Protein 7D6V (pdb70)

Foldseek 3Di:
DAEDEWAEEEAAQALLSLLLLVLLVVLPIAYEYHHQADQLPFQLQVFFWFAFAQPCPVHNPGALLQQLVLLCVQQLNLFQSLLSSLLSHCLVVLVVVLVVLPFDWDADPVGHFDFADFDSHPDGGGRHHGRRHSSSSSVSSSSSLQVVLVVVCVPVVGSSPRYHYHYSKDWQEFFDFPLATQWTWTAHLQALHIYIYGHRAYEYAQFACQLLALFAPHDPRRLLPSQLRCQVSWFWKWQLQFFDKQFWAFCPQPLGHHDHDDLVLVVWQFFQFAPPGNPVPAVVDDPRCDPVLVVNVSFLCCLVPHGHDPRSGTWTQCQVTDALVVCCVSPVPVQVCCCVRRVDHNNHGTGGIGMYTYAGQMATEADSQAAGDDRYNYGYFARNHHRRRNRRGTPNHRSSSSNSHSSRHSVNSSVDSVPDPDRRHGDVVVVVVSVCVLCQQADQQPVEDQLVVLSVVSNVLCPNASGQEHELVSLVVSLVVLVVSVVNLNRYHADDDSRSRVSSVSNSSVLSSSLSSLVNSVQLNPQQADEHSRHYPVHRHHADQSSQWTFMKHFDDDDDRTHIDTDTHGHDDSDDQSLPCVVPPVNVVRHHDVPCVPRDD/DKAKAWEFFWWDALVDIGTDIDIFIDDQFAFQVVRVVRCCVPPNVPADAQDDDLPPPAQRRWWCWANATARRSPHRVVVDDRHDYIYIAAQQLAHGGTRRRGPPCLLVVLVVVDDDFDFDVPADPVRDDDDPVLQVLLVLLVSDRPNCSQVRVDCLRSVDVVCSQQANTLNVLQVVQSNCSRPGGDDHCLVCCCVRRNLVSDDLPPVSCVHDPSNRSSRPSGSVVSVVVNCVVPVDVPD/DADQCDPVHDDDPDQDPDDDPQLPLLVVLVVLVVVLVVLLVCLQLVQDLAADPFLLGGALSLQCQADPVDDPPRHPPYHDDYDDDSPCGRPNVQVVLVVLLLCLAPLNCVSCCCRPVPVPVGDRGDGPDRDDDDQPDDPNVVSVCNVVSLVSLVVSLVSLVVSLVSSQGGNVGGWDFCLSVLSVVLSVLSVLLSLLGPSNLCVQPVVDDDCPVVVVSVVSNVVSPVSVVCNNVSVSVSSVSSSVSSVLSSCVSVNDDRRIPGHD

Nearest PDB structures (foldseek):
  7d6x-assembly1_B  TM=1.003E+00  e=1.043E-48  Mycolicibacterium smegmatis
  1kf6-assembly1_B  TM=9.142E-01  e=6.268E-16  Escherichia coli
  2bs2-assembly1_B  TM=8.909E-01  e=1.499E-16  Wolinella succinogenes
  5xmj-assembly2_F  TM=9.024E-01  e=2.846E-14  Megalodesulfovibrio gigas DSM 1382 = ATCC 19364
  2b76-assembly2_N  TM=8.578E-01  e=1.990E-14  Escherichia coli

InterPro domains:
  IPR003953 FAD-dependent oxidoreductase 2, FAD-binding domain [PF00890] (10-429)
  IPR015939 Fumarate reductase/succinate dehydrogenase flavoprotein-like, C-terminal [PF02910] (485-586)
  IPR027477 Succinate dehydrogenase/fumarate reductase flavoprotein, catalytic domain superfamily [G3DSA:3.90.700.10] (253-398)
  IPR027477 Succinate dehydrogenase/fumarate reductase flavoprotein, catalytic domain superfamily [SSF56425] (243-389)
  IPR030664 FAD-dependent oxidoreductase SdhA/FrdA/AprA [PTHR11632] (5-584)
  IPR036188 FAD/NAD(P)-binding domain superfamily [G3DSA:3.50.50.60] (10-440)
  IPR036188 FAD/NAD(P)-binding domain superfamily [SSF51905] (3-464)
  IPR037099 Fumarate reductase/succinate dehydrogenase flavoprotein-like, C-terminal domain superfamily [SSF46977] (478-631)

B-factor: mean 21.44, std 12.31, range [10.84, 73.85]

Organism: Mycolicibacterium smegmatis (strain ATCC 700084 / mc(2)155) (NCBI:txid246196)

Secondary structure (DSSP, 8-state):
-EEE--SEEEE--SHHHHHHHHHHHHH---EEEE-SSSTT-SGGGG--S-EE----SS-TT--HHHHHHHHHHTTTT-S-HHHHHHHHHHHHHHHHHHHTTT----B-TTSSB-EE--TT-SS--EE-STT-HHHHHHHHHHHHHHHHHHHHHHHHS-TTTTEEEE-SEEEEEEEESSSSEEEEEEEETTT--EEEE--SEEE------GGGSSSB---TT-SSTTHHHHHHHT--EE-TT-EEEEEEEE-SSTTSSS-B--TTSTTSS----SSS---S------SSS-SHHHHHHHHHHHHHSS---TTSS-----TTSS-HHHHHHHSHHHHHHHHHHH---TTTS---EEEEEEEE--EEEB-SSS-B-SSSSEE--GGGEESSSSS-PPTTHHHHHHHHHHHHHHHHHHHHHHT-SS-----HHHHHHHHHHHHGGGS--SS-B-HHHHHHHHHHHHHHHSSSEE-HHHHHHHHHHHHHHHHHGGGB---S-SSS-HHHHHHHHHHHHHHHHHHHHHHHHH--SBBTTBEESS---B--S--S---EEEE---SSS--EEEE-PPPP-S-SS---SSS-HHHHTTTS-TT--SS--/--EEEEEEEEEEETTEEEEEEEEEEE-TT--HHHHHHHHHHHT-TT-----S-SSSSS-TTEEESSSSEEEGGG--S-SS-TT-EE--B--SSS-EEETTEE-TTHHHHHHTTS------TT--GGG----HHHHHHHHHHTT-----HHHHH-HHHHS-GGGTTT---HHHHHHHHHHHT-TT-----HHHHHHTS-GGG-----TTTTT-TT---IIIIIIHHHHHHHHHHHS-S--/--SSSSTTS----SS----S-TTHHHHHHHHHHHHHHHHHHHHHHH-SS-EETTTTEE-GGG-S--STTSPTT--SS---S----SSS-TTTTTHHHHHHHHHS-HHHHHHHHHHTS-TTSSTTS--S-S---TT-SHHHHGGGGHHHHHHHHHHHHHHHHHHHHHT--BTTB----SHHHHHHHHHHHHHHHHHT-HHHHIIIIIT-S-GGG-HHHHHHHHHHHHHHTTHHHHHHHHHHHHHHHHHHHHHHHHH-----SS--

Solvent-accessible surface area: 42050 Å² total; per-residue (Å²): 167,69,114,30,65,10,23,0,0,1,13,14,3,13,1,6,0,0,10,0,0,2,8,1,44,85,121,26,1,79,0,0,0,2,4,31,5,5,10,0,0,12,32,17,6,34,33,79,28,1,0,0,0,10,10,119,20,76,42,96,144,4,37,76,74,40,0,0,3,3,2,2,80,15,0,50,1,1,4,38,42,60,5,1,9,6,0,1,65,28,0,17,69,24,0,68,27,1,4,30,32,5,1,0,0,26,16,26,182,96,0,67,2,22,10,84,98,103,72,48,11,76,40,26,0,3,0,18,1,29,80,61,0,0,9,3,0,0,7,0,0,6,22,39,0,14,19,2,7,12,56,4,90,166,147,110,52,67,44,53,20,77,0,76,31,10,53,12,1,5,10,7,37,12,3,53,68,119,28,63,0,1,0,0,2,0,4,45,9,72,57,0,68,16,0,1,0,47,0,2,0,0,1,0,11,28,12,1,3,0,41,1,2,85,10,20,22,12,0,37,19,18,5,0,13,0,0,0,3,0,1,48,11,44,3,9,0,4,0,0,0,0,0,29,16,30,2,1,0,1,11,104,9,55,7,0,60,9,45,60,4,84,88,42,2,12,49,65,11,21,4,48,1,29,82,161,28,84,33,32,105,71,146,111,176,85,28,26,34,69,101,100,30,87,1,0,65,24,0,50,54,32,62,91,78,45,38,35,14,132,37,40,0,0,67,0,22,2,28,79,126,35,96,50,95,49,4,86,124,159,31,76,85,30,30,111,48,2,60,57,1,3,61,25,25,0,22,143,82,39,2,24,0,0,29,0,3,55,22,3,3,0,0,0,62,15,72,30,52,65,5,7,28,87,100,13,0,0,14,4,1,5,18,0,14,3,3,4,7,0,0,22,37,10,13,9,0,13,16,1,7,23,1,0,11,0,54,42,0,0,56,4,0,3,80,58,14,149,84,39,130,100,100,16,153,19,56,89,61,30,18,92,81,4,34,153,54,2,51,37,10,49,99,112,52,90,140,91,29,60,4,34,65,0,25,58,66,0,29,67,13,1,45,77,15,0,11,13,6,0,74,102,78,50,0,80,72,1,18,82,90,5,94,98,10,35,139,55,24,60,40,2,14,9,100,50,43,76,74,6,1,21,2,0,5,24,0,10,6,1,11,7,0,3,2,0,1,4,0,0,0,61,0,0,48,68,0,47,2,0,0,10,11,0,2,4,60,65,101,75,140,70,39,38,100,49,13,46,13,26,0,1,0,110,51,72,43,49,124,71,13,10,45,2,77,17,68,66,49,117,32,129,112,25,6,132,93,4,23,68,40,90,1,82,58,80,24,1,125,133,39,19,52,125,60,28,157,82,29,111,180,86,83,40,91,2,86,1,78,0,1,36,21,54,92,124,22,22,112,42,72,120,33,82,5,77,4,21,88,12,1,4,0,1,18,0,0,47,56,0,10,49,94,91,10,31,29,0,0,4,21,42,4,14,37,12,6,58,4,7,11,7,12,0,4,2,14,3,106,3,92,5,0,4,47,1,92,4,76,86,22,34,93,124,64,57,0,1,0,0,0,5,4,0,1,25,7,29,40,2,5,2,4,39,8,31,27,0,32,96,14,24,56,88,6,36,14,22,40,24,50,160,120,57,121,57,31,44,4,110,6,57,50,49,15,0,66,33,0,10,37,5,17,47,12,10,9,9,7,0,13,0,0,1,15,10,2,0,5,5,0,76,76,5,23,138,52,4,1,0,5,13,6,3,4,26,0,0,5,3,6,4,2,23,34,14,90,51,61,2,27,73,56,0,24,86,110,12,5,0,3,40,11,10,4,3,49,8,12,28,99,22,16,42,48,146,4,97,6,1,30,35,0,7,4,16,2,10,3,10,2,1,25,120,77,57,24,94,139,170,100,62,4,4,73,12,126,156,12,1,104,4,111,66,126,25,18,34,102,66,150,66,111,75,65,15,86,114,22,51,116,25,34,49,62,37,83,104,48,16,67,96,9,7,96,162,34,53,28,13,25,16,68,72,31,54,1,5,0,14,15,1,4,11,2,13,1,76,53,11,29,121,47,0,27,44,83,35,87,190,62,40,109,41,69,219,110,60,20,28,2,56,87,2,34,72,97,57,117,22,7,35,98,14,2,5,26,10,1,30,7,38,7,34,3,99,136,54,1,1,27,5,13,4,11,10,17,85,46,60,156,21,42,8,4,48,156,156,82,55,38,90,16,16,55,6,9,67,41,13,88,18,3,39,114,17,9,98,35,12,36,100,9,7,117,42,0,66,60,0,75,91,40,129,0,60,0,54,1,1,66,48,7,45,29,2,12,98,52,20,57,36,4,5,74,0,2,14,0,7,24,4,54,30,0,5,118,25,87,15,4,40,148,64,98,106,89,69,165,60,29,45,49,13,17,120,61,5,76,136,10,105,87,29,0,76,61,0,8,30,34,18,38,119,1,0,98,39,2,45,70,16,34,89,54,81,141,8,76,35,106,108,142,52

Radius of gyration: 33.6 Å; Cα contacts (8 Å, |Δi|>4): 2291; chains: 3; bounding box: 72×72×107 Å

Structure (mmCIF, N/CA/C/O backbone):
data_7D6V
#
_entry.id   7D6V
#
_cell.length_a   1.00
_cell.length_b   1.00
_cell.length_c   1.00
_cell.angle_alpha   90.00
_cell.angle_beta   90.00
_cell.angle_gamma   90.00
#
_symmetry.space_group_name_H-M   'P 1'
#
loop_
_entity.id
_entity.type
_entity.pdbx_description
1 polymer 'Succinate dehydrogenase subunit A'
2 polymer 'Fumarate reductase iron-sulfur subunit'
3 polymer 'Succinate dehydrogenase (Membrane anchor subunit)'
4 non-polymer 'FLAVIN-ADENINE DINUCLEOTIDE'
5 non-polymer 'FE2/S2 (INORGANIC) CLUSTER'
6 non-polymer 'IRON/SULFUR CLUSTER'
7 non-polymer 'FE3-S4 CLUSTER'
8 non-polymer UBIQUINONE-1
9 non-polymer '(1S)-2-{[(2-AMINOETHOXY)(HYDROXY)PHOSPHORYL]OXY}-1-[(PALMITOYLOXY)METHYL]ETHYL STEARATE'
#
loop_
_atom_site.group_PDB
_atom_site.id
_atom_site.type_symbol
_atom_site.label_atom_id
_atom_site.label_alt_id
_atom_site.label_comp_id
_atom_site.label_asym_id
_atom_site.label_entity_id
_atom_site.label_seq_id
_atom_site.pdbx_PDB_ins_code
_atom_site.Cartn_x
_atom_site.Cartn_y
_atom_site.Cartn_z
_atom_site.occupancy
_atom_site.B_iso_or_equiv
_atom_site.auth_seq_id
_atom_site.auth_comp_id
_atom_site.auth_asym_id
_atom_site.auth_atom_id
_atom_site.pdbx_PDB_model_num
ATOM 1 N N . LEU A 1 4 ? 180.094 177.254 115.953 1.00 18.65 4 LEU A N 1
ATOM 2 C CA . LEU A 1 4 ? 181.058 178.077 116.673 1.00 18.65 4 LEU A CA 1
ATOM 3 C C . LEU A 1 4 ? 181.881 177.226 117.629 1.00 18.65 4 LEU A C 1
ATOM 4 O O . LEU A 1 4 ? 183.103 177.358 117.682 1.00 18.65 4 LEU A O 1
ATOM 9 N N . GLU A 1 5 ? 181.221 176.348 118.379 1.00 17.90 5 GLU A N 1
ATOM 10 C CA . GLU A 1 5 ? 181.912 175.427 119.274 1.00 17.90 5 GLU A CA 1
ATOM 11 C C . GLU A 1 5 ? 182.029 174.074 118.586 1.00 17.90 5 GLU A C 1
ATOM 12 O O . GLU A 1 5 ? 181.015 173.451 118.272 1.00 17.90 5 GLU A O 1
ATOM 18 N N . ARG A 1 6 ? 183.258 173.611 118.372 1.00 18.91 6 ARG A N 1
ATOM 19 C CA . ARG A 1 6 ? 183.518 172.426 117.565 1.00 18.91 6 ARG A CA 1
ATOM 20 C C . ARG A 1 6 ? 184.066 171.289 118.414 1.00 18.91 6 ARG A C 1
ATOM 21 O O . ARG A 1 6 ? 184.950 171.492 119.251 1.00 18.91 6 ARG A O 1
ATOM 29 N N . HIS A 1 7 ? 183.543 170.090 118.178 1.00 17.92 7 HIS A N 1
ATOM 30 C CA . HIS A 1 7 ? 184.001 168.880 118.842 1.00 17.92 7 HIS A CA 1
ATOM 31 C C . HIS A 1 7 ? 184.304 167.816 117.799 1.00 17.92 7 HIS A C 1
ATOM 32 O O . HIS A 1 7 ? 183.683 167.774 116.735 1.00 17.92 7 HIS A O 1
ATOM 39 N N . SER A 1 8 ? 185.269 166.956 118.111 1.00 18.32 8 SER A N 1
ATOM 40 C CA . SER A 1 8 ? 185.709 165.900 117.209 1.00 18.32 8 SER A CA 1
ATOM 41 C C . SER A 1 8 ? 185.526 164.556 117.897 1.00 18.32 8 SER A C 1
ATOM 42 O O . SER A 1 8 ? 186.051 164.342 118.994 1.00 18.32 8 SER A O 1
ATOM 45 N N . TYR A 1 9 ? 184.784 163.657 117.254 1.00 17.74 9 TYR A N 1
ATOM 46 C CA . TYR A 1 9 ? 184.499 162.340 117.803 1.00 17.74 9 TYR A CA 1
ATOM 47 C C . TYR A 1 9 ? 184.509 161.315 116.679 1.00 17.74 9 TYR A C 1
ATOM 48 O O . TYR A 1 9 ? 184.626 161.654 115.501 1.00 17.74 9 TYR A O 1
ATOM 57 N N . ASP A 1 10 ? 184.401 160.044 117.060 1.00 18.33 10 ASP A N 1
ATOM 58 C CA . ASP A 1 10 ? 184.310 158.961 116.088 1.00 18.33 10 ASP A CA 1
ATOM 59 C C . ASP A 1 10 ? 182.874 158.701 115.655 1.00 18.33 10 ASP A C 1
ATOM 60 O O . ASP A 1 10 ? 182.621 158.430 114.478 1.00 18.33 10 ASP A O 1
ATOM 65 N N . VAL A 1 11 ? 181.930 158.768 116.588 1.00 16.07 11 VAL A N 1
ATOM 66 C CA . VAL A 1 11 ? 180.522 158.549 116.300 1.00 16.07 11 VAL A CA 1
ATOM 67 C C . VAL A 1 11 ? 179.706 159.479 117.184 1.00 16.07 11 VAL A C 1
ATOM 68 O O . VAL A 1 11 ? 180.076 159.767 118.325 1.00 16.07 11 VAL A O 1
ATOM 72 N N . VAL A 1 12 ? 178.602 159.979 116.636 1.00 15.41 12 VAL A N 1
ATOM 73 C CA . VAL A 1 12 ? 177.650 160.794 117.377 1.00 15.41 12 VAL A CA 1
ATOM 74 C C . VAL A 1 12 ? 176.316 160.066 117.392 1.00 15.41 12 VAL A C 1
ATOM 75 O O . VAL A 1 12 ? 175.780 159.721 116.334 1.00 15.41 12 VAL A O 1
ATOM 79 N N . VAL A 1 13 ? 175.787 159.827 118.586 1.00 14.13 13 VAL A N 1
ATOM 80 C CA . VAL A 1 13 ? 174.474 159.221 118.762 1.00 14.13 13 VAL A CA 1
ATOM 81 C C . VAL A 1 13 ? 173.509 160.325 119.163 1.00 14.13 13 VAL A C 1
ATOM 82 O O . VAL A 1 13 ? 173.675 160.952 120.215 1.00 14.13 13 VAL A O 1
ATOM 86 N N . ILE A 1 14 ? 172.503 160.566 118.331 1.00 14.85 14 ILE A N 1
ATOM 87 C CA . ILE A 1 14 ? 171.616 161.715 118.489 1.00 14.85 14 ILE A CA 1
ATOM 88 C C . ILE A 1 14 ? 170.381 161.227 119.239 1.00 14.85 14 ILE A C 1
ATOM 89 O O . ILE A 1 14 ? 169.342 160.942 118.656 1.00 14.85 14 ILE A O 1
ATOM 94 N N . GLY A 1 15 ? 170.472 161.189 120.561 1.00 15.14 15 GLY A N 1
ATOM 95 C CA . GLY A 1 15 ? 169.345 160.729 121.344 1.00 15.14 15 GLY A CA 1
ATOM 96 C C . GLY A 1 15 ? 169.726 159.704 122.384 1.00 15.14 15 GLY A C 1
ATOM 97 O O . GLY A 1 15 ? 170.471 158.766 122.093 1.00 15.14 15 GLY A O 1
ATOM 98 N N . ALA A 1 16 ? 169.220 159.865 123.603 1.00 15.04 16 ALA A N 1
ATOM 99 C CA . ALA A 1 16 ? 169.537 158.954 124.696 1.00 15.04 16 ALA A CA 1
ATOM 100 C C . ALA A 1 16 ? 168.241 158.320 125.179 1.00 15.04 16 ALA A C 1
ATOM 101 O O . ALA A 1 16 ? 167.658 158.734 126.180 1.00 15.04 16 ALA A O 1
ATOM 103 N N . GLY A 1 17 ? 167.819 157.280 124.474 1.00 14.48 17 GLY A N 1
ATOM 104 C CA . GLY A 1 17 ? 166.753 156.413 124.918 1.00 14.48 17 GLY A CA 1
ATOM 105 C C . GLY A 1 17 ? 167.332 155.024 125.032 1.00 14.48 17 GLY A C 1
ATOM 106 O O . GLY A 1 17 ? 168.552 154.883 125.148 1.00 14.48 17 GLY A O 1
ATOM 107 N N . GLY A 1 18 ? 166.495 153.991 124.976 1.00 14.53 18 GLY A N 1
ATOM 108 C CA . GLY A 1 18 ? 167.031 152.642 125.008 1.00 14.53 18 GLY A CA 1
ATOM 109 C C . GLY A 1 18 ? 167.976 152.377 123.851 1.00 14.53 18 GLY A C 1
ATOM 110 O O . GLY A 1 18 ? 169.110 151.927 124.048 1.00 14.53 18 GLY A O 1
ATOM 111 N N . ALA A 1 19 ? 167.536 152.701 122.634 1.00 13.89 19 ALA A N 1
ATOM 112 C CA . ALA A 1 19 ? 168.343 152.429 121.450 1.00 13.89 19 ALA A CA 1
ATOM 113 C C . ALA A 1 19 ? 169.636 153.231 121.470 1.00 13.89 19 ALA A C 1
ATOM 114 O O . ALA A 1 19 ? 170.724 152.685 121.250 1.00 13.89 19 ALA A O 1
ATOM 116 N N . GLY A 1 20 ? 169.536 154.528 121.760 1.00 13.95 20 GLY A N 1
ATOM 117 C CA . GLY A 1 20 ? 170.717 155.371 121.746 1.00 13.95 20 GLY A CA 1
ATOM 118 C C . GLY A 1 20 ? 171.725 154.988 122.810 1.00 13.95 20 GLY A C 1
ATOM 119 O O . GLY A 1 20 ? 172.925 154.915 122.540 1.00 13.95 20 GLY A O 1
ATOM 120 N N . LEU A 1 21 ? 171.256 154.730 124.031 1.00 13.53 21 LEU A N 1
ATOM 121 C CA . LEU A 1 21 ? 172.181 154.373 125.100 1.00 13.53 21 LEU A CA 1
ATOM 122 C C . LEU A 1 21 ? 172.820 153.012 124.856 1.00 13.53 21 LEU A C 1
ATOM 123 O O . LEU A 1 21 ? 174.016 152.829 125.121 1.00 13.53 21 LEU A O 1
ATOM 128 N N . ARG A 1 22 ? 172.054 152.045 124.341 1.00 13.81 22 ARG A N 1
ATOM 129 C CA . ARG A 1 22 ? 172.642 150.750 124.021 1.00 13.81 22 ARG A CA 1
ATOM 130 C C . ARG A 1 22 ? 173.693 150.883 122.925 1.00 13.81 22 ARG A C 1
ATOM 131 O O . ARG A 1 22 ? 174.755 150.247 122.988 1.00 13.81 22 ARG A O 1
ATOM 139 N N . ALA A 1 23 ? 173.422 151.722 121.920 1.00 13.97 23 ALA A N 1
ATOM 140 C CA . ALA A 1 23 ? 174.404 151.966 120.869 1.00 13.97 23 ALA A CA 1
ATOM 141 C C . ALA A 1 23 ? 175.665 152.610 121.425 1.00 13.97 23 ALA A C 1
ATOM 142 O O . ALA A 1 23 ? 176.778 152.275 121.008 1.00 13.97 23 ALA A O 1
ATOM 144 N N . VAL A 1 24 ? 175.509 153.553 122.355 1.00 14.50 24 VAL A N 1
ATOM 145 C CA . VAL A 1 24 ? 176.668 154.206 122.960 1.00 14.50 24 VAL A CA 1
ATOM 146 C C . VAL A 1 24 ? 177.516 153.192 123.714 1.00 14.50 24 VAL A C 1
ATOM 147 O O . VAL A 1 24 ? 178.750 153.180 123.604 1.00 14.50 24 VAL A O 1
ATOM 151 N N . ILE A 1 25 ? 176.866 152.328 124.495 1.00 14.65 25 ILE A N 1
ATOM 152 C CA . ILE A 1 25 ? 177.597 151.309 125.245 1.00 14.65 25 ILE A CA 1
ATOM 153 C C . ILE A 1 25 ? 178.356 150.391 124.295 1.00 14.65 25 ILE A C 1
ATOM 154 O O . ILE A 1 25 ? 179.537 150.089 124.506 1.00 14.65 25 ILE A O 1
ATOM 159 N N . GLU A 1 26 ? 177.699 149.956 123.218 1.00 16.45 26 GLU A N 1
ATOM 160 C CA . GLU A 1 26 ? 178.353 149.054 122.274 1.00 16.45 26 GLU A CA 1
ATOM 161 C C . GLU A 1 26 ? 179.535 149.724 121.581 1.00 16.45 26 GLU A C 1
ATOM 162 O O . GLU A 1 26 ? 180.608 149.119 121.436 1.00 16.45 26 GLU A O 1
ATOM 168 N N . ALA A 1 27 ? 179.360 150.975 121.149 1.00 16.70 27 ALA A N 1
ATOM 169 C CA . ALA A 1 27 ? 180.434 151.681 120.461 1.00 16.70 27 ALA A CA 1
ATOM 170 C C . ALA A 1 27 ? 181.623 151.910 121.383 1.00 16.70 27 ALA A C 1
ATOM 171 O O . ALA A 1 27 ? 182.777 151.822 120.949 1.00 16.70 27 ALA A O 1
ATOM 173 N N . ARG A 1 28 ? 181.366 152.215 122.657 1.00 17.54 28 ARG A N 1
ATOM 174 C CA . ARG A 1 28 ? 182.466 152.342 123.606 1.00 17.54 28 ARG A CA 1
ATOM 175 C C . ARG A 1 28 ? 183.164 151.006 123.820 1.00 17.54 28 ARG A C 1
ATOM 176 O O . ARG A 1 28 ? 184.391 150.957 123.957 1.00 17.54 28 ARG A O 1
ATOM 184 N N . GLU A 1 29 ? 182.400 149.911 123.862 1.00 19.20 29 GLU A N 1
ATOM 185 C CA . GLU A 1 29 ? 183.016 148.599 124.035 1.00 19.20 29 GLU A CA 1
ATOM 186 C C . GLU A 1 29 ? 183.942 148.271 122.872 1.00 19.20 29 GLU A C 1
ATOM 187 O O . GLU A 1 29 ? 185.030 147.720 123.072 1.00 19.20 29 GLU A O 1
ATOM 193 N N . ARG A 1 30 ? 183.530 148.597 121.646 1.00 19.23 30 ARG A N 1
ATOM 194 C CA . ARG A 1 30 ? 184.411 148.358 120.508 1.00 19.23 30 ARG A CA 1
ATOM 195 C C . ARG A 1 30 ? 185.597 149.312 120.479 1.00 19.23 30 ARG A C 1
ATOM 196 O O . ARG A 1 30 ? 186.552 149.073 119.735 1.00 19.23 30 ARG A O 1
ATOM 204 N N . GLY A 1 31 ? 185.543 150.397 121.239 1.00 18.92 31 GLY A N 1
ATOM 205 C CA . GLY A 1 31 ? 186.671 151.291 121.395 1.00 18.92 31 GLY A CA 1
ATOM 206 C C . GLY A 1 31 ? 186.537 152.473 120.465 1.00 18.92 31 GLY A C 1
ATOM 207 O O . GLY A 1 31 ? 186.976 152.419 119.315 1.00 18.92 31 GLY A O 1
ATOM 208 N N . LEU A 1 32 ? 185.988 153.567 120.978 1.00 18.55 32 LEU A N 1
ATOM 209 C CA . LEU A 1 32 ? 185.572 154.701 120.168 1.00 18.55 32 LEU A CA 1
ATOM 210 C C . LEU A 1 32 ? 185.320 155.874 121.094 1.00 18.55 32 LEU A C 1
ATOM 211 O O . LEU A 1 32 ? 184.967 155.690 122.261 1.00 18.55 32 LEU A O 1
ATOM 216 N N . ARG A 1 33 ? 185.502 157.075 120.562 1.00 18.19 33 ARG A N 1
ATOM 217 C CA . ARG A 1 33 ? 185.066 158.286 121.239 1.00 18.19 33 ARG A CA 1
ATOM 218 C C . ARG A 1 33 ? 183.646 158.597 120.790 1.00 18.19 33 ARG A C 1
ATOM 219 O O . ARG A 1 33 ? 183.410 158.862 119.608 1.00 18.19 33 ARG A O 1
ATOM 227 N N . VAL A 1 34 ? 182.708 158.566 121.730 1.00 16.08 34 VAL A N 1
ATOM 228 C CA . VAL A 1 34 ? 181.284 158.671 121.438 1.00 16.08 34 VAL A CA 1
ATOM 229 C C . VAL A 1 34 ? 180.744 159.939 122.079 1.00 16.08 34 VAL A C 1
ATOM 230 O O . VAL A 1 34 ? 181.012 160.210 123.254 1.00 16.08 34 VAL A O 1
ATOM 234 N N . ALA A 1 35 ? 179.987 160.710 121.307 1.00 15.31 35 ALA A N 1
ATOM 235 C CA . ALA A 1 35 ? 179.261 161.868 121.804 1.00 15.31 35 ALA A CA 1
ATOM 236 C C . ALA A 1 35 ? 177.780 161.528 121.858 1.00 15.31 35 ALA A C 1
ATOM 237 O O . ALA A 1 35 ? 177.230 160.987 120.895 1.00 15.31 35 ALA A O 1
ATOM 239 N N . VAL A 1 36 ? 177.142 161.832 122.981 1.00 14.62 36 VAL A N 1
ATOM 240 C CA . VAL A 1 36 ? 175.728 161.545 123.189 1.00 14.62 36 VAL A CA 1
ATOM 241 C C . VAL A 1 36 ? 175.005 162.881 123.219 1.00 14.62 36 VAL A C 1
ATOM 242 O O . VAL A 1 36 ? 175.240 163.701 124.114 1.00 14.62 36 VAL A O 1
ATOM 246 N N . VAL A 1 37 ? 174.117 163.104 122.257 1.00 14.52 37 VAL A N 1
ATOM 247 C CA . VAL A 1 37 ? 173.371 164.350 122.143 1.00 14.52 37 VAL A CA 1
ATOM 248 C C . VAL A 1 37 ? 171.911 164.059 122.450 1.00 14.52 37 VAL A C 1
ATOM 249 O O . VAL A 1 37 ? 171.313 163.159 121.852 1.00 14.52 37 VAL A O 1
ATOM 253 N N . THR A 1 38 ? 171.344 164.813 123.386 1.00 15.47 38 THR A N 1
ATOM 254 C CA . THR A 1 38 ? 169.981 164.598 123.844 1.00 15.47 38 THR A CA 1
ATOM 255 C C . THR A 1 38 ? 169.251 165.930 123.859 1.00 15.47 38 THR A C 1
ATOM 256 O O . THR A 1 38 ? 169.802 166.941 124.298 1.00 15.47 38 THR A O 1
ATOM 260 N N . LYS A 1 39 ? 168.007 165.928 123.386 1.00 15.80 39 LYS A N 1
ATOM 261 C CA . LYS A 1 39 ? 167.223 167.154 123.377 1.00 15.80 39 LYS A CA 1
ATOM 262 C C . LYS A 1 39 ? 166.690 167.495 124.763 1.00 15.80 39 LYS A C 1
ATOM 263 O O . LYS A 1 39 ? 166.460 168.670 125.064 1.00 15.80 39 LYS A O 1
ATOM 269 N N . SER A 1 40 ? 166.503 166.493 125.614 1.00 14.86 40 SER A N 1
ATOM 270 C CA . SER A 1 40 ? 166.028 166.648 126.978 1.00 14.86 40 SER A CA 1
ATOM 271 C C . SER A 1 40 ? 167.181 166.414 127.952 1.00 14.86 40 SER A C 1
ATOM 272 O O . SER A 1 40 ? 168.344 166.301 127.557 1.00 14.86 40 SER A O 1
ATOM 275 N N . LEU A 1 41 ? 166.859 166.370 129.241 1.00 14.17 41 LEU A N 1
ATOM 276 C CA . LEU A 1 41 ? 167.860 166.038 130.241 1.00 14.17 41 LEU A CA 1
ATOM 277 C C . LEU A 1 41 ? 168.234 164.560 130.146 1.00 14.17 41 LEU A C 1
ATOM 278 O O . LEU A 1 41 ? 167.506 163.739 129.583 1.00 14.17 41 LEU A O 1
ATOM 283 N N . PHE A 1 42 ? 169.395 164.229 130.703 1.00 13.43 42 PHE A N 1
ATOM 284 C CA . PHE A 1 42 ? 169.901 162.864 130.648 1.00 13.43 42 PHE A CA 1
ATOM 285 C C . PHE A 1 42 ? 168.992 161.924 131.432 1.00 13.43 42 PHE A C 1
ATOM 286 O O . PHE A 1 42 ? 168.732 162.139 132.619 1.00 13.43 42 PHE A O 1
ATOM 294 N N . GLY A 1 43 ? 168.515 160.874 130.765 1.00 13.80 43 GLY A N 1
ATOM 295 C CA . GLY A 1 43 ? 167.650 159.907 131.408 1.00 13.80 43 GLY A CA 1
ATOM 296 C C . GLY A 1 43 ? 166.182 160.258 131.425 1.00 13.80 43 GLY A C 1
ATOM 297 O O . GLY A 1 43 ? 165.426 159.656 132.191 1.00 13.80 43 GLY A O 1
ATOM 298 N N . LYS A 1 44 ? 165.747 161.212 130.604 1.00 14.25 44 LYS A N 1
ATOM 299 C CA . LYS A 1 44 ? 164.363 161.672 130.598 1.00 14.25 44 LYS A CA 1
ATOM 300 C C . LYS A 1 44 ? 163.718 161.523 129.224 1.00 14.25 44 LYS A C 1
ATOM 301 O O . LYS A 1 44 ? 162.820 162.286 128.869 1.00 14.25 44 LYS A O 1
ATOM 307 N N . ALA A 1 45 ? 164.160 160.543 128.444 1.00 15.53 45 ALA A N 1
ATOM 308 C CA . ALA A 1 45 ? 163.588 160.302 127.131 1.00 15.53 45 ALA A CA 1
ATOM 309 C C . ALA A 1 45 ? 162.227 159.620 127.255 1.00 15.53 45 ALA A C 1
ATOM 310 O O . ALA A 1 45 ? 161.808 159.200 128.334 1.00 15.53 45 ALA A O 1
ATOM 312 N N . HIS A 1 46 ? 161.538 159.501 126.118 1.00 17.33 46 HIS A N 1
ATOM 313 C CA . HIS A 1 46 ? 160.187 158.950 126.101 1.00 17.33 46 HIS A CA 1
ATOM 314 C C . HIS A 1 46 ? 160.141 157.498 126.559 1.00 17.33 46 HIS A C 1
ATOM 315 O O . HIS A 1 46 ? 159.061 156.996 126.883 1.00 17.33 46 HIS A O 1
ATOM 322 N N . THR A 1 47 ? 161.288 156.816 126.601 1.00 15.72 47 THR A N 1
ATOM 323 C CA . THR A 1 47 ? 161.325 155.433 127.061 1.00 15.72 47 THR A CA 1
ATOM 324 C C . THR A 1 47 ? 160.819 155.294 128.494 1.00 15.72 47 THR A C 1
ATOM 325 O O . THR A 1 47 ? 160.284 154.242 128.860 1.00 15.72 47 THR A O 1
ATOM 329 N N . VAL A 1 48 ? 160.951 156.344 129.310 1.00 15.82 48 VAL A N 1
ATOM 330 C CA . VAL A 1 48 ? 160.523 156.278 130.705 1.00 15.82 48 VAL A CA 1
ATOM 331 C C . VAL A 1 48 ? 159.029 156.023 130.832 1.00 15.82 48 VAL A C 1
ATOM 332 O O . VAL A 1 48 ? 158.572 155.542 131.873 1.00 15.82 48 VAL A O 1
ATOM 336 N N . MET A 1 49 ? 158.248 156.343 129.798 1.00 18.15 49 MET A N 1
ATOM 337 C CA . MET A 1 49 ? 156.797 156.267 129.893 1.00 18.15 49 MET A CA 1
ATOM 338 C C . MET A 1 49 ? 156.251 154.862 129.681 1.00 18.15 49 MET A C 1
ATOM 339 O O . MET A 1 49 ? 155.086 154.617 130.006 1.00 18.15 49 MET A O 1
ATOM 344 N N . ALA A 1 50 ? 157.051 153.942 129.151 1.00 17.60 50 ALA A N 1
ATOM 345 C CA . ALA A 1 50 ? 156.573 152.587 128.912 1.00 17.60 50 ALA A CA 1
ATOM 346 C C . ALA A 1 50 ? 156.327 151.861 130.230 1.00 17.60 50 ALA A C 1
ATOM 347 O O . ALA A 1 50 ? 157.122 151.954 131.169 1.00 17.60 50 ALA A O 1
ATOM 349 N N . GLU A 1 51 ? 155.213 151.131 130.296 1.00 19.97 51 GLU A N 1
ATOM 350 C CA . GLU A 1 51 ? 154.793 150.456 131.519 1.00 19.97 51 GLU A CA 1
ATOM 351 C C . GLU A 1 51 ? 154.581 148.958 131.342 1.00 19.97 51 GLU A C 1
ATOM 352 O O . GLU A 1 51 ? 154.056 148.311 132.254 1.00 19.97 51 GLU A O 1
ATOM 358 N N . GLY A 1 52 ? 154.969 148.386 130.209 1.00 17.95 52 GLY A N 1
ATOM 359 C CA . GLY A 1 52 ? 154.716 146.977 129.985 1.00 17.95 52 GLY A CA 1
ATOM 360 C C . GLY A 1 52 ? 155.901 146.086 130.284 1.00 17.95 52 GLY A C 1
ATOM 361 O O . GLY A 1 52 ? 156.243 145.869 131.449 1.00 17.95 52 GLY A O 1
ATOM 362 N N . GLY A 1 53 ? 156.536 145.561 129.242 1.00 15.82 53 GLY A N 1
ATOM 363 C CA . GLY A 1 53 ? 157.655 144.663 129.439 1.00 15.82 53 GLY A CA 1
ATOM 364 C C . GLY A 1 53 ? 158.440 144.495 128.159 1.00 15.82 53 GLY A C 1
ATOM 365 O O . GLY A 1 53 ? 158.126 145.091 127.127 1.00 15.82 53 GLY A O 1
ATOM 366 N N . CYS A 1 54 ? 159.486 143.680 128.244 1.00 15.29 54 CYS A N 1
ATOM 367 C CA . CYS A 1 54 ? 160.320 143.331 127.102 1.00 15.29 54 CYS A CA 1
ATOM 368 C C . CYS A 1 54 ? 159.984 141.916 126.668 1.00 15.29 54 CYS A C 1
ATOM 369 O O . CYS A 1 54 ? 160.084 140.981 127.467 1.00 15.29 54 CYS A O 1
ATOM 372 N N . ALA A 1 55 ? 159.618 141.754 125.402 1.00 14.40 55 ALA A N 1
ATOM 373 C CA . ALA A 1 55 ? 159.344 140.431 124.857 1.00 14.40 55 ALA A CA 1
ATOM 374 C C . ALA A 1 55 ? 160.672 139.745 124.562 1.00 14.40 55 ALA A C 1
ATOM 375 O O . ALA A 1 55 ? 161.426 140.185 123.690 1.00 14.40 55 ALA A O 1
ATOM 377 N N . ALA A 1 56 ? 160.964 138.673 125.292 1.00 13.90 56 ALA A N 1
ATOM 378 C CA . ALA A 1 56 ? 162.197 137.924 125.102 1.00 13.90 56 ALA A CA 1
ATOM 379 C C . ALA A 1 56 ? 161.942 136.466 125.441 1.00 13.90 56 ALA A C 1
ATOM 380 O O . ALA A 1 56 ? 161.450 136.159 126.529 1.00 13.90 56 ALA A O 1
ATOM 382 N N . ALA A 1 57 ? 162.288 135.572 124.515 1.00 13.56 57 ALA A N 1
ATOM 383 C CA . ALA A 1 57 ? 162.054 134.139 124.689 1.00 13.56 57 ALA A CA 1
ATOM 384 C C . ALA A 1 57 ? 163.109 133.552 125.628 1.00 13.56 57 ALA A C 1
ATOM 385 O O . ALA A 1 57 ? 163.946 132.729 125.254 1.00 13.56 57 ALA A O 1
ATOM 387 N N . MET A 1 58 ? 163.049 133.996 126.883 1.00 14.54 58 MET A N 1
ATOM 388 C CA . MET A 1 58 ? 163.938 133.485 127.918 1.00 14.54 58 MET A CA 1
ATOM 389 C C . MET A 1 58 ? 163.486 132.141 128.472 1.00 14.54 58 MET A C 1
ATOM 390 O O . MET A 1 58 ? 164.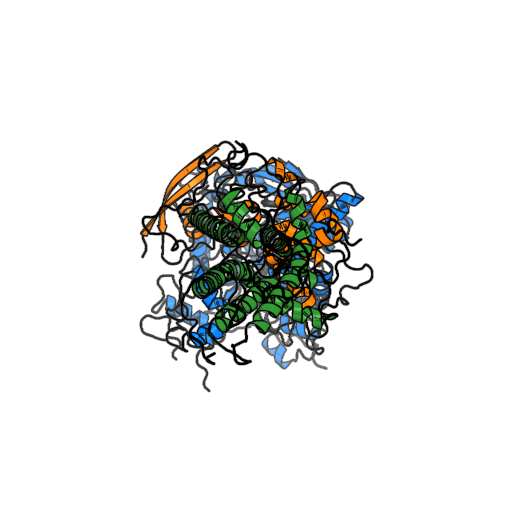304 131.430 129.064 1.00 14.54 58 MET A O 1
ATOM 395 N N . ARG A 1 59 ? 162.210 131.788 128.299 1.00 14.53 59 ARG A N 1
ATOM 396 C CA . ARG A 1 59 ? 161.647 130.501 128.711 1.00 14.53 59 ARG A CA 1
ATOM 397 C C . ARG A 1 59 ? 161.634 130.327 130.226 1.00 14.53 59 ARG A C 1
ATOM 398 O O . ARG A 1 59 ? 161.658 129.202 130.725 1.00 14.53 59 ARG A O 1
ATOM 406 N N . ASN A 1 60 ? 161.586 131.432 130.970 1.00 14.69 60 ASN A N 1
ATOM 407 C CA . ASN A 1 60 ? 161.620 131.345 132.426 1.00 14.69 60 ASN A CA 1
ATOM 408 C C . ASN A 1 60 ? 160.310 130.806 132.984 1.00 14.69 60 ASN A C 1
ATOM 409 O O . ASN A 1 60 ? 160.314 130.025 133.942 1.00 14.69 60 ASN A O 1
ATOM 414 N N . VAL A 1 61 ? 159.182 131.215 132.408 1.00 15.01 61 VAL A N 1
ATOM 415 C CA . VAL A 1 61 ? 157.885 130.789 132.924 1.00 15.01 61 VAL A CA 1
ATOM 416 C C . VAL A 1 61 ? 157.544 129.391 132.427 1.00 15.01 61 VAL A C 1
ATOM 417 O O . VAL A 1 61 ? 157.327 128.470 133.222 1.00 15.01 61 VAL A O 1
ATOM 421 N N . ASN A 1 62 ? 157.493 129.207 131.111 1.00 15.25 62 ASN A N 1
ATOM 422 C CA . ASN A 1 62 ? 157.374 127.876 130.539 1.00 15.25 62 ASN A CA 1
ATOM 423 C C . ASN A 1 62 ? 158.413 127.693 129.443 1.00 15.25 62 ASN A C 1
ATOM 424 O O . ASN A 1 62 ? 158.776 128.637 128.737 1.00 15.25 62 ASN A O 1
ATOM 429 N N . THR A 1 63 ? 158.882 126.457 129.310 1.00 15.65 63 THR A N 1
ATOM 430 C CA . THR A 1 63 ? 160.037 126.132 128.487 1.00 15.65 63 THR A CA 1
ATOM 431 C C . THR A 1 63 ? 159.678 125.744 127.061 1.00 15.65 63 THR A C 1
ATOM 432 O O . THR A 1 63 ? 160.580 125.418 126.283 1.00 15.65 63 THR A O 1
ATOM 436 N N . LYS A 1 64 ? 158.397 125.765 126.697 1.00 14.95 64 LYS A N 1
ATOM 437 C CA . LYS A 1 64 ? 158.001 125.470 125.327 1.00 14.95 64 LYS A CA 1
ATOM 438 C C . LYS A 1 64 ? 158.245 126.635 124.381 1.00 14.95 64 LYS A C 1
ATOM 439 O O . LYS A 1 64 ? 158.103 126.466 123.166 1.00 14.95 64 LYS A O 1
ATOM 445 N N . ASP A 1 65 ? 158.600 127.802 124.905 1.00 13.94 65 ASP A N 1
ATOM 446 C CA . ASP A 1 65 ? 158.896 128.949 124.066 1.00 13.94 65 ASP A CA 1
ATOM 447 C C . ASP A 1 65 ? 160.219 128.758 123.333 1.00 13.94 65 ASP A C 1
ATOM 448 O O . ASP A 1 65 ? 161.106 128.018 123.766 1.00 13.94 65 ASP A O 1
ATOM 453 N N . SER A 1 66 ? 160.340 129.442 122.201 1.00 13.39 66 SER A N 1
ATOM 454 C CA . SER A 1 66 ? 161.560 129.432 121.409 1.00 13.39 66 SER A CA 1
ATOM 455 C C . SER A 1 66 ? 161.582 130.704 120.578 1.00 13.39 66 SER A C 1
ATOM 456 O O . SER A 1 66 ? 160.606 131.454 120.538 1.00 13.39 66 SER A O 1
ATOM 459 N N . TRP A 1 67 ? 162.718 130.951 119.924 1.00 13.42 67 TRP A N 1
ATOM 460 C CA . TRP A 1 67 ? 162.793 132.105 119.039 1.00 13.42 67 TRP A CA 1
ATOM 461 C C . TRP A 1 67 ? 161.959 131.906 117.783 1.00 13.42 67 TRP A C 1
ATOM 462 O O . TRP A 1 67 ? 161.539 132.892 117.175 1.00 13.42 67 TRP A O 1
ATOM 473 N N . GLN A 1 68 ? 161.703 130.659 117.386 1.00 13.42 68 GLN A N 1
ATOM 474 C CA . GLN A 1 68 ? 160.812 130.403 116.259 1.00 13.42 68 GLN A CA 1
ATOM 475 C C . GLN A 1 68 ? 159.385 130.842 116.568 1.00 13.42 68 GLN A C 1
ATOM 476 O O . GLN A 1 68 ? 158.714 131.440 115.719 1.00 13.42 68 GLN A O 1
ATOM 482 N N . VAL A 1 69 ? 158.905 130.549 117.778 1.00 13.52 69 VAL A N 1
ATOM 483 C CA . VAL A 1 69 ? 157.554 130.946 118.165 1.00 13.52 69 VAL A CA 1
ATOM 484 C C . VAL A 1 69 ? 157.437 132.464 118.216 1.00 13.52 69 VAL A C 1
ATOM 485 O O . VAL A 1 69 ? 156.461 133.043 117.726 1.00 13.52 69 VAL A O 1
ATOM 489 N N . HIS A 1 70 ? 158.430 133.129 118.808 1.00 13.45 70 HIS A N 1
ATOM 490 C CA . HIS A 1 70 ? 158.429 134.587 118.863 1.00 13.45 70 HIS A CA 1
ATOM 491 C C . HIS A 1 70 ? 158.499 135.190 117.465 1.00 13.45 70 HIS A C 1
ATOM 492 O O . HIS A 1 70 ? 157.837 136.192 117.177 1.00 13.45 70 HIS A O 1
ATOM 499 N N . PHE A 1 71 ? 159.300 134.590 116.582 1.00 15.02 71 PHE A N 1
ATOM 500 C CA . PHE A 1 71 ? 159.394 135.067 115.207 1.00 15.02 71 PHE A CA 1
ATOM 501 C C . PHE A 1 71 ? 158.055 134.950 114.490 1.00 15.02 71 PHE A C 1
ATOM 502 O O . PHE A 1 71 ? 157.630 135.881 113.797 1.00 15.02 71 PHE A O 1
ATOM 510 N N . GLY A 1 72 ? 157.376 133.813 114.646 1.00 15.45 72 GLY A N 1
ATOM 511 C CA . GLY A 1 72 ? 156.065 133.660 114.039 1.00 15.45 72 GLY A CA 1
ATOM 512 C C . GLY A 1 72 ? 155.046 134.631 114.602 1.00 15.45 72 GLY A C 1
ATOM 513 O O . GLY A 1 72 ? 154.210 135.164 113.869 1.00 15.45 72 GLY A O 1
ATOM 514 N N . ASP A 1 73 ? 155.104 134.876 115.912 1.00 14.89 73 ASP A N 1
ATOM 515 C CA . ASP A 1 73 ? 154.200 135.840 116.527 1.00 14.89 73 ASP A CA 1
ATOM 516 C C . ASP A 1 73 ? 154.434 137.241 115.983 1.00 14.89 73 ASP A C 1
ATOM 517 O O . ASP A 1 73 ? 153.480 137.980 115.717 1.00 14.89 73 ASP A O 1
ATOM 522 N N . THR A 1 74 ? 155.699 137.629 115.822 1.00 15.51 74 THR A N 1
ATOM 523 C CA . THR A 1 74 ? 156.011 138.944 115.274 1.00 15.51 74 THR A CA 1
ATOM 524 C C . THR A 1 74 ? 155.567 139.055 113.821 1.00 15.51 74 THR A C 1
ATOM 525 O O . THR A 1 74 ? 155.026 140.087 113.409 1.00 15.51 74 THR A O 1
ATOM 529 N N . MET A 1 75 ? 155.770 137.999 113.033 1.00 16.97 75 MET A N 1
ATOM 530 C CA . MET A 1 75 ? 155.378 138.045 111.628 1.00 16.97 75 MET A CA 1
ATOM 531 C C . MET A 1 75 ? 153.862 138.100 111.476 1.00 16.97 75 MET A C 1
ATOM 532 O O . MET A 1 75 ? 153.350 138.748 110.559 1.00 16.97 75 MET A O 1
ATOM 537 N N . ARG A 1 76 ? 153.130 137.415 112.358 1.00 17.38 76 ARG A N 1
ATOM 538 C CA . ARG A 1 76 ? 151.671 137.486 112.344 1.00 17.38 76 ARG A CA 1
ATOM 539 C C . ARG A 1 76 ? 151.183 138.883 112.701 1.00 17.38 76 ARG A C 1
ATOM 540 O O . ARG A 1 76 ? 150.329 139.451 112.013 1.00 17.38 76 ARG A O 1
ATOM 548 N N . GLY A 1 77 ? 151.704 139.439 113.787 1.00 18.02 77 GLY A N 1
ATOM 549 C CA . GLY A 1 77 ? 151.372 140.776 114.227 1.00 18.02 77 GLY A CA 1
ATOM 550 C C . GLY A 1 77 ? 152.156 141.804 113.446 1.00 18.02 77 GLY A C 1
ATOM 551 O O . GLY A 1 77 ? 153.191 142.292 113.905 1.00 18.02 77 GLY A O 1
ATOM 552 N N . GLY A 1 78 ? 151.679 142.121 112.250 1.00 18.83 78 GLY A N 1
ATOM 553 C CA . GLY A 1 78 ? 152.452 142.855 111.274 1.00 18.83 78 GLY A CA 1
ATOM 554 C C . GLY A 1 78 ? 152.068 142.385 109.891 1.00 18.83 78 GLY A C 1
ATOM 555 O O . GLY A 1 78 ? 152.465 142.977 108.884 1.00 18.83 78 GLY A O 1
ATOM 556 N N . LYS A 1 79 ? 151.289 141.304 109.850 1.00 19.79 79 LYS A N 1
ATOM 557 C CA . LYS A 1 79 ? 150.627 140.829 108.636 1.00 19.79 79 LYS A CA 1
ATOM 558 C C . LYS A 1 79 ? 151.625 140.462 107.546 1.00 19.79 79 LYS A C 1
ATOM 559 O O . LYS A 1 79 ? 151.345 140.621 106.357 1.00 19.79 79 LYS A O 1
ATOM 565 N N . PHE A 1 80 ? 152.793 139.972 107.956 1.00 20.53 80 PHE A N 1
ATOM 566 C CA . PHE A 1 80 ? 153.839 139.485 107.062 1.00 20.53 80 PHE A CA 1
ATOM 567 C C . PHE A 1 80 ? 154.376 140.577 106.146 1.00 20.53 80 PHE A C 1
ATOM 568 O O . PHE A 1 80 ? 154.956 140.287 105.096 1.00 20.53 80 PHE A O 1
ATOM 576 N N . LEU A 1 81 ? 154.203 141.834 106.539 1.00 19.95 81 LEU A N 1
ATOM 577 C CA . LEU A 1 81 ? 154.867 142.952 105.891 1.00 19.95 81 LEU A CA 1
ATOM 578 C C . LEU A 1 81 ? 156.219 143.247 106.526 1.00 19.95 81 LEU A C 1
ATOM 579 O O . LEU A 1 81 ? 156.967 144.083 106.012 1.00 19.95 81 LEU A O 1
ATOM 584 N N . ASN A 1 82 ? 156.548 142.550 107.611 1.00 18.44 82 ASN A N 1
ATOM 585 C CA . ASN A 1 82 ? 157.766 142.795 108.370 1.00 18.44 82 ASN A CA 1
ATOM 586 C C . ASN A 1 82 ? 159.004 142.550 107.520 1.00 18.44 82 ASN A C 1
ATOM 587 O O . ASN A 1 82 ? 158.984 141.785 106.554 1.00 18.44 82 ASN A O 1
ATOM 592 N N . ASN A 1 83 ? 160.097 143.208 107.896 1.00 17.59 83 ASN A N 1
ATOM 593 C CA . ASN A 1 83 ? 161.418 142.770 107.465 1.00 17.59 83 ASN A CA 1
ATOM 594 C C . ASN A 1 83 ? 161.739 141.476 108.198 1.00 17.59 83 ASN A C 1
ATOM 595 O O . ASN A 1 83 ? 161.973 141.482 109.409 1.00 17.59 83 ASN A O 1
ATOM 600 N N . TRP A 1 84 ? 161.729 140.361 107.468 1.00 18.74 84 TRP A N 1
ATOM 601 C CA . TRP A 1 84 ? 161.851 139.056 108.104 1.00 18.74 84 TRP A CA 1
ATOM 602 C C . TRP A 1 84 ? 163.218 138.862 108.744 1.00 18.74 84 TRP A C 1
ATOM 603 O O . TRP A 1 84 ? 163.324 138.201 109.782 1.00 18.74 84 TRP A O 1
ATOM 614 N N . ARG A 1 85 ? 164.270 139.417 108.141 1.00 17.72 85 ARG A N 1
ATOM 615 C CA . ARG A 1 85 ? 165.594 139.325 108.741 1.00 17.72 85 ARG A CA 1
ATOM 616 C C . ARG A 1 85 ? 165.640 140.049 110.078 1.00 17.72 85 ARG A C 1
ATOM 617 O O . ARG A 1 85 ? 166.182 139.524 111.058 1.00 17.72 85 ARG A O 1
ATOM 625 N N . MET A 1 86 ? 165.051 141.243 110.147 1.00 16.74 86 MET A N 1
ATOM 626 C CA . MET A 1 86 ? 165.031 141.986 111.401 1.00 16.74 86 MET A CA 1
ATOM 627 C C . MET A 1 86 ? 164.208 141.264 112.457 1.00 16.74 86 MET A C 1
ATOM 628 O O . MET A 1 86 ? 164.603 141.207 113.625 1.00 16.74 86 MET A O 1
ATOM 633 N N . ALA A 1 87 ? 163.065 140.701 112.063 1.00 15.96 87 ALA A N 1
ATOM 634 C CA . ALA A 1 87 ? 162.224 139.981 113.012 1.00 15.96 87 ALA A CA 1
ATOM 635 C C . ALA A 1 87 ? 162.933 138.746 113.550 1.00 15.96 87 ALA A C 1
ATOM 636 O O . ALA A 1 87 ? 162.934 138.496 114.760 1.00 15.96 87 ALA A O 1
ATOM 638 N N . GLU A 1 88 ? 163.558 137.969 112.664 1.00 16.51 88 GLU A N 1
ATOM 639 C CA . GLU A 1 88 ? 164.287 136.781 113.098 1.00 16.51 88 GLU A CA 1
ATOM 640 C C . GLU A 1 88 ? 165.443 137.149 114.013 1.00 16.51 88 GLU A C 1
ATOM 641 O O . GLU A 1 88 ? 165.674 136.494 115.040 1.00 16.51 88 GLU A O 1
ATOM 647 N N . LEU A 1 89 ? 166.172 138.205 113.663 1.00 15.28 89 LEU A N 1
ATOM 648 C CA . LEU A 1 89 ? 167.346 138.590 114.427 1.00 15.28 89 LEU A CA 1
ATOM 649 C C . LEU A 1 89 ? 166.949 139.105 115.805 1.00 15.28 89 LEU A C 1
ATOM 650 O O . LEU A 1 89 ? 167.586 138.770 116.811 1.00 15.28 89 LEU A O 1
ATOM 655 N N . HIS A 1 90 ? 165.865 139.883 115.871 1.00 14.84 90 HIS A N 1
ATOM 656 C CA . HIS A 1 90 ? 165.329 140.324 117.153 1.00 14.84 90 HIS A CA 1
ATOM 657 C C . HIS A 1 90 ? 164.847 139.148 117.988 1.00 14.84 90 HIS A C 1
ATOM 658 O O . HIS A 1 90 ? 165.046 139.122 119.206 1.00 14.84 9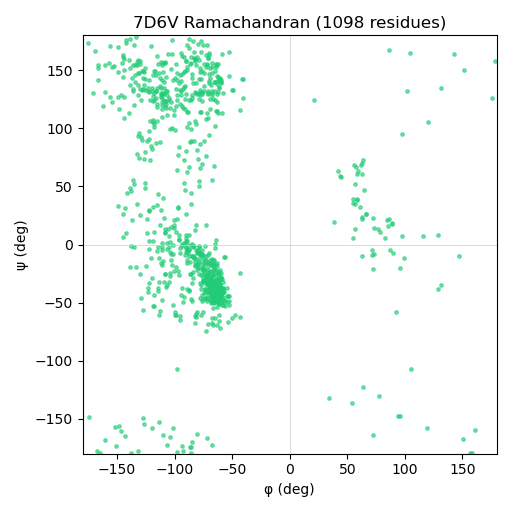0 HIS A O 1
ATOM 665 N N . ALA A 1 91 ? 164.197 138.171 117.353 1.00 14.64 91 ALA A N 1
ATOM 666 C CA . ALA A 1 91 ? 163.706 137.016 118.093 1.00 14.64 91 ALA A CA 1
ATOM 667 C C . ALA A 1 91 ? 164.849 136.228 118.712 1.00 14.64 91 ALA A C 1
ATOM 668 O O . ALA A 1 91 ? 164.771 135.820 119.876 1.00 14.64 91 ALA A O 1
ATOM 670 N N . GLN A 1 92 ? 165.925 136.009 117.961 1.00 14.84 92 GLN A N 1
ATOM 671 C CA . GLN A 1 92 ? 166.994 135.170 118.482 1.00 14.84 92 GLN A CA 1
ATOM 672 C C . GLN A 1 92 ? 168.054 135.936 119.264 1.00 14.84 92 GLN A C 1
ATOM 673 O O . GLN A 1 92 ? 168.941 135.303 119.842 1.00 14.84 92 GLN A O 1
ATOM 679 N N . GLU A 1 93 ? 167.987 137.266 119.322 1.00 14.78 93 GLU A N 1
ATOM 680 C CA . GLU A 1 93 ? 168.940 138.032 120.115 1.00 14.78 93 GLU A CA 1
ATOM 681 C C . GLU A 1 93 ? 168.313 138.762 121.295 1.00 14.78 93 GLU A C 1
ATOM 682 O O . GLU A 1 93 ? 169.039 139.408 122.055 1.00 14.78 93 GLU A O 1
ATOM 688 N N . ALA A 1 94 ? 166.999 138.685 121.472 1.00 14.35 94 ALA A N 1
ATOM 689 C CA . ALA A 1 94 ? 166.325 139.413 122.542 1.00 14.35 94 ALA A CA 1
ATOM 690 C C . ALA A 1 94 ? 166.675 138.914 123.945 1.00 14.35 94 ALA A C 1
ATOM 691 O O . ALA A 1 94 ? 166.908 139.744 124.831 1.00 14.35 94 ALA A O 1
ATOM 693 N N . PRO A 1 95 ? 166.698 137.600 124.214 1.00 14.58 95 PRO A N 1
ATOM 694 C CA . PRO A 1 95 ? 167.023 137.159 125.583 1.00 14.58 95 PRO A CA 1
ATOM 695 C C . PRO A 1 95 ? 168.399 137.589 126.061 1.00 14.58 95 PRO A C 1
ATOM 696 O O . PRO A 1 95 ? 168.565 137.880 127.252 1.00 14.58 95 PRO A O 1
ATOM 700 N N . ASP A 1 96 ? 169.390 137.637 125.168 1.00 15.30 96 ASP A N 1
ATOM 701 C CA . ASP A 1 96 ? 170.737 138.032 125.568 1.00 15.30 96 ASP A CA 1
ATOM 702 C C . ASP A 1 96 ? 170.771 139.469 126.070 1.00 15.30 96 ASP A C 1
ATOM 703 O O . ASP A 1 96 ? 171.435 139.769 127.069 1.00 15.30 96 ASP A O 1
ATOM 708 N N . ARG A 1 97 ? 170.073 140.373 125.383 1.00 14.08 97 ARG A N 1
ATOM 709 C CA . ARG A 1 97 ? 170.082 141.775 125.784 1.00 14.08 97 ARG A CA 1
ATOM 710 C C . ARG A 1 97 ? 169.398 141.967 127.130 1.00 14.08 97 ARG A C 1
ATOM 711 O O . ARG A 1 97 ? 169.880 142.728 127.977 1.00 14.08 97 ARG A O 1
ATOM 719 N N . VAL A 1 98 ? 168.289 141.264 127.357 1.00 14.59 98 VAL A N 1
ATOM 720 C CA . VAL A 1 98 ? 167.609 141.350 128.644 1.00 14.59 98 VAL A CA 1
ATOM 721 C C . VAL A 1 98 ? 168.488 140.782 129.750 1.00 14.59 98 VAL A C 1
ATOM 722 O O . VAL A 1 98 ? 168.556 141.334 130.853 1.00 14.59 98 VAL A O 1
ATOM 726 N N . TRP A 1 99 ? 169.175 139.671 129.476 1.00 15.46 99 TRP A N 1
ATOM 727 C CA . TRP A 1 99 ? 170.054 139.088 130.485 1.00 15.46 99 TRP A CA 1
ATOM 728 C C . TRP A 1 99 ? 171.211 140.016 130.823 1.00 15.46 99 TRP A C 1
ATOM 729 O O . TRP A 1 99 ? 171.586 140.146 131.992 1.00 15.46 99 TRP A O 1
ATOM 740 N N . GLU A 1 100 ? 171.800 140.662 129.818 1.00 14.66 100 GLU A N 1
ATOM 741 C CA . GLU A 1 100 ? 172.899 141.574 130.102 1.00 14.66 100 GLU A CA 1
ATOM 742 C C . GLU A 1 100 ? 172.421 142.889 130.698 1.00 14.66 100 GLU A C 1
ATOM 743 O O . GLU A 1 100 ? 173.238 143.631 131.248 1.00 14.66 100 GLU A O 1
ATOM 749 N N . LEU A 1 101 ? 171.124 143.194 130.603 1.00 14.73 101 LEU A N 1
ATOM 750 C CA . LEU A 1 101 ? 170.595 144.360 131.305 1.00 14.73 101 LEU A CA 1
ATOM 751 C C . LEU A 1 101 ? 170.787 144.244 132.811 1.00 14.73 101 LEU A C 1
ATOM 752 O O . LEU A 1 101 ? 171.096 145.235 133.480 1.00 14.73 101 LEU A O 1
ATOM 757 N N . GLU A 1 102 ? 170.597 143.049 133.370 1.00 16.43 102 GLU A N 1
ATOM 758 C CA . GLU A 1 102 ? 170.706 142.900 134.815 1.00 16.43 102 GLU A CA 1
ATOM 759 C C . GLU A 1 102 ? 172.137 142.687 135.287 1.00 16.43 102 GLU A C 1
ATOM 760 O O . GLU A 1 102 ? 172.382 142.731 136.496 1.00 16.43 102 GLU A O 1
ATOM 766 N N . THR A 1 103 ? 173.085 142.462 134.375 1.00 15.49 103 THR A N 1
ATOM 767 C CA . THR A 1 103 ? 174.489 142.603 134.736 1.00 15.49 103 THR A CA 1
ATOM 768 C C . THR A 1 103 ? 174.878 144.062 134.904 1.00 15.49 103 THR A C 1
ATOM 769 O O . THR A 1 103 ? 175.932 144.349 135.479 1.00 15.49 103 THR A O 1
ATOM 773 N N . TYR A 1 104 ? 174.055 144.983 134.411 1.00 14.22 104 TYR A N 1
ATOM 774 C CA . TYR A 1 104 ? 174.267 146.407 134.607 1.00 14.22 104 TYR A CA 1
ATOM 775 C C . TYR A 1 104 ? 173.623 146.925 135.884 1.00 14.22 104 TYR A C 1
ATOM 776 O O . TYR A 1 104 ? 173.838 148.088 136.236 1.00 14.22 104 TYR A O 1
ATOM 785 N N . GLY A 1 105 ? 172.837 146.103 136.574 1.00 14.57 105 GLY A N 1
ATOM 786 C CA . GLY A 1 105 ? 172.210 146.512 137.814 1.00 14.57 105 GLY A CA 1
ATOM 787 C C . GLY A 1 105 ? 170.697 146.561 137.780 1.00 14.57 105 GLY A C 1
ATOM 788 O O . GLY A 1 105 ? 170.070 147.023 138.737 1.00 14.57 105 GLY A O 1
ATOM 789 N N . ALA A 1 106 ? 170.094 146.092 136.691 1.00 14.61 106 ALA A N 1
ATOM 790 C CA . ALA A 1 106 ? 168.642 146.085 136.589 1.00 14.61 106 ALA A CA 1
ATOM 791 C C . ALA A 1 106 ? 168.039 145.050 137.529 1.00 14.61 106 ALA A C 1
ATOM 792 O O . ALA A 1 106 ? 168.574 143.951 137.697 1.00 14.61 106 ALA A O 1
ATOM 794 N N . LEU A 1 107 ? 166.914 145.407 138.143 1.00 14.47 107 LEU A N 1
ATOM 795 C CA . LEU A 1 107 ? 166.197 144.530 139.066 1.00 14.47 107 LEU A CA 1
ATOM 796 C C . LEU A 1 107 ? 164.772 144.344 138.557 1.00 14.47 107 LEU A C 1
ATOM 797 O O . LEU A 1 107 ? 163.906 145.189 138.801 1.00 14.47 107 LEU A O 1
ATOM 802 N N . PHE A 1 108 ? 164.530 143.244 137.852 1.00 15.04 108 PHE A N 1
ATOM 803 C CA . PHE A 1 108 ? 163.186 142.889 137.432 1.00 15.04 108 PHE A CA 1
ATOM 804 C C . PHE A 1 108 ? 162.457 142.157 138.555 1.00 15.04 108 PHE A C 1
ATOM 805 O O . PHE A 1 108 ? 163.021 141.859 139.610 1.00 15.04 108 PHE A O 1
ATOM 813 N N . ASP A 1 109 ? 161.181 141.872 138.321 1.00 15.35 109 ASP A N 1
ATOM 814 C CA . ASP A 1 109 ? 160.456 140.970 139.200 1.00 15.35 109 ASP A CA 1
ATOM 815 C C . ASP A 1 109 ? 160.982 139.552 139.025 1.00 15.35 109 ASP A C 1
ATOM 816 O O . ASP A 1 109 ? 161.486 139.181 137.963 1.00 15.35 109 ASP A O 1
ATOM 821 N N . ARG A 1 110 ? 160.870 138.756 140.081 1.00 14.88 110 ARG A N 1
ATOM 822 C CA . ARG A 1 110 ? 161.489 137.441 140.118 1.00 14.88 110 ARG A CA 1
ATOM 823 C C . ARG A 1 110 ? 160.438 136.343 140.171 1.00 14.88 110 ARG A C 1
ATOM 824 O O . ARG A 1 110 ? 159.307 136.559 140.612 1.00 14.88 110 ARG A O 1
ATOM 832 N N . THR A 1 111 ? 160.826 135.160 139.702 1.00 16.21 111 THR A N 1
ATOM 833 C CA . THR A 1 111 ? 160.020 133.961 139.841 1.00 16.21 111 THR A CA 1
ATOM 834 C C . THR A 1 111 ? 160.419 133.215 141.114 1.00 16.21 111 THR A C 1
ATOM 835 O O . THR A 1 111 ? 161.270 133.660 141.887 1.00 16.21 111 THR A O 1
ATOM 839 N N . LYS A 1 112 ? 159.787 132.061 141.339 1.00 18.61 112 LYS A N 1
ATOM 840 C CA . LYS A 1 112 ? 160.120 131.250 142.505 1.00 18.61 112 LYS A CA 1
ATOM 841 C C . LYS A 1 112 ? 161.521 130.661 142.404 1.00 18.61 112 LYS A C 1
ATOM 842 O O . LYS A 1 112 ? 162.175 130.449 143.430 1.00 18.61 112 LYS A O 1
ATOM 848 N N . ASP A 1 113 ? 161.996 130.386 141.190 1.00 18.47 113 ASP A N 1
ATOM 849 C CA . ASP A 1 113 ? 163.344 129.870 140.996 1.00 18.47 113 ASP A CA 1
ATOM 850 C C . ASP A 1 113 ? 164.410 130.951 141.072 1.00 18.47 113 ASP A C 1
ATOM 851 O O . ASP A 1 113 ? 165.600 130.625 141.043 1.00 18.47 113 ASP A O 1
ATOM 856 N N . GLY A 1 114 ? 164.019 132.217 141.157 1.00 16.19 114 GLY A N 1
ATOM 857 C CA . GLY A 1 114 ? 164.975 133.301 141.157 1.00 16.19 114 GLY A CA 1
ATOM 858 C C . GLY A 1 114 ? 165.335 133.833 139.793 1.00 16.19 114 GLY A C 1
ATOM 859 O O . GLY A 1 114 ? 166.372 134.490 139.657 1.00 16.19 114 GLY A O 1
ATOM 860 N N . LYS A 1 115 ? 164.522 133.567 138.778 1.00 15.04 115 LYS A N 1
ATOM 861 C CA . LYS A 1 115 ? 164.748 134.067 137.434 1.00 15.04 115 LYS A CA 1
ATOM 862 C C . LYS A 1 115 ? 163.904 135.315 137.200 1.00 15.04 115 LYS A C 1
ATOM 863 O O . LYS A 1 115 ? 163.182 135.785 138.078 1.00 15.04 115 LYS A O 1
ATOM 869 N N . ILE A 1 116 ? 163.999 135.858 135.994 1.00 14.93 116 ILE A N 1
ATOM 870 C CA . ILE A 1 116 ? 163.233 137.043 135.629 1.00 14.93 116 ILE A CA 1
ATOM 871 C C . ILE A 1 116 ? 161.794 136.636 135.340 1.00 14.93 116 ILE A C 1
ATOM 872 O O . ILE A 1 116 ? 161.542 135.677 134.602 1.00 14.93 116 ILE A O 1
ATOM 877 N N . SER A 1 117 ? 160.847 137.360 135.929 1.00 15.15 117 SER A N 1
ATOM 878 C CA . SER A 1 117 ? 159.433 137.070 135.745 1.00 15.15 117 SER A CA 1
ATOM 879 C C . SER A 1 117 ? 158.951 137.575 134.391 1.00 15.15 117 SER A C 1
ATOM 880 O O . SER A 1 117 ? 159.365 138.639 133.924 1.00 15.15 117 SER A O 1
ATOM 883 N N . GLN A 1 118 ? 158.066 136.803 133.762 1.00 14.69 118 GLN A N 1
ATOM 884 C CA . GLN A 1 118 ? 157.531 137.119 132.444 1.00 14.69 118 GLN A CA 1
ATOM 885 C C . GLN A 1 118 ? 156.011 137.072 132.488 1.00 14.69 118 GLN A C 1
ATOM 886 O O . GLN A 1 118 ? 155.434 136.125 133.028 1.00 14.69 118 GLN A O 1
ATOM 892 N N . ARG A 1 119 ? 155.369 138.089 131.922 1.00 16.46 119 ARG A N 1
ATOM 893 C CA . ARG A 1 119 ? 153.917 138.163 131.856 1.00 16.46 119 ARG A CA 1
ATOM 894 C C . ARG A 1 119 ? 153.411 137.786 130.471 1.00 16.46 119 ARG A C 1
ATOM 895 O O . ARG A 1 119 ? 154.157 137.758 129.491 1.00 16.46 119 ARG A O 1
ATOM 903 N N . ASN A 1 120 ? 152.115 137.508 130.404 1.00 17.40 120 ASN A N 1
ATOM 904 C CA . ASN A 1 120 ? 151.437 137.252 129.146 1.00 17.40 120 ASN A CA 1
ATOM 905 C C . ASN A 1 120 ? 150.880 138.548 128.576 1.00 17.40 120 ASN A C 1
ATOM 906 O O . ASN A 1 120 ? 150.518 139.469 129.312 1.00 17.40 120 ASN A O 1
ATOM 911 N N . PHE A 1 121 ? 150.821 138.616 127.248 1.00 17.03 121 PHE A N 1
ATOM 912 C CA . PHE A 1 121 ? 150.326 139.794 126.556 1.00 17.03 121 PHE A CA 1
ATOM 913 C C . PHE A 1 121 ? 149.525 139.338 125.343 1.00 17.03 121 PHE A C 1
ATOM 914 O O . PHE A 1 121 ? 149.446 138.144 125.039 1.00 17.03 121 PHE A O 1
ATOM 922 N N . GLY A 1 122 ? 148.931 140.303 124.646 1.00 16.66 122 GLY A N 1
ATOM 923 C CA . GLY A 1 122 ? 147.975 140.041 123.589 1.00 16.66 122 GLY A CA 1
ATOM 924 C C . GLY A 1 122 ? 148.408 139.105 122.481 1.00 16.66 122 GLY A C 1
ATOM 925 O O . GLY A 1 122 ? 147.854 138.010 122.344 1.00 16.66 122 GLY A O 1
ATOM 926 N N . GLY A 1 123 ? 149.387 139.512 121.682 1.00 14.96 123 GLY A N 1
ATOM 927 C CA . GLY A 1 123 ? 149.751 138.756 120.504 1.00 14.96 123 GLY A CA 1
ATOM 928 C C . GLY A 1 123 ? 150.813 137.698 120.675 1.00 14.96 123 GLY A C 1
ATOM 929 O O . GLY A 1 123 ? 151.226 137.092 119.683 1.00 14.96 123 GLY A O 1
ATOM 930 N N . HIS A 1 124 ? 151.269 137.446 121.897 1.00 14.47 124 HIS A N 1
ATOM 931 C CA . HIS A 1 124 ? 152.314 136.466 122.155 1.00 14.47 124 HIS A CA 1
ATOM 932 C C . HIS A 1 124 ? 151.700 135.130 122.550 1.00 14.47 124 HIS A C 1
ATOM 933 O O . HIS A 1 124 ? 150.730 135.080 123.311 1.00 14.47 124 HIS A O 1
ATOM 940 N N . THR A 1 125 ? 152.274 134.046 122.024 1.00 13.88 125 THR A N 1
ATOM 941 C CA . THR A 1 125 ? 151.765 132.711 122.323 1.00 13.88 125 THR A CA 1
ATOM 942 C C . THR A 1 125 ? 152.081 132.291 123.754 1.00 13.88 125 THR A C 1
ATOM 943 O O . THR A 1 125 ? 151.283 131.587 124.383 1.00 13.88 125 THR A O 1
ATOM 947 N N . TYR A 1 126 ? 153.213 132.720 124.287 1.00 14.17 126 TYR A N 1
ATOM 948 C CA . TYR A 1 126 ? 153.696 132.310 125.594 1.00 14.17 126 TYR A CA 1
ATOM 949 C C . TYR A 1 126 ? 154.068 133.541 126.402 1.00 14.17 126 TYR A C 1
ATOM 950 O O . TYR A 1 126 ? 154.311 134.611 125.836 1.00 14.17 126 TYR A O 1
ATOM 959 N N . PRO A 1 127 ? 154.102 133.431 127.732 1.00 14.84 127 PRO A N 1
ATOM 960 C CA . PRO A 1 127 ? 154.526 134.575 128.554 1.00 14.84 127 PRO A CA 1
ATOM 961 C C . PRO A 1 127 ? 155.973 134.940 128.267 1.00 14.84 127 PRO A C 1
ATOM 962 O O . PRO A 1 127 ? 156.879 134.114 128.397 1.00 14.84 127 PRO A O 1
ATOM 966 N N . ARG A 1 128 ? 156.187 136.192 127.874 1.00 13.60 128 ARG A N 1
ATOM 967 C CA . ARG A 1 128 ? 157.484 136.636 127.383 1.00 13.60 128 ARG A CA 1
ATOM 968 C C . ARG A 1 128 ? 157.967 137.947 127.971 1.00 13.60 128 ARG A C 1
ATOM 969 O O . ARG A 1 128 ? 159.169 138.220 127.895 1.00 13.60 128 ARG A O 1
ATOM 977 N N . LEU A 1 129 ? 157.092 138.765 128.543 1.00 14.31 129 LEU A N 1
ATOM 978 C CA . LEU A 1 129 ? 157.409 140.160 128.831 1.00 14.31 129 LEU A CA 1
ATOM 979 C C . LEU A 1 129 ? 158.073 140.259 130.197 1.00 14.31 129 LEU A C 1
ATOM 980 O O . LEU A 1 129 ? 157.413 140.152 131.232 1.00 14.31 129 LEU A O 1
ATOM 985 N N . ALA A 1 130 ? 159.388 140.465 130.199 1.00 14.51 130 ALA A N 1
ATOM 986 C CA . ALA A 1 130 ? 160.100 140.761 131.433 1.00 14.51 130 ALA A CA 1
ATOM 987 C C . ALA A 1 130 ? 159.681 142.131 131.946 1.00 14.51 130 ALA A C 1
ATOM 988 O O . ALA A 1 130 ? 159.695 143.112 131.201 1.00 14.51 130 ALA A O 1
ATOM 990 N N . HIS A 1 131 ? 159.323 142.202 133.224 1.00 15.41 131 HIS A N 1
ATOM 991 C CA . HIS A 1 131 ? 158.682 143.390 133.763 1.00 15.41 131 HIS A CA 1
ATOM 992 C C . HIS A 1 131 ? 159.135 143.631 135.194 1.00 15.41 131 HIS A C 1
ATOM 993 O O . HIS A 1 131 ? 159.661 142.741 135.864 1.00 15.41 131 HIS A O 1
ATOM 1000 N N . VAL A 1 132 ? 158.932 144.866 135.644 1.00 16.10 132 VAL A N 1
ATOM 1001 C CA . VAL A 1 132 ? 158.999 145.232 137.055 1.00 16.10 132 VAL A CA 1
ATOM 1002 C C . VAL A 1 132 ? 157.862 146.216 137.324 1.00 16.10 132 VAL A C 1
ATOM 1003 O O . VAL A 1 132 ? 157.852 147.325 136.778 1.00 16.10 132 VAL A O 1
ATOM 1007 N N . GLY A 1 133 ? 156.884 145.795 138.123 1.00 17.06 133 GLY A N 1
ATOM 1008 C CA . GLY A 1 133 ? 155.694 146.605 138.326 1.00 17.06 133 GLY A CA 1
ATOM 1009 C C . GLY A 1 133 ? 155.065 146.962 137.000 1.00 17.06 133 GLY A C 1
ATOM 1010 O O . GLY A 1 133 ? 154.946 146.125 136.100 1.00 17.06 133 GLY A O 1
ATOM 1011 N N . ASP A 1 134 ? 154.665 148.220 136.862 1.00 18.81 134 ASP A N 1
ATOM 1012 C CA . ASP A 1 134 ? 154.500 148.833 135.550 1.00 18.81 134 ASP A CA 1
ATOM 1013 C C . ASP A 1 134 ? 155.414 150.052 135.496 1.00 18.81 134 ASP A C 1
ATOM 1014 O O . ASP A 1 134 ? 154.959 151.197 135.528 1.00 18.81 134 ASP A O 1
ATOM 1019 N N . ARG A 1 135 ? 156.721 149.790 135.397 1.00 16.32 135 ARG A N 1
ATOM 1020 C CA . ARG A 1 135 ? 157.719 150.832 135.199 1.00 16.32 135 ARG A CA 1
ATOM 1021 C C . ARG A 1 135 ? 158.907 150.312 134.400 1.00 16.32 135 ARG A C 1
ATOM 1022 O O . ARG A 1 135 ? 160.044 150.728 134.644 1.00 16.32 135 ARG A O 1
ATOM 1030 N N . THR A 1 136 ? 158.669 149.383 133.472 1.00 15.40 136 THR A N 1
ATOM 1031 C CA . THR A 1 136 ? 159.769 148.682 132.818 1.00 15.40 136 THR A CA 1
ATOM 1032 C C . THR A 1 136 ? 160.641 149.631 132.004 1.00 15.40 136 THR A C 1
ATOM 1033 O O . THR A 1 136 ? 161.869 149.494 131.989 1.00 15.40 136 THR A O 1
ATOM 1037 N N . GLY A 1 137 ? 160.027 150.595 131.315 1.00 14.35 137 GLY A N 1
ATOM 1038 C CA . GLY A 1 137 ? 160.812 151.559 130.560 1.00 14.35 137 GLY A CA 1
ATOM 1039 C C . GLY A 1 137 ? 161.717 152.394 131.444 1.00 14.35 137 GLY A C 1
ATOM 1040 O O . GLY A 1 137 ? 162.870 152.667 131.093 1.00 14.35 137 GLY A O 1
ATOM 1041 N N . LEU A 1 138 ? 161.208 152.807 132.606 1.00 14.11 138 LEU A N 1
ATOM 1042 C CA . LEU A 1 138 ? 162.031 153.537 133.562 1.00 14.11 138 LEU A CA 1
ATOM 1043 C C . LEU A 1 138 ? 163.210 152.695 134.026 1.00 14.11 138 LEU A C 1
ATOM 1044 O O . LEU A 1 138 ? 164.338 153.193 134.116 1.00 14.11 138 LEU A O 1
ATOM 1049 N N . GLU A 1 139 ? 162.971 151.416 134.317 1.00 14.56 139 GLU A N 1
ATOM 1050 C CA . GLU A 1 139 ? 164.055 150.533 134.734 1.00 14.56 139 GLU A CA 1
ATOM 1051 C C . GLU A 1 139 ? 165.105 150.400 133.640 1.00 14.56 139 GLU A C 1
ATOM 1052 O O . GLU A 1 139 ? 166.309 150.474 133.912 1.00 14.56 139 GLU A O 1
ATOM 1058 N N . ILE A 1 140 ? 164.665 150.230 132.393 1.00 14.06 140 ILE A N 1
ATOM 1059 C CA . ILE A 1 140 ? 165.597 150.069 131.280 1.00 14.06 140 ILE A CA 1
ATOM 1060 C C . ILE A 1 140 ? 166.462 151.313 131.123 1.00 14.06 140 ILE A C 1
ATOM 1061 O O . ILE A 1 140 ? 167.694 151.230 131.020 1.00 14.06 140 ILE A O 1
ATOM 1066 N N . ILE A 1 141 ? 165.830 152.488 131.106 1.00 13.67 141 ILE A N 1
ATOM 1067 C CA . ILE A 1 141 ? 166.581 153.712 130.846 1.00 13.67 141 ILE A CA 1
ATOM 1068 C C . ILE A 1 141 ? 167.493 154.052 132.023 1.00 13.67 141 ILE A C 1
ATOM 1069 O O . ILE A 1 141 ? 168.624 154.513 131.828 1.00 13.67 141 ILE A O 1
ATOM 1074 N N . ARG A 1 142 ? 167.035 153.809 133.258 1.00 13.07 142 ARG A N 1
ATOM 1075 C CA . ARG A 1 142 ? 167.894 154.015 134.419 1.00 13.07 142 ARG A CA 1
ATOM 1076 C C . ARG A 1 142 ? 169.110 153.108 134.359 1.00 13.07 142 ARG A C 1
ATOM 1077 O O . ARG A 1 142 ? 170.235 153.546 134.623 1.00 13.07 142 ARG A O 1
ATOM 1085 N N . THR A 1 143 ? 168.899 151.835 134.020 1.00 12.98 143 THR A N 1
ATOM 1086 C CA . THR A 1 143 ? 170.004 150.891 133.956 1.00 12.98 143 THR A CA 1
ATOM 1087 C C . THR A 1 143 ? 171.018 151.308 132.902 1.00 12.98 143 THR A C 1
ATOM 1088 O O . THR A 1 143 ? 172.228 151.275 133.148 1.00 12.98 143 THR A O 1
ATOM 1092 N N . LEU A 1 144 ? 170.542 151.722 131.727 1.00 12.86 144 LEU A N 1
ATOM 1093 C CA . LEU A 1 144 ? 171.464 152.136 130.673 1.00 12.86 144 LEU A CA 1
ATOM 1094 C C . LEU A 1 144 ? 172.238 153.392 131.063 1.00 12.86 144 LEU A C 1
ATOM 1095 O O . LEU A 1 144 ? 173.454 153.472 130.842 1.00 12.86 144 LEU A O 1
ATOM 1100 N N . GLN A 1 145 ? 171.557 154.378 131.651 1.00 12.90 145 GLN A N 1
ATOM 1101 C CA . GLN A 1 145 ? 172.232 155.607 132.061 1.00 12.90 145 GLN A CA 1
ATOM 1102 C C . GLN A 1 145 ? 173.279 155.337 133.139 1.00 12.90 145 GLN A C 1
ATOM 1103 O O . GLN A 1 145 ? 174.394 155.877 133.090 1.00 12.90 145 GLN A O 1
ATOM 1109 N N . GLN A 1 146 ? 172.948 154.487 134.111 1.00 12.71 146 GLN A N 1
ATOM 1110 C CA . GLN A 1 146 ? 173.908 154.161 135.156 1.00 12.71 146 GLN A CA 1
ATOM 1111 C C . GLN A 1 146 ? 175.062 153.326 134.619 1.00 12.71 146 GLN A C 1
ATOM 1112 O O . GLN A 1 146 ? 176.185 153.431 135.121 1.00 12.71 146 GLN A O 1
ATOM 1118 N N . LYS A 1 147 ? 174.818 152.509 133.593 1.00 12.92 147 LYS A N 1
ATOM 1119 C CA . LYS A 1 147 ? 175.912 151.797 132.942 1.00 12.92 147 LYS A CA 1
ATOM 1120 C C . LYS A 1 147 ? 176.851 152.766 132.233 1.00 12.92 147 LYS A C 1
ATOM 1121 O O . LYS A 1 147 ? 178.074 152.586 132.257 1.00 12.92 147 LYS A O 1
ATOM 1127 N N . ILE A 1 148 ? 176.296 153.803 131.601 1.00 13.16 148 ILE A N 1
ATOM 1128 C CA . ILE A 1 148 ? 177.132 154.846 131.006 1.00 13.16 148 ILE A CA 1
ATOM 1129 C C . ILE A 1 148 ? 177.986 155.518 132.074 1.00 13.16 148 ILE A C 1
ATOM 1130 O O . ILE A 1 148 ? 179.187 155.760 131.879 1.00 13.16 148 ILE A O 1
ATOM 1135 N N . VAL A 1 149 ? 177.376 155.841 133.215 1.00 13.83 149 VAL A N 1
ATOM 1136 C CA . VAL A 1 149 ? 178.116 156.503 134.288 1.00 13.83 149 VAL A CA 1
ATOM 1137 C C . VAL A 1 149 ? 179.220 155.594 134.819 1.00 13.83 149 VAL A C 1
ATOM 1138 O O . VAL A 1 149 ? 180.330 156.049 135.119 1.00 13.83 149 VAL A O 1
ATOM 1142 N N . SER A 1 150 ? 178.937 154.296 134.933 1.00 14.23 150 SER A N 1
ATOM 1143 C CA . SER A 1 150 ? 179.957 153.338 135.346 1.00 14.23 150 SER A CA 1
ATOM 1144 C C . SER A 1 150 ? 181.114 153.295 134.354 1.00 14.23 150 SER A C 1
ATOM 1145 O O . SER A 1 150 ? 182.288 153.246 134.750 1.00 14.23 150 SER A O 1
ATOM 1148 N N . LEU A 1 151 ? 180.800 153.301 133.059 1.00 14.64 151 LEU A N 1
ATOM 1149 C CA . LEU A 1 151 ? 181.849 153.256 132.048 1.00 14.64 151 LEU A CA 1
ATOM 1150 C C . LEU A 1 151 ? 182.731 154.494 132.116 1.00 14.64 151 LEU A C 1
ATOM 1151 O O . LEU A 1 151 ? 183.957 154.401 131.987 1.00 14.64 151 LEU A O 1
ATOM 1156 N N . GLN A 1 152 ? 182.135 155.665 132.341 1.00 15.07 152 GLN A N 1
ATOM 1157 C CA . GLN A 1 152 ? 182.990 156.840 132.457 1.00 15.07 152 GLN A CA 1
ATOM 1158 C C . GLN A 1 152 ? 183.716 156.913 133.796 1.00 15.07 152 GLN A C 1
ATOM 1159 O O . GLN A 1 152 ? 184.766 157.551 133.873 1.00 15.07 152 GLN A O 1
ATOM 1165 N N . GLN A 1 153 ? 183.216 156.249 134.840 1.00 15.11 153 GLN A N 1
ATOM 1166 C CA . GLN A 1 153 ? 184.022 156.083 136.049 1.00 15.11 153 GLN A CA 1
ATOM 1167 C C . GLN A 1 153 ? 185.263 155.240 135.772 1.00 15.11 153 GLN A C 1
ATOM 1168 O O . GLN A 1 153 ? 186.360 155.546 136.260 1.00 15.11 153 GLN A O 1
ATOM 1174 N N . GLU A 1 154 ? 185.106 154.170 134.989 1.00 16.52 154 GLU A N 1
ATOM 1175 C CA . GLU A 1 154 ? 186.268 153.385 134.575 1.00 16.52 154 GLU A CA 1
ATOM 1176 C C . GLU A 1 154 ? 187.229 154.226 133.742 1.00 16.52 154 GLU A C 1
ATOM 1177 O O . GLU A 1 154 ? 188.453 154.117 133.886 1.00 16.52 154 GLU A O 1
ATOM 1183 N N . ASP A 1 155 ? 186.687 155.060 132.853 1.00 17.33 155 ASP A N 1
ATOM 1184 C CA . ASP A 1 155 ? 187.530 155.958 132.067 1.00 17.33 155 ASP A CA 1
ATOM 1185 C C . ASP A 1 155 ? 188.278 156.936 132.962 1.00 17.33 155 ASP A C 1
ATOM 1186 O O . ASP A 1 155 ? 189.441 157.256 132.706 1.00 17.33 155 ASP A O 1
ATOM 1191 N N . LYS A 1 156 ? 187.620 157.436 134.005 1.00 16.92 156 LYS A N 1
ATOM 1192 C CA . LYS A 1 156 ? 188.288 158.314 134.958 1.00 16.92 156 LYS A CA 1
ATOM 1193 C C . LYS A 1 156 ? 189.442 157.601 135.646 1.00 16.92 156 LYS A C 1
ATOM 1194 O O . LYS A 1 156 ? 190.537 158.156 135.782 1.00 16.92 156 LYS A O 1
ATOM 1200 N N . ARG A 1 157 ? 189.211 156.367 136.097 1.00 18.33 157 ARG A N 1
ATOM 1201 C CA . ARG A 1 157 ? 190.274 155.642 136.787 1.00 18.33 157 ARG A CA 1
ATOM 1202 C C . ARG A 1 157 ? 191.442 155.323 135.862 1.00 18.33 157 ARG A C 1
ATOM 1203 O O . ARG A 1 157 ? 192.601 155.378 136.286 1.00 18.33 157 ARG A O 1
ATOM 1211 N N . GLU A 1 158 ? 191.173 154.987 134.601 1.00 19.86 158 GLU A N 1
ATOM 1212 C CA . GLU A 1 158 ? 192.266 154.492 133.769 1.00 19.86 158 GLU A CA 1
ATOM 1213 C C . GLU A 1 158 ? 192.936 155.582 132.936 1.00 19.86 158 GLU A C 1
ATOM 1214 O O . GLU A 1 158 ? 194.166 155.620 132.843 1.00 19.86 158 GLU A O 1
ATOM 1220 N N . LEU A 1 159 ? 192.157 156.469 132.321 1.00 18.91 159 LEU A N 1
ATOM 1221 C CA . LEU A 1 159 ? 192.700 157.521 131.474 1.00 18.91 159 LEU A CA 1
ATOM 1222 C C . LEU A 1 159 ? 192.755 158.883 132.154 1.00 18.91 159 LEU A C 1
ATOM 1223 O O . LEU A 1 159 ? 193.342 159.812 131.592 1.00 18.91 159 LEU A O 1
ATOM 1228 N N . GLY A 1 160 ? 192.171 159.027 133.338 1.00 18.37 160 GLY A N 1
ATOM 1229 C CA . GLY A 1 160 ? 192.217 160.287 134.050 1.00 18.37 160 GLY A CA 1
ATOM 1230 C C . GLY A 1 160 ? 191.160 161.294 133.666 1.00 18.37 160 GLY A C 1
ATOM 1231 O O . GLY A 1 160 ? 191.351 162.490 133.910 1.00 18.37 160 GLY A O 1
ATOM 1232 N N . ASP A 1 161 ? 190.049 160.857 133.078 1.00 17.69 161 ASP A N 1
ATOM 1233 C CA . ASP A 1 161 ? 189.013 161.776 132.628 1.00 17.69 161 ASP A CA 1
ATOM 1234 C C . ASP A 1 161 ? 187.713 161.004 132.470 1.00 17.69 161 ASP A C 1
ATOM 1235 O O . ASP A 1 161 ? 187.700 159.940 131.847 1.00 17.69 161 ASP A O 1
ATOM 1240 N N . TYR A 1 162 ? 186.629 161.541 133.035 1.00 16.27 162 TYR A N 1
ATOM 1241 C CA . TYR A 1 162 ? 185.320 160.916 132.868 1.00 16.27 162 TYR A CA 1
ATOM 1242 C C . TYR A 1 162 ? 184.911 160.866 131.403 1.00 16.27 162 TYR A C 1
ATOM 1243 O O . TYR A 1 162 ? 184.431 159.837 130.919 1.00 16.27 162 TYR A O 1
ATOM 1252 N N . GLU A 1 163 ? 185.105 161.965 130.675 1.00 16.75 163 GLU A N 1
ATOM 1253 C CA . GLU A 1 163 ? 184.669 162.073 129.289 1.00 16.75 163 GLU A CA 1
ATOM 1254 C C . GLU A 1 163 ? 185.792 161.778 128.304 1.00 16.75 163 GLU A C 1
ATOM 1255 O O . GLU A 1 163 ? 185.832 162.359 127.216 1.00 16.75 163 GLU A O 1
ATOM 1261 N N . ALA A 1 164 ? 186.708 160.882 128.669 1.00 16.82 164 ALA A N 1
ATOM 1262 C CA . ALA A 1 164 ? 187.788 160.521 127.759 1.00 16.82 164 ALA A CA 1
ATOM 1263 C C . ALA A 1 164 ? 187.262 159.762 126.548 1.00 16.82 164 ALA A C 1
ATOM 1264 O O . ALA A 1 164 ? 187.761 159.943 125.432 1.00 16.82 164 ALA A O 1
ATOM 1266 N N . ARG A 1 165 ? 186.262 158.905 126.745 1.00 17.42 165 ARG A N 1
ATOM 1267 C CA . ARG A 1 165 ? 185.677 158.135 125.657 1.00 17.42 165 ARG A CA 1
ATOM 1268 C C . ARG A 1 165 ? 184.198 158.405 125.432 1.00 17.42 165 ARG A C 1
ATOM 1269 O O . ARG A 1 165 ? 183.732 158.259 124.304 1.00 17.42 165 ARG A O 1
ATOM 1277 N N . ILE A 1 166 ? 183.448 158.781 126.464 1.00 15.40 166 ILE A N 1
ATOM 1278 C CA . ILE A 1 166 ? 182.018 159.039 126.346 1.00 15.40 166 ILE A CA 1
ATOM 1279 C C . ILE A 1 166 ? 181.724 160.398 126.960 1.00 15.40 166 ILE A C 1
ATOM 1280 O O . ILE A 1 166 ? 182.043 160.634 128.131 1.00 15.40 166 ILE A O 1
ATOM 1285 N N . ARG A 1 167 ? 181.105 161.280 126.183 1.00 14.58 167 ARG A N 1
ATOM 1286 C CA . ARG A 1 167 ? 180.611 162.551 126.686 1.00 14.58 167 ARG A CA 1
ATOM 1287 C C . ARG A 1 167 ? 179.138 162.691 126.335 1.00 14.58 167 ARG A C 1
ATOM 1288 O O . ARG A 1 167 ? 178.723 162.360 125.222 1.00 14.58 167 ARG A O 1
ATOM 1296 N N . VAL A 1 168 ? 178.352 163.180 127.289 1.00 13.73 168 VAL A N 1
ATOM 1297 C CA . VAL A 1 168 ? 176.915 163.360 127.124 1.00 13.73 168 VAL A CA 1
ATOM 1298 C C . VAL A 1 168 ? 176.630 164.845 126.972 1.00 13.73 168 VAL A C 1
ATOM 1299 O O . VAL A 1 168 ? 177.085 165.658 127.785 1.00 13.73 168 VAL A O 1
ATOM 1303 N N . PHE A 1 169 ? 175.883 165.199 125.930 1.00 14.29 169 PHE A N 1
ATOM 1304 C CA . PHE A 1 169 ? 175.460 166.572 125.670 1.00 14.29 169 PHE A CA 1
ATOM 1305 C C . PHE A 1 169 ? 173.939 166.604 125.778 1.00 14.29 169 PHE A C 1
ATOM 1306 O O . PHE A 1 169 ? 173.236 166.460 124.777 1.00 14.29 169 PHE A O 1
ATOM 1314 N N . HIS A 1 170 ? 173.429 166.800 126.988 1.00 15.29 170 HIS A N 1
ATOM 1315 C CA . HIS A 1 170 ? 171.993 166.904 127.182 1.00 15.29 170 HIS A CA 1
ATOM 1316 C C . HIS A 1 170 ? 171.536 168.341 126.952 1.00 15.29 170 HIS A C 1
ATOM 1317 O O . HIS A 1 170 ? 172.333 169.281 126.980 1.00 15.29 170 HIS A O 1
ATOM 1324 N N . GLU A 1 171 ? 170.230 168.495 126.720 1.00 15.90 171 GLU A N 1
ATOM 1325 C CA . GLU A 1 171 ? 169.631 169.788 126.385 1.00 15.90 171 GLU A CA 1
ATOM 1326 C C . GLU A 1 171 ? 170.260 170.373 125.122 1.00 15.90 171 GLU A C 1
ATOM 1327 O O . GLU A 1 171 ? 170.480 171.579 125.016 1.00 15.90 171 GLU A O 1
ATOM 1333 N N . THR A 1 172 ? 170.558 169.507 124.157 1.00 15.28 172 THR A N 1
ATOM 1334 C CA . THR A 1 172 ? 171.158 169.905 122.891 1.00 15.28 172 THR A CA 1
ATOM 1335 C C . THR A 1 172 ? 170.314 169.351 121.755 1.00 15.28 172 THR A C 1
ATOM 1336 O O . THR A 1 172 ? 169.933 168.178 121.777 1.00 15.28 172 THR A O 1
ATOM 1340 N N . SER A 1 173 ? 170.027 170.189 120.765 1.00 14.91 173 SER A N 1
ATOM 1341 C CA . SER A 1 173 ? 169.149 169.835 119.660 1.00 14.91 173 SER A CA 1
ATOM 1342 C C . SER A 1 173 ? 169.921 169.920 118.353 1.00 14.91 173 SER A C 1
ATOM 1343 O O . SER A 1 173 ? 170.548 170.943 118.067 1.00 14.91 173 SER A O 1
ATOM 1346 N N . ILE A 1 174 ? 169.872 168.850 117.567 1.00 14.79 174 ILE A N 1
ATOM 1347 C CA . ILE A 1 174 ? 170.564 168.774 116.285 1.00 14.79 174 ILE A CA 1
ATOM 1348 C C . ILE A 1 174 ? 169.591 169.175 115.188 1.00 14.79 174 ILE A C 1
ATOM 1349 O O . ILE A 1 174 ? 168.476 168.647 115.112 1.00 14.79 174 ILE A O 1
ATOM 1354 N N . THR A 1 175 ? 170.010 170.112 114.337 1.00 15.55 175 THR A N 1
ATOM 1355 C CA . THR A 1 175 ? 169.148 170.640 113.291 1.00 15.55 175 THR A CA 1
ATOM 1356 C C . THR A 1 175 ? 169.581 170.266 111.882 1.00 15.55 175 THR A C 1
ATOM 1357 O O . THR A 1 175 ? 168.776 170.400 110.957 1.00 15.55 175 THR A O 1
ATOM 1361 N N . GLU A 1 176 ? 170.815 169.810 111.690 1.00 17.09 176 GLU A N 1
ATOM 1362 C CA . GLU A 1 176 ? 171.296 169.470 110.361 1.00 17.09 176 GLU A CA 1
ATOM 1363 C C . GLU A 1 176 ? 172.377 168.406 110.469 1.00 17.09 176 GLU A C 1
ATOM 1364 O O . GLU A 1 176 ? 173.069 168.294 111.482 1.00 17.09 176 GLU A O 1
ATOM 1370 N N . LEU A 1 177 ? 172.511 167.621 109.406 1.00 17.46 177 LEU A N 1
ATOM 1371 C CA . LEU A 1 177 ? 173.615 166.687 109.241 1.00 17.46 177 LEU A CA 1
ATOM 1372 C C . LEU A 1 177 ? 174.499 167.181 108.108 1.00 17.46 177 LEU A C 1
ATOM 1373 O O . LEU A 1 177 ? 174.004 167.477 107.016 1.00 17.46 177 LEU A O 1
ATOM 1378 N N . ILE A 1 178 ? 175.791 167.272 108.366 1.00 19.50 178 ILE A N 1
ATOM 1379 C CA . ILE A 1 178 ? 176.743 167.810 107.404 1.00 19.50 178 ILE A CA 1
ATOM 1380 C C . ILE A 1 178 ? 177.311 166.672 106.572 1.00 19.50 178 ILE A C 1
ATOM 1381 O O . ILE A 1 178 ? 177.665 165.611 107.097 1.00 19.50 178 ILE A O 1
ATOM 1386 N N . LEU A 1 179 ? 177.395 166.894 105.265 1.00 22.52 179 LEU A N 1
ATOM 1387 C CA . LEU A 1 179 ? 177.884 165.903 104.322 1.00 22.52 179 LEU A CA 1
ATOM 1388 C C . LEU A 1 179 ? 179.146 166.413 103.642 1.00 22.52 179 LEU A C 1
ATOM 1389 O O . LEU A 1 179 ? 179.326 167.620 103.458 1.00 22.52 179 LEU A O 1
ATOM 1394 N N . ASP A 1 180 ? 180.027 165.483 103.275 1.00 26.26 180 ASP A N 1
ATOM 1395 C CA . ASP A 1 180 ? 181.246 165.822 102.549 1.00 26.26 180 ASP A CA 1
ATOM 1396 C C . ASP A 1 180 ? 181.104 165.556 101.054 1.00 26.26 180 ASP A C 1
ATOM 1397 O O . ASP A 1 180 ? 181.213 166.478 100.241 1.00 26.26 180 ASP A O 1
ATOM 1402 N N . ASP A 1 181 ? 180.845 164.309 100.677 1.00 27.98 181 ASP A N 1
ATOM 1403 C CA . ASP A 1 181 ? 180.597 163.946 99.286 1.00 27.98 181 ASP A CA 1
ATOM 1404 C C . ASP A 1 181 ? 179.444 162.948 99.257 1.00 27.98 181 ASP A C 1
ATOM 1405 O O . ASP A 1 181 ? 179.512 161.881 98.646 1.00 27.98 181 ASP A O 1
ATOM 1410 N N . GLY A 1 182 ? 178.368 163.283 99.963 1.00 25.64 182 GLY A N 1
ATOM 1411 C CA . GLY A 1 182 ? 177.287 162.358 100.194 1.00 25.64 182 GLY A CA 1
ATOM 1412 C C . GLY A 1 182 ? 177.471 161.475 101.406 1.00 25.64 182 GLY A C 1
ATOM 1413 O O . GLY A 1 182 ? 176.561 160.704 101.734 1.00 25.64 182 GLY A O 1
ATOM 1414 N N . LYS A 1 183 ? 178.614 161.562 102.076 1.00 24.04 183 LYS A N 1
ATOM 1415 C CA . LYS A 1 183 ? 178.887 160.801 103.283 1.00 24.04 183 LYS A CA 1
ATOM 1416 C C . LYS A 1 183 ? 178.754 161.699 104.505 1.00 24.04 183 LYS A C 1
ATOM 1417 O O . LYS A 1 183 ? 178.974 162.908 104.433 1.00 24.04 183 LYS A O 1
ATOM 1423 N N . ILE A 1 184 ? 178.387 161.091 105.633 1.00 20.40 184 ILE A N 1
ATOM 1424 C CA . ILE A 1 184 ? 178.252 161.841 106.873 1.00 20.40 184 ILE A CA 1
ATOM 1425 C C . ILE A 1 184 ? 179.595 162.438 107.256 1.00 20.40 184 ILE A C 1
ATOM 1426 O O . ILE A 1 184 ? 180.620 161.749 107.266 1.00 20.40 184 ILE A O 1
ATOM 1431 N N . ALA A 1 185 ? 179.596 163.732 107.571 1.00 20.06 185 ALA A N 1
ATOM 1432 C CA . ALA A 1 185 ? 180.786 164.414 108.049 1.00 20.06 185 ALA A CA 1
ATOM 1433 C C . ALA A 1 185 ? 180.615 165.035 109.425 1.00 20.06 185 ALA A C 1
ATOM 1434 O O . ALA A 1 185 ? 181.613 165.451 110.020 1.00 20.06 185 ALA A O 1
ATOM 1436 N N . GLY A 1 186 ? 179.401 165.107 109.943 1.00 17.90 186 GLY A N 1
ATOM 1437 C CA . GLY A 1 186 ? 179.181 165.653 111.264 1.00 17.90 186 GLY A CA 1
ATOM 1438 C C . GLY A 1 186 ? 177.752 166.121 111.431 1.00 17.90 186 GLY A C 1
ATOM 1439 O O . GLY A 1 186 ? 176.925 166.012 110.528 1.00 17.90 186 GLY A O 1
ATOM 1440 N N . ALA A 1 187 ? 177.482 166.650 112.621 1.00 16.26 187 ALA A N 1
ATOM 1441 C CA . ALA A 1 187 ? 176.163 167.144 112.984 1.00 16.26 187 ALA A CA 1
ATOM 1442 C C . ALA A 1 187 ? 176.271 168.571 113.496 1.00 16.26 187 ALA A C 1
ATOM 1443 O O . ALA A 1 187 ? 177.233 168.924 114.181 1.00 16.26 187 ALA A O 1
ATOM 1445 N N . PHE A 1 188 ? 175.277 169.385 113.160 1.00 16.36 188 PHE A N 1
ATOM 1446 C CA . PHE A 1 188 ? 175.214 170.781 113.563 1.00 16.36 188 PHE A CA 1
ATOM 1447 C C . PHE A 1 188 ? 173.958 171.007 114.392 1.00 16.36 188 PHE A C 1
ATOM 1448 O O . PHE A 1 188 ? 172.878 170.534 114.033 1.00 16.36 188 PHE A O 1
ATOM 1456 N N . GLY A 1 189 ? 174.099 171.724 115.499 1.00 14.96 189 GLY A N 1
ATOM 1457 C CA . GLY A 1 189 ? 172.959 171.981 116.347 1.00 14.96 189 GLY A CA 1
ATOM 1458 C C . GLY A 1 189 ? 173.205 173.161 117.257 1.00 14.96 189 GLY A C 1
ATOM 1459 O O . GLY A 1 189 ? 174.169 173.908 117.090 1.00 14.96 189 GLY A O 1
ATOM 1460 N N . TYR A 1 190 ? 172.321 173.314 118.238 1.00 14.84 190 TYR A N 1
ATOM 1461 C CA . TYR A 1 190 ? 172.409 174.420 119.177 1.00 14.84 190 TYR A CA 1
ATOM 1462 C C . TYR A 1 190 ? 172.171 173.914 120.590 1.00 14.84 190 TYR A C 1
ATOM 1463 O O . TYR A 1 190 ? 171.507 172.897 120.802 1.00 14.84 190 TYR A O 1
ATOM 1472 N N . TYR A 1 191 ? 172.719 174.645 121.553 1.00 15.55 191 TYR A N 1
ATOM 1473 C CA . TYR A 1 191 ? 172.422 174.412 122.958 1.00 15.55 191 TYR A CA 1
ATOM 1474 C C . TYR A 1 191 ? 171.118 175.106 123.316 1.00 15.55 191 TYR A C 1
ATOM 1475 O O . TYR A 1 191 ? 170.929 176.283 123.003 1.00 15.55 191 TYR A O 1
ATOM 1484 N N . ARG A 1 192 ? 170.215 174.377 123.971 1.00 16.16 192 ARG A N 1
ATOM 1485 C CA . ARG A 1 192 ? 168.956 174.987 124.380 1.00 16.16 192 ARG A CA 1
ATOM 1486 C C . ARG A 1 192 ? 169.188 176.108 125.381 1.00 16.16 192 ARG A C 1
ATOM 1487 O O . ARG A 1 192 ? 168.568 177.169 125.284 1.00 16.16 192 ARG A O 1
ATOM 1495 N N . GLU A 1 193 ? 170.101 175.903 126.331 1.00 16.96 193 GLU A N 1
ATOM 1496 C CA . GLU A 1 193 ? 170.274 176.855 127.424 1.00 16.96 193 GLU A CA 1
ATOM 1497 C C . GLU A 1 193 ? 170.735 178.218 126.920 1.00 16.96 193 GLU A C 1
ATOM 1498 O O . GLU A 1 193 ? 170.219 179.256 127.346 1.00 16.96 193 GLU A O 1
ATOM 1504 N N . THR A 1 194 ? 171.707 178.237 126.010 1.00 16.10 194 THR A N 1
ATOM 1505 C CA . THR A 1 194 ? 172.329 179.482 125.587 1.00 16.10 194 THR A CA 1
ATOM 1506 C C . THR A 1 194 ? 172.006 179.885 124.158 1.00 16.10 194 THR A C 1
ATOM 1507 O O . THR A 1 194 ? 172.200 181.053 123.809 1.00 16.10 194 THR A O 1
ATOM 1511 N N . GLY A 1 195 ? 171.523 178.964 123.330 1.00 16.19 195 GLY A N 1
ATOM 1512 C CA . GLY A 1 195 ? 171.294 179.266 121.935 1.00 16.19 195 GLY A CA 1
ATOM 1513 C C . GLY A 1 195 ? 172.539 179.304 121.083 1.00 16.19 195 GLY A C 1
ATOM 1514 O O . GLY A 1 195 ? 172.478 179.785 119.947 1.00 16.19 195 GLY A O 1
ATOM 1515 N N . ASN A 1 196 ? 173.663 178.814 121.593 1.00 16.28 196 ASN A N 1
ATOM 1516 C CA . ASN A 1 196 ? 174.926 178.843 120.874 1.00 16.28 196 ASN A CA 1
ATOM 1517 C C . ASN A 1 196 ? 175.083 177.588 120.029 1.00 16.28 196 ASN A C 1
ATOM 1518 O O . ASN A 1 196 ? 174.554 176.525 120.357 1.00 16.28 196 ASN A O 1
ATOM 1523 N N . PHE A 1 197 ? 175.839 177.714 118.943 1.00 16.45 197 PHE A N 1
ATOM 1524 C CA . PHE A 1 197 ? 175.911 176.682 117.919 1.00 16.45 197 PHE A CA 1
ATOM 1525 C C . PHE A 1 197 ? 177.101 175.758 118.145 1.00 16.45 197 PHE A C 1
ATOM 1526 O O . PHE A 1 197 ? 178.229 176.214 118.380 1.00 16.45 197 PHE A O 1
ATOM 1534 N N . VAL A 1 198 ? 176.837 174.459 118.057 1.00 15.98 198 VAL A N 1
ATOM 1535 C CA . VAL A 1 198 ? 177.829 173.416 118.254 1.00 15.98 198 VAL A CA 1
ATOM 1536 C C . VAL A 1 198 ? 177.873 172.538 117.010 1.00 15.98 198 VAL A C 1
ATOM 1537 O O . VAL A 1 198 ? 176.834 172.160 116.456 1.00 15.98 198 VAL A O 1
ATOM 1541 N N . LEU A 1 199 ? 179.086 172.246 116.556 1.00 16.30 199 LEU A N 1
ATOM 1542 C CA . LEU A 1 199 ? 179.330 171.381 115.413 1.00 16.30 199 LEU A CA 1
ATOM 1543 C C . LEU A 1 199 ? 180.134 170.175 115.871 1.00 16.30 199 LEU A C 1
ATOM 1544 O O . LEU A 1 199 ? 181.221 170.327 116.438 1.00 16.30 199 LEU A O 1
ATOM 1549 N N . PHE A 1 200 ? 179.603 168.988 115.617 1.00 16.13 200 PHE A N 1
ATOM 1550 C CA . PHE A 1 200 ? 180.318 167.741 115.825 1.00 16.13 200 PHE A CA 1
ATOM 1551 C C . PHE A 1 200 ? 180.892 167.276 114.495 1.00 16.13 200 PHE A C 1
ATOM 1552 O O . PHE A 1 200 ? 180.322 167.530 113.434 1.00 16.13 200 PHE A O 1
ATOM 1560 N N . GLU A 1 201 ? 182.038 166.609 114.555 1.00 19.11 201 GLU A N 1
ATOM 1561 C CA . GLU A 1 201 ? 182.804 166.254 113.365 1.00 19.11 201 GLU A CA 1
ATOM 1562 C C . GLU A 1 201 ? 183.086 164.759 113.335 1.00 19.11 201 GLU A C 1
ATOM 1563 O O . GLU A 1 201 ? 184.218 164.316 113.136 1.00 19.11 201 GLU A O 1
ATOM 1569 N N . ALA A 1 202 ? 182.061 163.966 113.547 1.00 17.82 202 ALA A N 1
ATOM 1570 C CA . ALA A 1 202 ? 182.263 162.528 113.512 1.00 17.82 202 ALA A CA 1
ATOM 1571 C C . ALA A 1 202 ? 181.971 161.966 112.125 1.00 17.82 202 ALA A C 1
ATOM 1572 O O . ALA A 1 202 ? 181.092 162.465 111.418 1.00 17.82 202 ALA A O 1
ATOM 1574 N N . PRO A 1 203 ? 182.696 160.923 111.711 1.00 18.47 203 PRO A N 1
ATOM 1575 C CA . PRO A 1 203 ? 182.401 160.281 110.422 1.00 18.47 203 PRO A CA 1
ATOM 1576 C C . PRO A 1 203 ? 181.193 159.357 110.442 1.00 18.47 203 PRO A C 1
ATOM 1577 O O . PRO A 1 203 ? 180.772 158.904 109.370 1.00 18.47 203 PRO A O 1
ATOM 1581 N N . ALA A 1 204 ? 180.624 159.064 111.608 1.00 16.95 204 ALA A N 1
ATOM 1582 C CA . ALA A 1 204 ? 179.455 158.207 111.715 1.00 16.95 204 ALA A CA 1
ATOM 1583 C C . ALA A 1 204 ? 178.435 158.840 112.648 1.00 16.95 204 ALA A C 1
ATOM 1584 O O . ALA A 1 204 ? 178.791 159.510 113.619 1.00 16.95 204 ALA A O 1
ATOM 1586 N N . VAL A 1 205 ? 177.160 158.620 112.342 1.00 16.45 205 VAL A N 1
ATOM 1587 C CA . VAL A 1 205 ? 176.053 159.141 113.136 1.00 16.45 205 VAL A CA 1
ATOM 1588 C C . VAL A 1 205 ? 175.021 158.034 113.310 1.00 16.45 205 VAL A C 1
ATOM 1589 O O . VAL A 1 205 ? 174.654 157.367 112.339 1.00 16.45 205 VAL A O 1
ATOM 1593 N N . VAL A 1 206 ? 174.563 157.833 114.544 1.00 15.04 206 VAL A N 1
ATOM 1594 C CA . VAL A 1 206 ? 173.459 156.930 114.854 1.00 15.04 206 VAL A CA 1
ATOM 1595 C C . VAL A 1 206 ? 172.275 157.781 115.286 1.00 15.04 206 VAL A C 1
ATOM 1596 O O . VAL A 1 206 ? 172.399 158.599 116.204 1.00 15.04 206 VAL A O 1
ATOM 1600 N N . LEU A 1 207 ? 171.128 157.592 114.634 1.00 16.08 207 LEU A N 1
ATOM 1601 C CA . LEU A 1 207 ? 170.047 158.563 114.804 1.00 16.08 207 LEU A CA 1
ATOM 1602 C C . LEU A 1 207 ? 169.236 158.313 116.073 1.00 16.08 207 LEU A C 1
ATOM 1603 O O . LEU A 1 207 ? 169.319 159.091 117.022 1.00 16.08 207 LEU A O 1
ATOM 1608 N N . ALA A 1 208 ? 168.493 157.212 116.133 1.00 15.77 208 ALA A N 1
ATOM 1609 C CA . ALA A 1 208 ? 167.750 156.805 117.333 1.00 15.77 208 ALA A CA 1
ATOM 1610 C C . ALA A 1 208 ? 167.009 157.970 118.004 1.00 15.77 208 ALA A C 1
ATOM 1611 O O . ALA A 1 208 ? 167.215 158.272 119.179 1.00 15.77 208 ALA A O 1
ATOM 1613 N N . THR A 1 209 ? 166.115 158.612 117.250 1.00 16.55 209 THR A N 1
ATOM 1614 C CA . THR A 1 209 ? 165.493 159.859 117.689 1.00 16.55 209 THR A CA 1
ATOM 1615 C C . THR A 1 209 ? 164.032 159.720 118.113 1.00 16.55 209 THR A C 1
ATOM 1616 O O . THR A 1 209 ? 163.446 160.702 118.576 1.00 16.55 209 THR A O 1
ATOM 1620 N N . GLY A 1 210 ? 163.426 158.544 117.976 1.00 16.94 210 GLY A N 1
ATOM 1621 C CA . GLY A 1 210 ? 162.060 158.376 118.440 1.00 16.94 210 GLY A CA 1
ATOM 1622 C C . GLY A 1 210 ? 161.015 158.560 117.349 1.00 16.94 210 GLY A C 1
ATOM 1623 O O . GLY A 1 210 ? 161.241 158.260 116.178 1.00 16.94 210 GLY A O 1
ATOM 1624 N N . GLY A 1 211 ? 159.852 159.078 117.752 1.00 17.33 211 GLY A N 1
ATOM 1625 C CA . GLY A 1 211 ? 158.666 159.075 116.934 1.00 17.33 211 GLY A CA 1
ATOM 1626 C C . GLY A 1 211 ? 158.263 160.445 116.427 1.00 17.33 211 GLY A C 1
ATOM 1627 O O . GLY A 1 211 ? 159.041 161.407 116.448 1.00 17.33 211 GLY A O 1
ATOM 1628 N N . ILE A 1 212 ? 157.017 160.532 115.955 1.00 18.46 212 ILE A N 1
ATOM 1629 C CA . ILE A 1 212 ? 156.515 161.693 115.225 1.00 18.46 212 ILE A CA 1
ATOM 1630 C C . ILE A 1 212 ? 155.182 162.172 115.790 1.00 18.46 212 ILE A C 1
ATOM 1631 O O . ILE A 1 212 ? 154.396 162.814 115.087 1.00 18.46 212 ILE A O 1
ATOM 1636 N N . GLY A 1 213 ? 154.921 161.885 117.065 1.00 19.80 213 GLY A N 1
ATOM 1637 C CA . GLY A 1 213 ? 153.572 162.019 117.588 1.00 19.80 213 GLY A CA 1
ATOM 1638 C C . GLY A 1 213 ? 153.090 163.439 117.808 1.00 19.80 213 GLY A C 1
ATOM 1639 O O . GLY A 1 213 ? 151.888 163.643 117.998 1.00 19.80 213 GLY A O 1
ATOM 1640 N N . LYS A 1 214 ? 153.985 164.425 117.784 1.00 19.80 214 LYS A N 1
ATOM 1641 C CA . LYS A 1 214 ? 153.565 165.805 118.003 1.00 19.80 214 LYS A CA 1
ATOM 1642 C C . LYS A 1 214 ? 152.933 166.440 116.775 1.00 19.80 214 LYS A C 1
ATOM 1643 O O . LYS A 1 214 ? 152.520 167.601 116.844 1.00 19.80 214 LYS A O 1
ATOM 1649 N N . SER A 1 215 ? 152.854 165.723 115.658 1.00 20.70 215 SER A N 1
ATOM 1650 C CA . SER A 1 215 ? 152.143 166.221 114.491 1.00 20.70 215 SER A CA 1
ATOM 1651 C C . SER A 1 215 ? 150.638 166.023 114.593 1.00 20.70 215 SER A C 1
ATOM 1652 O O . SER A 1 215 ? 149.907 166.509 113.726 1.00 20.70 215 SER A O 1
ATOM 1655 N N . PHE A 1 216 ? 150.163 165.328 115.621 1.00 21.74 216 PHE A N 1
ATOM 1656 C CA . PHE A 1 216 ? 148.759 164.984 115.770 1.00 21.74 216 PHE A CA 1
ATOM 1657 C C . PHE A 1 216 ? 148.189 165.660 117.008 1.00 21.74 216 PHE A C 1
ATOM 1658 O O . PHE A 1 216 ? 148.879 165.830 118.016 1.00 21.74 216 PHE A O 1
ATOM 1666 N N . LYS A 1 217 ? 146.915 166.047 116.917 1.00 23.40 217 LYS A N 1
ATOM 1667 C CA . LYS A 1 217 ? 146.283 166.779 118.009 1.00 23.40 217 LYS A CA 1
ATOM 1668 C C . LYS A 1 217 ? 146.173 165.923 119.263 1.00 23.40 217 LYS A C 1
ATOM 1669 O O . LYS A 1 217 ? 146.449 166.397 120.371 1.00 23.40 217 LYS A O 1
ATOM 1675 N N . VAL A 1 218 ? 145.774 164.665 119.114 1.00 25.16 218 VAL A N 1
ATOM 1676 C CA . VAL A 1 218 ? 145.641 163.740 120.233 1.00 25.16 218 VAL A CA 1
ATOM 1677 C C . VAL A 1 218 ? 146.731 162.689 120.098 1.00 25.16 218 VAL A C 1
ATOM 1678 O O . VAL A 1 218 ? 146.780 161.960 119.101 1.00 25.16 218 VAL A O 1
ATOM 1682 N N . SER A 1 219 ? 147.599 162.610 121.100 1.00 24.29 219 SER A N 1
ATOM 1683 C CA . SER A 1 219 ? 148.734 161.703 121.053 1.00 24.29 219 SER A CA 1
ATOM 1684 C C . SER A 1 219 ? 149.240 161.470 122.466 1.00 24.29 219 SER A C 1
ATOM 1685 O O . SER A 1 219 ? 149.063 162.311 123.349 1.00 24.29 219 SER A O 1
ATOM 1688 N N . SER A 1 220 ? 149.877 160.320 122.662 1.00 23.06 220 SER A N 1
ATOM 1689 C CA . SER A 1 220 ? 150.478 159.959 123.937 1.00 23.06 220 SER A CA 1
ATOM 1690 C C . SER A 1 220 ? 151.964 160.281 123.994 1.00 23.06 220 SER A C 1
ATOM 1691 O O . SER A 1 220 ? 152.633 159.899 124.958 1.00 23.06 220 SER A O 1
ATOM 1694 N N . ASN A 1 221 ? 152.489 160.983 122.998 1.00 20.92 221 ASN A N 1
ATOM 1695 C CA . ASN A 1 221 ? 153.925 161.129 122.833 1.00 20.92 221 ASN A CA 1
ATOM 1696 C C . ASN A 1 221 ? 154.440 162.394 123.513 1.00 20.92 221 ASN A C 1
ATOM 1697 O O . ASN A 1 221 ? 153.688 163.320 123.821 1.00 20.92 221 ASN A O 1
ATOM 1702 N N . SER A 1 222 ? 155.752 162.417 123.739 1.00 18.78 222 SER A N 1
ATOM 1703 C CA . SER A 1 222 ? 156.412 163.448 124.522 1.00 18.78 222 SER A CA 1
ATOM 1704 C C . SER A 1 222 ? 156.565 164.742 123.726 1.00 18.78 222 SER A C 1
ATOM 1705 O O . SER A 1 222 ? 156.258 164.818 122.536 1.00 18.78 222 SER A O 1
ATOM 1708 N N . TRP A 1 223 ? 157.065 165.771 124.415 1.00 16.22 223 TRP A N 1
ATOM 1709 C CA . TRP A 1 223 ? 157.376 167.042 123.770 1.00 16.22 223 TRP A CA 1
ATOM 1710 C C . TRP A 1 223 ? 158.406 166.880 122.659 1.00 16.22 223 TRP A C 1
ATOM 1711 O O . TRP A 1 223 ? 158.400 167.647 121.691 1.00 16.22 223 TRP A O 1
ATOM 1722 N N . GLU A 1 224 ? 159.281 165.887 122.770 1.00 17.40 224 GLU A N 1
ATOM 1723 C CA . GLU A 1 224 ? 160.416 165.737 121.872 1.00 17.40 224 GLU A CA 1
ATOM 1724 C C . GLU A 1 224 ? 160.099 164.940 120.612 1.00 17.40 224 GLU A C 1
ATOM 1725 O O . GLU A 1 224 ? 160.967 164.819 119.743 1.00 17.40 224 GLU A O 1
ATOM 1731 N N . TYR A 1 225 ? 158.886 164.406 120.479 1.00 17.45 225 TYR A N 1
ATOM 1732 C CA . TYR A 1 225 ? 158.534 163.568 119.331 1.00 17.45 225 TYR A CA 1
ATOM 1733 C C . TYR A 1 225 ? 158.024 164.440 118.184 1.00 17.45 225 TYR A C 1
ATOM 1734 O O . TYR A 1 225 ? 156.865 164.382 117.775 1.00 17.45 225 TYR A O 1
ATOM 1743 N N . THR A 1 226 ? 158.933 165.250 117.648 1.00 17.70 226 THR A N 1
ATOM 1744 C CA . THR A 1 226 ? 158.609 166.178 116.574 1.00 17.70 226 THR A CA 1
ATOM 1745 C C . THR A 1 226 ? 159.028 165.667 115.204 1.00 17.70 226 THR A C 1
ATOM 1746 O O . THR A 1 226 ? 159.098 166.454 114.256 1.00 17.70 226 THR A O 1
ATOM 1750 N N . GLY A 1 227 ? 159.307 164.376 115.074 1.00 17.66 227 GLY A N 1
ATOM 1751 C CA . GLY A 1 227 ? 159.715 163.831 113.800 1.00 17.66 227 GLY A CA 1
ATOM 1752 C C . GLY A 1 227 ? 161.152 164.093 113.423 1.00 17.66 227 GLY A C 1
ATOM 1753 O O . GLY A 1 227 ? 161.524 163.857 112.269 1.00 17.66 227 GLY A O 1
ATOM 1754 N N . ASP A 1 228 ? 161.965 164.587 114.350 1.00 18.68 228 ASP A N 1
ATOM 1755 C CA . ASP A 1 228 ? 163.388 164.731 114.090 1.00 18.68 228 ASP A CA 1
ATOM 1756 C C . ASP A 1 228 ? 164.009 163.357 113.886 1.00 18.68 228 ASP A C 1
ATOM 1757 O O . ASP A 1 228 ? 163.522 162.346 114.400 1.00 18.68 228 ASP A O 1
ATOM 1762 N N . GLY A 1 229 ? 165.092 163.318 113.126 1.00 17.31 229 GLY A N 1
ATOM 1763 C CA . GLY A 1 229 ? 165.675 162.042 112.780 1.00 17.31 229 GLY A CA 1
ATOM 1764 C C . GLY A 1 229 ? 165.123 161.541 111.467 1.00 17.31 229 GLY A C 1
ATOM 1765 O O . GLY A 1 229 ? 165.884 161.324 110.524 1.00 17.31 229 GLY A O 1
ATOM 1766 N N . HIS A 1 230 ? 163.802 161.373 111.385 1.00 16.60 230 HIS A N 1
ATOM 1767 C CA . HIS A 1 230 ? 163.177 161.091 110.098 1.00 16.60 230 HIS A CA 1
ATOM 1768 C C . HIS A 1 230 ? 163.524 162.175 109.087 1.00 16.60 230 HIS A C 1
ATOM 1769 O O . HIS A 1 230 ? 164.047 161.890 108.004 1.00 16.60 230 HIS A O 1
ATOM 1776 N N . ALA A 1 231 ? 163.287 163.436 109.454 1.00 16.76 231 ALA A N 1
ATOM 1777 C CA . ALA A 1 231 ? 163.602 164.547 108.565 1.00 16.76 231 ALA A CA 1
ATOM 1778 C C . ALA A 1 231 ? 165.102 164.725 108.389 1.00 16.76 231 ALA A C 1
ATOM 1779 O O . ALA A 1 231 ? 165.551 165.097 107.303 1.00 16.76 231 ALA A O 1
ATOM 1781 N N . LEU A 1 232 ? 165.889 164.462 109.434 1.00 16.27 232 LEU A N 1
ATOM 1782 C CA . LEU A 1 232 ? 167.338 164.591 109.324 1.00 16.27 232 LEU A CA 1
ATOM 1783 C C . LEU A 1 232 ? 167.902 163.618 108.298 1.00 16.27 232 LEU A C 1
ATOM 1784 O O . LEU A 1 232 ? 168.658 164.010 107.404 1.00 16.27 232 LEU A O 1
ATOM 1789 N N . ALA A 1 233 ? 167.534 162.339 108.404 1.00 16.64 233 ALA A N 1
ATOM 1790 C CA . ALA A 1 233 ? 167.991 161.349 107.437 1.00 16.64 233 ALA A CA 1
ATOM 1791 C C . ALA A 1 233 ? 167.426 161.630 106.055 1.00 16.64 233 ALA A C 1
ATOM 1792 O O . ALA A 1 233 ? 168.113 161.445 105.042 1.00 16.64 233 ALA A O 1
ATOM 1794 N N . LEU A 1 234 ? 166.180 162.095 105.994 1.00 17.74 234 LEU A N 1
ATOM 1795 C CA . LEU A 1 234 ? 165.548 162.337 104.708 1.00 17.74 234 LEU A CA 1
ATOM 1796 C C . LEU A 1 234 ? 166.224 163.490 103.973 1.00 17.74 234 LEU A C 1
ATOM 1797 O O . LEU A 1 234 ? 166.394 163.441 102.750 1.00 17.74 234 LEU A O 1
ATOM 1802 N N . ARG A 1 235 ? 166.637 164.529 104.704 1.00 17.05 235 ARG A N 1
ATOM 1803 C CA . ARG A 1 235 ? 167.370 165.635 104.096 1.00 17.05 235 ARG A CA 1
ATOM 1804 C C . ARG A 1 235 ? 168.839 165.302 103.865 1.00 17.05 235 ARG A C 1
ATOM 1805 O O . ARG A 1 235 ? 169.468 165.895 102.983 1.00 17.05 235 ARG A O 1
ATOM 1813 N N . ALA A 1 236 ? 169.405 164.374 104.640 1.00 16.63 236 ALA A N 1
ATOM 1814 C CA . ALA A 1 236 ? 170.775 163.945 104.384 1.00 16.63 236 ALA A CA 1
ATOM 1815 C C . ALA A 1 236 ? 170.861 163.071 103.144 1.00 16.63 236 ALA A C 1
ATOM 1816 O O . ALA A 1 236 ? 171.911 163.019 102.496 1.00 16.63 236 ALA A O 1
ATOM 1818 N N . GLY A 1 237 ? 169.781 162.375 102.805 1.00 16.69 237 GLY A N 1
ATOM 1819 C CA . GLY A 1 237 ? 169.744 161.646 101.554 1.00 16.69 237 GLY A CA 1
ATOM 1820 C C . GLY A 1 237 ? 169.337 160.197 101.692 1.00 16.69 237 GLY A C 1
ATOM 1821 O O . GLY A 1 237 ? 169.409 159.432 100.727 1.00 16.69 237 GLY A O 1
ATOM 1822 N N . SER A 1 238 ? 168.908 159.808 102.885 1.00 17.74 238 SER A N 1
ATOM 1823 C CA . SER A 1 238 ? 168.425 158.455 103.113 1.00 17.74 238 SER A CA 1
ATOM 1824 C C . SER A 1 238 ? 166.951 158.381 102.726 1.00 17.74 238 SER A C 1
ATOM 1825 O O . SER A 1 238 ? 166.387 159.304 102.133 1.00 17.74 238 SER A O 1
ATOM 1828 N N . ALA A 1 239 ? 166.307 157.273 103.067 1.00 17.72 239 ALA A N 1
ATOM 1829 C CA . ALA A 1 239 ? 164.946 157.004 102.642 1.00 17.72 239 ALA A CA 1
ATOM 1830 C C . ALA A 1 239 ? 164.112 156.549 103.829 1.00 17.72 239 ALA A C 1
ATOM 1831 O O . ALA A 1 239 ? 164.633 156.058 104.832 1.00 17.72 239 ALA A O 1
ATOM 1833 N N . LEU A 1 240 ? 162.802 156.722 103.697 1.00 18.18 240 LEU A N 1
ATOM 1834 C CA . LEU A 1 240 ? 161.840 156.332 104.714 1.00 18.18 240 LEU A CA 1
ATOM 1835 C C . LEU A 1 240 ? 160.895 155.290 104.133 1.00 18.18 240 LEU A C 1
ATOM 1836 O O . LEU A 1 240 ? 160.566 155.326 102.945 1.00 18.18 240 LEU A O 1
ATOM 1841 N N . ILE A 1 241 ? 160.467 154.351 104.975 1.00 17.97 241 ILE A N 1
ATOM 1842 C CA . ILE A 1 241 ? 159.556 153.295 104.559 1.00 17.97 241 ILE A CA 1
ATOM 1843 C C . ILE A 1 241 ? 158.404 153.215 105.548 1.00 17.97 241 ILE A C 1
ATOM 1844 O O . ILE A 1 241 ? 158.524 153.603 106.710 1.00 17.97 241 ILE A O 1
ATOM 1849 N N . ASN A 1 242 ? 157.276 152.698 105.061 1.00 18.54 242 ASN A N 1
ATOM 1850 C CA . ASN A 1 242 ? 156.118 152.364 105.891 1.00 18.54 242 ASN A CA 1
ATOM 1851 C C . ASN A 1 242 ? 155.615 153.558 106.694 1.00 18.54 242 ASN A C 1
ATOM 1852 O O . ASN A 1 242 ? 155.138 153.401 107.818 1.00 18.54 242 ASN A O 1
ATOM 1857 N N . MET A 1 243 ? 155.698 154.760 106.125 1.00 19.12 243 MET A N 1
ATOM 1858 C CA . MET A 1 243 ? 155.288 155.947 106.863 1.00 19.12 243 MET A CA 1
ATOM 1859 C C . MET A 1 243 ? 153.778 156.058 107.008 1.00 19.12 243 MET A C 1
ATOM 1860 O O . MET A 1 243 ? 153.310 156.864 107.817 1.00 19.12 243 MET A O 1
ATOM 1865 N N . GLU A 1 244 ? 153.011 155.272 106.257 1.00 19.60 244 GLU A N 1
ATOM 1866 C CA . GLU A 1 244 ? 151.561 155.250 106.378 1.00 19.60 244 GLU A CA 1
ATOM 1867 C C . GLU A 1 244 ? 151.075 154.341 107.495 1.00 19.60 244 GLU A C 1
ATOM 1868 O O . GLU A 1 244 ? 149.865 154.260 107.724 1.00 19.60 244 GLU A O 1
ATOM 1874 N N . PHE A 1 245 ? 151.976 153.660 108.190 1.00 19.14 245 PHE A N 1
ATOM 1875 C CA . PHE A 1 245 ? 151.611 152.698 109.223 1.00 19.14 245 PHE A CA 1
ATOM 1876 C C . PHE A 1 245 ? 151.859 153.340 110.580 1.00 19.14 245 PHE A C 1
ATOM 1877 O O . PHE A 1 245 ? 152.989 153.378 111.070 1.00 19.14 245 PHE A O 1
ATOM 1885 N N . ILE A 1 246 ? 150.789 153.842 111.184 1.00 21.38 246 ILE A N 1
ATOM 1886 C CA . ILE A 1 246 ? 150.834 154.505 112.478 1.00 21.38 246 ILE A CA 1
ATOM 1887 C C . ILE A 1 246 ? 149.840 153.808 113.389 1.00 21.38 246 ILE A C 1
ATOM 1888 O O . ILE A 1 246 ? 148.700 153.551 112.989 1.00 21.38 246 ILE A O 1
ATOM 1893 N N . GLN A 1 247 ? 150.273 153.489 114.602 1.00 22.74 247 GLN A N 1
ATOM 1894 C CA . GLN A 1 247 ? 149.383 152.878 115.575 1.00 22.74 247 GLN A CA 1
ATOM 1895 C C . GLN A 1 247 ? 148.499 153.947 116.200 1.00 22.74 247 GLN A C 1
ATOM 1896 O O . GLN A 1 247 ? 148.993 154.955 116.716 1.00 22.74 247 GLN A O 1
ATOM 1902 N N . PHE A 1 248 ? 147.192 153.739 116.122 1.00 26.51 248 PHE A N 1
ATOM 1903 C CA . PHE A 1 248 ? 146.215 154.574 116.798 1.00 26.51 248 PHE A CA 1
ATOM 1904 C C . PHE A 1 248 ? 145.450 153.715 117.788 1.00 26.51 248 PHE A C 1
ATOM 1905 O O . PHE A 1 248 ? 144.964 152.637 117.432 1.00 26.51 248 PHE A O 1
ATOM 1913 N N . HIS A 1 249 ? 145.352 154.176 119.000 1.00 34.71 249 HIS A N 1
ATOM 1914 C CA . HIS A 1 249 ? 144.413 153.534 119.906 1.00 34.71 249 HIS A CA 1
ATOM 1915 C C . HIS A 1 249 ? 143.062 154.232 119.816 1.00 34.71 249 HIS A C 1
ATOM 1916 O O . HIS A 1 249 ? 142.992 155.454 119.987 1.00 34.71 249 HIS A O 1
ATOM 1923 N N . PRO A 1 250 ? 141.981 153.499 119.537 1.00 37.57 250 PRO A N 1
ATOM 1924 C CA . PRO A 1 250 ? 140.686 154.157 119.300 1.00 37.57 250 PRO A CA 1
ATOM 1925 C C . PRO A 1 250 ? 140.122 154.873 120.512 1.00 37.57 250 PRO A C 1
ATOM 1926 O O . PRO A 1 250 ? 139.237 155.721 120.346 1.00 37.57 250 PRO A O 1
ATOM 1930 N N . THR A 1 251 ? 140.594 154.568 121.718 1.00 40.09 251 THR A N 1
ATOM 1931 C CA . THR A 1 251 ? 139.957 155.021 122.954 1.00 40.09 251 THR A CA 1
ATOM 1932 C C . THR A 1 251 ? 141.021 155.662 123.844 1.00 40.09 251 THR A C 1
ATOM 1933 O O . THR A 1 251 ? 141.698 154.982 124.618 1.00 40.09 251 THR A O 1
ATOM 1937 N N . GLY A 1 252 ? 141.177 156.976 123.715 1.00 40.65 252 GLY A N 1
ATOM 1938 C CA . GLY A 1 252 ? 142.052 157.736 124.586 1.00 40.65 252 GLY A CA 1
ATOM 1939 C C . GLY A 1 252 ? 141.411 159.036 125.022 1.00 40.65 252 GLY A C 1
ATOM 1940 O O . GLY A 1 252 ? 140.702 159.668 124.236 1.00 40.65 252 GLY A O 1
ATOM 1941 N N . MET A 1 253 ? 141.655 159.449 126.264 1.00 42.01 253 MET A N 1
ATOM 1942 C CA . MET A 1 253 ? 141.033 160.656 126.794 1.00 42.01 253 MET A CA 1
ATOM 1943 C C . MET A 1 253 ? 141.451 161.874 125.979 1.00 42.01 253 MET A C 1
ATOM 1944 O O . MET A 1 253 ? 142.624 162.035 125.641 1.00 42.01 253 MET A O 1
ATOM 1949 N N . VAL A 1 254 ? 140.484 162.737 125.648 1.00 40.48 254 VAL A N 1
ATOM 1950 C CA . VAL A 1 254 ? 140.733 163.874 124.773 1.00 40.48 254 VAL A CA 1
ATOM 1951 C C . VAL A 1 254 ? 140.489 165.213 125.462 1.00 40.48 254 VAL A C 1
ATOM 1952 O O . VAL A 1 254 ? 141.277 166.148 125.285 1.00 40.48 254 VAL A O 1
ATOM 1956 N N . TRP A 1 255 ? 139.404 165.355 126.235 1.00 40.58 255 TRP A N 1
ATOM 1957 C CA . TRP A 1 255 ? 139.134 166.716 126.700 1.00 40.58 255 TRP A CA 1
ATOM 1958 C C . TRP A 1 255 ? 140.033 167.157 127.851 1.00 40.58 255 TRP A C 1
ATOM 1959 O O . TRP A 1 255 ? 140.768 168.140 127.692 1.00 40.58 255 TRP A O 1
ATOM 1970 N N . PRO A 1 256 ? 140.015 166.487 129.025 1.00 37.48 256 PRO A N 1
ATOM 1971 C CA . PRO A 1 256 ? 140.749 167.051 130.166 1.00 37.48 256 PRO A CA 1
ATOM 1972 C C . PRO A 1 256 ? 142.228 167.128 129.849 1.00 37.48 256 PRO A C 1
ATOM 1973 O O . PRO A 1 256 ? 142.881 166.095 129.694 1.00 37.48 256 PRO A O 1
ATOM 1977 N N . LEU A 1 257 ? 142.761 168.346 129.730 1.00 32.08 257 LEU A N 1
ATOM 1978 C CA . LEU A 1 257 ? 144.129 168.495 129.250 1.00 32.08 257 LEU A CA 1
ATOM 1979 C C . LEU A 1 257 ? 145.121 167.757 130.133 1.00 32.08 257 LEU A C 1
ATOM 1980 O O . LEU A 1 257 ? 146.144 167.281 129.638 1.00 32.08 257 LEU A O 1
ATOM 1985 N N . SER A 1 258 ? 144.828 167.626 131.428 1.00 33.33 258 SER A N 1
ATOM 1986 C CA . SER A 1 258 ? 145.719 166.883 132.312 1.00 33.33 258 SER A CA 1
ATOM 1987 C C . SER A 1 258 ? 145.874 165.433 131.871 1.00 33.33 258 SER A C 1
ATOM 1988 O O . SER A 1 258 ? 146.921 164.821 132.110 1.00 33.33 258 SER A O 1
ATOM 1991 N N . VAL A 1 259 ? 144.851 164.868 131.233 1.00 36.35 259 VAL A N 1
ATOM 1992 C CA . VAL A 1 259 ? 144.907 163.517 130.674 1.00 36.35 259 VAL A CA 1
ATOM 1993 C C . VAL A 1 259 ? 144.364 163.602 129.248 1.00 36.35 259 VAL A C 1
ATOM 1994 O O . VAL A 1 259 ? 143.158 163.486 129.010 1.00 36.35 259 VAL A O 1
ATOM 1998 N N . LYS A 1 260 ? 145.257 163.788 128.278 1.00 35.28 260 LYS A N 1
ATOM 1999 C CA . LYS A 1 260 ? 144.842 164.036 126.905 1.00 35.28 260 LYS A CA 1
ATOM 2000 C C . LYS A 1 260 ? 145.396 163.027 125.910 1.00 35.28 260 LYS A C 1
ATOM 2001 O O . LYS A 1 260 ? 145.051 163.093 124.725 1.00 35.28 260 LYS A O 1
ATOM 2007 N N . GLY A 1 261 ? 146.234 162.098 126.346 1.00 34.83 261 GLY A N 1
ATOM 2008 C CA . GLY A 1 261 ? 146.706 161.063 125.454 1.00 34.83 261 GLY A CA 1
ATOM 2009 C C . GLY A 1 261 ? 146.818 159.733 126.160 1.00 34.83 261 GLY A C 1
ATOM 2010 O O . GLY A 1 261 ? 147.378 158.778 125.617 1.00 34.83 261 GLY A O 1
ATOM 2011 N N . ILE A 1 262 ? 146.292 159.665 127.382 1.00 38.11 262 ILE A N 1
ATOM 2012 C CA . ILE A 1 262 ? 146.325 158.421 128.136 1.00 38.11 262 ILE A CA 1
ATOM 2013 C C . ILE A 1 262 ? 145.421 157.403 127.462 1.00 38.11 262 ILE A C 1
ATOM 2014 O O . ILE A 1 262 ? 144.254 157.682 127.160 1.00 38.11 262 ILE A O 1
ATOM 2019 N N . LEU A 1 263 ? 145.961 156.214 127.216 1.00 38.16 263 LEU A N 1
ATOM 2020 C CA . LEU A 1 263 ? 145.216 155.170 126.531 1.00 38.16 263 LEU A CA 1
ATOM 2021 C C . LEU A 1 263 ? 144.304 154.446 127.509 1.00 38.16 263 LEU A C 1
ATOM 2022 O O . LEU A 1 263 ? 144.690 154.160 128.645 1.00 38.16 263 LEU A O 1
ATOM 2027 N N . VAL A 1 264 ? 143.086 154.156 127.064 1.00 43.60 264 VAL A N 1
ATOM 2028 C CA . VAL A 1 264 ? 142.122 153.385 127.840 1.00 43.60 264 VAL A CA 1
ATOM 2029 C C . VAL A 1 264 ? 142.009 152.010 127.197 1.00 43.60 264 VAL A C 1
ATOM 2030 O O . VAL A 1 264 ? 141.659 151.894 126.016 1.00 43.60 264 VAL A O 1
ATOM 2034 N N . THR A 1 265 ? 142.308 150.971 127.972 1.00 49.84 265 THR A N 1
ATOM 2035 C CA . THR A 1 265 ? 142.309 149.613 127.454 1.00 49.84 265 THR A CA 1
ATOM 2036 C C . THR A 1 265 ? 140.886 149.132 127.180 1.00 49.84 265 THR A C 1
ATOM 2037 O O . THR A 1 265 ? 139.904 149.668 127.699 1.00 49.84 265 THR A O 1
ATOM 2041 N N . GLU A 1 266 ? 140.786 148.098 126.342 1.00 53.95 266 GLU A N 1
ATOM 2042 C CA . GLU A 1 266 ? 139.499 147.475 126.059 1.00 53.95 266 GLU A CA 1
ATOM 2043 C C . GLU A 1 266 ? 138.962 146.679 127.240 1.00 53.95 266 GLU A C 1
ATOM 2044 O O . GLU A 1 266 ? 137.808 146.238 127.196 1.00 53.95 266 GLU A O 1
ATOM 2050 N N . GLY A 1 267 ? 139.766 146.479 128.286 1.00 55.83 267 GLY A N 1
ATOM 2051 C CA . GLY A 1 267 ? 139.250 145.866 129.497 1.00 55.83 267 GLY A CA 1
ATOM 2052 C C . GLY A 1 267 ? 138.144 146.678 130.137 1.00 55.83 267 GLY A C 1
ATOM 2053 O O . GLY A 1 267 ? 137.243 146.119 130.767 1.00 55.83 267 GLY A O 1
ATOM 2054 N N . VAL A 1 268 ? 138.199 148.004 129.992 1.00 55.28 268 VAL A N 1
ATOM 2055 C CA . VAL A 1 268 ? 137.104 148.851 130.455 1.00 55.28 268 VAL A CA 1
ATOM 2056 C C . VAL A 1 268 ? 135.835 148.549 129.670 1.00 55.28 268 VAL A C 1
ATOM 2057 O O . VAL A 1 268 ? 134.726 148.578 130.216 1.00 55.28 268 VAL A O 1
ATOM 2061 N N . ARG A 1 269 ? 135.977 148.251 128.379 1.00 56.10 269 ARG A N 1
ATOM 2062 C CA . ARG A 1 269 ? 134.847 147.803 127.578 1.00 56.10 269 ARG A CA 1
ATOM 2063 C C . ARG A 1 269 ? 134.498 146.344 127.827 1.00 56.10 269 ARG A C 1
ATOM 2064 O O . ARG A 1 269 ? 133.467 145.878 127.332 1.00 56.10 269 ARG A O 1
ATOM 2072 N N . GLY A 1 270 ? 135.317 145.623 128.590 1.00 58.06 270 GLY A N 1
ATOM 2073 C CA . GLY A 1 270 ? 134.934 144.317 129.096 1.00 58.06 270 GLY A CA 1
ATOM 2074 C C . GLY A 1 270 ? 133.897 144.448 130.196 1.00 58.06 270 GLY A C 1
ATOM 2075 O O . GLY A 1 270 ? 133.653 143.522 130.974 1.00 58.06 270 GLY A O 1
ATOM 2076 N N . ASP A 1 271 ? 133.286 145.625 130.246 1.00 59.99 271 ASP A N 1
ATOM 2077 C CA . ASP A 1 271 ? 132.201 146.017 131.132 1.00 59.99 271 ASP A CA 1
ATOM 2078 C C . ASP A 1 271 ? 131.336 146.986 130.332 1.00 59.99 271 ASP A C 1
ATOM 2079 O O . ASP A 1 271 ? 131.385 146.992 129.098 1.00 59.99 271 ASP A O 1
ATOM 2084 N N . GLY A 1 272 ? 130.526 147.788 131.021 1.00 61.34 272 GLY A N 1
ATOM 2085 C CA . GLY A 1 272 ? 129.698 148.775 130.347 1.00 61.34 272 GLY A CA 1
ATOM 2086 C C . GLY A 1 272 ? 130.455 149.644 129.360 1.00 61.34 272 GLY A C 1
ATOM 2087 O O . GLY A 1 272 ? 131.529 150.165 129.673 1.00 61.34 272 GLY A O 1
ATOM 2088 N N . GLY A 1 273 ? 129.895 149.811 128.164 1.00 58.58 273 GLY A N 1
ATOM 2089 C CA . GLY A 1 273 ? 130.608 150.355 127.031 1.00 58.58 273 GLY A CA 1
ATOM 2090 C C . GLY A 1 273 ? 130.294 151.810 126.748 1.00 58.58 273 GLY A C 1
ATOM 2091 O O . GLY A 1 273 ? 129.837 152.562 127.616 1.00 58.58 273 GLY A O 1
ATOM 2092 N N . VAL A 1 274 ? 130.542 152.208 125.503 1.00 57.31 274 VAL A N 1
ATOM 2093 C CA . VAL A 1 274 ? 130.472 153.604 125.086 1.00 57.31 274 VAL A CA 1
ATOM 2094 C C . VAL A 1 274 ? 129.017 153.960 124.801 1.00 57.31 274 VAL A C 1
ATOM 2095 O O . VAL A 1 274 ? 128.445 153.539 123.793 1.00 57.31 274 VAL A O 1
ATOM 2099 N N . LEU A 1 275 ? 128.407 154.735 125.700 1.00 59.70 275 LEU A N 1
ATOM 2100 C CA . LEU A 1 275 ? 127.119 155.336 125.373 1.00 59.70 275 LEU A CA 1
ATOM 2101 C C . LEU A 1 275 ? 127.304 156.413 124.316 1.00 59.70 275 LEU A C 1
ATOM 2102 O O . LEU A 1 275 ? 126.557 156.473 123.335 1.00 59.70 275 LEU A O 1
ATOM 2107 N N . LYS A 1 276 ? 128.305 157.269 124.500 1.00 58.27 276 LYS A N 1
ATOM 2108 C CA . LYS A 1 276 ? 128.945 158.046 123.443 1.00 58.27 276 LYS A CA 1
ATOM 2109 C C . LYS A 1 276 ? 127.987 158.924 122.651 1.00 58.27 276 LYS A C 1
ATOM 2110 O O . LYS A 1 276 ? 128.359 159.431 121.589 1.00 58.27 276 LYS A O 1
ATOM 2112 N N . ASN A 1 277 ? 126.765 159.117 123.126 1.00 60.19 277 ASN A N 1
ATOM 2113 C CA . ASN A 1 277 ? 125.834 160.054 122.523 1.00 60.19 277 ASN A CA 1
ATOM 2114 C C . ASN A 1 277 ? 125.119 160.811 123.633 1.00 60.19 277 ASN A C 1
ATOM 2115 O O . ASN A 1 277 ? 125.381 160.612 124.823 1.00 60.19 277 ASN A O 1
ATOM 2120 N N . SER A 1 278 ? 124.220 161.709 123.236 1.00 65.53 278 SER A N 1
ATOM 2121 C CA . SER A 1 278 ? 123.372 162.363 124.222 1.00 65.53 278 SER A CA 1
ATOM 2122 C C . SER A 1 278 ? 122.284 161.418 124.714 1.00 65.53 278 SER A C 1
ATOM 2123 O O . SER A 1 278 ? 122.049 161.303 125.922 1.00 65.53 278 SER A O 1
ATOM 2126 N N . GLU A 1 279 ? 121.608 160.725 123.796 1.00 66.33 279 GLU A N 1
ATOM 2127 C CA . GLU A 1 279 ? 120.530 159.817 124.180 1.00 66.33 279 GLU A CA 1
ATOM 2128 C C . GLU A 1 279 ? 120.588 158.510 123.395 1.00 66.33 279 GLU A C 1
ATOM 2129 O O . GLU A 1 279 ? 119.565 158.031 122.894 1.00 66.33 279 GLU A O 1
ATOM 2135 N N . GLY A 1 280 ? 121.770 157.906 123.264 1.00 61.69 280 GLY A N 1
ATOM 2136 C CA . GLY A 1 280 ? 121.801 156.607 122.613 1.00 61.69 280 GLY A CA 1
ATOM 2137 C C . GLY A 1 280 ? 123.098 155.823 122.637 1.00 61.69 280 GLY A C 1
ATOM 2138 O O . GLY A 1 280 ? 124.155 156.350 122.286 1.00 61.69 280 GLY A O 1
ATOM 2139 N N . LYS A 1 281 ? 123.019 154.549 123.026 1.00 59.69 281 LYS A N 1
ATOM 2140 C CA . LYS A 1 281 ? 124.120 153.604 122.857 1.00 59.69 281 LYS A CA 1
ATOM 2141 C C . LYS A 1 281 ? 124.152 153.186 121.392 1.00 59.69 281 LYS A C 1
ATOM 2142 O O . LYS A 1 281 ? 123.223 152.531 120.909 1.00 59.69 281 LYS A O 1
ATOM 2148 N N . ARG A 1 282 ? 125.218 153.551 120.679 1.00 56.66 282 ARG A N 1
ATOM 2149 C CA . ARG A 1 282 ? 125.146 153.656 119.227 1.00 56.66 282 ARG A CA 1
ATOM 2150 C C . ARG A 1 282 ? 125.985 152.611 118.496 1.00 56.66 282 ARG A C 1
ATOM 2151 O O . ARG A 1 282 ? 126.243 152.760 117.298 1.00 56.66 282 ARG A O 1
ATOM 2159 N N . PHE A 1 283 ? 126.398 151.545 119.178 1.00 55.46 283 PHE A N 1
ATOM 2160 C CA . PHE A 1 283 ? 126.913 150.370 118.486 1.00 55.46 283 PHE A CA 1
ATOM 2161 C C . PHE A 1 283 ? 125.806 149.461 117.980 1.00 55.46 283 PHE A C 1
ATOM 2162 O O . PHE A 1 283 ? 126.076 148.295 117.667 1.00 55.46 283 PHE A O 1
ATOM 2170 N N . MET A 1 284 ? 124.576 149.973 117.909 1.00 57.55 284 MET A N 1
ATOM 2171 C CA . MET A 1 284 ? 123.398 149.204 117.509 1.00 57.55 284 MET A CA 1
ATOM 2172 C C . MET A 1 284 ? 123.116 148.063 118.479 1.00 57.55 284 MET A C 1
ATOM 2173 O O . MET A 1 284 ? 122.462 147.080 118.121 1.00 57.55 284 MET A O 1
ATOM 2175 N N . PHE A 1 285 ? 123.594 148.196 119.715 1.00 57.26 285 PHE A N 1
ATOM 2176 C CA . PHE A 1 285 ? 123.412 147.176 120.744 1.00 57.26 285 PHE A CA 1
ATOM 2177 C C . PHE A 1 285 ? 123.936 147.664 122.090 1.00 57.26 285 PHE A C 1
ATOM 2178 O O . PHE A 1 285 ? 124.641 146.940 122.792 1.00 57.26 285 PHE A O 1
ATOM 2180 N N . ALA A 1 313 ? 127.053 133.122 124.024 1.00 65.04 313 ALA A N 1
ATOM 2181 C CA . ALA A 1 313 ? 126.365 134.404 124.133 1.00 65.04 313 ALA A CA 1
ATOM 2182 C C . ALA A 1 313 ? 126.743 135.329 122.981 1.00 65.04 313 ALA A C 1
ATOM 2183 O O . ALA A 1 313 ? 127.925 135.594 122.755 1.00 65.04 313 ALA A O 1
ATOM 2185 N N . ARG A 1 314 ? 125.740 135.814 122.249 1.00 62.61 314 ARG A N 1
ATOM 2186 C CA . ARG A 1 314 ? 125.994 136.791 121.198 1.00 62.61 314 ARG A CA 1
ATOM 2187 C C . ARG A 1 314 ? 126.658 138.013 121.816 1.00 62.61 314 ARG A C 1
ATOM 2188 O O . ARG A 1 314 ? 126.032 138.734 122.602 1.00 62.61 314 ARG A O 1
ATOM 2190 N N . ARG A 1 315 ? 127.921 138.248 121.466 1.00 60.19 315 ARG A N 1
ATOM 2191 C CA . ARG A 1 315 ? 128.716 139.251 122.158 1.00 60.19 315 ARG A CA 1
ATOM 2192 C C . ARG A 1 315 ? 128.093 140.632 122.030 1.00 60.19 315 ARG A C 1
ATOM 2193 O O . ARG A 1 315 ? 127.528 140.987 120.993 1.00 60.19 315 ARG A O 1
ATOM 2201 N N . THR A 1 316 ? 128.195 141.409 123.103 1.00 59.11 316 THR A N 1
ATOM 2202 C CA . THR A 1 316 ? 127.991 142.834 122.988 1.00 59.11 316 THR A CA 1
ATOM 2203 C C . THR A 1 316 ? 129.088 143.398 122.094 1.00 59.11 316 THR A C 1
ATOM 2204 O O . THR A 1 316 ? 130.166 142.810 121.978 1.00 59.11 316 THR A O 1
ATOM 2208 N N . PRO A 1 317 ? 128.844 144.528 121.445 1.00 56.94 317 PRO A N 1
ATOM 2209 C CA . PRO A 1 317 ? 129.911 145.128 120.640 1.00 56.94 317 PRO A CA 1
ATOM 2210 C C . PRO A 1 317 ? 131.058 145.589 121.523 1.00 56.94 317 PRO A C 1
ATOM 2211 O O . PRO A 1 317 ? 131.326 146.784 121.682 1.00 56.94 317 PRO A O 1
ATOM 2215 N N . ASP A 1 318 ? 131.732 144.599 122.110 1.00 58.58 318 ASP A N 1
ATOM 2216 C CA . ASP A 1 318 ? 132.894 144.793 122.965 1.00 58.58 318 ASP A CA 1
ATOM 2217 C C . ASP A 1 318 ? 134.124 144.493 122.123 1.00 58.58 318 ASP A C 1
ATOM 2218 O O . ASP A 1 318 ? 134.372 143.336 121.769 1.00 58.58 318 ASP A O 1
ATOM 2223 N N . LEU A 1 319 ? 134.896 145.534 121.828 1.00 58.56 319 LEU A N 1
ATOM 2224 C CA . LEU A 1 319 ? 136.162 145.420 121.111 1.00 58.56 319 LEU A CA 1
ATOM 2225 C C . LEU A 1 319 ? 136.043 144.490 119.906 1.00 58.56 319 LEU A C 1
ATOM 2226 O O . LEU A 1 319 ? 136.745 143.484 119.786 1.00 58.56 319 LEU A O 1
ATOM 2228 N N . LEU A 1 320 ? 135.120 144.840 119.008 1.00 54.53 320 LEU A N 1
ATOM 2229 C CA . LEU A 1 320 ? 135.162 144.287 117.663 1.00 54.53 320 LEU A CA 1
ATOM 2230 C C . LEU A 1 320 ? 136.512 144.690 117.088 1.00 54.53 320 LEU A C 1
ATOM 2231 O O . LEU A 1 320 ? 137.163 145.580 117.651 1.00 54.53 320 LEU A O 1
ATOM 2236 N N . PRO A 1 321 ? 136.988 144.062 115.997 1.00 53.32 321 PRO A N 1
ATOM 2237 C CA . PRO A 1 321 ? 138.262 144.498 115.411 1.00 53.32 321 PRO A CA 1
ATOM 2238 C C . PRO A 1 321 ? 138.336 146.013 115.362 1.00 53.32 321 PRO A C 1
ATOM 2239 O O . PRO A 1 321 ? 137.538 146.657 114.673 1.00 53.32 321 PRO A O 1
ATOM 2243 N N . ARG A 1 322 ? 139.290 146.586 116.103 1.00 48.73 322 ARG A N 1
ATOM 2244 C CA . ARG A 1 322 ? 139.223 147.988 116.502 1.00 48.73 322 ARG A CA 1
ATOM 2245 C C . ARG A 1 322 ? 139.080 148.942 115.326 1.00 48.73 322 ARG A C 1
ATOM 2246 O O . ARG A 1 322 ? 138.784 150.123 115.539 1.00 48.73 322 ARG A O 1
ATOM 2254 N N . ASP A 1 323 ? 139.251 148.455 114.097 1.00 48.32 323 ASP A N 1
ATOM 2255 C CA . ASP A 1 323 ? 138.878 149.243 112.930 1.00 48.32 323 ASP A CA 1
ATOM 2256 C C . ASP A 1 323 ? 137.380 149.526 112.919 1.00 48.32 323 ASP A C 1
ATOM 2257 O O . ASP A 1 323 ? 136.956 150.636 112.585 1.00 48.32 323 ASP A O 1
ATOM 2262 N N . GLU A 1 324 ? 136.560 148.534 113.281 1.00 50.50 324 GLU A N 1
ATOM 2263 C CA . GLU A 1 324 ? 135.112 148.738 113.301 1.00 50.50 324 GLU A CA 1
ATOM 2264 C C . GLU A 1 324 ? 134.701 149.717 114.395 1.00 50.50 324 GLU A C 1
ATOM 2265 O O . GLU A 1 324 ? 133.858 150.597 114.168 1.00 50.50 324 GLU A O 1
ATOM 2271 N N . VAL A 1 325 ? 135.285 149.579 115.586 1.00 49.39 325 VAL A N 1
ATOM 2272 C CA . VAL A 1 325 ? 135.021 150.528 116.662 1.00 49.39 325 VAL A CA 1
ATOM 2273 C C . VAL A 1 325 ? 135.431 151.929 116.235 1.00 49.39 325 VAL A C 1
ATOM 2274 O O . VAL A 1 325 ? 134.703 152.904 116.458 1.00 49.39 325 VAL A O 1
ATOM 2278 N N . ALA A 1 326 ? 136.595 152.046 115.597 1.00 46.73 326 ALA A N 1
ATOM 2279 C CA . ALA A 1 326 ? 137.081 153.345 115.151 1.00 46.73 326 ALA A CA 1
ATOM 2280 C C . ALA A 1 326 ? 136.183 153.948 114.078 1.00 46.73 326 ALA A C 1
ATOM 2281 O O . ALA A 1 326 ? 135.961 155.163 114.065 1.00 46.73 326 ALA A O 1
ATOM 2283 N N . ARG A 1 327 ? 135.673 153.125 113.158 1.00 46.00 327 ARG A N 1
ATOM 2284 C CA . ARG A 1 327 ? 134.770 153.650 112.140 1.00 46.00 327 ARG A CA 1
ATOM 2285 C C . ARG A 1 327 ? 133.465 154.124 112.757 1.00 46.00 327 ARG A C 1
ATOM 2286 O O . ARG A 1 327 ? 132.927 155.164 112.360 1.00 46.00 327 ARG A O 1
ATOM 2294 N N . ALA A 1 328 ? 132.944 153.383 113.735 1.00 49.69 328 ALA A N 1
ATOM 2295 C CA . ALA A 1 328 ? 131.749 153.850 114.428 1.00 49.69 328 ALA A CA 1
ATOM 2296 C C . ALA A 1 328 ? 132.008 155.172 115.138 1.00 49.69 328 ALA A C 1
ATOM 2297 O O . ALA A 1 328 ? 131.177 156.086 115.088 1.00 49.69 328 ALA A O 1
ATOM 2299 N N . ILE A 1 329 ? 133.163 155.296 115.797 1.00 49.60 329 ILE A N 1
ATOM 2300 C CA . ILE A 1 329 ? 133.482 156.525 116.518 1.00 49.60 329 ILE A CA 1
ATOM 2301 C C . ILE A 1 329 ? 133.607 157.697 115.554 1.00 49.60 329 ILE A C 1
ATOM 2302 O O . ILE A 1 329 ? 133.088 158.790 115.813 1.00 49.60 329 ILE A O 1
ATOM 2307 N N . ASN A 1 330 ? 134.293 157.493 114.427 1.00 49.66 330 ASN A N 1
ATOM 2308 C CA . ASN A 1 330 ? 134.429 158.556 113.436 1.00 49.66 330 ASN A CA 1
ATOM 2309 C C . ASN A 1 330 ? 133.074 158.967 112.878 1.00 49.66 330 ASN A C 1
ATOM 2310 O O . ASN A 1 330 ? 132.777 160.164 112.761 1.00 49.66 330 ASN A O 1
ATOM 2315 N N . ALA A 1 331 ? 132.234 157.988 112.533 1.00 52.73 331 ALA A N 1
ATOM 2316 C CA . ALA A 1 331 ? 130.920 158.300 111.986 1.00 52.73 331 ALA A CA 1
ATOM 2317 C C . ALA A 1 331 ? 130.075 159.072 112.988 1.00 52.73 331 ALA A C 1
ATOM 2318 O O . ALA A 1 331 ? 129.399 160.040 112.623 1.00 52.73 331 ALA A O 1
ATOM 2320 N N . GLU A 1 332 ? 130.103 158.667 114.258 1.00 55.80 332 GLU A N 1
ATOM 2321 C CA . GLU A 1 332 ? 129.291 159.344 115.259 1.00 55.80 332 GLU A CA 1
ATOM 2322 C C . GLU A 1 332 ? 129.866 160.692 115.662 1.00 55.80 332 GLU A C 1
ATOM 2323 O O . GLU A 1 332 ? 129.130 161.529 116.194 1.00 55.80 332 GLU A O 1
ATOM 2329 N N . VAL A 1 333 ? 131.160 160.917 115.437 1.00 54.20 333 VAL A N 1
ATOM 2330 C CA . VAL A 1 333 ? 131.694 162.268 115.551 1.00 54.20 333 VAL A CA 1
ATOM 2331 C C . VAL A 1 333 ? 131.185 163.129 114.402 1.00 54.20 333 VAL A C 1
ATOM 2332 O O . VAL A 1 333 ? 130.825 164.296 114.594 1.00 54.20 333 VAL A O 1
ATOM 2336 N N . LYS A 1 334 ? 131.126 162.563 113.196 1.00 55.56 334 LYS A N 1
ATOM 2337 C CA . LYS A 1 334 ? 130.625 163.315 112.049 1.00 55.56 334 LYS A CA 1
ATOM 2338 C C . LYS A 1 334 ? 129.099 163.317 112.007 1.00 55.56 334 LYS A C 1
ATOM 2339 O O . LYS A 1 334 ? 128.467 164.377 112.048 1.00 55.56 334 LYS A O 1
ATOM 2341 N N . ALA A 1 335 ? 128.490 162.137 111.927 1.00 58.30 335 ALA A N 1
ATOM 2342 C CA . ALA A 1 335 ? 127.037 161.993 111.849 1.00 58.30 335 ALA A CA 1
ATOM 2343 C C . ALA A 1 335 ? 126.559 161.326 113.137 1.00 58.30 335 ALA A C 1
ATOM 2344 O O . ALA A 1 335 ? 126.432 160.103 113.213 1.00 58.30 335 ALA A O 1
ATOM 2346 N N . GLY A 1 336 ? 126.284 162.142 114.142 1.00 59.93 336 GLY A N 1
ATOM 2347 C CA . GLY A 1 336 ? 125.874 161.640 115.436 1.00 59.93 336 GLY A CA 1
ATOM 2348 C C . GLY A 1 336 ? 126.178 162.665 116.511 1.00 59.93 336 GLY A C 1
ATOM 2349 O O . GLY A 1 336 ? 126.686 163.751 116.237 1.00 59.93 336 GLY A O 1
ATOM 2350 N N . ARG A 1 337 ? 125.854 162.288 117.745 1.00 60.34 337 ARG A N 1
ATOM 2351 C CA . ARG A 1 337 ? 126.056 163.166 118.896 1.00 60.34 337 ARG A CA 1
ATOM 2352 C C . ARG A 1 337 ? 127.475 162.967 119.411 1.00 60.34 337 ARG A C 1
ATOM 2353 O O . ARG A 1 337 ? 127.732 162.146 120.292 1.00 60.34 337 ARG A O 1
ATOM 2355 N N . GLY A 1 338 ? 128.410 163.735 118.856 1.00 56.85 338 GLY A N 1
ATOM 2356 C CA . GLY A 1 338 ? 129.770 163.716 119.342 1.00 56.85 338 GLY A CA 1
ATOM 2357 C C . GLY A 1 338 ? 129.950 164.555 120.593 1.00 56.85 338 GLY A C 1
ATOM 2358 O O . GLY A 1 338 ? 129.059 165.281 121.032 1.00 56.85 338 GLY A O 1
ATOM 2359 N N . SER A 1 339 ? 131.136 164.445 121.175 1.00 54.29 339 SER A N 1
ATOM 2360 C CA . SER A 1 339 ? 131.484 165.212 122.357 1.00 54.29 339 SER A CA 1
ATOM 2361 C C . SER A 1 339 ? 131.945 166.615 121.972 1.00 54.29 339 SER A C 1
ATOM 2362 O O . SER A 1 339 ? 132.323 166.860 120.823 1.00 54.29 339 SER A O 1
ATOM 2365 N N . PRO A 1 340 ? 131.905 167.564 122.913 1.00 53.15 340 PRO A N 1
ATOM 2366 C CA . PRO A 1 340 ? 132.423 168.909 122.610 1.00 53.15 340 PRO A CA 1
ATOM 2367 C C . PRO A 1 340 ? 133.894 168.919 122.238 1.00 53.15 340 PRO A C 1
ATOM 2368 O O . PRO A 1 340 ? 134.310 169.740 121.411 1.00 53.15 340 PRO A O 1
ATOM 2372 N N . HIS A 1 341 ? 134.695 168.035 122.824 1.00 52.51 341 HIS A N 1
ATOM 2373 C CA . HIS A 1 341 ? 136.100 167.902 122.514 1.00 52.51 341 HIS A CA 1
ATOM 2374 C C . HIS A 1 341 ? 136.417 166.977 121.360 1.00 52.51 341 HIS A C 1
ATOM 2375 O O . HIS A 1 341 ? 137.593 166.681 121.127 1.00 52.51 341 HIS A O 1
ATOM 2376 N N . GLY A 1 342 ? 135.407 166.504 120.635 1.00 52.56 342 GLY A N 1
ATOM 2377 C CA . GLY A 1 342 ? 135.632 165.674 119.470 1.00 52.56 342 GLY A CA 1
ATOM 2378 C C . GLY A 1 342 ? 135.788 164.195 119.734 1.00 52.56 342 GLY A C 1
ATOM 2379 O O . GLY A 1 342 ? 136.370 163.495 118.899 1.00 52.56 342 GLY A O 1
ATOM 2380 N N . GLY A 1 343 ? 135.293 163.693 120.862 1.00 51.17 343 GLY A N 1
ATOM 2381 C CA . GLY A 1 343 ? 135.428 162.301 121.225 1.00 51.17 343 GLY A CA 1
ATOM 2382 C C . GLY A 1 343 ? 134.084 161.673 121.545 1.00 51.17 343 GLY A C 1
ATOM 2383 O O . GLY A 1 343 ? 133.037 162.102 121.061 1.00 51.17 343 GLY A O 1
ATOM 2384 N N . VAL A 1 344 ? 134.136 160.631 122.373 1.00 50.94 344 VAL A N 1
ATOM 2385 C CA . VAL A 1 344 ? 132.966 159.901 122.834 1.00 50.94 344 VAL A CA 1
ATOM 2386 C C . VAL A 1 344 ? 133.071 159.734 124.348 1.00 50.94 344 VAL A C 1
ATOM 2387 O O . VAL A 1 344 ? 134.014 160.213 124.975 1.00 50.94 344 VAL A O 1
ATOM 2391 N N . TYR A 1 345 ? 132.093 159.044 124.938 1.00 53.90 345 TYR A N 1
ATOM 2392 C CA . TYR A 1 345 ? 131.907 159.094 126.386 1.00 53.90 345 TYR A CA 1
ATOM 2393 C C . TYR A 1 345 ? 132.494 157.899 127.132 1.00 53.90 345 TYR A C 1
ATOM 2394 O O . TYR A 1 345 ? 133.345 158.087 128.004 1.00 53.90 345 TYR A O 1
ATOM 2403 N N . LEU A 1 346 ? 132.068 156.676 126.818 1.00 54.46 346 LEU A N 1
ATOM 2404 C CA . LEU A 1 346 ? 132.543 155.485 127.530 1.00 54.46 346 LEU A CA 1
ATOM 2405 C C . LEU A 1 346 ? 132.250 155.593 129.032 1.00 54.46 346 LEU A C 1
ATOM 2406 O O . LEU A 1 346 ? 133.141 155.738 129.870 1.00 54.46 346 LEU A O 1
ATOM 2411 N N . ASP A 1 347 ? 130.960 155.565 129.348 1.00 59.43 347 ASP A N 1
ATOM 2412 C CA . ASP A 1 347 ? 130.516 155.644 130.733 1.00 59.43 347 ASP A CA 1
ATOM 2413 C C . ASP A 1 347 ? 130.503 154.263 131.376 1.00 59.43 347 ASP A C 1
ATOM 2414 O O . ASP A 1 347 ? 129.869 153.334 130.868 1.00 59.43 347 ASP A O 1
ATOM 2419 N N . ILE A 1 348 ? 131.211 154.138 132.496 1.00 63.79 348 ILE A N 1
ATOM 2420 C CA . ILE A 1 348 ? 131.176 152.948 133.336 1.00 63.79 348 ILE A CA 1
ATOM 2421 C C . ILE A 1 348 ? 130.493 153.216 134.667 1.00 63.79 348 ILE A C 1
ATOM 2422 O O . ILE A 1 348 ? 130.294 152.281 135.456 1.00 63.79 348 ILE A O 1
ATOM 2427 N N . ALA A 1 349 ? 130.114 154.467 134.937 1.00 66.67 349 ALA A N 1
ATOM 2428 C CA . ALA A 1 349 ? 129.469 154.802 136.201 1.00 66.67 349 ALA A CA 1
ATOM 2429 C C . ALA A 1 349 ? 128.105 154.135 136.323 1.00 66.67 349 ALA A C 1
ATOM 2430 O O . ALA A 1 349 ? 127.809 153.483 137.331 1.00 66.67 349 ALA A O 1
ATOM 2432 N N . SER A 1 350 ? 127.261 154.277 135.300 1.00 68.76 350 SER A N 1
ATOM 2433 C CA . SER A 1 350 ? 125.934 153.675 135.328 1.00 68.76 350 SER A CA 1
ATOM 2434 C C . SER A 1 350 ? 126.032 152.192 134.997 1.00 68.76 350 SER A C 1
ATOM 2435 O O . SER A 1 350 ? 125.356 151.695 134.091 1.00 68.76 350 SER A O 1
ATOM 2438 N N . ARG A 1 351 ? 126.872 151.488 135.744 1.00 69.63 351 ARG A N 1
ATOM 2439 C CA . ARG A 1 351 ? 127.223 150.095 135.502 1.00 69.63 351 ARG A CA 1
ATOM 2440 C C . ARG A 1 351 ? 127.572 149.479 136.852 1.00 69.63 351 ARG A C 1
ATOM 2441 O O . ARG A 1 351 ? 127.112 149.955 137.895 1.00 69.63 351 ARG A O 1
ATOM 2449 N N . MET A 1 352 ? 128.353 148.395 136.830 1.00 72.65 352 MET A N 1
ATOM 2450 C CA . MET A 1 352 ? 128.781 147.654 138.014 1.00 72.65 352 MET A CA 1
ATOM 2451 C C . MET A 1 352 ? 129.147 148.591 139.161 1.00 72.65 352 MET A C 1
ATOM 2452 O O . MET A 1 352 ? 129.711 149.667 138.929 1.00 72.65 352 MET A O 1
ATOM 2454 N N . PRO A 1 353 ? 128.820 148.216 140.412 1.00 73.52 353 PRO A N 1
ATOM 2455 C CA . PRO A 1 353 ? 128.913 149.157 141.542 1.00 73.52 353 PRO A CA 1
ATOM 2456 C C . PRO A 1 353 ? 130.256 149.854 141.708 1.00 73.52 353 PRO A C 1
ATOM 2457 O O . PRO A 1 353 ? 131.269 149.448 141.130 1.00 73.52 353 PRO A O 1
ATOM 2461 N N . ALA A 1 354 ? 130.259 150.907 142.529 1.00 72.24 354 ALA A N 1
ATOM 2462 C CA . ALA A 1 354 ? 131.444 151.744 142.678 1.00 72.24 354 ALA A CA 1
ATOM 2463 C C . ALA A 1 354 ? 132.620 150.960 143.244 1.00 72.24 354 ALA A C 1
ATOM 2464 O O . ALA A 1 354 ? 133.767 151.164 142.831 1.00 72.24 354 ALA A O 1
ATOM 2466 N N . GLU A 1 355 ? 132.360 150.063 144.197 1.00 73.37 355 GLU A N 1
ATOM 2467 C CA . GLU A 1 355 ? 133.457 149.308 144.792 1.00 73.37 355 GLU A CA 1
ATOM 2468 C C . GLU A 1 355 ? 133.979 148.237 143.845 1.00 73.37 355 GLU A C 1
ATOM 2469 O O . GLU A 1 355 ? 135.171 147.912 143.876 1.00 73.37 355 GLU A O 1
ATOM 2475 N N . GLU A 1 356 ? 133.108 147.677 143.004 1.00 73.85 356 GLU A N 1
ATOM 2476 C CA . GLU A 1 356 ? 133.558 146.701 142.020 1.00 73.85 356 GLU A CA 1
ATOM 2477 C C . GLU A 1 356 ? 134.491 147.347 141.004 1.00 73.85 356 GLU A C 1
ATOM 2478 O O . GLU A 1 356 ? 135.451 146.718 140.541 1.00 73.85 356 GLU A O 1
ATOM 2484 N N . ILE A 1 357 ? 134.221 148.603 140.644 1.00 70.79 357 ILE A N 1
ATOM 2485 C CA . ILE A 1 357 ? 135.097 149.328 139.730 1.00 70.79 357 ILE A CA 1
ATOM 2486 C C . ILE A 1 357 ? 136.461 149.560 140.368 1.00 70.79 357 ILE A C 1
ATOM 2487 O O . ILE A 1 357 ? 137.504 149.303 139.755 1.00 70.79 357 ILE A O 1
ATOM 2492 N N . LYS A 1 358 ? 136.473 150.041 141.613 1.00 70.63 358 LYS A N 1
ATOM 2493 C CA . LYS A 1 358 ? 137.726 150.393 142.272 1.00 70.63 358 LYS A CA 1
ATOM 2494 C C . LYS A 1 358 ? 138.623 149.186 142.514 1.00 70.63 358 LYS A C 1
ATOM 2495 O O . LYS A 1 358 ? 139.819 149.362 142.766 1.00 70.63 358 LYS A O 1
ATOM 2501 N N . ARG A 1 359 ? 138.078 147.972 142.447 1.00 73.12 359 ARG A N 1
ATOM 2502 C CA . ARG A 1 359 ? 138.881 146.760 142.551 1.00 73.12 359 ARG A CA 1
ATOM 2503 C C . ARG A 1 359 ? 139.341 146.267 141.183 1.00 73.12 359 ARG A C 1
ATOM 2504 O O . ARG A 1 359 ? 140.512 145.918 141.007 1.00 73.12 359 ARG A O 1
ATOM 2512 N N . ARG A 1 360 ? 138.430 146.236 140.206 1.00 72.34 360 ARG A N 1
ATOM 2513 C CA . ARG A 1 360 ? 138.788 145.780 138.866 1.00 72.34 360 ARG A CA 1
ATOM 2514 C C . ARG A 1 360 ? 139.732 146.748 138.166 1.00 72.34 360 ARG A C 1
ATOM 2515 O O . ARG A 1 360 ? 140.547 146.324 137.338 1.00 72.34 360 ARG A O 1
ATOM 2523 N N . LEU A 1 361 ? 139.646 148.040 138.478 1.00 68.66 361 LEU A N 1
ATOM 2524 C CA . LEU A 1 361 ? 140.451 149.074 137.828 1.00 68.66 361 LEU A CA 1
ATOM 2525 C C . LEU A 1 361 ? 141.180 149.882 138.894 1.00 68.66 361 LEU A C 1
ATOM 2526 O O . LEU A 1 361 ? 140.823 151.031 139.179 1.00 68.66 361 LEU A O 1
ATOM 2531 N N . PRO A 1 362 ? 142.215 149.303 139.509 1.00 66.82 362 PRO A N 1
ATOM 2532 C CA . PRO A 1 362 ? 142.908 149.996 140.605 1.00 66.82 362 PRO A CA 1
ATOM 2533 C C . PRO A 1 362 ? 143.663 151.242 140.167 1.00 66.82 362 PRO A C 1
ATOM 2534 O O . PRO A 1 362 ? 143.447 152.329 140.712 1.00 66.82 362 PRO A O 1
ATOM 2538 N N . SER A 1 363 ? 144.552 151.095 139.182 1.00 63.21 363 SER A N 1
ATOM 2539 C CA . SER A 1 363 ? 145.452 152.190 138.832 1.00 63.21 363 SER A CA 1
ATOM 2540 C C . SER A 1 363 ? 144.729 153.290 138.069 1.00 63.21 363 SER A C 1
ATOM 2541 O O . SER A 1 363 ? 144.966 154.479 138.309 1.00 63.21 363 SER A O 1
ATOM 2544 N N . MET A 1 364 ? 143.851 152.910 137.140 1.00 60.56 364 MET A N 1
ATOM 2545 C CA . MET A 1 364 ? 143.185 153.894 136.295 1.00 60.56 364 MET A CA 1
ATOM 2546 C C . MET A 1 364 ? 142.292 154.819 137.113 1.00 60.56 364 MET A C 1
ATOM 2547 O O . MET A 1 364 ? 142.317 156.041 136.926 1.00 60.56 364 MET A O 1
ATOM 2552 N N . TYR A 1 365 ? 141.514 154.254 138.040 1.00 60.31 365 TYR A N 1
ATOM 2553 C CA . TYR A 1 365 ? 140.629 155.061 138.874 1.00 60.31 365 TYR A CA 1
ATOM 2554 C C . TYR A 1 365 ? 141.418 156.056 139.716 1.00 60.31 365 TYR A C 1
ATOM 2555 O O . TYR A 1 365 ? 141.092 157.250 139.760 1.00 60.31 365 TYR A O 1
ATOM 2564 N N . HIS A 1 366 ? 142.471 155.579 140.384 1.00 57.58 366 HIS A N 1
ATOM 2565 C CA . HIS A 1 366 ? 143.272 156.452 141.234 1.00 57.58 366 HIS A CA 1
ATOM 2566 C C . HIS A 1 366 ? 143.937 157.550 140.418 1.00 57.58 366 HIS A C 1
ATOM 2567 O O . HIS A 1 366 ? 143.896 158.728 140.791 1.00 57.58 366 HIS A O 1
ATOM 2574 N N . GLN A 1 367 ? 144.550 157.181 139.292 1.00 53.14 367 GLN A N 1
ATOM 2575 C CA . GLN A 1 367 ? 145.235 158.165 138.465 1.00 53.14 367 GLN A CA 1
ATOM 2576 C C . GLN A 1 367 ? 144.267 159.225 137.965 1.00 53.14 367 GLN A C 1
ATOM 2577 O O . GLN A 1 367 ? 144.554 160.426 138.030 1.00 53.14 367 GLN A O 1
ATOM 2583 N N . PHE A 1 368 ? 143.099 158.800 137.479 1.00 52.20 368 PHE A N 1
ATOM 2584 C CA . PHE A 1 368 ? 142.154 159.760 136.925 1.00 52.20 368 PHE A CA 1
ATOM 2585 C C . PHE A 1 368 ? 141.606 160.679 138.006 1.00 52.20 368 PHE A C 1
ATOM 2586 O O . PHE A 1 368 ? 141.475 161.888 137.785 1.00 52.20 368 PHE A O 1
ATOM 2594 N N . ILE A 1 369 ? 141.309 160.138 139.191 1.00 51.70 369 ILE A N 1
ATOM 2595 C CA . ILE A 1 369 ? 140.746 160.978 140.242 1.00 51.70 369 ILE A CA 1
ATOM 2596 C C . ILE A 1 369 ? 141.789 161.965 140.759 1.00 51.70 369 ILE A C 1
ATOM 2597 O O . ILE A 1 369 ? 141.465 163.120 141.061 1.00 51.70 369 ILE A O 1
ATOM 2602 N N . GLU A 1 370 ? 143.057 161.547 140.859 1.00 46.64 370 GLU A N 1
ATOM 2603 C CA . GLU A 1 370 ? 144.062 162.460 141.392 1.00 46.64 370 GLU A CA 1
ATOM 2604 C C . GLU A 1 370 ? 144.595 163.433 140.350 1.00 46.64 370 GLU A C 1
ATOM 2605 O O . GLU A 1 370 ? 145.187 164.449 140.726 1.00 46.64 370 GLU A O 1
ATOM 2611 N N . LEU A 1 371 ? 144.408 163.159 139.062 1.00 42.87 371 LEU A N 1
ATOM 2612 C CA . LEU A 1 371 ? 144.998 163.995 138.027 1.00 42.87 371 LEU A CA 1
ATOM 2613 C C . LEU A 1 371 ? 143.995 164.869 137.293 1.00 42.87 371 LEU A C 1
ATOM 2614 O O . LEU A 1 371 ? 144.320 166.007 136.950 1.00 42.87 371 LEU A O 1
ATOM 2619 N N . ALA A 1 372 ? 142.781 164.383 137.040 1.00 45.18 372 ALA A N 1
ATOM 2620 C CA . ALA A 1 372 ? 141.789 165.149 136.301 1.00 45.18 372 ALA A CA 1
ATOM 2621 C C . ALA A 1 372 ? 140.528 165.432 137.102 1.00 45.18 372 ALA A C 1
ATOM 2622 O O . ALA A 1 372 ? 139.591 166.027 136.560 1.00 45.18 372 ALA A O 1
ATOM 2624 N N . GLU A 1 373 ? 140.480 165.024 138.372 1.00 50.15 373 GLU A N 1
ATOM 2625 C CA . GLU A 1 373 ? 139.285 165.162 139.206 1.00 50.15 373 GLU A CA 1
ATOM 2626 C C . GLU A 1 373 ? 138.074 164.507 138.545 1.00 50.15 373 GLU A C 1
ATOM 2627 O O . GLU A 1 373 ? 136.947 164.993 138.648 1.00 50.15 373 GLU A O 1
ATOM 2629 N N . VAL A 1 374 ? 138.312 163.393 137.859 1.00 53.63 374 VAL A N 1
ATOM 2630 C CA . VAL A 1 374 ? 137.269 162.643 137.172 1.00 53.63 374 VAL A CA 1
ATOM 2631 C C . VAL A 1 374 ? 137.027 161.362 137.953 1.00 53.63 374 VAL A C 1
ATOM 2632 O O . VAL A 1 374 ? 137.939 160.541 138.110 1.00 53.63 374 VAL A O 1
ATOM 2636 N N . ASP A 1 375 ? 135.803 161.188 138.442 1.00 60.45 375 ASP A N 1
ATOM 2637 C CA . ASP A 1 375 ? 135.432 159.994 139.192 1.00 60.45 375 ASP A CA 1
ATOM 2638 C C . ASP A 1 375 ? 134.945 158.937 138.212 1.00 60.45 375 ASP A C 1
ATOM 2639 O O . ASP A 1 375 ? 133.903 159.106 137.570 1.00 60.45 375 ASP A O 1
ATOM 2644 N N . ILE A 1 376 ? 135.702 157.843 138.101 1.00 61.56 376 ILE A N 1
ATOM 2645 C CA . ILE A 1 376 ? 135.333 156.753 137.204 1.00 61.56 376 ILE A CA 1
ATOM 2646 C C . ILE A 1 376 ? 134.012 156.131 137.631 1.00 61.56 376 ILE A C 1
ATOM 2647 O O . ILE A 1 376 ? 133.204 155.724 136.788 1.00 61.56 376 ILE A O 1
ATOM 2652 N N . THR A 1 377 ? 133.762 156.062 138.936 1.00 63.38 377 THR A N 1
ATOM 2653 C CA . THR A 1 377 ? 132.536 155.479 139.462 1.00 63.38 377 THR A CA 1
ATOM 2654 C C . THR A 1 377 ? 131.344 156.426 139.403 1.00 63.38 377 THR A C 1
ATOM 2655 O O . THR A 1 377 ? 130.231 156.006 139.735 1.00 63.38 377 THR A O 1
ATOM 2659 N N . LYS A 1 378 ? 131.535 157.680 138.993 1.00 62.36 378 LYS A N 1
ATOM 2660 C CA . LYS A 1 378 ? 130.448 158.650 138.988 1.00 62.36 378 LYS A CA 1
ATOM 2661 C C . LYS A 1 378 ? 130.164 159.278 137.633 1.00 62.36 378 LYS A C 1
ATOM 2662 O O . LYS A 1 378 ? 129.003 159.573 137.347 1.00 62.36 378 LYS A O 1
ATOM 2668 N N . ASP A 1 379 ? 131.174 159.489 136.791 1.00 61.50 379 ASP A N 1
ATOM 2669 C CA . ASP A 1 379 ? 131.000 160.263 135.570 1.00 61.50 379 ASP A CA 1
ATOM 2670 C C . ASP A 1 379 ? 131.646 159.563 134.384 1.00 61.50 379 ASP A C 1
ATOM 2671 O O . ASP A 1 379 ? 132.589 158.784 134.537 1.00 61.50 379 ASP A O 1
ATOM 2676 N N . ALA A 1 380 ? 131.126 159.862 133.197 1.00 57.07 380 ALA A N 1
ATOM 2677 C CA . ALA A 1 380 ? 131.638 159.284 131.965 1.00 57.07 380 ALA A CA 1
ATOM 2678 C C . ALA A 1 380 ? 132.991 159.888 131.600 1.00 57.07 380 ALA A C 1
ATOM 2679 O O . ALA A 1 380 ? 133.388 160.948 132.092 1.00 57.07 380 ALA A O 1
ATOM 2681 N N . MET A 1 381 ? 133.698 159.195 130.717 1.00 53.28 381 MET A N 1
ATOM 2682 C CA . MET A 1 381 ? 134.996 159.641 130.239 1.00 53.28 381 MET A CA 1
ATOM 2683 C C . MET A 1 381 ? 134.821 160.436 128.947 1.00 53.28 381 MET A C 1
ATOM 2684 O O . MET A 1 381 ? 133.704 160.735 128.518 1.00 53.28 381 MET A O 1
ATOM 2689 N N . GLU A 1 382 ? 135.932 160.799 128.319 1.00 48.84 382 GLU A N 1
ATOM 2690 C CA . GLU A 1 382 ? 135.935 161.658 127.141 1.00 48.84 382 GLU A CA 1
ATOM 2691 C C . GLU A 1 382 ? 136.887 161.088 126.094 1.00 48.84 382 GLU A C 1
ATOM 2692 O O . GLU A 1 382 ? 137.794 161.764 125.613 1.00 48.84 382 GLU A O 1
ATOM 2698 N N . VAL A 1 383 ? 136.723 159.817 125.768 1.00 44.84 383 VAL A N 1
ATOM 2699 C CA . VAL A 1 383 ? 137.734 159.083 125.024 1.00 44.84 383 VAL A CA 1
ATOM 2700 C C . VAL A 1 383 ? 137.595 159.334 123.526 1.00 44.84 383 VAL A C 1
ATOM 2701 O O . VAL A 1 383 ? 136.552 159.762 123.029 1.00 44.84 383 VAL A O 1
ATOM 2705 N N . GLY A 1 384 ? 138.679 159.059 122.798 1.00 38.27 384 GLY A N 1
ATOM 2706 C CA . GLY A 1 384 ? 138.739 159.238 121.365 1.00 38.27 384 GLY A CA 1
ATOM 2707 C C . GLY A 1 384 ? 140.049 158.729 120.791 1.00 38.27 384 GLY A C 1
ATOM 2708 O O . GLY A 1 384 ? 140.959 158.337 121.526 1.00 38.27 384 GLY A O 1
ATOM 2709 N N . PRO A 1 385 ? 140.167 158.718 119.462 1.00 33.60 385 PRO A N 1
ATOM 2710 C CA . PRO A 1 385 ? 141.375 158.168 118.830 1.00 33.60 385 PRO A CA 1
ATOM 2711 C C . PRO A 1 385 ? 142.632 158.949 119.192 1.00 33.60 385 PRO A C 1
ATOM 2712 O O . PRO A 1 385 ? 142.640 160.182 119.205 1.00 33.60 385 PRO A O 1
ATOM 2716 N N . THR A 1 386 ? 143.710 158.214 119.464 1.00 29.52 386 THR A N 1
ATOM 2717 C CA . THR A 1 386 ? 144.974 158.804 119.887 1.00 29.52 386 THR A CA 1
ATOM 2718 C C . THR A 1 386 ? 146.137 158.151 119.152 1.00 29.52 386 THR A C 1
ATOM 2719 O O . THR A 1 386 ? 146.190 156.926 119.025 1.00 29.52 386 THR A O 1
ATOM 2723 N N . CYS A 1 387 ? 147.055 158.975 118.650 1.00 25.87 387 CYS A N 1
ATOM 2724 C CA . CYS A 1 387 ? 148.259 158.484 117.991 1.00 25.87 387 CYS A CA 1
ATOM 2725 C C . CYS A 1 387 ? 149.258 157.988 119.029 1.00 25.87 387 CYS A C 1
ATOM 2726 O O . CYS A 1 387 ? 149.554 158.694 119.997 1.00 25.87 387 CYS A O 1
ATOM 2729 N N . HIS A 1 388 ? 149.775 156.775 118.838 1.00 21.91 388 HIS A N 1
ATOM 2730 C CA . HIS A 1 388 ? 150.659 156.159 119.817 1.00 21.91 388 HIS A CA 1
ATOM 2731 C C . HIS A 1 388 ? 152.050 155.870 119.277 1.00 21.91 388 HIS A C 1
ATOM 2732 O O . HIS A 1 388 ? 153.044 156.285 119.883 1.00 21.91 388 HIS A O 1
ATOM 2739 N N . TYR A 1 389 ? 152.153 155.171 118.150 1.00 19.03 389 TYR A N 1
ATOM 2740 C CA . TYR A 1 389 ? 153.423 154.657 117.666 1.00 19.03 389 TYR A CA 1
ATOM 2741 C C . TYR A 1 389 ? 153.448 154.741 116.149 1.00 19.03 389 TYR A C 1
ATOM 2742 O O . TYR A 1 389 ? 152.409 154.652 115.494 1.00 19.03 389 TYR A O 1
ATOM 2751 N N . VAL A 1 390 ? 154.642 154.915 115.593 1.00 18.51 390 VAL A N 1
ATOM 2752 C CA . VAL A 1 390 ? 154.838 154.911 114.149 1.00 18.51 390 VAL A CA 1
ATOM 2753 C C . VAL A 1 390 ? 155.715 153.716 113.796 1.00 18.51 390 VAL A C 1
ATOM 2754 O O . VAL A 1 390 ? 156.832 153.579 114.307 1.00 18.51 390 VAL A O 1
ATOM 2758 N N . MET A 1 391 ? 155.191 152.833 112.949 1.00 19.30 391 MET A N 1
ATOM 2759 C CA . MET A 1 391 ? 155.921 151.646 112.527 1.00 19.30 391 MET A CA 1
ATOM 2760 C C . MET A 1 391 ? 156.872 151.920 111.374 1.00 19.30 391 MET A C 1
ATOM 2761 O O . MET A 1 391 ? 157.707 151.065 111.065 1.00 19.30 391 MET A O 1
ATOM 2766 N N . GLY A 1 392 ? 156.766 153.081 110.733 1.00 17.65 392 GLY A N 1
ATOM 2767 C CA . GLY A 1 392 ? 157.686 153.458 109.685 1.00 17.65 392 GLY A CA 1
ATOM 2768 C C . GLY A 1 392 ? 158.919 154.152 110.225 1.00 17.65 392 GLY A C 1
ATOM 2769 O O . GLY A 1 392 ? 159.061 154.404 111.420 1.00 17.65 392 GLY A O 1
ATOM 2770 N N . GLY A 1 393 ? 159.829 154.463 109.314 1.00 16.85 393 GLY A N 1
ATOM 2771 C CA . GLY A 1 393 ? 161.051 155.135 109.703 1.00 16.85 393 GLY A CA 1
ATOM 2772 C C . GLY A 1 393 ? 162.115 154.974 108.635 1.00 16.85 393 GLY A C 1
ATOM 2773 O O . GLY A 1 393 ? 161.816 154.675 107.484 1.00 16.85 393 GLY A O 1
ATOM 2774 N N . ILE A 1 394 ? 163.361 155.175 109.058 1.00 16.85 394 ILE A N 1
ATOM 2775 C CA . ILE A 1 394 ? 164.489 155.129 108.138 1.00 16.85 394 ILE A CA 1
ATOM 2776 C C . ILE A 1 394 ? 164.726 153.692 107.696 1.00 16.85 394 ILE A C 1
ATOM 2777 O O . ILE A 1 394 ? 164.818 152.776 108.523 1.00 16.85 394 ILE A O 1
ATOM 2782 N N . GLU A 1 395 ? 164.820 153.489 106.386 1.00 17.35 395 GLU A N 1
ATOM 2783 C CA . GLU A 1 395 ? 165.061 152.164 105.828 1.00 17.35 395 GLU A CA 1
ATOM 2784 C C . GLU A 1 395 ? 166.478 151.721 106.173 1.00 17.35 395 GLU A C 1
ATOM 2785 O O . GLU A 1 395 ? 167.453 152.345 105.745 1.00 17.35 395 GLU A O 1
ATOM 2791 N N . VAL A 1 396 ? 166.594 150.644 106.943 1.00 18.23 396 VAL A N 1
ATOM 2792 C CA . VAL A 1 396 ? 167.873 150.194 107.467 1.00 18.23 396 VAL A CA 1
ATOM 2793 C C . VAL A 1 396 ? 168.295 148.925 106.742 1.00 18.23 396 VAL A C 1
ATOM 2794 O O . VAL A 1 396 ? 167.481 148.198 106.166 1.00 18.23 396 VAL A O 1
ATOM 2798 N N . ASP A 1 397 ? 169.592 148.670 106.766 1.00 18.84 397 ASP A N 1
ATOM 2799 C CA . ASP A 1 397 ? 170.083 147.319 106.556 1.00 18.84 397 ASP A CA 1
ATOM 2800 C C . ASP A 1 397 ? 169.737 146.493 107.788 1.00 18.84 397 ASP A C 1
ATOM 2801 O O . ASP A 1 397 ? 169.928 146.967 108.909 1.00 18.84 397 ASP A O 1
ATOM 2806 N N . PRO A 1 398 ? 169.173 145.294 107.634 1.00 18.59 398 PRO A N 1
ATOM 2807 C CA . PRO A 1 398 ? 168.781 144.533 108.835 1.00 18.59 398 PRO A CA 1
ATOM 2808 C C . PRO A 1 398 ? 169.947 144.182 109.749 1.00 18.59 398 PRO A C 1
ATOM 2809 O O . PRO A 1 398 ? 169.835 144.335 110.972 1.00 18.59 398 PRO A O 1
ATOM 2813 N N . ASP A 1 399 ? 171.073 143.732 109.194 1.00 18.92 399 ASP A N 1
ATOM 2814 C CA . ASP A 1 399 ? 172.185 143.285 110.030 1.00 18.92 399 ASP A CA 1
ATOM 2815 C C . ASP A 1 399 ? 172.918 144.467 110.650 1.00 18.92 399 ASP A C 1
ATOM 2816 O O . ASP A 1 399 ? 173.036 144.568 111.876 1.00 18.92 399 ASP A O 1
ATOM 2821 N N . THR A 1 400 ? 173.428 145.368 109.815 1.00 18.51 400 THR A N 1
ATOM 2822 C CA . THR A 1 400 ? 173.981 146.628 110.291 1.00 18.51 400 THR A CA 1
ATOM 2823 C C . THR A 1 400 ? 172.835 147.599 110.537 1.00 18.51 400 THR A C 1
ATOM 2824 O O . THR A 1 400 ? 171.691 147.174 110.702 1.00 18.51 400 THR A O 1
ATOM 2828 N N . ALA A 1 401 ? 173.122 148.881 110.644 1.00 18.29 401 ALA A N 1
ATOM 2829 C CA . ALA A 1 401 ? 172.083 149.896 110.705 1.00 18.29 401 ALA A CA 1
ATOM 2830 C C . ALA A 1 401 ? 171.981 150.631 109.365 1.00 18.29 401 ALA A C 1
ATOM 2831 O O . ALA A 1 401 ? 172.537 150.202 108.348 1.00 18.29 401 ALA A O 1
ATOM 2833 N N . ALA A 1 402 ? 171.285 151.762 109.382 1.00 20.69 402 ALA A N 1
ATOM 2834 C CA . ALA A 1 402 ? 170.646 152.354 108.210 1.00 20.69 402 ALA A CA 1
ATOM 2835 C C . ALA A 1 402 ? 171.659 152.954 107.241 1.00 20.69 402 ALA A C 1
ATOM 2836 O O . ALA A 1 402 ? 172.855 152.660 107.268 1.00 20.69 402 ALA A O 1
ATOM 2838 N N . GLY A 1 403 ? 171.141 153.745 106.305 1.00 22.44 403 GLY A N 1
ATOM 2839 C CA . GLY A 1 403 ? 171.948 154.576 105.439 1.00 22.44 403 GLY A CA 1
ATOM 2840 C C . GLY A 1 403 ? 172.121 154.007 104.051 1.00 22.44 403 GLY A C 1
ATOM 2841 O O . GLY A 1 403 ? 172.435 152.824 103.900 1.00 22.44 403 GLY A O 1
ATOM 2842 N N . ALA A 1 404 ? 171.918 154.832 103.026 1.00 25.91 404 ALA A N 1
ATOM 2843 C CA . ALA A 1 404 ? 172.164 154.366 101.670 1.00 25.91 404 ALA A CA 1
ATOM 2844 C C . ALA A 1 404 ? 173.561 154.752 101.198 1.00 25.91 404 ALA A C 1
ATOM 2845 O O . ALA A 1 404 ? 174.406 153.883 100.962 1.00 25.91 404 ALA A O 1
ATOM 2847 N N . THR A 1 405 ? 173.812 156.051 101.066 1.00 27.15 405 THR A N 1
ATOM 2848 C CA . THR A 1 405 ? 175.126 156.586 100.721 1.00 27.15 405 THR A CA 1
ATOM 2849 C C . THR A 1 405 ? 176.055 156.806 101.918 1.00 27.15 405 THR A C 1
ATOM 2850 O O . THR A 1 405 ? 177.233 156.432 101.854 1.00 27.15 405 THR A O 1
ATOM 2854 N N . PRO A 1 406 ? 175.589 157.420 103.021 1.00 24.38 406 PRO A N 1
ATOM 2855 C CA . PRO A 1 406 ? 176.542 157.929 104.012 1.00 24.38 406 PRO A CA 1
ATOM 2856 C C . PRO A 1 406 ? 176.971 156.895 105.039 1.00 24.38 406 PRO A C 1
ATOM 2857 O O . PRO A 1 406 ? 176.621 155.717 104.938 1.00 24.38 406 PRO A O 1
ATOM 2861 N N . GLY A 1 407 ? 177.747 157.335 106.024 1.00 18.94 407 GLY A N 1
ATOM 2862 C CA . GLY A 1 407 ? 177.948 156.557 107.227 1.00 18.94 407 GLY A CA 1
ATOM 2863 C C . GLY A 1 407 ? 176.893 156.893 108.260 1.00 18.94 407 GLY A C 1
ATOM 2864 O O . GLY A 1 407 ? 177.203 157.384 109.347 1.00 18.94 407 GLY A O 1
ATOM 2865 N N . LEU A 1 408 ? 175.635 156.633 107.920 1.00 17.98 408 LEU A N 1
ATOM 2866 C CA . LEU A 1 408 ? 174.491 156.956 108.757 1.00 17.98 408 LEU A CA 1
ATOM 2867 C C . LEU A 1 408 ? 173.870 155.671 109.282 1.00 17.98 408 LEU A C 1
ATOM 2868 O O . LEU A 1 408 ? 173.823 154.665 108.574 1.00 17.98 408 LEU A O 1
ATOM 2873 N N . PHE A 1 409 ? 173.421 155.700 110.533 1.00 16.86 409 PHE A N 1
ATOM 2874 C CA . PHE A 1 409 ? 172.876 154.523 111.192 1.00 16.86 409 PHE A CA 1
ATOM 2875 C C . PHE A 1 409 ? 171.654 154.932 112.001 1.00 16.86 409 PHE A C 1
ATOM 2876 O O . PHE A 1 409 ? 171.546 156.075 112.447 1.00 16.86 409 PHE A O 1
ATOM 2884 N N . ALA A 1 410 ? 170.722 153.996 112.174 1.00 16.55 410 ALA A N 1
ATOM 2885 C CA . ALA A 1 410 ? 169.466 154.308 112.843 1.00 16.55 410 ALA A CA 1
ATOM 2886 C C . ALA A 1 410 ? 168.946 153.086 113.583 1.00 16.55 410 ALA A C 1
ATOM 2887 O O . ALA A 1 410 ? 169.158 151.949 113.160 1.00 16.55 410 ALA A O 1
ATOM 2889 N N . ALA A 1 411 ? 168.251 153.339 114.690 1.00 15.80 411 ALA A N 1
ATOM 2890 C CA . ALA A 1 411 ? 167.684 152.281 115.513 1.00 15.80 411 ALA A CA 1
ATOM 2891 C C . ALA A 1 411 ? 166.533 152.852 116.327 1.00 15.80 411 ALA A C 1
ATOM 2892 O O . ALA A 1 411 ? 166.461 154.057 116.570 1.00 15.80 411 ALA A O 1
ATOM 2894 N N . GLY A 1 412 ? 165.628 151.970 116.740 1.00 16.42 412 GLY A N 1
ATOM 2895 C CA . GLY A 1 412 ? 164.524 152.373 117.588 1.00 16.42 412 GLY A CA 1
ATOM 2896 C C . GLY A 1 412 ? 163.253 152.711 116.839 1.00 16.42 412 GLY A C 1
ATOM 2897 O O . GLY A 1 412 ? 162.969 152.125 115.792 1.00 16.42 412 GLY A O 1
ATOM 2898 N N . GLU A 1 413 ? 162.476 153.660 117.368 1.00 17.26 413 GLU A N 1
ATOM 2899 C CA . GLU A 1 413 ? 161.223 154.034 116.722 1.00 17.26 413 GLU A CA 1
ATOM 2900 C C . GLU A 1 413 ? 161.456 154.789 115.421 1.00 17.26 413 GLU A C 1
ATOM 2901 O O . GLU A 1 413 ? 160.650 154.677 114.492 1.00 17.26 413 GLU A O 1
ATOM 2907 N N . CYS A 1 414 ? 162.540 155.560 115.332 1.00 16.57 414 CYS A N 1
ATOM 2908 C CA . CYS A 1 414 ? 162.854 156.253 114.089 1.00 16.57 414 CYS A CA 1
ATOM 2909 C C . CYS A 1 414 ? 163.249 155.296 112.976 1.00 16.57 414 CYS A C 1
ATOM 2910 O O . CYS A 1 414 ? 163.278 155.705 111.812 1.00 16.57 414 CYS A O 1
ATOM 2913 N N . SER A 1 415 ? 163.563 154.048 113.306 1.00 16.62 415 SER A N 1
ATOM 2914 C CA . SER A 1 415 ? 163.863 153.029 112.319 1.00 16.62 415 SER A CA 1
ATOM 2915 C C . SER A 1 415 ? 162.575 152.423 111.767 1.00 16.62 415 SER A C 1
ATOM 2916 O O . SER A 1 415 ? 161.513 152.476 112.390 1.00 16.62 415 SER A O 1
ATOM 2919 N N . GLY A 1 416 ? 162.682 151.841 110.581 1.00 17.07 416 GLY A N 1
ATOM 2920 C CA . GLY A 1 416 ? 161.547 151.209 109.942 1.00 17.07 416 GLY A CA 1
ATOM 2921 C C . GLY A 1 416 ? 161.900 149.830 109.426 1.00 17.07 416 GLY A C 1
ATOM 2922 O O . GLY A 1 416 ? 163.029 149.565 109.016 1.00 17.07 416 GLY A O 1
ATOM 2923 N N . GLY A 1 417 ? 160.908 148.944 109.461 1.00 18.01 417 GLY A N 1
ATOM 2924 C CA . GLY A 1 417 ? 161.069 147.628 108.875 1.00 18.01 417 GLY A CA 1
ATOM 2925 C C . GLY A 1 417 ? 160.718 146.458 109.769 1.00 18.01 417 GLY A C 1
ATOM 2926 O O . GLY A 1 417 ? 160.153 145.470 109.294 1.00 18.01 417 GLY A O 1
ATOM 2927 N N . MET A 1 418 ? 161.039 146.548 111.061 1.00 18.75 418 MET A N 1
ATOM 2928 C CA . MET A 1 418 ? 160.760 145.436 111.964 1.00 18.75 418 MET A CA 1
ATOM 2929 C C . MET A 1 418 ? 159.271 145.135 112.053 1.00 18.75 418 MET A C 1
ATOM 2930 O O . MET A 1 418 ? 158.832 144.024 111.743 1.00 18.75 418 MET A O 1
ATOM 2935 N N . HIS A 1 419 ? 158.482 146.104 112.498 1.00 18.67 419 HIS A N 1
ATOM 2936 C CA . HIS A 1 419 ? 157.038 145.950 112.570 1.00 18.67 419 HIS A CA 1
ATOM 2937 C C . HIS A 1 419 ? 156.450 146.411 111.244 1.00 18.67 419 HIS A C 1
ATOM 2938 O O . HIS A 1 419 ? 156.550 147.592 110.894 1.00 18.67 419 HIS A O 1
ATOM 2945 N N . GLY A 1 420 ? 155.864 145.484 110.497 1.00 19.22 420 GLY A N 1
ATOM 2946 C CA . GLY A 1 420 ? 155.391 145.820 109.171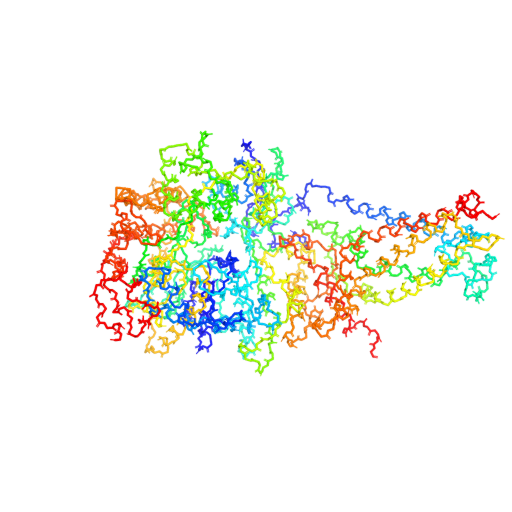 1.00 19.22 420 GLY A CA 1
ATOM 2947 C C . GLY A 1 420 ? 154.176 146.719 109.181 1.00 19.22 420 GLY A C 1
ATOM 2948 O O . GLY A 1 420 ? 154.251 147.890 108.800 1.00 19.22 420 GLY A O 1
ATOM 2949 N N . SER A 1 421 ? 153.050 146.181 109.634 1.00 19.89 421 SER A N 1
ATOM 2950 C CA . SER A 1 421 ? 151.805 146.923 109.700 1.00 19.89 421 SER A CA 1
ATOM 2951 C C . SER A 1 421 ? 151.324 147.163 111.116 1.00 19.89 421 SER A C 1
ATOM 2952 O O . SER A 1 421 ? 150.397 147.955 111.308 1.00 19.89 421 SER A O 1
ATOM 2955 N N . ASN A 1 422 ? 151.916 146.501 112.103 1.00 19.92 422 ASN A N 1
ATOM 2956 C CA . ASN A 1 422 ? 151.434 146.540 113.472 1.00 19.92 422 ASN A CA 1
ATOM 2957 C C . ASN A 1 422 ? 152.508 145.957 114.371 1.00 19.92 422 ASN A C 1
ATOM 2958 O O . ASN A 1 422 ? 153.177 144.993 113.999 1.00 19.92 422 ASN A O 1
ATOM 2963 N N . ARG A 1 423 ? 152.674 146.556 115.539 1.00 18.86 423 ARG A N 1
ATOM 2964 C CA . ARG A 1 423 ? 153.643 146.118 116.527 1.00 18.86 423 ARG A CA 1
ATOM 2965 C C . ARG A 1 423 ? 152.983 145.289 117.622 1.00 18.86 423 ARG A C 1
ATOM 2966 O O . ARG A 1 423 ? 151.845 145.541 118.025 1.00 18.86 423 ARG A O 1
ATOM 2974 N N . LEU A 1 424 ? 153.709 144.275 118.079 1.00 16.56 424 LEU A N 1
ATOM 2975 C CA . LEU A 1 424 ? 153.339 143.558 119.288 1.00 16.56 424 LEU A CA 1
ATOM 2976 C C . LEU A 1 424 ? 153.756 144.369 120.504 1.00 16.56 424 LEU A C 1
ATOM 2977 O O . LEU A 1 424 ? 154.802 145.021 120.500 1.00 16.56 424 LEU A O 1
ATOM 2982 N N . GLY A 1 425 ? 152.929 144.340 121.539 1.00 16.46 425 GLY A N 1
ATOM 2983 C CA . GLY A 1 425 ? 153.320 144.957 122.787 1.00 16.46 425 GLY A CA 1
ATOM 2984 C C . GLY A 1 425 ? 154.508 144.242 123.390 1.00 16.46 425 GLY A C 1
ATOM 2985 O O . GLY A 1 425 ? 154.520 143.012 123.472 1.00 16.46 425 GLY A O 1
ATOM 2986 N N . GLY A 1 426 ? 155.515 144.999 123.814 1.00 15.67 426 GLY A N 1
ATOM 2987 C CA . GLY A 1 426 ? 156.733 144.448 124.354 1.00 15.67 426 GLY A CA 1
ATOM 2988 C C . GLY A 1 426 ? 157.858 144.319 123.352 1.00 15.67 426 GLY A C 1
ATOM 2989 O O . GLY A 1 426 ? 159.023 144.228 123.756 1.00 15.67 426 GLY A O 1
ATOM 2990 N N . ASN A 1 427 ? 157.541 144.319 122.057 1.00 15.17 427 ASN A N 1
ATOM 2991 C CA . ASN A 1 427 ? 158.568 144.140 121.039 1.00 15.17 427 ASN A CA 1
ATOM 2992 C C . ASN A 1 427 ? 159.404 145.394 120.847 1.00 15.17 427 ASN A C 1
ATOM 2993 O O . ASN A 1 427 ? 160.565 145.299 120.442 1.00 15.17 427 ASN A O 1
ATOM 2998 N N . SER A 1 428 ? 158.842 146.571 121.118 1.00 16.48 428 SER A N 1
ATOM 2999 C CA . SER A 1 428 ? 159.600 147.801 120.918 1.00 16.48 428 SER A CA 1
ATOM 3000 C C . SER A 1 428 ? 160.747 147.922 121.910 1.00 16.48 428 SER A C 1
ATOM 3001 O O . SER A 1 428 ? 161.856 148.319 121.536 1.00 16.48 428 SER A O 1
ATOM 3004 N N . LEU A 1 429 ? 160.499 147.594 123.179 1.00 15.73 429 LEU A N 1
ATOM 3005 C CA . LEU A 1 429 ? 161.532 147.746 124.197 1.00 15.73 429 LEU A CA 1
ATOM 3006 C C . LEU A 1 429 ? 162.723 146.834 123.928 1.00 15.73 429 LEU A C 1
ATOM 3007 O O . LEU A 1 429 ? 163.875 147.243 124.104 1.00 15.73 429 LEU A O 1
ATOM 3012 N N . SER A 1 430 ? 162.470 145.595 123.507 1.00 14.91 430 SER A N 1
ATOM 3013 C CA . SER A 1 430 ? 163.566 144.690 123.177 1.00 14.91 430 SER A CA 1
ATOM 3014 C C . SER A 1 430 ? 164.203 145.029 121.833 1.00 14.91 430 SER A C 1
ATOM 3015 O O . SER A 1 430 ? 165.407 144.805 121.646 1.00 14.91 430 SER A O 1
ATOM 3018 N N . ASP A 1 431 ? 163.407 145.544 120.892 1.00 15.77 431 ASP A N 1
ATOM 3019 C CA . ASP A 1 431 ? 163.937 146.098 119.651 1.00 15.77 431 ASP A CA 1
ATOM 3020 C C . ASP A 1 431 ? 164.991 147.151 119.962 1.00 15.77 431 ASP A C 1
ATOM 3021 O O . ASP A 1 431 ? 166.059 147.186 119.340 1.00 15.77 431 ASP A O 1
ATOM 3026 N N . LEU A 1 432 ? 164.701 148.016 120.936 1.00 14.55 432 LEU A N 1
ATOM 3027 C CA . LEU A 1 432 ? 165.646 149.060 121.313 1.00 14.55 432 LEU A CA 1
ATOM 3028 C C . LEU A 1 432 ? 167.016 148.474 121.616 1.00 14.55 432 LEU A C 1
ATOM 3029 O O . LEU A 1 432 ? 168.018 148.884 121.027 1.00 14.55 432 LEU A O 1
ATOM 3034 N N . LEU A 1 433 ? 167.070 147.470 122.490 1.00 14.19 433 LEU A N 1
ATOM 3035 C CA . LEU A 1 433 ? 168.354 146.899 122.878 1.00 14.19 433 LEU A CA 1
ATOM 3036 C C . LEU A 1 433 ? 169.019 146.185 121.708 1.00 14.19 433 LEU A C 1
ATOM 3037 O O . LEU A 1 433 ? 170.191 146.440 121.396 1.00 14.19 433 LEU A O 1
ATOM 3042 N N . VAL A 1 434 ? 168.272 145.309 121.029 1.00 13.58 434 VAL A N 1
ATOM 3043 C CA . VAL A 1 434 ? 168.859 144.492 119.969 1.00 13.58 434 VAL A CA 1
ATOM 3044 C C . VAL A 1 434 ? 169.467 145.378 118.890 1.00 13.58 434 VAL A C 1
ATOM 3045 O O . VAL A 1 434 ? 170.652 145.259 118.547 1.00 13.58 434 VAL A O 1
ATOM 3049 N N . PHE A 1 435 ? 168.691 146.328 118.387 1.00 14.15 435 PHE A N 1
ATOM 3050 C CA . PHE A 1 435 ? 169.154 147.087 117.243 1.00 14.15 435 PHE A CA 1
ATOM 3051 C C . PHE A 1 435 ? 169.945 148.329 117.620 1.00 14.15 435 PHE A C 1
ATOM 3052 O O . PHE A 1 435 ? 170.690 148.828 116.779 1.00 14.15 435 PHE A O 1
ATOM 3060 N N . GLY A 1 436 ? 169.889 148.791 118.871 1.00 14.13 436 GLY A N 1
ATOM 3061 C CA . GLY A 1 436 ? 170.886 149.739 119.327 1.00 14.13 436 GLY A CA 1
ATOM 3062 C C . GLY A 1 436 ? 172.265 149.118 119.383 1.00 14.13 436 GLY A C 1
ATOM 3063 O O . GLY A 1 436 ? 173.248 149.729 118.954 1.00 14.13 436 GLY A O 1
ATOM 3064 N N . ARG A 1 437 ? 172.357 147.884 119.888 1.00 14.44 437 ARG A N 1
ATOM 3065 C CA . ARG A 1 437 ? 173.638 147.190 119.848 1.00 14.44 437 ARG A CA 1
ATOM 3066 C C . ARG A 1 437 ? 174.100 146.968 118.413 1.00 14.44 437 ARG A C 1
ATOM 3067 O O . ARG A 1 437 ? 175.276 147.190 118.089 1.00 14.44 437 ARG A O 1
ATOM 3075 N N . ARG A 1 438 ? 173.187 146.541 117.532 1.00 14.96 438 ARG A N 1
ATOM 3076 C CA . ARG A 1 438 ? 173.571 146.348 116.134 1.00 14.96 438 ARG A CA 1
ATOM 3077 C C . ARG A 1 438 ? 174.043 147.653 115.498 1.00 14.96 438 ARG A C 1
ATOM 3078 O O . ARG A 1 438 ? 175.013 147.659 114.735 1.00 14.96 438 ARG A O 1
ATOM 3086 N N . ALA A 1 439 ? 173.371 148.768 115.799 1.00 15.37 439 ALA A N 1
ATOM 3087 C CA . ALA A 1 439 ? 173.743 150.052 115.215 1.00 15.37 439 ALA A CA 1
ATOM 3088 C C . ALA A 1 439 ? 175.102 150.520 115.712 1.00 15.37 439 ALA A C 1
ATOM 3089 O O . ALA A 1 439 ? 175.920 151.011 114.925 1.00 15.37 439 ALA A O 1
ATOM 3091 N N . GLY A 1 440 ? 175.361 150.385 117.014 1.00 15.92 440 GLY A N 1
ATOM 3092 C CA . GLY A 1 440 ? 176.674 150.735 117.529 1.00 15.92 440 GLY A CA 1
ATOM 3093 C C . GLY A 1 440 ? 177.778 149.905 116.906 1.00 15.92 440 GLY A C 1
ATOM 3094 O O . GLY A 1 440 ? 178.832 150.430 116.533 1.00 15.92 440 GLY A O 1
ATOM 3095 N N . LEU A 1 441 ? 177.542 148.600 116.756 1.00 16.61 441 LEU A N 1
ATOM 3096 C CA . LEU A 1 441 ? 178.564 147.739 116.173 1.00 16.61 441 LEU A CA 1
ATOM 3097 C C . LEU A 1 441 ? 178.781 148.063 114.698 1.00 16.61 441 LEU A C 1
ATOM 3098 O O . LEU A 1 441 ? 179.918 148.035 114.211 1.00 16.61 441 LEU A O 1
ATOM 3103 N N . GLY A 1 442 ? 177.707 148.378 113.972 1.00 17.08 442 GLY A N 1
ATOM 3104 C CA . GLY A 1 442 ? 177.856 148.752 112.576 1.00 17.08 442 GLY A CA 1
ATOM 3105 C C . GLY A 1 442 ? 178.605 150.057 112.402 1.00 17.08 442 GLY A C 1
ATOM 3106 O O . GLY A 1 442 ? 179.431 150.194 111.495 1.00 17.08 442 GLY A O 1
ATOM 3107 N N . ALA A 1 443 ? 178.334 151.031 113.273 1.00 17.11 443 ALA A N 1
ATOM 3108 C CA . ALA A 1 443 ? 179.090 152.277 113.246 1.00 17.11 443 ALA A CA 1
ATOM 3109 C C . ALA A 1 443 ? 180.566 152.034 113.531 1.00 17.11 443 ALA A C 1
ATOM 3110 O O . ALA A 1 443 ? 181.437 152.614 112.871 1.00 17.11 443 ALA A O 1
ATOM 3112 N N . ALA A 1 444 ? 180.868 151.179 114.513 1.00 18.14 444 ALA A N 1
ATOM 3113 C CA . ALA A 1 444 ? 182.264 150.875 114.815 1.00 18.14 444 ALA A CA 1
ATOM 3114 C C . ALA A 1 444 ? 182.958 150.206 113.634 1.00 18.14 444 ALA A C 1
ATOM 3115 O O . ALA A 1 444 ? 184.102 150.544 113.301 1.00 18.14 444 ALA A O 1
ATOM 3117 N N . ASP A 1 445 ? 182.281 149.255 112.985 1.00 19.44 445 ASP A N 1
ATOM 3118 C CA . ASP A 1 445 ? 182.856 148.606 111.811 1.00 19.44 445 ASP A CA 1
ATOM 3119 C C . ASP A 1 445 ? 183.105 149.607 110.691 1.00 19.44 445 ASP A C 1
ATOM 3120 O O . ASP A 1 445 ? 184.157 149.573 110.039 1.00 19.44 445 ASP A O 1
ATOM 3125 N N . TYR A 1 446 ? 182.145 150.502 110.449 1.00 19.46 446 TYR A N 1
ATOM 3126 C CA . TYR A 1 446 ? 182.305 151.493 109.391 1.00 19.46 446 TYR A CA 1
ATOM 3127 C C . TYR A 1 446 ? 183.479 152.419 109.679 1.00 19.46 446 TYR A C 1
ATOM 3128 O O . TYR A 1 446 ? 184.258 152.743 108.776 1.00 19.46 446 TYR A O 1
ATOM 3137 N N . VAL A 1 447 ? 183.625 152.849 110.933 1.00 19.90 447 VAL A N 1
ATOM 3138 C CA . VAL A 1 447 ? 184.703 153.772 111.277 1.00 19.90 447 VAL A CA 1
ATOM 3139 C C . VAL A 1 447 ? 186.060 153.086 111.168 1.00 19.90 447 VAL A C 1
ATOM 3140 O O . VAL A 1 447 ? 187.032 153.683 110.691 1.00 19.90 447 VAL A O 1
ATOM 3144 N N . ARG A 1 448 ? 186.154 151.824 111.595 1.00 22.01 448 ARG A N 1
ATOM 3145 C CA . ARG A 1 448 ? 187.415 151.099 111.447 1.00 22.01 448 ARG A CA 1
ATOM 3146 C C . ARG A 1 448 ? 187.748 150.784 109.994 1.00 22.01 448 ARG A C 1
ATOM 3147 O O . ARG A 1 448 ? 188.930 150.692 109.646 1.00 22.01 448 ARG A O 1
ATOM 3155 N N . ALA A 1 449 ? 186.745 150.622 109.132 1.00 23.77 449 ALA A N 1
ATOM 3156 C CA . ALA A 1 449 ? 186.990 150.303 107.730 1.00 23.77 449 ALA A CA 1
ATOM 3157 C C . ALA A 1 449 ? 187.122 151.544 106.855 1.00 23.77 449 ALA A C 1
ATOM 3158 O O . ALA A 1 449 ? 186.856 151.478 105.648 1.00 23.77 449 ALA A O 1
ATOM 3160 N N . LEU A 1 450 ? 187.538 152.673 107.425 1.00 25.94 450 LEU A N 1
ATOM 3161 C CA . LEU A 1 450 ? 187.505 153.952 106.731 1.00 25.94 450 LEU A CA 1
ATOM 3162 C C . LEU A 1 450 ? 188.913 154.386 106.355 1.00 25.94 450 LEU A C 1
ATOM 3163 O O . LEU A 1 450 ? 189.777 154.490 107.239 1.00 25.94 450 LEU A O 1
ATOM 3168 N N . PRO A 1 451 ? 189.195 154.649 105.073 1.00 29.21 451 PRO A N 1
ATOM 3169 C CA . PRO A 1 451 ? 190.548 155.073 104.683 1.00 29.21 451 PRO A CA 1
ATOM 3170 C C . PRO A 1 451 ? 190.910 156.455 105.207 1.00 29.21 451 PRO A C 1
ATOM 3171 O O . PRO A 1 451 ? 191.971 156.637 105.812 1.00 29.21 451 PRO A O 1
ATOM 3175 N N . ASP A 1 452 ? 190.038 157.436 104.982 1.00 29.53 452 ASP A N 1
ATOM 3176 C CA . ASP A 1 452 ? 190.253 158.790 105.470 1.00 29.53 452 ASP A CA 1
ATOM 3177 C C . ASP A 1 452 ? 188.937 159.356 105.981 1.00 29.53 452 ASP A C 1
ATOM 3178 O O . ASP A 1 452 ? 187.853 158.888 105.623 1.00 29.53 452 ASP A O 1
ATOM 3183 N N . ARG A 1 453 ? 189.042 160.363 106.830 1.00 26.02 453 ARG A N 1
ATOM 3184 C CA . ARG A 1 453 ? 187.838 160.880 107.469 1.00 26.02 453 ARG A CA 1
ATOM 3185 C C . ARG A 1 453 ? 187.263 162.039 106.665 1.00 26.02 453 ARG A C 1
ATOM 3186 O O . ARG A 1 453 ? 188.015 162.926 106.244 1.00 26.02 453 ARG A O 1
ATOM 3194 N N . PRO A 1 454 ? 185.953 162.053 106.427 1.00 25.67 454 PRO A N 1
ATOM 3195 C CA . PRO A 1 454 ? 185.343 163.174 105.706 1.00 25.67 454 PRO A CA 1
ATOM 3196 C C . PRO A 1 454 ? 185.448 164.472 106.490 1.00 25.67 454 PRO A C 1
ATOM 3197 O O . PRO A 1 454 ? 185.451 164.485 107.722 1.00 25.67 454 PRO A O 1
ATOM 3201 N N . LYS A 1 455 ? 185.526 165.575 105.754 1.00 26.62 455 LYS A N 1
ATOM 3202 C CA . LYS A 1 455 ? 185.774 166.894 106.317 1.00 26.62 455 LYS A CA 1
ATOM 3203 C C . LYS A 1 455 ? 184.542 167.777 106.179 1.00 26.62 455 LYS A C 1
ATOM 3204 O O . LYS A 1 455 ? 183.914 167.822 105.117 1.00 26.62 455 LYS A O 1
ATOM 3210 N N . VAL A 1 456 ? 184.201 168.482 107.259 1.00 24.55 456 VAL A N 1
ATOM 3211 C CA . VAL A 1 456 ? 183.099 169.434 107.213 1.00 24.55 456 VAL A CA 1
ATOM 3212 C C . VAL A 1 456 ? 183.526 170.680 106.449 1.00 24.55 456 VAL A C 1
ATOM 3213 O O . VAL A 1 456 ? 184.639 171.194 106.625 1.00 24.55 456 VAL A O 1
ATOM 3217 N N . SER A 1 457 ? 182.647 171.159 105.577 1.00 26.80 457 SER A N 1
ATOM 3218 C CA . SER A 1 457 ? 182.874 172.387 104.833 1.00 26.80 457 SER A CA 1
ATOM 3219 C C . SER A 1 457 ? 182.214 173.557 105.550 1.00 26.80 457 SER A C 1
ATOM 3220 O O . SER A 1 457 ? 181.160 173.412 106.172 1.00 26.80 457 SER A O 1
ATOM 3223 N N . GLU A 1 458 ? 182.851 174.725 105.457 1.00 27.97 458 GLU A N 1
ATOM 3224 C CA . GLU A 1 458 ? 182.343 175.895 106.165 1.00 27.97 458 GLU A CA 1
ATOM 3225 C C . GLU A 1 458 ? 181.075 176.444 105.524 1.00 27.97 458 GLU A C 1
ATOM 3226 O O . GLU A 1 458 ? 180.246 177.047 106.216 1.00 27.97 458 GLU A O 1
ATOM 3232 N N . ALA A 1 459 ? 180.904 176.249 104.214 1.00 26.47 459 ALA A N 1
ATOM 3233 C CA . ALA A 1 459 ? 179.703 176.733 103.541 1.00 26.47 459 ALA A CA 1
ATOM 3234 C C . ALA A 1 459 ? 178.451 176.045 104.074 1.00 26.47 459 ALA A C 1
ATOM 3235 O O . ALA A 1 459 ? 177.410 176.688 104.254 1.00 26.47 459 ALA A O 1
ATOM 3237 N N . ALA A 1 460 ? 178.529 174.737 104.322 1.00 24.49 460 ALA A N 1
ATOM 3238 C CA . ALA A 1 460 ? 177.386 174.020 104.878 1.00 24.49 460 ALA A CA 1
ATOM 3239 C C . ALA A 1 460 ? 177.038 174.529 106.271 1.00 24.49 460 ALA A C 1
ATOM 3240 O O . ALA A 1 460 ? 175.858 174.659 106.619 1.00 24.49 460 ALA A O 1
ATOM 3242 N N . VAL A 1 461 ? 178.054 174.826 107.081 1.00 23.88 461 VAL A N 1
ATOM 3243 C CA . VAL A 1 461 ? 177.808 175.344 108.422 1.00 23.88 461 VAL A CA 1
ATOM 3244 C C . VAL A 1 461 ? 177.176 176.728 108.353 1.00 23.88 461 VAL A C 1
ATOM 3245 O O . VAL A 1 461 ? 176.271 177.050 109.132 1.00 23.88 461 VAL A O 1
ATOM 3249 N N . GLU A 1 462 ? 177.639 177.568 107.424 1.00 25.79 462 GLU A N 1
ATOM 3250 C CA . GLU A 1 462 ? 177.026 178.880 107.250 1.00 25.79 462 GLU A CA 1
ATOM 3251 C C . GLU A 1 462 ? 175.574 178.757 106.806 1.00 25.79 462 GLU A C 1
ATOM 3252 O O . GLU A 1 462 ? 174.707 179.500 107.281 1.00 25.79 462 GLU A O 1
ATOM 3258 N N . ASP A 1 463 ? 175.292 177.824 105.894 1.00 23.92 463 ASP A N 1
ATOM 3259 C CA . ASP A 1 463 ? 173.917 177.606 105.457 1.00 23.92 463 ASP A CA 1
ATOM 3260 C C . ASP A 1 463 ? 173.031 177.167 106.616 1.00 23.92 463 ASP A C 1
ATOM 3261 O O . ASP A 1 463 ? 171.907 177.660 106.770 1.00 23.92 463 ASP A O 1
ATOM 3266 N N . ALA A 1 464 ? 173.521 176.238 107.440 1.00 20.72 464 ALA A N 1
ATOM 3267 C CA . ALA A 1 464 ? 172.734 175.775 108.579 1.00 20.72 464 ALA A CA 1
ATOM 3268 C C . ALA A 1 464 ? 172.499 176.897 109.583 1.00 20.72 464 ALA A C 1
ATOM 3269 O O . ALA A 1 464 ? 171.401 177.024 110.142 1.00 20.72 464 ALA A O 1
ATOM 3271 N N . THR A 1 465 ? 173.522 177.718 109.828 1.00 21.30 465 THR A N 1
ATOM 3272 C CA . THR A 1 465 ? 173.373 178.856 110.728 1.00 21.30 465 THR A CA 1
ATOM 3273 C C . THR A 1 465 ? 172.322 179.830 110.210 1.00 21.30 465 THR A C 1
ATOM 3274 O O . THR A 1 465 ? 171.465 180.303 110.967 1.00 21.30 465 THR A O 1
ATOM 3278 N N . ARG A 1 466 ? 172.375 180.138 108.914 1.00 22.28 466 ARG A N 1
ATOM 3279 C CA . ARG A 1 466 ? 171.391 181.034 108.320 1.00 22.28 466 ARG A CA 1
ATOM 3280 C C . ARG A 1 466 ? 169.988 180.464 108.453 1.00 22.28 466 ARG A C 1
ATOM 3281 O O . ARG A 1 466 ? 169.042 181.184 108.798 1.00 22.28 466 ARG A O 1
ATOM 3289 N N . LEU A 1 467 ? 169.839 179.164 108.195 1.00 20.07 467 LEU A N 1
ATOM 3290 C CA . LEU A 1 467 ? 168.528 178.535 108.272 1.00 20.07 467 LEU A CA 1
ATOM 3291 C C . LEU A 1 467 ? 167.968 178.587 109.687 1.00 20.07 467 LEU A C 1
ATOM 3292 O O . LEU A 1 467 ? 166.785 178.887 109.880 1.00 20.07 467 LEU A O 1
ATOM 3297 N N . VAL A 1 468 ? 168.796 178.300 110.694 1.00 18.89 468 VAL A N 1
ATOM 3298 C CA . VAL A 1 468 ? 168.275 178.306 112.058 1.00 18.89 468 VAL A CA 1
ATOM 3299 C C . VAL A 1 468 ? 168.088 179.716 112.603 1.00 18.89 468 VAL A C 1
ATOM 3300 O O . VAL A 1 468 ? 167.322 179.900 113.556 1.00 18.89 468 VAL A O 1
ATOM 3304 N N . LEU A 1 469 ? 168.758 180.717 112.034 1.00 19.43 469 LEU A N 1
ATOM 3305 C CA . LEU A 1 469 ? 168.561 182.093 112.469 1.00 19.43 469 LEU A CA 1
ATOM 3306 C C . LEU A 1 469 ? 167.478 182.825 111.687 1.00 19.43 469 LEU A C 1
ATOM 3307 O O . LEU A 1 469 ? 167.109 183.939 112.072 1.00 19.43 469 LEU A O 1
ATOM 3312 N N . ALA A 1 470 ? 166.971 182.234 110.606 1.00 20.88 470 ALA A N 1
ATOM 3313 C CA . ALA A 1 470 ? 165.955 182.902 109.795 1.00 20.88 470 ALA A CA 1
ATOM 3314 C C . ALA A 1 470 ? 164.695 183.315 110.556 1.00 20.88 470 ALA A C 1
ATOM 3315 O O . ALA A 1 470 ? 164.183 184.414 110.281 1.00 20.88 470 ALA A O 1
ATOM 3317 N N . PRO A 1 471 ? 164.132 182.520 111.476 1.00 20.45 471 PRO A N 1
ATOM 3318 C CA . PRO A 1 471 ? 162.885 182.941 112.137 1.00 20.45 471 PRO A CA 1
ATOM 3319 C C . PRO A 1 471 ? 162.997 184.183 113.011 1.00 20.45 471 PRO A C 1
ATOM 3320 O O . PRO A 1 471 ? 161.989 184.581 113.601 1.00 20.45 471 PRO A O 1
ATOM 3324 N N . PHE A 1 472 ? 164.163 184.817 113.127 1.00 20.79 472 PHE A N 1
ATOM 3325 C CA . PHE A 1 472 ? 164.296 186.015 113.946 1.00 20.79 472 PHE A CA 1
ATOM 3326 C C . PHE A 1 472 ? 164.160 187.310 113.156 1.00 20.79 472 PHE A C 1
ATOM 3327 O O . PHE A 1 472 ? 164.118 188.382 113.766 1.00 20.79 472 PHE A O 1
ATOM 3335 N N . GLU A 1 473 ? 164.091 187.246 111.834 1.00 25.61 473 GLU A N 1
ATOM 3336 C CA . GLU A 1 473 ? 163.908 188.452 111.044 1.00 25.61 473 GLU A CA 1
ATOM 3337 C C . GLU A 1 473 ? 162.431 188.852 111.010 1.00 25.61 473 GLU A C 1
ATOM 3338 O O . GLU A 1 473 ? 161.550 188.007 111.188 1.00 25.61 473 GLU A O 1
ATOM 3344 N N . PRO A 1 474 ? 162.140 190.143 110.794 1.00 27.00 474 PRO A N 1
ATOM 3345 C CA . PRO A 1 474 ? 160.748 190.616 110.929 1.00 27.00 474 PRO A CA 1
ATOM 3346 C C . PRO A 1 474 ? 159.715 189.836 110.130 1.00 27.00 474 PRO A C 1
ATOM 3347 O O . PRO A 1 474 ? 158.647 189.520 110.670 1.00 27.00 474 PRO A O 1
ATOM 3351 N N . LYS A 1 475 ? 159.993 189.518 108.863 1.00 25.67 475 LYS A N 1
ATOM 3352 C CA . LYS A 1 475 ? 159.132 188.646 108.061 1.00 25.67 475 LYS A CA 1
ATOM 3353 C C . LYS A 1 475 ? 157.699 189.184 108.009 1.00 25.67 475 LYS A C 1
ATOM 3354 O O . LYS A 1 475 ? 156.778 188.630 108.612 1.00 25.67 475 LYS A O 1
ATOM 3360 N N . ALA A 1 476 ? 157.554 190.318 107.317 1.00 27.10 476 ALA A N 1
ATOM 3361 C CA . ALA A 1 476 ? 156.249 190.935 107.096 1.00 27.10 476 ALA A CA 1
ATOM 3362 C C . ALA A 1 476 ? 155.192 189.885 106.775 1.00 27.10 476 ALA A C 1
ATOM 3363 O O . ALA A 1 476 ? 155.461 188.906 106.074 1.00 27.10 476 ALA A O 1
ATOM 3365 N N . GLU A 1 477 ? 153.982 190.109 107.298 1.00 27.88 477 GLU A N 1
ATOM 3366 C CA . GLU A 1 477 ? 152.913 189.121 107.423 1.00 27.88 477 GLU A CA 1
ATOM 3367 C C . GLU A 1 477 ? 153.359 187.994 108.349 1.00 27.88 477 GLU A C 1
ATOM 3368 O O . GLU A 1 477 ? 153.409 186.831 107.930 1.00 27.88 477 GLU A O 1
ATOM 3374 N N . PRO A 1 478 ? 153.674 188.294 109.608 1.00 25.23 478 PRO A N 1
ATOM 3375 C CA . PRO A 1 478 ? 154.274 187.284 110.487 1.00 25.23 478 PRO A CA 1
ATOM 3376 C C . PRO A 1 478 ? 153.314 186.155 110.827 1.00 25.23 478 PRO A C 1
ATOM 3377 O O . PRO A 1 478 ? 152.091 186.297 110.792 1.00 25.23 478 PRO A O 1
ATOM 3381 N N . GLU A 1 479 ? 153.903 185.012 111.168 1.00 22.92 479 GLU A N 1
ATOM 3382 C CA . GLU A 1 479 ? 153.170 183.833 111.600 1.00 22.92 479 GLU A CA 1
ATOM 3383 C C . GLU A 1 479 ? 153.653 183.401 112.976 1.00 22.92 479 GLU A C 1
ATOM 3384 O O . GLU A 1 479 ? 154.858 183.307 113.219 1.00 22.92 479 GLU A O 1
ATOM 3390 N N . ASN A 1 480 ? 152.712 183.143 113.867 1.00 20.91 480 ASN A N 1
ATOM 3391 C CA . ASN A 1 480 ? 153.037 182.612 115.185 1.00 20.91 480 ASN A CA 1
ATOM 3392 C C . ASN A 1 480 ? 153.329 181.118 115.084 1.00 20.91 480 ASN A C 1
ATOM 3393 O O . ASN A 1 480 ? 152.538 180.380 114.489 1.00 20.91 480 ASN A O 1
ATOM 3398 N N . PRO A 1 481 ? 154.456 180.643 115.625 1.00 19.65 481 PRO A N 1
ATOM 3399 C CA . PRO A 1 481 ? 154.743 179.199 115.554 1.00 19.65 481 PRO A CA 1
ATOM 3400 C C . PRO A 1 481 ? 153.683 178.332 116.210 1.00 19.65 481 PRO A C 1
ATOM 3401 O O . PRO A 1 481 ? 153.369 177.250 115.700 1.00 19.65 481 PRO A O 1
ATOM 3405 N N . TYR A 1 482 ? 153.124 178.780 117.336 1.00 18.28 482 TYR A N 1
ATOM 3406 C CA . TYR A 1 482 ? 152.131 177.984 118.047 1.00 18.28 482 TYR A CA 1
ATOM 3407 C C . TYR A 1 482 ? 150.854 177.833 117.232 1.00 18.28 482 TYR A C 1
ATOM 3408 O O . TYR A 1 482 ? 150.257 176.750 117.194 1.00 18.28 482 TYR A O 1
ATOM 3417 N N . THR A 1 483 ? 150.425 178.907 116.567 1.00 19.95 483 THR A N 1
ATOM 3418 C CA . THR A 1 483 ? 149.237 178.844 115.723 1.00 19.95 483 THR A CA 1
ATOM 3419 C C . THR A 1 483 ? 149.435 177.873 114.566 1.00 19.95 483 THR A C 1
ATOM 3420 O O . THR A 1 483 ? 148.557 177.051 114.269 1.00 19.95 483 THR A O 1
ATOM 3424 N N . LEU A 1 484 ? 150.594 177.943 113.908 1.00 20.01 484 LEU A N 1
ATOM 3425 C CA . LEU A 1 484 ? 150.882 177.033 112.805 1.00 20.01 484 LEU A CA 1
ATOM 3426 C C . LEU A 1 484 ? 150.925 175.589 113.285 1.00 20.01 484 LEU A C 1
ATOM 3427 O O . LEU A 1 484 ? 150.412 174.685 112.613 1.00 20.01 484 LEU A O 1
ATOM 3432 N N . HIS A 1 485 ? 151.544 175.354 114.444 1.00 19.40 485 HIS A N 1
ATOM 3433 C CA . HIS A 1 485 ? 151.614 174.004 114.987 1.00 19.40 485 HIS A CA 1
ATOM 3434 C C . HIS A 1 485 ? 150.225 173.458 115.288 1.00 19.40 485 HIS A C 1
ATOM 3435 O O . HIS A 1 485 ? 149.927 172.296 114.987 1.00 19.40 485 HIS A O 1
ATOM 3442 N N . ALA A 1 486 ? 149.362 174.283 115.885 1.00 20.22 486 ALA A N 1
ATOM 3443 C CA . ALA A 1 486 ? 148.003 173.844 116.183 1.00 20.22 486 ALA A CA 1
ATOM 3444 C C . ALA A 1 486 ? 147.227 173.537 114.909 1.00 20.22 486 ALA A C 1
ATOM 3445 O O . ALA A 1 486 ? 146.475 172.556 114.854 1.00 20.22 486 ALA A O 1
ATOM 3447 N N . GLU A 1 487 ? 147.389 174.366 113.875 1.00 21.83 487 GLU A N 1
ATOM 3448 C CA . GLU A 1 487 ? 146.693 174.103 112.618 1.00 21.83 487 GLU A CA 1
ATOM 3449 C C . GLU A 1 487 ? 147.168 172.802 111.985 1.00 21.83 487 GLU A C 1
ATOM 3450 O O . GLU A 1 487 ? 146.356 172.012 111.485 1.00 21.83 487 GLU A O 1
ATOM 3456 N N . LEU A 1 488 ? 148.481 172.554 112.007 1.00 21.22 488 LEU A N 1
ATOM 3457 C CA . LEU A 1 488 ? 148.999 171.290 111.495 1.00 21.22 488 LEU A CA 1
ATOM 3458 C C . LEU A 1 488 ? 148.441 170.110 112.274 1.00 21.22 488 LEU A C 1
ATOM 3459 O O . LEU A 1 488 ? 148.054 169.092 111.686 1.00 21.22 488 LEU A O 1
ATOM 3464 N N . GLN A 1 489 ? 148.403 170.223 113.603 1.00 20.71 489 GLN A N 1
ATOM 3465 C CA . GLN A 1 489 ? 147.906 169.127 114.423 1.00 20.71 489 GLN A CA 1
ATOM 3466 C C . GLN A 1 489 ? 146.446 168.831 114.117 1.00 20.71 489 GLN A C 1
ATOM 3467 O O . GLN A 1 489 ? 146.056 167.666 113.978 1.00 20.71 489 GLN A O 1
ATOM 3473 N N . GLN A 1 490 ? 145.626 169.878 113.993 1.00 22.40 490 GLN A N 1
ATOM 3474 C CA . GLN A 1 490 ? 144.218 169.677 113.674 1.00 22.40 490 GLN A CA 1
ATOM 3475 C C . GLN A 1 490 ? 144.047 169.031 112.306 1.00 22.40 490 GLN A C 1
ATOM 3476 O O . GLN A 1 490 ? 143.247 168.102 112.147 1.00 22.40 490 GLN A O 1
ATOM 3482 N N . SER A 1 491 ? 144.794 169.504 111.305 1.00 23.17 491 SER A N 1
ATOM 3483 C CA . SER A 1 491 ? 144.654 168.948 109.963 1.00 23.17 491 SER A CA 1
ATOM 3484 C C . SER A 1 491 ? 145.063 167.481 109.921 1.00 23.17 491 SER A C 1
ATOM 3485 O O . SER A 1 491 ? 144.374 166.655 109.309 1.00 23.17 491 SER A O 1
ATOM 3488 N N . MET A 1 492 ? 146.174 167.133 110.574 1.00 22.72 492 MET A N 1
ATOM 3489 C CA . MET A 1 492 ? 146.611 165.741 110.572 1.00 22.72 492 MET A CA 1
ATOM 3490 C C . MET A 1 492 ? 145.644 164.852 111.341 1.00 22.72 492 MET A C 1
ATOM 3491 O O . MET A 1 492 ? 145.359 163.730 110.913 1.00 22.72 492 MET A O 1
ATOM 3496 N N . ASN A 1 493 ? 145.126 165.330 112.473 1.00 23.95 493 ASN A N 1
ATOM 3497 C CA . ASN A 1 493 ? 144.167 164.530 113.226 1.00 23.95 493 ASN A CA 1
ATOM 3498 C C . ASN A 1 493 ? 142.889 164.302 112.428 1.00 23.95 493 ASN A C 1
ATOM 3499 O O . ASN A 1 493 ? 142.336 163.197 112.433 1.00 23.95 493 ASN A O 1
ATOM 3504 N N . ASP A 1 494 ? 142.402 165.335 111.740 1.00 24.57 494 ASP A N 1
ATOM 3505 C CA . ASP A 1 494 ? 141.142 165.209 111.015 1.00 24.57 494 ASP A CA 1
ATOM 3506 C C . ASP A 1 494 ? 141.287 164.331 109.778 1.00 24.57 494 ASP A C 1
ATOM 3507 O O . ASP A 1 494 ? 140.478 163.426 109.552 1.00 24.57 494 ASP A O 1
ATOM 3512 N N . LEU A 1 495 ? 142.311 164.580 108.962 1.00 25.07 495 LEU A N 1
ATOM 3513 C CA . LEU A 1 495 ? 142.346 164.008 107.624 1.00 25.07 495 LEU A CA 1
ATOM 3514 C C . LEU A 1 495 ? 143.291 162.823 107.480 1.00 25.07 495 LEU A C 1
ATOM 3515 O O . LEU A 1 495 ? 143.215 162.116 106.472 1.00 25.07 495 LEU A O 1
ATOM 3520 N N . VAL A 1 496 ? 144.175 162.583 108.444 1.00 24.66 496 VAL A N 1
ATOM 3521 C CA . VAL A 1 496 ? 145.020 161.390 108.458 1.00 24.66 496 VAL A CA 1
ATOM 3522 C C . VAL A 1 496 ? 144.837 160.764 109.839 1.00 24.66 496 VAL A C 1
ATOM 3523 O O . VAL A 1 496 ? 145.580 161.059 110.778 1.00 24.66 496 VAL A O 1
ATOM 3527 N N . GLY A 1 497 ? 143.862 159.874 109.965 1.00 26.55 497 GLY A N 1
ATOM 3528 C CA . GLY A 1 497 ? 143.501 159.300 111.240 1.00 26.55 497 GLY A CA 1
ATOM 3529 C C . GLY A 1 497 ? 143.494 157.788 111.167 1.00 26.55 497 GLY A C 1
ATOM 3530 O O . GLY A 1 497 ? 144.249 157.179 110.414 1.00 26.55 497 GLY A O 1
ATOM 3531 N N . ILE A 1 498 ? 142.627 157.182 111.980 1.00 28.69 498 ILE A N 1
ATOM 3532 C CA . ILE A 1 498 ? 142.461 155.735 111.901 1.00 28.69 498 ILE A CA 1
ATOM 3533 C C . ILE A 1 498 ? 141.875 155.351 110.554 1.00 28.69 498 ILE A C 1
ATOM 3534 O O . ILE A 1 498 ? 142.324 154.395 109.912 1.00 28.69 498 ILE A O 1
ATOM 3539 N N . ILE A 1 499 ? 140.872 156.091 110.102 1.00 30.01 499 ILE A N 1
ATOM 3540 C CA . ILE A 1 499 ? 140.178 155.807 108.855 1.00 30.01 499 ILE A CA 1
ATOM 3541 C C . ILE A 1 499 ? 140.587 156.869 107.851 1.00 30.01 499 ILE A C 1
ATOM 3542 O O . ILE A 1 499 ? 140.428 158.068 108.106 1.00 30.01 499 ILE A O 1
ATOM 3547 N N . ARG A 1 500 ? 141.119 156.431 106.717 1.00 24.84 500 ARG A N 1
ATOM 3548 C CA . ARG A 1 500 ? 141.574 157.324 105.666 1.00 24.84 500 ARG A CA 1
ATOM 3549 C C . ARG A 1 500 ? 140.632 157.231 104.476 1.00 24.84 500 ARG A C 1
ATOM 3550 O O . ARG A 1 500 ? 140.162 156.146 104.126 1.00 24.84 500 ARG A O 1
ATOM 3558 N N . LYS A 1 501 ? 140.354 158.376 103.865 1.00 27.11 501 LYS A N 1
ATOM 3559 C CA . LYS A 1 501 ? 139.612 158.441 102.618 1.00 27.11 501 LYS A CA 1
ATOM 3560 C C . LYS A 1 501 ? 140.436 159.223 101.609 1.00 27.11 501 LYS A C 1
ATOM 3561 O O . LYS A 1 501 ? 141.233 160.087 101.978 1.00 27.11 501 LYS A O 1
ATOM 3567 N N . GLU A 1 502 ? 140.242 158.906 100.328 1.00 27.69 502 GLU A N 1
ATOM 3568 C CA . GLU A 1 502 ? 141.063 159.514 99.286 1.00 27.69 502 GLU A CA 1
ATOM 3569 C C . GLU A 1 502 ? 140.895 161.027 99.255 1.00 27.69 502 GLU A C 1
ATOM 3570 O O . GLU A 1 502 ? 141.882 161.770 99.173 1.00 27.69 502 GLU A O 1
ATOM 3576 N N . ALA A 1 503 ? 139.650 161.503 99.338 1.00 28.13 503 ALA A N 1
ATOM 3577 C CA . ALA A 1 503 ? 139.396 162.938 99.278 1.00 28.13 503 ALA A CA 1
ATOM 3578 C C . ALA A 1 503 ? 139.987 163.661 100.482 1.00 28.13 503 ALA A C 1
ATOM 3579 O O . ALA A 1 503 ? 140.545 164.754 100.342 1.00 28.13 503 ALA A O 1
ATOM 3581 N N . GLU A 1 504 ? 139.881 163.067 101.672 1.00 27.41 504 GLU A N 1
ATOM 3582 C CA . GLU A 1 504 ? 140.416 163.719 102.863 1.00 27.41 504 GLU A CA 1
ATOM 3583 C C . GLU A 1 504 ? 141.938 163.763 102.841 1.00 27.41 504 GLU A C 1
ATOM 3584 O O . GLU A 1 504 ? 142.537 164.756 103.263 1.00 27.41 504 GLU A O 1
ATOM 3590 N N . ILE A 1 505 ? 142.586 162.705 102.352 1.00 26.05 505 ILE A N 1
ATOM 3591 C CA . ILE A 1 505 ? 144.041 162.730 102.233 1.00 26.05 505 ILE A CA 1
ATOM 3592 C C . ILE A 1 505 ? 144.473 163.767 101.203 1.00 26.05 505 ILE A C 1
ATOM 3593 O O . ILE A 1 505 ? 145.468 164.479 101.394 1.00 26.05 505 ILE A O 1
ATOM 3598 N N . GLN A 1 506 ? 143.739 163.866 100.092 1.00 27.28 506 GLN A N 1
ATOM 3599 C CA . GLN A 1 506 ? 144.066 164.874 99.090 1.00 27.28 506 GLN A CA 1
ATOM 3600 C C . GLN A 1 506 ? 143.918 166.279 99.657 1.00 27.28 506 GLN A C 1
ATOM 3601 O O . GLN A 1 506 ? 144.759 167.151 99.409 1.00 27.28 506 GLN A O 1
ATOM 3607 N N . GLU A 1 507 ? 142.856 166.515 100.430 1.00 27.90 507 GLU A N 1
ATOM 3608 C CA . GLU A 1 507 ? 142.676 167.813 101.071 1.00 27.90 507 GLU A CA 1
ATOM 3609 C C . GLU A 1 507 ? 143.778 168.083 102.089 1.00 27.90 507 GLU A C 1
ATOM 3610 O O . GLU A 1 507 ? 144.232 169.223 102.236 1.00 27.90 507 GLU A O 1
ATOM 3616 N N . ALA A 1 508 ? 144.220 167.045 102.801 1.00 26.13 508 ALA A N 1
ATOM 3617 C CA . ALA A 1 508 ? 145.320 167.206 103.743 1.00 26.13 508 ALA A CA 1
ATOM 3618 C C . ALA A 1 508 ? 146.594 167.631 103.031 1.00 26.13 508 ALA A C 1
ATOM 3619 O O . ALA A 1 508 ? 147.310 168.515 103.507 1.00 26.13 508 ALA A O 1
ATOM 3621 N N . LEU A 1 509 ? 146.893 167.016 101.887 1.00 25.23 509 LEU A N 1
ATOM 3622 C CA . LEU A 1 509 ? 148.057 167.437 101.111 1.00 25.23 509 LEU A CA 1
ATOM 3623 C C . LEU A 1 509 ? 147.898 168.869 100.610 1.00 25.23 509 LEU A C 1
ATOM 3624 O O . LEU A 1 509 ? 148.847 169.669 100.656 1.00 25.23 509 LEU A O 1
ATOM 3629 N N . ASP A 1 510 ? 146.698 169.212 100.136 1.00 26.83 510 ASP A N 1
ATOM 3630 C CA . ASP A 1 510 ? 146.459 170.549 99.604 1.00 26.83 510 ASP A CA 1
ATOM 3631 C C . ASP A 1 510 ? 146.658 171.615 100.671 1.00 26.83 510 ASP A C 1
ATOM 3632 O O . ASP A 1 510 ? 147.236 172.673 100.397 1.00 26.83 510 ASP A O 1
ATOM 3637 N N . ARG A 1 511 ? 146.186 171.365 101.892 1.00 26.09 511 ARG A N 1
ATOM 3638 C CA . ARG A 1 511 ? 146.379 172.354 102.942 1.00 26.09 511 ARG A CA 1
ATOM 3639 C C . ARG A 1 511 ? 147.752 172.257 103.594 1.00 26.09 511 ARG A C 1
ATOM 3640 O O . ARG A 1 511 ? 148.200 173.234 104.198 1.00 26.09 511 ARG A O 1
ATOM 3648 N N . LEU A 1 512 ? 148.452 171.130 103.449 1.00 24.87 512 LEU A N 1
ATOM 3649 C CA . LEU A 1 512 ? 149.854 171.085 103.846 1.00 24.87 512 LEU A CA 1
ATOM 3650 C C . LEU A 1 512 ? 150.701 171.986 102.964 1.00 24.87 512 LEU A C 1
ATOM 3651 O O . LEU A 1 512 ? 151.654 172.605 103.447 1.00 24.87 512 LEU A O 1
ATOM 3656 N N . GLN A 1 513 ? 150.373 172.067 101.673 1.00 26.24 513 GLN A N 1
ATOM 3657 C CA . GLN A 1 513 ? 151.077 173.009 100.805 1.00 26.24 513 GLN A CA 1
ATOM 3658 C C . GLN A 1 513 ? 150.886 174.450 101.275 1.00 26.24 513 GLN A C 1
ATOM 3659 O O . GLN A 1 513 ? 151.854 175.216 101.368 1.00 26.24 513 GLN A O 1
ATOM 3665 N N . GLU A 1 514 ? 149.647 174.831 101.597 1.00 26.15 514 GLU A N 1
ATOM 3666 C CA . GLU A 1 514 ? 149.390 176.172 102.116 1.00 26.15 514 GLU A CA 1
ATOM 3667 C C . GLU A 1 514 ? 150.106 176.398 103.439 1.00 26.15 514 GLU A C 1
ATOM 3668 O O . GLU A 1 514 ? 150.634 177.486 103.695 1.00 26.15 514 GLU A O 1
ATOM 3674 N N . LEU A 1 515 ? 150.124 175.382 104.297 1.00 23.29 515 LEU A N 1
ATOM 3675 C CA . LEU A 1 515 ? 150.722 175.524 105.615 1.00 23.29 515 LEU A CA 1
ATOM 3676 C C . LEU A 1 515 ? 152.232 175.705 105.515 1.00 23.29 515 LEU A C 1
ATOM 3677 O O . LEU A 1 515 ? 152.817 176.531 106.226 1.00 23.29 515 LEU A O 1
ATOM 3682 N N . LYS A 1 516 ? 152.880 174.972 104.609 1.00 24.40 516 LYS A N 1
ATOM 3683 C CA . LYS A 1 516 ? 154.312 175.151 104.414 1.00 24.40 516 LYS A CA 1
ATOM 3684 C C . LYS A 1 516 ? 154.638 176.433 103.661 1.00 24.40 516 LYS A C 1
ATOM 3685 O O . LYS A 1 516 ? 155.757 176.940 103.790 1.00 24.40 516 LYS A O 1
ATOM 3691 N N . ARG A 1 517 ? 153.697 176.969 102.880 1.00 23.97 517 ARG A N 1
ATOM 3692 C CA . ARG A 1 517 ? 153.895 178.310 102.335 1.00 23.97 517 ARG A CA 1
ATOM 3693 C C . ARG A 1 517 ? 153.817 179.364 103.433 1.00 23.97 517 ARG A C 1
ATOM 3694 O O . ARG A 1 517 ? 154.592 180.327 103.435 1.00 23.97 517 ARG A O 1
ATOM 3702 N N . ARG A 1 518 ? 152.883 179.199 104.372 1.00 22.28 518 ARG A N 1
ATOM 3703 C CA . ARG A 1 518 ? 152.789 180.119 105.502 1.00 22.28 518 ARG A CA 1
ATOM 3704 C C . ARG A 1 518 ? 153.991 180.003 106.429 1.00 22.28 518 ARG A C 1
ATOM 3705 O O . ARG A 1 518 ? 154.332 180.968 107.120 1.00 22.28 518 ARG A O 1
ATOM 3713 N N . TYR A 1 519 ? 154.627 178.831 106.474 1.00 20.72 519 TYR A N 1
ATOM 3714 C CA . TYR A 1 519 ? 155.792 178.642 107.333 1.00 20.72 519 TYR A CA 1
ATOM 3715 C C . TYR A 1 519 ? 156.954 179.554 106.961 1.00 20.72 519 TYR A C 1
ATOM 3716 O O . TYR A 1 519 ? 157.804 179.830 107.813 1.00 20.72 519 TYR A O 1
ATOM 3725 N N . ALA A 1 520 ? 157.017 180.031 105.719 1.00 21.61 520 ALA A N 1
ATOM 3726 C CA . ALA A 1 520 ? 158.097 180.924 105.324 1.00 21.61 520 ALA A CA 1
ATOM 3727 C C . ALA A 1 520 ? 158.027 182.280 106.013 1.00 21.61 520 ALA A C 1
ATOM 3728 O O . ALA A 1 520 ? 158.997 183.040 105.941 1.00 21.61 520 ALA A O 1
ATOM 3730 N N . ASN A 1 521 ? 156.915 182.600 106.672 1.00 22.83 521 ASN A N 1
ATOM 3731 C CA . ASN A 1 521 ? 156.726 183.883 107.333 1.00 22.83 521 ASN A CA 1
ATOM 3732 C C . ASN A 1 521 ? 156.765 183.781 108.851 1.00 22.83 521 ASN A C 1
ATOM 3733 O O . ASN A 1 521 ? 156.377 184.733 109.533 1.00 22.83 521 ASN A O 1
ATOM 3738 N N . VAL A 1 522 ? 157.225 182.659 109.399 1.00 21.98 522 VAL A N 1
ATOM 3739 C CA . VAL A 1 522 ? 157.181 182.463 110.843 1.00 21.98 522 VAL A CA 1
ATOM 3740 C C . VAL A 1 522 ? 158.173 183.405 111.514 1.00 21.98 522 VAL A C 1
ATOM 3741 O O . VAL A 1 522 ? 159.361 183.435 111.176 1.00 21.98 522 VAL A O 1
ATOM 3745 N N . THR A 1 523 ? 157.679 184.202 112.455 1.00 22.58 523 THR A N 1
ATOM 3746 C CA . THR A 1 523 ? 158.489 185.170 113.178 1.00 22.58 523 THR A CA 1
ATOM 3747 C C . THR A 1 523 ? 158.538 184.779 114.647 1.00 22.58 523 THR A C 1
ATOM 3748 O O . THR A 1 523 ? 157.508 184.439 115.237 1.00 22.58 523 THR A O 1
ATOM 3752 N N . VAL A 1 524 ? 159.729 184.828 115.231 1.00 20.89 524 VAL A N 1
ATOM 3753 C CA . VAL A 1 524 ? 159.948 184.468 116.625 1.00 20.89 524 VAL A CA 1
ATOM 3754 C C . VAL A 1 524 ? 160.322 185.730 117.386 1.00 20.89 524 VAL A C 1
ATOM 3755 O O . VAL A 1 524 ? 161.197 186.489 116.953 1.00 20.89 524 VAL A O 1
ATOM 3759 N N . GLU A 1 525 ? 159.653 185.958 118.512 1.00 23.12 525 GLU A N 1
ATOM 3760 C CA . GLU A 1 525 ? 159.899 187.119 119.354 1.00 23.12 525 GLU A CA 1
ATOM 3761 C C . GLU A 1 525 ? 160.796 186.722 120.519 1.00 23.12 525 GLU A C 1
ATOM 3762 O O . GLU A 1 525 ? 160.566 185.695 121.162 1.00 23.12 525 GLU A O 1
ATOM 3768 N N . GLY A 1 526 ? 161.815 187.533 120.782 1.00 20.92 526 GLY A N 1
ATOM 3769 C CA . GLY A 1 526 ? 162.710 187.273 121.891 1.00 20.92 526 GLY A CA 1
ATOM 3770 C C . GLY A 1 526 ? 164.146 187.057 121.463 1.00 20.92 526 GLY A C 1
ATOM 3771 O O . GLY A 1 526 ? 164.550 187.487 120.380 1.00 20.92 526 GLY A O 1
ATOM 3772 N N . GLY A 1 527 ? 164.929 186.392 122.307 1.00 18.90 527 GLY A N 1
ATOM 3773 C CA . GLY A 1 527 ? 166.318 186.133 121.990 1.00 18.90 527 GLY A CA 1
ATOM 3774 C C . GLY A 1 527 ? 166.614 184.663 121.790 1.00 18.90 527 GLY A C 1
ATOM 3775 O O . GLY A 1 527 ? 165.733 183.893 121.402 1.00 18.90 527 GLY A O 1
ATOM 3776 N N . ARG A 1 528 ? 167.852 184.260 122.056 1.00 17.60 528 ARG A N 1
ATOM 3777 C CA . ARG A 1 528 ? 168.282 182.886 121.848 1.00 17.60 528 ARG A CA 1
ATOM 3778 C C . ARG A 1 528 ? 168.458 182.111 123.144 1.00 17.60 528 ARG A C 1
ATOM 3779 O O . ARG A 1 528 ? 168.833 180.937 123.098 1.00 17.60 528 ARG A O 1
ATOM 3787 N N . VAL A 1 529 ? 168.187 182.721 124.294 1.00 17.30 529 VAL A N 1
ATOM 3788 C CA . VAL A 1 529 ? 168.421 182.076 125.580 1.00 17.30 529 VAL A CA 1
ATOM 3789 C C . VAL A 1 529 ? 167.183 181.247 125.910 1.00 17.30 529 VAL A C 1
ATOM 3790 O O . VAL A 1 529 ? 166.173 181.766 126.386 1.00 17.30 529 VAL A O 1
ATOM 3794 N N . PHE A 1 530 ? 167.286 179.948 125.649 1.00 16.56 530 PHE A N 1
ATOM 3795 C CA . PHE A 1 530 ? 166.277 178.918 125.912 1.00 16.56 530 PHE A CA 1
ATOM 3796 C C . PHE A 1 530 ? 164.884 179.430 125.535 1.00 16.56 530 PHE A C 1
ATOM 3797 O O . PHE A 1 530 ? 164.007 179.629 126.372 1.00 16.56 530 PHE A O 1
ATOM 3805 N N . ASN A 1 531 ? 164.720 179.702 124.240 1.00 16.18 531 ASN A N 1
ATOM 3806 C CA . ASN A 1 531 ? 163.507 180.293 123.693 1.00 16.18 531 ASN A CA 1
ATOM 3807 C C . ASN A 1 531 ? 162.644 179.203 123.069 1.00 16.18 531 ASN A C 1
ATOM 3808 O O . ASN A 1 531 ? 162.900 178.795 121.926 1.00 16.18 531 ASN A O 1
ATOM 3813 N N . PRO A 1 532 ? 161.619 178.698 123.762 1.00 16.10 532 PRO A N 1
ATOM 3814 C CA . PRO A 1 532 ? 160.840 177.578 123.209 1.00 16.10 532 PRO A CA 1
ATOM 3815 C C . PRO A 1 532 ? 160.032 177.927 121.971 1.00 16.10 532 PRO A C 1
ATOM 3816 O O . PRO A 1 532 ? 159.698 177.015 121.206 1.00 16.10 532 PRO A O 1
ATOM 3820 N N . GLY A 1 533 ? 159.704 179.199 121.740 1.00 15.58 533 GLY A N 1
ATOM 3821 C CA . GLY A 1 533 ? 159.062 179.561 120.487 1.00 15.58 533 GLY A CA 1
ATOM 3822 C C . GLY A 1 533 ? 159.990 179.380 119.302 1.00 15.58 533 GLY A C 1
ATOM 3823 O O . GLY A 1 533 ? 159.583 178.886 118.247 1.00 15.58 533 GLY A O 1
ATOM 3824 N N . TRP A 1 534 ? 161.256 179.757 119.472 1.00 15.99 534 TRP A N 1
ATOM 3825 C CA . TRP A 1 534 ? 162.267 179.508 118.452 1.00 15.99 534 TRP A CA 1
ATOM 3826 C C . TRP A 1 534 ? 162.455 178.013 118.220 1.00 15.99 534 TRP A C 1
ATOM 3827 O O . TRP A 1 534 ? 162.576 177.561 117.074 1.00 15.99 534 TRP A O 1
ATOM 3838 N N . HIS A 1 535 ? 162.470 177.229 119.299 1.00 15.62 535 HIS A N 1
ATOM 3839 C CA . HIS A 1 535 ? 162.618 175.784 119.174 1.00 15.62 535 HIS A CA 1
ATOM 3840 C C . HIS A 1 535 ? 161.445 175.171 118.421 1.00 15.62 535 HIS A C 1
ATOM 3841 O O . HIS A 1 535 ? 161.630 174.278 117.586 1.00 15.62 535 HIS A O 1
ATOM 3848 N N . LEU A 1 536 ? 160.227 175.634 118.708 1.00 16.17 536 LEU A N 1
ATOM 3849 C CA . LEU A 1 536 ? 159.057 175.149 117.986 1.00 16.17 536 LEU A CA 1
ATOM 3850 C C . LEU A 1 536 ? 159.118 175.536 116.514 1.00 16.17 536 LEU A C 1
ATOM 3851 O O . LEU A 1 536 ? 158.763 174.737 115.638 1.00 16.17 536 LEU A O 1
ATOM 3856 N N . ALA A 1 537 ? 159.561 176.761 116.224 1.00 16.87 537 ALA A N 1
ATOM 3857 C CA . ALA A 1 537 ? 159.705 177.187 114.837 1.00 16.87 537 ALA A CA 1
ATOM 3858 C C . ALA A 1 537 ? 160.709 176.317 114.096 1.00 16.87 537 ALA A C 1
ATOM 3859 O O . ALA A 1 537 ? 160.541 176.041 112.903 1.00 16.87 537 ALA A O 1
ATOM 3861 N N . ILE A 1 538 ? 161.767 175.885 114.781 1.00 17.02 538 ILE A N 1
ATOM 3862 C CA . ILE A 1 538 ? 162.736 174.998 114.145 1.00 17.02 538 ILE A CA 1
ATOM 3863 C C . ILE A 1 538 ? 162.140 173.609 113.928 1.00 17.02 538 ILE A C 1
ATOM 3864 O O . ILE A 1 538 ? 162.308 173.011 112.861 1.00 17.02 538 ILE A O 1
ATOM 3869 N N . ASP A 1 539 ? 161.437 173.075 114.932 1.00 18.31 539 ASP A N 1
ATOM 3870 C CA . ASP A 1 539 ? 160.836 171.746 114.819 1.00 18.31 539 ASP A CA 1
ATOM 3871 C C . ASP A 1 539 ? 159.743 171.675 113.759 1.00 18.31 539 ASP A C 1
ATOM 3872 O O . ASP A 1 539 ? 159.461 170.583 113.242 1.00 18.31 539 ASP A O 1
ATOM 3877 N N . MET A 1 540 ? 159.107 172.806 113.447 1.00 19.12 540 MET A N 1
ATOM 3878 C CA . MET A 1 540 ? 157.968 172.786 112.540 1.00 19.12 540 MET A CA 1
ATOM 3879 C C . MET A 1 540 ? 158.353 172.328 111.139 1.00 19.12 540 MET A C 1
ATOM 3880 O O . MET A 1 540 ? 157.530 171.728 110.444 1.00 19.12 540 MET A O 1
ATOM 3885 N N . ARG A 1 541 ? 159.589 172.585 110.702 1.00 18.84 541 ARG A N 1
ATOM 3886 C CA . ARG A 1 541 ? 159.980 172.163 109.359 1.00 18.84 541 ARG A CA 1
ATOM 3887 C C . ARG A 1 541 ? 160.093 170.643 109.266 1.00 18.84 541 ARG A C 1
ATOM 3888 O O . ARG A 1 541 ? 159.635 170.034 108.287 1.00 18.84 541 ARG A O 1
ATOM 3896 N N . ASN A 1 542 ? 160.663 170.009 110.295 1.00 18.26 542 ASN A N 1
ATOM 3897 C CA . ASN A 1 542 ? 160.690 168.554 110.348 1.00 18.26 542 ASN A CA 1
ATOM 3898 C C . ASN A 1 542 ? 159.282 167.988 110.419 1.00 18.26 542 ASN A C 1
ATOM 3899 O O . ASN A 1 542 ? 158.969 166.991 109.755 1.00 18.26 542 ASN A O 1
ATOM 3904 N N . MET A 1 543 ? 158.419 168.612 111.224 1.00 19.47 543 MET A N 1
ATOM 3905 C CA . MET A 1 543 ? 157.048 168.124 111.331 1.00 19.47 543 MET A CA 1
ATOM 3906 C C . MET A 1 543 ? 156.320 168.218 109.995 1.00 19.47 543 MET A C 1
ATOM 3907 O O . MET A 1 543 ? 155.591 167.296 109.615 1.00 19.47 543 MET A O 1
ATOM 3912 N N . LEU A 1 544 ? 156.518 169.315 109.262 1.00 19.85 544 LEU A N 1
ATOM 3913 C CA . LEU A 1 544 ? 155.870 169.470 107.963 1.00 19.85 544 LEU A CA 1
ATOM 3914 C C . LEU A 1 544 ? 156.369 168.434 106.964 1.00 19.85 544 LEU A C 1
ATOM 3915 O O . LEU A 1 544 ? 155.572 167.847 106.219 1.00 19.85 544 LEU A O 1
ATOM 3920 N N . LEU A 1 545 ? 157.682 168.192 106.935 1.00 19.65 545 LEU A N 1
ATOM 3921 C CA . LEU A 1 545 ? 158.226 167.194 106.017 1.00 19.65 545 LEU A CA 1
ATOM 3922 C C . LEU A 1 545 ? 157.675 165.803 106.324 1.00 19.65 545 LEU A C 1
ATOM 3923 O O . LEU A 1 545 ? 157.251 165.068 105.419 1.00 19.65 545 LEU A O 1
ATOM 3928 N N . VAL A 1 546 ? 157.652 165.435 107.607 1.00 19.81 546 VAL A N 1
ATOM 3929 C CA . VAL A 1 546 ? 157.166 164.112 107.985 1.00 19.81 546 VAL A CA 1
ATOM 3930 C C . VAL A 1 546 ? 155.677 163.980 107.688 1.00 19.81 546 VAL A C 1
ATOM 3931 O O . VAL A 1 546 ? 155.211 162.920 107.254 1.00 19.81 546 VAL A O 1
ATOM 3935 N N . SER A 1 547 ? 154.906 165.049 107.911 1.00 20.96 547 SER A N 1
ATOM 3936 C CA . SER A 1 547 ? 153.481 165.007 107.606 1.00 20.96 547 SER A CA 1
ATOM 3937 C C . SER A 1 547 ? 153.237 164.816 106.116 1.00 20.96 547 SER A C 1
ATOM 3938 O O . SER A 1 547 ? 152.353 164.047 105.720 1.00 20.96 547 SER A O 1
ATOM 3941 N N . GLU A 1 548 ? 154.007 165.510 105.273 1.00 22.78 548 GLU A N 1
ATOM 3942 C CA . GLU A 1 548 ? 153.870 165.308 103.834 1.00 22.78 548 GLU A CA 1
ATOM 3943 C C . GLU A 1 548 ? 154.174 163.865 103.451 1.00 22.78 548 GLU A C 1
ATOM 3944 O O . GLU A 1 548 ? 153.451 163.260 102.646 1.00 22.78 548 GLU A O 1
ATOM 3950 N N . CYS A 1 549 ? 155.234 163.293 104.029 1.00 21.79 549 CYS A N 1
ATOM 3951 C CA . CYS A 1 549 ? 155.576 161.905 103.727 1.00 21.79 549 CYS A CA 1
ATOM 3952 C C . CYS A 1 549 ? 154.450 160.958 104.128 1.00 21.79 549 CYS A C 1
ATOM 3953 O O . CYS A 1 549 ? 154.063 160.067 103.359 1.00 21.79 549 CYS A O 1
ATOM 3956 N N . VAL A 1 550 ? 153.912 161.142 105.335 1.00 20.83 550 VAL A N 1
ATOM 3957 C CA . VAL A 1 550 ? 152.852 160.267 105.831 1.00 20.83 550 VAL A CA 1
ATOM 3958 C C . VAL A 1 550 ? 151.621 160.364 104.940 1.00 20.83 550 VAL A C 1
ATOM 3959 O O . VAL A 1 550 ? 151.020 159.348 104.567 1.00 20.83 550 VAL A O 1
ATOM 3963 N N . ALA A 1 551 ? 151.230 161.589 104.580 1.00 21.27 551 ALA A N 1
ATOM 3964 C CA . ALA A 1 551 ? 150.038 161.770 103.761 1.00 21.27 551 ALA A CA 1
ATOM 3965 C C . ALA A 1 551 ? 150.208 161.149 102.381 1.00 21.27 551 ALA A C 1
ATOM 3966 O O . ALA A 1 551 ? 149.288 160.501 101.868 1.00 21.27 551 ALA A O 1
ATOM 3968 N N . LYS A 1 552 ? 151.378 161.325 101.763 1.00 22.18 552 LYS A N 1
ATOM 3969 C CA . LYS A 1 552 ? 151.576 160.766 100.430 1.00 22.18 552 LYS A CA 1
ATOM 3970 C C . LYS A 1 552 ? 151.601 159.241 100.461 1.00 22.18 552 LYS A C 1
ATOM 3971 O O . LYS A 1 552 ? 151.021 158.589 99.582 1.00 22.18 552 LYS A O 1
ATOM 3977 N N . ALA A 1 553 ? 152.251 158.651 101.468 1.00 20.96 553 ALA A N 1
ATOM 3978 C CA . ALA A 1 553 ? 152.238 157.196 101.585 1.00 20.96 553 ALA A CA 1
ATOM 3979 C C . ALA A 1 553 ? 150.823 156.670 101.796 1.00 20.96 553 ALA A C 1
ATOM 3980 O O . ALA A 1 553 ? 150.418 155.679 101.170 1.00 20.96 553 ALA A O 1
ATOM 3982 N N . ALA A 1 554 ? 150.051 157.330 102.667 1.00 21.25 554 ALA A N 1
ATOM 3983 C CA . ALA A 1 554 ? 148.685 156.892 102.927 1.00 21.25 554 ALA A CA 1
ATOM 3984 C C . ALA A 1 554 ? 147.808 157.023 101.693 1.00 21.25 554 ALA A C 1
ATOM 3985 O O . ALA A 1 554 ? 146.908 156.204 101.483 1.00 21.25 554 ALA A O 1
ATOM 3987 N N . LEU A 1 555 ? 148.045 158.044 100.870 1.00 22.43 555 LEU A N 1
ATOM 3988 C CA . LEU A 1 555 ? 147.294 158.159 99.626 1.00 22.43 555 LEU A CA 1
ATOM 3989 C C . LEU A 1 555 ? 147.690 157.070 98.640 1.00 22.43 555 LEU A C 1
ATOM 3990 O O . LEU A 1 555 ? 146.844 156.560 97.898 1.00 22.43 555 LEU A O 1
ATOM 3995 N N . GLN A 1 556 ? 148.971 156.704 98.612 1.00 23.36 556 GLN A N 1
ATOM 3996 C CA . GLN A 1 556 ? 149.428 155.764 97.597 1.00 23.36 556 GLN A CA 1
ATOM 3997 C C . GLN A 1 556 ? 149.060 154.320 97.914 1.00 23.36 556 GLN A C 1
ATOM 3998 O O . GLN A 1 556 ? 148.804 153.544 96.987 1.00 23.36 556 GLN A O 1
ATOM 4004 N N . ARG A 1 557 ? 149.029 153.927 99.187 1.00 21.84 557 ARG A N 1
ATOM 4005 C CA . ARG A 1 557 ? 148.717 152.535 99.522 1.00 21.84 557 ARG A CA 1
ATOM 4006 C C . ARG A 1 557 ? 147.207 152.331 99.495 1.00 21.84 557 ARG A C 1
ATOM 4007 O O . ARG A 1 557 ? 146.496 152.722 100.421 1.00 21.84 557 ARG A O 1
ATOM 4015 N N . THR A 1 558 ? 146.714 151.696 98.436 1.00 22.67 558 THR A N 1
ATOM 4016 C CA . THR A 1 558 ? 145.278 151.478 98.254 1.00 22.67 558 THR A CA 1
ATOM 4017 C C . THR A 1 558 ? 144.873 150.073 98.701 1.00 22.67 558 THR A C 1
ATOM 4018 O O . THR A 1 558 ? 144.420 149.245 97.912 1.00 22.67 558 THR A O 1
ATOM 4022 N N . GLU A 1 559 ? 145.040 149.820 99.996 1.00 22.80 559 GLU A N 1
ATOM 4023 C CA . GLU A 1 559 ? 144.567 148.603 100.646 1.00 22.80 559 GLU A CA 1
ATOM 4024 C C . GLU A 1 559 ? 144.705 148.814 102.146 1.00 22.80 559 GLU A C 1
ATOM 4025 O O . GLU A 1 559 ? 145.358 149.757 102.597 1.00 22.80 559 GLU A O 1
ATOM 4031 N N . SER A 1 560 ? 144.071 147.937 102.918 1.00 23.56 560 SER A N 1
ATOM 4032 C CA . SER A 1 560 ? 144.050 148.049 104.371 1.00 23.56 560 SER A CA 1
ATOM 4033 C C . SER A 1 560 ? 144.897 146.942 104.980 1.00 23.56 560 SER A C 1
ATOM 4034 O O . SER A 1 560 ? 144.805 145.786 104.563 1.00 23.56 560 SER A O 1
ATOM 4037 N N . ARG A 1 561 ? 145.731 147.298 105.952 1.00 21.47 561 ARG A N 1
ATOM 4038 C CA . ARG A 1 561 ? 146.594 146.312 106.594 1.00 21.47 561 ARG A CA 1
ATOM 4039 C C . ARG A 1 561 ? 147.088 146.885 107.909 1.00 21.47 561 ARG A C 1
ATOM 4040 O O . ARG A 1 561 ? 147.766 147.915 107.915 1.00 21.47 561 ARG A O 1
ATOM 4048 N N . GLY A 1 562 ? 146.758 146.226 109.009 1.00 21.68 562 GLY A N 1
ATOM 4049 C CA . GLY A 1 562 ? 147.270 146.640 110.304 1.00 21.68 562 GLY A CA 1
ATOM 4050 C C . GLY A 1 562 ? 146.790 148.024 110.685 1.00 21.68 562 GLY A C 1
ATOM 4051 O O . GLY A 1 562 ? 145.586 148.294 110.762 1.00 21.68 562 GLY A O 1
ATOM 4052 N N . GLY A 1 563 ? 147.741 148.923 110.929 1.00 22.33 563 GLY A N 1
ATOM 4053 C CA . GLY A 1 563 ? 147.423 150.264 111.378 1.00 22.33 563 GLY A CA 1
ATOM 4054 C C . GLY A 1 563 ? 146.963 151.222 110.304 1.00 22.33 563 GLY A C 1
ATOM 4055 O O . GLY A 1 563 ? 146.570 152.345 110.630 1.00 22.33 563 GLY A O 1
ATOM 4056 N N . HIS A 1 564 ? 147.004 150.820 109.037 1.00 21.88 564 HIS A N 1
ATOM 4057 C CA . HIS A 1 564 ? 146.587 151.665 107.924 1.00 21.88 564 HIS A CA 1
ATOM 4058 C C . HIS A 1 564 ? 145.251 151.152 107.405 1.00 21.88 564 HIS A C 1
ATOM 4059 O O . HIS A 1 564 ? 145.181 150.069 106.818 1.00 21.88 564 HIS A O 1
ATOM 4066 N N . THR A 1 565 ? 144.197 151.933 107.616 1.00 24.89 565 THR A N 1
ATOM 4067 C CA . THR A 1 565 ? 142.853 151.575 107.190 1.00 24.89 565 THR A CA 1
ATOM 4068 C C . THR A 1 565 ? 142.376 152.572 106.147 1.00 24.89 565 THR A C 1
ATOM 4069 O O . THR A 1 565 ? 142.409 153.782 106.383 1.00 24.89 565 THR A O 1
ATOM 4073 N N . ARG A 1 566 ? 141.942 152.063 105.001 1.00 24.17 566 ARG A N 1
ATOM 4074 C CA . ARG A 1 566 ? 141.334 152.872 103.955 1.00 24.17 566 ARG A CA 1
ATOM 4075 C C . ARG A 1 566 ? 139.857 152.525 103.867 1.00 24.17 566 ARG A C 1
ATOM 4076 O O . ARG A 1 566 ? 139.502 151.360 103.666 1.00 24.17 566 ARG A O 1
ATOM 4084 N N . ASP A 1 567 ? 139.000 153.533 104.024 1.00 27.86 567 ASP A N 1
ATOM 4085 C CA . ASP A 1 567 ? 137.564 153.289 103.951 1.00 27.86 567 ASP A CA 1
ATOM 4086 C C . ASP A 1 567 ? 137.142 152.860 102.551 1.00 27.86 567 ASP A C 1
ATOM 4087 O O . ASP A 1 567 ? 136.291 151.977 102.398 1.00 27.86 567 ASP A O 1
ATOM 4092 N N . ASP A 1 568 ? 137.723 153.469 101.520 1.00 25.94 568 ASP A N 1
ATOM 4093 C CA . ASP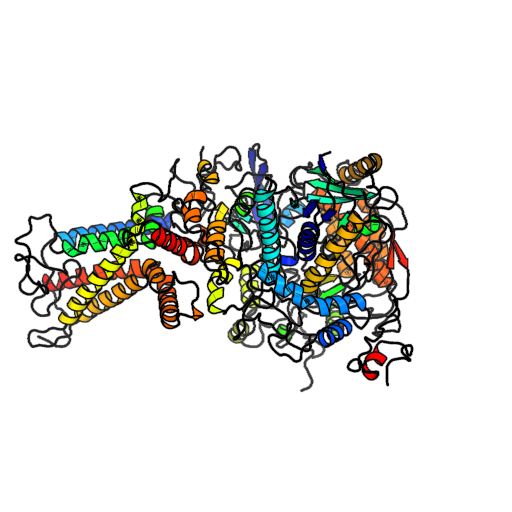 A 1 568 ? 137.372 153.130 100.148 1.00 25.94 568 ASP A CA 1
ATOM 4094 C C . ASP A 1 568 ? 138.072 151.875 99.646 1.00 25.94 568 ASP A C 1
ATOM 4095 O O . ASP A 1 568 ? 137.760 151.411 98.545 1.00 25.94 568 ASP A O 1
ATOM 4100 N N . TYR A 1 569 ? 139.008 151.326 100.413 1.00 24.94 569 TYR A N 1
ATOM 4101 C CA . TYR A 1 569 ? 139.619 150.029 100.131 1.00 24.94 569 TYR A CA 1
ATOM 4102 C C . TYR A 1 569 ? 139.578 149.202 101.407 1.00 24.94 569 TYR A C 1
ATOM 4103 O O . TYR A 1 569 ? 140.595 149.020 102.086 1.00 24.94 569 TYR A O 1
ATOM 4112 N N . PRO A 1 570 ? 138.399 148.687 101.765 1.00 26.83 570 PRO A N 1
ATOM 4113 C CA . PRO A 1 570 ? 138.271 147.962 103.033 1.00 26.83 570 PRO A CA 1
ATOM 4114 C C . PRO A 1 570 ? 138.881 146.582 102.994 1.00 26.83 570 PRO A C 1
ATOM 4115 O O . PRO A 1 570 ? 139.142 146.006 104.057 1.00 26.83 570 PRO A O 1
ATOM 4119 N N . GLU A 1 571 ? 139.134 146.043 101.806 1.00 28.68 571 GLU A N 1
ATOM 4120 C CA . GLU A 1 571 ? 139.585 144.665 101.671 1.00 28.68 571 GLU A CA 1
ATOM 4121 C C . GLU A 1 571 ? 141.003 144.582 102.198 1.00 28.68 571 GLU A C 1
ATOM 4122 O O . GLU A 1 571 ? 141.967 144.873 101.488 1.00 28.68 571 GLU A O 1
ATOM 4128 N N . MET A 1 572 ? 141.119 144.212 103.468 1.00 29.22 572 MET A N 1
ATOM 4129 C CA . MET A 1 572 ? 142.422 144.016 104.074 1.00 29.22 572 MET A CA 1
ATOM 4130 C C . MET A 1 572 ? 143.255 143.068 103.229 1.00 29.22 572 MET A C 1
ATOM 4131 O O . MET A 1 572 ? 142.733 142.126 102.626 1.00 29.22 572 MET A O 1
ATOM 4136 N N . ASP A 1 573 ? 144.558 143.327 103.188 1.00 25.44 573 ASP A N 1
ATOM 4137 C CA . ASP A 1 573 ? 145.519 142.371 102.662 1.00 25.44 573 ASP A CA 1
ATOM 4138 C C . ASP A 1 573 ? 145.249 142.062 101.184 1.00 25.44 573 ASP A C 1
ATOM 4139 O O . ASP A 1 573 ? 144.831 140.965 100.808 1.00 25.44 573 ASP A O 1
ATOM 4144 N N . ALA A 1 574 ? 145.477 143.077 100.352 1.00 24.03 574 ALA A N 1
ATOM 4145 C CA . ALA A 1 574 ? 145.669 142.831 98.929 1.00 24.03 574 ALA A CA 1
ATOM 4146 C C . ALA A 1 574 ? 146.985 142.081 98.732 1.00 24.03 574 ALA A C 1
ATOM 4147 O O . ALA A 1 574 ? 147.613 141.627 99.692 1.00 24.03 574 ALA A O 1
ATOM 4149 N N . ASN A 1 575 ? 147.411 141.906 97.477 1.00 25.40 575 ASN A N 1
ATOM 4150 C CA . ASN A 1 575 ? 148.706 141.254 97.314 1.00 25.40 575 ASN A CA 1
ATOM 4151 C C . ASN A 1 575 ? 149.752 142.123 98.006 1.00 25.40 575 ASN A C 1
ATOM 4152 O O . ASN A 1 575 ? 150.272 141.711 99.043 1.00 25.40 575 ASN A O 1
ATOM 4157 N N . TRP A 1 576 ? 150.094 143.293 97.448 1.00 23.30 576 TRP A N 1
ATOM 4158 C CA . TRP A 1 576 ? 150.488 144.505 98.173 1.00 23.30 576 TRP A CA 1
ATOM 4159 C C . TRP A 1 576 ? 151.357 144.269 99.406 1.00 23.30 576 TRP A C 1
ATOM 4160 O O . TRP A 1 576 ? 151.461 145.149 100.265 1.00 23.30 576 TRP A O 1
ATOM 4171 N N . ARG A 1 577 ? 151.998 143.109 99.501 1.00 22.38 577 ARG A N 1
ATOM 4172 C CA . ARG A 1 577 ? 152.749 142.728 100.689 1.00 22.38 577 ARG A CA 1
ATOM 4173 C C . ARG A 1 577 ? 154.245 142.737 100.462 1.00 22.38 577 ARG A C 1
ATOM 4174 O O . ARG A 1 577 ? 154.999 143.026 101.391 1.00 22.38 577 ARG A O 1
ATOM 4182 N N . ASN A 1 578 ? 154.684 142.426 99.250 1.00 25.06 578 ASN A N 1
ATOM 4183 C CA . ASN A 1 578 ? 156.060 142.665 98.830 1.00 25.06 578 ASN A CA 1
ATOM 4184 C C . ASN A 1 578 ? 156.208 144.028 98.158 1.00 25.06 578 ASN A C 1
ATOM 4185 O O . ASN A 1 578 ? 156.714 144.152 97.046 1.00 25.06 578 ASN A O 1
ATOM 4190 N N . THR A 1 579 ? 155.751 145.069 98.850 1.00 24.46 579 THR A N 1
ATOM 4191 C CA . THR A 1 579 ? 155.901 146.448 98.405 1.00 24.46 579 THR A CA 1
ATOM 4192 C C . THR A 1 579 ? 156.071 147.330 99.631 1.00 24.46 579 THR A C 1
ATOM 4193 O O . THR A 1 579 ? 155.265 147.255 100.562 1.00 24.46 579 THR A O 1
ATOM 4197 N N . LEU A 1 580 ? 157.116 148.158 99.633 1.00 23.95 580 LEU A N 1
ATOM 4198 C CA . LEU A 1 580 ? 157.443 148.986 100.787 1.00 23.95 580 LEU A CA 1
ATOM 4199 C C . LEU A 1 580 ? 157.079 150.450 100.629 1.00 23.95 580 LEU A C 1
ATOM 4200 O O . LEU A 1 580 ? 156.827 151.113 101.637 1.00 23.95 580 LEU A O 1
ATOM 4205 N N . LEU A 1 581 ? 157.044 150.972 99.403 1.00 22.87 581 LEU A N 1
ATOM 4206 C CA . LEU A 1 581 ? 156.546 152.321 99.138 1.00 22.87 581 LEU A CA 1
ATOM 4207 C C . LEU A 1 581 ? 157.412 153.370 99.855 1.00 22.87 581 LEU A C 1
ATOM 4208 O O . LEU A 1 581 ? 157.020 154.000 100.836 1.00 22.87 581 LEU A O 1
ATOM 4213 N N . VAL A 1 582 ? 158.641 153.498 99.339 1.00 22.39 582 VAL A N 1
ATOM 4214 C CA . VAL A 1 582 ? 159.731 154.252 99.957 1.00 22.39 582 VAL A CA 1
ATOM 4215 C C . VAL A 1 582 ? 159.640 155.739 99.621 1.00 22.39 582 VAL A C 1
ATOM 4216 O O . VAL A 1 582 ? 159.374 156.116 98.477 1.00 22.39 582 VAL A O 1
ATOM 4220 N N . CYS A 1 583 ? 159.900 156.594 100.612 1.00 22.97 583 CYS A N 1
ATOM 4221 C CA . CYS A 1 583 ? 159.853 158.045 100.456 1.00 22.97 583 CYS A CA 1
ATOM 4222 C C . CYS A 1 583 ? 161.254 158.636 100.318 1.00 22.97 583 CYS A C 1
ATOM 4223 O O . CYS A 1 583 ? 162.190 158.203 100.995 1.00 22.97 583 CYS A O 1
ATOM 4226 N N . ARG A 1 584 ? 161.390 159.645 99.453 1.00 23.17 584 ARG A N 1
ATOM 4227 C CA . ARG A 1 584 ? 162.672 160.307 99.235 1.00 23.17 584 ARG A CA 1
ATOM 4228 C C . ARG A 1 584 ? 162.448 161.789 98.963 1.00 23.17 584 ARG A C 1
ATOM 4229 O O . ARG A 1 584 ? 161.343 162.218 98.633 1.00 23.17 584 ARG A O 1
ATOM 4237 N N . VAL A 1 585 ? 163.524 162.570 99.099 1.00 23.87 585 VAL A N 1
ATOM 4238 C CA . VAL A 1 585 ? 163.501 164.015 98.883 1.00 23.87 585 VAL A CA 1
ATOM 4239 C C . VAL A 1 585 ? 163.830 164.328 97.430 1.00 23.87 585 VAL A C 1
ATOM 4240 O O . VAL A 1 585 ? 164.759 163.753 96.852 1.00 23.87 585 VAL A O 1
ATOM 4244 N N . SER A 1 586 ? 163.070 165.253 96.836 1.00 27.77 586 SER A N 1
ATOM 4245 C CA . SER A 1 586 ? 163.293 165.685 95.458 1.00 27.77 586 SER A CA 1
ATOM 4246 C C . SER A 1 586 ? 164.084 166.988 95.373 1.00 27.77 586 SER A C 1
ATOM 4247 O O . SER A 1 586 ? 165.169 167.012 94.785 1.00 27.77 586 SER A O 1
ATOM 4250 N N . GLY A 1 587 ? 163.572 168.068 95.939 1.00 29.89 587 GLY A N 1
ATOM 4251 C CA . GLY A 1 587 ? 164.313 169.318 95.969 1.00 29.89 587 GLY A CA 1
ATOM 4252 C C . GLY A 1 587 ? 163.442 170.565 95.988 1.00 29.89 587 GLY A C 1
ATOM 4253 O O . GLY A 1 587 ? 162.357 170.622 95.420 1.00 29.89 587 GLY A O 1
ATOM 4254 N N . GLY A 1 588 ? 163.969 171.616 96.619 1.00 31.47 588 GLY A N 1
ATOM 4255 C CA . GLY A 1 588 ? 163.265 172.869 96.831 1.00 31.47 588 GLY A CA 1
ATOM 4256 C C . GLY A 1 588 ? 163.107 173.209 98.301 1.00 31.47 588 GLY A C 1
ATOM 4257 O O . GLY A 1 588 ? 162.270 172.629 98.994 1.00 31.47 588 GLY A O 1
ATOM 4258 N N . ASP A 1 589 ? 163.882 174.176 98.775 1.00 32.62 589 ASP A N 1
ATOM 4259 C CA . ASP A 1 589 ? 164.040 174.465 100.195 1.00 32.62 589 ASP A CA 1
ATOM 4260 C C . ASP A 1 589 ? 162.987 175.459 100.665 1.00 32.62 589 ASP A C 1
ATOM 4261 O O . ASP A 1 589 ? 162.246 176.030 99.861 1.00 32.62 589 ASP A O 1
ATOM 4266 N N . PRO A 1 590 ? 162.881 175.702 101.992 1.00 30.59 590 PRO A N 1
ATOM 4267 C CA . PRO A 1 590 ? 163.512 175.050 103.153 1.00 30.59 590 PRO A CA 1
ATOM 4268 C C . PRO A 1 590 ? 162.723 173.855 103.673 1.00 30.59 590 PRO A C 1
ATOM 4269 O O . PRO A 1 590 ? 163.172 173.171 104.590 1.00 30.59 590 PRO A O 1
ATOM 4273 N N . VAL A 1 591 ? 161.550 173.621 103.095 1.00 27.24 591 VAL A N 1
ATOM 4274 C CA . VAL A 1 591 ? 160.781 172.405 103.327 1.00 27.24 591 VAL A CA 1
ATOM 4275 C C . VAL A 1 591 ? 160.682 171.714 101.976 1.00 27.24 591 VAL A C 1
ATOM 4276 O O . VAL A 1 591 ? 159.875 172.101 101.123 1.00 27.24 591 VAL A O 1
ATOM 4280 N N . VAL A 1 592 ? 161.509 170.696 101.776 1.00 27.11 592 VAL A N 1
ATOM 4281 C CA . VAL A 1 592 ? 161.644 170.021 100.490 1.00 27.11 592 VAL A CA 1
ATOM 4282 C C . VAL A 1 592 ? 160.411 169.178 100.180 1.00 27.11 592 VAL A C 1
ATOM 4283 O O . VAL A 1 592 ? 159.690 168.770 101.101 1.00 27.11 592 VAL A O 1
ATOM 4287 N N . PRO A 1 593 ? 160.115 168.920 98.910 1.00 26.93 593 PRO A N 1
ATOM 4288 C CA . PRO A 1 593 ? 159.045 167.987 98.559 1.00 26.93 593 PRO A CA 1
ATOM 4289 C C . PRO A 1 593 ? 159.561 166.561 98.421 1.00 26.93 593 PRO A C 1
ATOM 4290 O O . PRO A 1 593 ? 160.746 166.313 98.197 1.00 26.93 593 PRO A O 1
ATOM 4294 N N . ASP A 1 594 ? 158.634 165.618 98.560 1.00 25.18 594 ASP A N 1
ATOM 4295 C CA . ASP A 1 594 ? 158.962 164.203 98.590 1.00 25.18 594 ASP A CA 1
ATOM 4296 C C . ASP A 1 594 ? 158.316 163.466 97.427 1.00 25.18 594 ASP A C 1
ATOM 4297 O O . ASP A 1 594 ? 157.244 163.840 96.945 1.00 25.18 594 ASP A O 1
ATOM 4302 N N . VAL A 1 595 ? 158.993 162.412 96.985 1.00 25.09 595 VAL A N 1
ATOM 4303 C CA . VAL A 1 595 ? 158.472 161.467 96.008 1.00 25.09 595 VAL A CA 1
ATOM 4304 C C . VAL A 1 595 ? 158.440 160.095 96.662 1.00 25.09 595 VAL A C 1
ATOM 4305 O O . VAL A 1 595 ? 159.419 159.684 97.297 1.00 25.09 595 VAL A O 1
ATOM 4309 N N . THR A 1 596 ? 157.312 159.404 96.532 1.00 24.41 596 THR A N 1
ATOM 4310 C CA . THR A 1 596 ? 157.139 158.065 97.073 1.00 24.41 596 THR A CA 1
ATOM 4311 C C . THR A 1 596 ? 157.093 157.063 95.926 1.00 24.41 596 THR A C 1
ATOM 4312 O O . THR A 1 596 ? 156.337 157.245 94.967 1.00 24.41 596 THR A O 1
ATOM 4316 N N . VAL A 1 597 ? 157.904 156.013 96.030 1.00 25.51 597 VAL A N 1
ATOM 4317 C CA . VAL A 1 597 ? 158.080 155.018 94.982 1.00 25.51 597 VAL A CA 1
ATOM 4318 C C . VAL A 1 597 ? 157.670 153.662 95.558 1.00 25.51 597 VAL A C 1
ATOM 4319 O O . VAL A 1 597 ? 157.420 153.526 96.752 1.00 25.51 597 VAL A O 1
ATOM 4323 N N . THR A 1 598 ? 157.586 152.653 94.689 1.00 26.71 598 THR A N 1
ATOM 4324 C CA . THR A 1 598 ? 157.096 151.324 95.055 1.00 26.71 598 THR A CA 1
ATOM 4325 C C . THR A 1 598 ? 158.125 150.249 94.722 1.00 26.71 598 THR A C 1
ATOM 4326 O O . THR A 1 598 ? 158.113 149.692 93.614 1.00 26.71 598 THR A O 1
ATOM 4330 N N . PRO A 1 599 ? 159.041 149.934 95.635 1.00 26.93 599 PRO A N 1
ATOM 4331 C CA . PRO A 1 599 ? 159.952 148.804 95.428 1.00 26.93 599 PRO A CA 1
ATOM 4332 C C . PRO A 1 599 ? 159.420 147.506 96.021 1.00 26.93 599 PRO A C 1
ATOM 4333 O O . PRO A 1 599 ? 158.548 147.493 96.890 1.00 26.93 599 PRO A O 1
ATOM 4337 N N . GLU A 1 600 ? 159.989 146.402 95.547 1.00 27.77 600 GLU A N 1
ATOM 4338 C CA . GLU A 1 600 ? 159.632 145.072 96.017 1.00 27.77 600 GLU A CA 1
ATOM 4339 C C . GLU A 1 600 ? 160.536 144.638 97.163 1.00 27.77 600 GLU A C 1
ATOM 4340 O O . GLU A 1 600 ? 161.708 145.015 97.235 1.00 27.77 600 GLU A O 1
ATOM 4346 N N . GLN A 1 601 ? 159.971 143.839 98.063 1.00 25.86 601 GLN A N 1
ATOM 4347 C CA . GLN A 1 601 ? 160.715 143.293 99.185 1.00 25.86 601 GLN A CA 1
ATOM 4348 C C . GLN A 1 601 ? 161.532 142.080 98.754 1.00 25.86 601 GLN A C 1
ATOM 4349 O O . GLN A 1 601 ? 161.280 141.461 97.718 1.00 25.86 601 GLN A O 1
ATOM 4355 N N . GLN A 1 602 ? 162.518 141.741 99.578 1.00 27.12 602 GLN A N 1
ATOM 4356 C CA . GLN A 1 602 ? 163.356 140.579 99.321 1.00 27.12 602 GLN A CA 1
ATOM 4357 C C . GLN A 1 602 ? 162.540 139.297 99.455 1.00 27.12 602 GLN A C 1
ATOM 4358 O O . GLN A 1 602 ? 161.594 139.221 100.242 1.00 27.12 602 GLN A O 1
ATOM 4364 N N . VAL A 1 603 ? 162.909 138.295 98.658 1.00 25.84 603 VAL A N 1
ATOM 4365 C CA . VAL A 1 603 ? 162.264 136.981 98.611 1.00 25.84 603 VAL A CA 1
ATOM 4366 C C . VAL A 1 603 ? 161.925 136.534 100.028 1.00 25.84 603 VAL A C 1
ATOM 4367 O O . VAL A 1 603 ? 162.813 136.501 100.891 1.00 25.84 603 VAL A O 1
ATOM 4371 N N . PRO A 1 604 ? 160.658 136.179 100.308 1.00 26.94 604 PRO A N 1
ATOM 4372 C CA . PRO A 1 604 ? 160.147 136.262 101.685 1.00 26.94 604 PRO A CA 1
ATOM 4373 C C . PRO A 1 604 ? 160.998 135.608 102.763 1.00 26.94 604 PRO A C 1
ATOM 4374 O O . PRO A 1 604 ? 161.520 136.315 103.623 1.00 26.94 604 PRO A O 1
ATOM 4378 N N . MET A 1 605 ? 161.201 134.297 102.717 1.00 26.76 605 MET A N 1
ATOM 4379 C CA . MET A 1 605 ? 161.824 133.607 103.842 1.00 26.76 605 MET A CA 1
ATOM 4380 C C . MET A 1 605 ? 162.463 132.319 103.348 1.00 26.76 605 MET A C 1
ATOM 4381 O O . MET A 1 605 ? 161.801 131.510 102.691 1.00 26.76 605 MET A O 1
ATOM 4386 N N . ARG A 1 606 ? 163.749 132.140 103.653 1.00 25.25 606 ARG A N 1
ATOM 4387 C CA . ARG A 1 606 ? 164.522 131.077 103.025 1.00 25.25 606 ARG A CA 1
ATOM 4388 C C . ARG A 1 606 ? 164.155 129.671 103.541 1.00 25.25 606 ARG A C 1
ATOM 4389 O O . ARG A 1 606 ? 163.482 128.943 102.801 1.00 25.25 606 ARG A O 1
ATOM 4397 N N . PRO A 1 607 ? 164.530 129.229 104.748 1.00 27.59 607 PRO A N 1
ATOM 4398 C CA . PRO A 1 607 ? 163.705 128.231 105.456 1.00 27.59 607 PRO A CA 1
ATOM 4399 C C . PRO A 1 607 ? 162.773 128.790 106.524 1.00 27.59 607 PRO A C 1
ATOM 4400 O O . PRO A 1 607 ? 162.233 127.993 107.297 1.00 27.59 607 PRO A O 1
ATOM 4404 N N . ASP A 1 608 ? 162.590 130.107 106.618 1.00 26.03 608 ASP A N 1
ATOM 4405 C CA . ASP A 1 608 ? 161.648 130.622 107.604 1.00 26.03 608 ASP A CA 1
ATOM 4406 C C . ASP A 1 608 ? 160.240 130.457 107.048 1.00 26.03 608 ASP A C 1
ATOM 4407 O O . ASP A 1 608 ? 159.429 131.383 107.054 1.00 26.03 608 ASP A O 1
ATOM 4412 N N . LEU A 1 609 ? 159.956 129.242 106.601 1.00 28.22 609 LEU A N 1
ATOM 4413 C CA . LEU A 1 609 ? 158.692 128.750 106.079 1.00 28.22 609 LEU A CA 1
ATOM 4414 C C . LEU A 1 609 ? 158.314 127.510 106.870 1.00 28.22 609 LEU A C 1
ATOM 4415 O O . LEU A 1 609 ? 158.087 126.423 106.337 1.00 28.22 609 LEU A O 1
ATOM 4420 N N . LEU A 1 610 ? 158.311 127.692 108.191 1.00 29.41 610 LEU A N 1
ATOM 4421 C CA . LEU A 1 610 ? 158.499 126.643 109.184 1.00 29.41 610 LEU A CA 1
ATOM 4422 C C . LEU A 1 610 ? 157.663 125.389 108.950 1.00 29.41 610 LEU A C 1
ATOM 4423 O O . LEU A 1 610 ? 158.202 124.292 108.765 1.00 29.41 610 LEU A O 1
ATOM 4428 N N . GLY A 1 611 ? 156.346 125.534 108.950 1.00 32.17 611 GLY A N 1
ATOM 4429 C CA . GLY A 1 611 ? 155.461 124.386 109.019 1.00 32.17 611 GLY A CA 1
ATOM 4430 C C . GLY A 1 611 ? 154.418 124.628 110.086 1.00 32.17 611 GLY A C 1
ATOM 4431 O O . GLY A 1 611 ? 153.268 124.199 109.960 1.00 32.17 611 GLY A O 1
ATOM 4432 N N . CYS A 1 612 ? 154.829 125.306 111.161 1.00 32.84 612 CYS A N 1
ATOM 4433 C CA . CYS A 1 612 ? 153.871 126.045 111.971 1.00 32.84 612 CYS A CA 1
ATOM 4434 C C . CYS A 1 612 ? 153.394 127.279 111.219 1.00 32.84 612 CYS A C 1
ATOM 4435 O O . CYS A 1 612 ? 152.276 127.756 111.446 1.00 32.84 612 CYS A O 1
ATOM 4438 N N . PHE A 1 613 ? 154.240 127.815 110.336 1.00 28.49 613 PHE A N 1
ATOM 4439 C CA . PHE A 1 613 ? 153.752 128.564 109.190 1.00 28.49 613 PHE A CA 1
ATOM 4440 C C . PHE A 1 613 ? 153.204 127.553 108.199 1.00 28.49 613 PHE A C 1
ATOM 4441 O O . PHE A 1 613 ? 153.944 127.056 107.348 1.00 28.49 613 PHE A O 1
ATOM 4449 N N . GLU A 1 614 ? 151.926 127.215 108.320 1.00 30.51 614 GLU A N 1
ATOM 4450 C CA . GLU A 1 614 ? 151.308 126.296 107.384 1.00 30.51 614 GLU A CA 1
ATOM 4451 C C . GLU A 1 614 ? 150.993 127.009 106.076 1.00 30.51 614 GLU A C 1
ATOM 4452 O O . GLU A 1 614 ? 151.009 128.238 105.989 1.00 30.51 614 GLU A O 1
ATOM 4458 N N . LEU A 1 615 ? 150.709 126.215 105.043 1.00 30.23 615 LEU A N 1
ATOM 4459 C CA . LEU A 1 615 ? 150.188 126.794 103.811 1.00 30.23 615 LEU A CA 1
ATOM 4460 C C . LEU A 1 615 ? 148.839 127.455 104.046 1.00 30.23 615 LEU A C 1
ATOM 4461 O O . LEU A 1 615 ? 148.515 128.459 103.406 1.00 30.23 615 LEU A O 1
ATOM 4466 N N . SER A 1 616 ? 148.039 126.906 104.961 1.00 29.08 616 SER A N 1
ATOM 4467 C CA . SER A 1 616 ? 146.724 127.476 105.230 1.00 29.08 616 SER A CA 1
ATOM 4468 C C . SER A 1 616 ? 146.836 128.902 105.751 1.00 29.08 616 SER A C 1
ATOM 4469 O O . SER A 1 616 ? 146.057 129.777 105.357 1.00 29.08 616 SER A O 1
ATOM 4472 N N . GLU A 1 617 ? 147.796 129.156 106.639 1.00 27.41 617 GLU A N 1
ATOM 4473 C CA . GLU A 1 617 ? 147.955 130.501 107.180 1.00 27.41 617 GLU A CA 1
ATOM 4474 C C . GLU A 1 617 ? 148.635 131.429 106.182 1.00 27.41 617 GLU A C 1
ATOM 4475 O O . GLU A 1 617 ? 148.282 132.608 106.082 1.00 27.41 617 GLU A O 1
ATOM 4481 N N . LEU A 1 618 ? 149.614 130.919 105.434 1.00 26.89 618 LEU A N 1
ATOM 4482 C CA . LEU A 1 618 ? 150.351 131.762 104.504 1.00 26.89 618 LEU A CA 1
ATOM 4483 C C . LEU A 1 618 ? 149.553 132.083 103.249 1.00 26.89 618 LEU A C 1
ATOM 4484 O O . LEU A 1 618 ? 149.889 133.040 102.546 1.00 26.89 618 LEU A O 1
ATOM 4489 N N . GLU A 1 619 ? 148.512 131.307 102.949 1.00 27.49 619 GLU A N 1
ATOM 4490 C CA . GLU A 1 619 ? 147.692 131.564 101.776 1.00 27.49 619 GLU A CA 1
ATOM 4491 C C . GLU A 1 619 ? 146.737 132.729 101.978 1.00 27.49 619 GLU A C 1
ATOM 4492 O O . GLU A 1 619 ? 146.088 133.153 101.018 1.00 27.49 619 GLU A O 1
ATOM 4498 N N . LYS A 1 620 ? 146.636 133.248 103.196 1.00 25.28 620 LYS A N 1
ATOM 4499 C CA . LYS A 1 620 ? 145.836 134.426 103.475 1.00 25.28 620 LYS A CA 1
ATOM 4500 C C . LYS A 1 620 ? 146.621 135.722 103.330 1.00 25.28 620 LYS A C 1
ATOM 4501 O O . LYS A 1 620 ? 146.026 136.800 103.424 1.00 25.28 620 LYS A O 1
ATOM 4507 N N . TYR A 1 621 ? 147.932 135.646 103.103 1.00 23.40 621 TYR A N 1
ATOM 4508 C CA . TYR A 1 621 ? 148.771 136.836 103.074 1.00 23.40 621 TYR A CA 1
ATOM 4509 C C . TYR A 1 621 ? 149.657 136.881 101.837 1.00 23.40 621 TYR A C 1
ATOM 4510 O O . TYR A 1 621 ? 150.066 137.960 101.402 1.00 23.40 621 TYR A O 1
ATOM 4519 N N . TYR A 1 622 ? 149.958 135.723 101.264 1.00 23.91 622 TYR A N 1
ATOM 4520 C CA . TYR A 1 622 ? 150.914 135.620 100.175 1.00 23.91 622 TYR A CA 1
ATOM 4521 C C . TYR A 1 622 ? 150.220 135.192 98.891 1.00 23.91 622 TYR A C 1
ATOM 4522 O O . TYR A 1 622 ? 149.238 134.446 98.912 1.00 23.91 622 TYR A O 1
ATOM 4531 N N . THR A 1 623 ? 150.746 135.677 97.770 1.00 29.62 623 THR A N 1
ATOM 4532 C CA . THR A 1 623 ? 150.348 135.172 96.472 1.00 29.62 623 THR A CA 1
ATOM 4533 C C . THR A 1 623 ? 150.880 133.752 96.302 1.00 29.62 623 THR A C 1
ATOM 4534 O O . THR A 1 623 ? 151.775 133.326 97.036 1.00 29.62 623 THR A O 1
ATOM 4538 N N . PRO A 1 624 ? 150.350 132.987 95.340 1.00 31.81 624 PRO A N 1
ATOM 4539 C CA . PRO A 1 624 ? 150.887 131.636 95.117 1.00 31.81 624 PRO A CA 1
ATOM 4540 C C . PRO A 1 624 ? 152.307 131.675 94.576 1.00 31.81 624 PRO A C 1
ATOM 4541 O O . PRO A 1 624 ? 152.613 131.101 93.526 1.00 31.81 624 PRO A O 1
ATOM 4545 N N . GLU A 1 625 ? 153.182 132.363 95.307 1.00 32.11 625 GLU A N 1
ATOM 4546 C CA . GLU A 1 625 ? 154.575 132.549 94.941 1.00 32.11 625 GLU A CA 1
ATOM 4547 C C . GLU A 1 625 ? 155.525 131.670 95.738 1.00 32.11 625 GLU A C 1
ATOM 4548 O O . GLU A 1 625 ? 156.724 131.667 95.442 1.00 32.11 625 GLU A O 1
ATOM 4554 N N . GLU A 1 626 ? 155.031 130.946 96.746 1.00 32.42 626 GLU A N 1
ATOM 4555 C CA . GLU A 1 626 ? 155.912 130.142 97.580 1.00 32.42 626 GLU A CA 1
ATOM 4556 C C . GLU A 1 626 ? 156.597 129.049 96.770 1.00 32.42 626 GLU A C 1
ATOM 4557 O O . GLU A 1 626 ? 157.812 129.097 96.551 1.00 32.42 626 GLU A O 1
ATOM 4563 N N . LEU A 1 627 ? 155.822 128.060 96.328 1.00 34.33 627 LEU A N 1
ATOM 4564 C CA . LEU A 1 627 ? 156.279 126.942 95.506 1.00 34.33 627 LEU A CA 1
ATOM 4565 C C . LEU A 1 627 ? 157.439 126.174 96.135 1.00 34.33 627 LEU A C 1
ATOM 4566 O O . LEU A 1 627 ? 157.996 125.272 95.498 1.00 34.33 627 LEU A O 1
ATOM 4571 N N . ALA A 1 628 ? 157.822 126.505 97.371 1.00 34.30 628 ALA A N 1
ATOM 4572 C CA . ALA A 1 628 ? 158.990 125.908 98.003 1.00 34.30 628 ALA A CA 1
ATOM 4573 C C . ALA A 1 628 ? 158.771 125.675 99.494 1.00 34.30 628 ALA A C 1
ATOM 4574 O O . ALA A 1 628 ? 159.720 125.757 100.280 1.00 34.30 628 ALA A O 1
ATOM 4576 N N . GLU A 1 629 ? 157.538 125.395 99.908 1.00 33.24 629 GLU A N 1
ATOM 4577 C CA . GLU A 1 629 ? 157.199 125.360 101.324 1.00 33.24 629 GLU A CA 1
ATOM 4578 C C . GLU A 1 629 ? 156.852 123.962 101.821 1.00 33.24 629 GLU A C 1
ATOM 4579 O O . GLU A 1 629 ? 157.489 123.460 102.752 1.00 33.24 629 GLU A O 1
ATOM 4585 N N . HIS A 1 630 ? 155.865 123.310 101.217 1.00 39.14 630 HIS A N 1
ATOM 4586 C CA . HIS A 1 630 ? 155.382 122.046 101.746 1.00 39.14 630 HIS A CA 1
ATOM 4587 C C . HIS A 1 630 ? 156.342 120.916 101.380 1.00 39.14 630 HIS A C 1
ATOM 4588 O O . HIS A 1 630 ? 157.036 120.986 100.364 1.00 39.14 630 HIS A O 1
ATOM 4595 N N . PRO A 1 631 ? 156.401 119.855 102.200 1.00 43.10 631 PRO A N 1
ATOM 4596 C CA . PRO A 1 631 ? 157.264 118.710 101.893 1.00 43.10 631 PRO A CA 1
ATOM 4597 C C . PRO A 1 631 ? 156.706 117.849 100.763 1.00 43.10 631 PRO A C 1
ATOM 4598 O O . PRO A 1 631 ? 156.820 118.240 99.601 1.00 43.10 631 PRO A O 1
ATOM 4602 N N . ALA B 2 2 ? 133.191 174.876 135.567 1.00 28.53 2 ALA B N 1
ATOM 4603 C CA . ALA B 2 2 ? 133.510 176.198 136.088 1.00 28.53 2 ALA B CA 1
ATOM 4604 C C . ALA B 2 2 ? 134.788 176.738 135.463 1.00 28.53 2 ALA B C 1
ATOM 4605 O O . ALA B 2 2 ? 135.870 176.618 136.036 1.00 28.53 2 ALA B O 1
ATOM 4607 N N . THR B 2 3 ? 134.654 177.326 134.278 1.00 25.97 3 THR B N 1
ATOM 4608 C CA . THR B 2 3 ? 135.764 177.979 133.601 1.00 25.97 3 THR B CA 1
ATOM 4609 C C . THR B 2 3 ? 135.855 179.424 134.067 1.00 25.97 3 THR B C 1
ATOM 4610 O O . THR B 2 3 ? 134.880 180.175 133.977 1.00 25.97 3 THR B O 1
ATOM 4614 N N . TYR B 2 4 ? 137.026 179.808 134.568 1.00 24.17 4 TYR B N 1
ATOM 4615 C CA . TYR B 2 4 ? 137.238 181.131 135.131 1.00 24.17 4 TYR B CA 1
ATOM 4616 C C . TYR B 2 4 ? 138.602 181.641 134.690 1.00 24.17 4 TYR B C 1
ATOM 4617 O O . TYR B 2 4 ? 139.364 180.942 134.017 1.00 24.17 4 TYR B O 1
ATOM 4626 N N . ASP B 2 5 ? 138.907 182.873 135.080 1.00 23.28 5 ASP B N 1
ATOM 4627 C CA . ASP B 2 5 ? 140.183 183.513 134.785 1.00 23.28 5 ASP B CA 1
ATOM 4628 C C . ASP B 2 5 ? 140.984 183.571 136.079 1.00 23.28 5 ASP B C 1
ATOM 4629 O O . ASP B 2 5 ? 140.567 184.221 137.042 1.00 23.28 5 ASP B O 1
ATOM 4634 N N . ALA B 2 6 ? 142.125 182.893 136.100 1.00 21.24 6 ALA B N 1
ATOM 4635 C CA . ALA B 2 6 ? 142.956 182.820 137.290 1.00 21.24 6 ALA B CA 1
ATOM 4636 C C . ALA B 2 6 ? 144.033 183.896 137.271 1.00 21.24 6 ALA B C 1
ATOM 4637 O O . ALA B 2 6 ? 144.320 184.509 136.242 1.00 21.24 6 ALA B O 1
ATOM 4639 N N . LYS B 2 7 ? 144.630 184.120 138.438 1.00 19.90 7 LYS B N 1
ATOM 4640 C CA . LYS B 2 7 ? 145.731 185.062 138.603 1.00 19.90 7 LYS B CA 1
ATOM 4641 C C . LYS B 2 7 ? 147.004 184.279 138.899 1.00 19.90 7 LYS B C 1
ATOM 4642 O O . LYS B 2 7 ? 147.145 183.693 139.979 1.00 19.90 7 LYS B O 1
ATOM 4648 N N . LEU B 2 8 ? 147.914 184.263 137.931 1.00 17.55 8 LEU B N 1
ATOM 4649 C CA . LEU B 2 8 ? 149.250 183.713 138.090 1.00 17.55 8 LEU B CA 1
ATOM 4650 C C . LEU B 2 8 ? 150.243 184.834 138.366 1.00 17.55 8 LEU B C 1
ATOM 4651 O O . LEU B 2 8 ? 150.019 185.995 138.020 1.00 17.55 8 LEU B O 1
ATOM 4656 N N . ARG B 2 9 ? 151.348 184.471 139.013 1.00 16.63 9 ARG B N 1
ATOM 4657 C CA . ARG B 2 9 ? 152.380 185.428 139.385 1.00 16.63 9 ARG B CA 1
ATOM 4658 C C . ARG B 2 9 ? 153.748 184.811 139.062 1.00 16.63 9 ARG B C 1
ATOM 4659 O O . ARG B 2 9 ? 154.611 184.636 139.914 1.00 16.63 9 ARG B O 1
ATOM 4667 N N . VAL B 2 10 ? 153.917 184.403 137.800 1.00 14.70 10 VAL B N 1
ATOM 4668 C CA . VAL B 2 10 ? 155.093 183.656 137.358 1.00 14.70 10 VAL B CA 1
ATOM 4669 C C . VAL B 2 10 ? 156.357 184.506 137.450 1.00 14.70 10 VAL B C 1
ATOM 4670 O O . VAL B 2 10 ? 156.356 185.699 137.121 1.00 14.70 10 VAL B O 1
ATOM 4674 N N . TRP B 2 11 ? 157.454 183.879 137.885 1.00 14.26 11 TRP B N 1
ATOM 4675 C CA . TRP B 2 11 ? 158.747 184.548 138.000 1.00 14.26 11 TRP B CA 1
ATOM 4676 C C . TRP B 2 11 ? 159.455 184.601 136.648 1.00 14.26 11 TRP B C 1
ATOM 4677 O O . TRP B 2 11 ? 159.583 183.581 135.965 1.00 14.26 11 TRP B O 1
ATOM 4688 N N . ARG B 2 12 ? 159.924 185.789 136.267 1.00 14.46 12 ARG B N 1
ATOM 4689 C CA . ARG B 2 12 ? 160.646 185.998 135.018 1.00 14.46 12 ARG B CA 1
ATOM 4690 C C . ARG B 2 12 ? 162.021 186.586 135.302 1.00 14.46 12 ARG B C 1
ATOM 4691 O O . ARG B 2 12 ? 162.170 187.435 136.182 1.00 14.46 12 ARG B O 1
ATOM 4699 N N . GLY B 2 13 ? 163.018 186.143 134.555 1.00 15.20 13 GLY B N 1
ATOM 4700 C CA . GLY B 2 13 ? 164.354 186.687 134.675 1.00 15.20 13 GLY B CA 1
ATOM 4701 C C . GLY B 2 13 ? 165.395 185.643 134.333 1.00 15.20 13 GLY B C 1
ATOM 4702 O O . GLY B 2 13 ? 165.090 184.592 133.781 1.00 15.20 13 GLY B O 1
ATOM 4703 N N . ASP B 2 14 ? 166.638 185.964 134.672 1.00 17.74 14 ASP B N 1
ATOM 4704 C CA . ASP B 2 14 ? 167.770 185.065 134.461 1.00 17.74 14 ASP B CA 1
ATOM 4705 C C . ASP B 2 14 ? 168.718 185.222 135.645 1.00 17.74 14 ASP B C 1
ATOM 4706 O O . ASP B 2 14 ? 168.358 185.771 136.691 1.00 17.74 14 ASP B O 1
ATOM 4711 N N . ASP B 2 15 ? 169.947 184.727 135.488 1.00 20.02 15 ASP B N 1
ATOM 4712 C CA . ASP B 2 15 ? 170.930 184.739 136.564 1.00 20.02 15 ASP B CA 1
ATOM 4713 C C . ASP B 2 15 ? 171.375 186.140 136.967 1.00 20.02 15 ASP B C 1
ATOM 4714 O O . ASP B 2 15 ? 172.015 186.283 138.013 1.00 20.02 15 ASP B O 1
ATOM 4719 N N . THR B 2 16 ? 171.067 187.166 136.178 1.00 19.21 16 THR B N 1
ATOM 4720 C CA . THR B 2 16 ? 171.431 188.535 136.518 1.00 19.21 16 THR B CA 1
ATOM 4721 C C . THR B 2 16 ? 170.361 189.259 137.324 1.00 19.21 16 THR B C 1
ATOM 4722 O O . THR B 2 16 ? 170.579 190.408 137.719 1.00 19.21 16 THR B O 1
ATOM 4726 N N . GLY B 2 17 ? 169.228 188.630 137.576 1.00 17.15 17 GLY B N 1
ATOM 4727 C CA . GLY B 2 17 ? 168.141 189.248 138.313 1.00 17.15 17 GLY B CA 1
ATOM 4728 C C . GLY B 2 17 ? 166.801 188.825 137.747 1.00 17.15 17 GLY B C 1
ATOM 4729 O O . GLY B 2 17 ? 166.692 188.311 136.635 1.00 17.15 17 GLY B O 1
ATOM 4730 N N . GLY B 2 18 ? 165.754 189.054 138.528 1.00 15.66 18 GLY B N 1
ATOM 4731 C CA . GLY B 2 18 ? 164.438 188.623 138.102 1.00 15.66 18 GLY B CA 1
ATOM 4732 C C . GLY B 2 18 ? 163.356 189.231 138.962 1.00 15.66 18 GLY B C 1
ATOM 4733 O O . GLY B 2 18 ? 163.622 190.012 139.878 1.00 15.66 18 GLY B O 1
ATOM 4734 N N . GLU B 2 19 ? 162.122 188.844 138.657 1.00 16.03 19 GLU B N 1
ATOM 4735 C CA . GLU B 2 19 ? 160.942 189.469 139.233 1.00 16.03 19 GLU B CA 1
ATOM 4736 C C . GLU B 2 19 ? 159.736 188.590 138.952 1.00 16.03 19 GLU B C 1
ATOM 4737 O O . GLU B 2 19 ? 159.727 187.824 137.986 1.00 16.03 19 GLU B O 1
ATOM 4743 N N . LEU B 2 20 ? 158.721 188.709 139.802 1.00 15.43 20 LEU B N 1
ATOM 4744 C CA . LEU B 2 20 ? 157.441 188.067 139.544 1.00 15.43 20 LEU B CA 1
ATOM 4745 C C . LEU B 2 20 ? 156.593 188.955 138.645 1.00 15.43 20 LEU B C 1
ATOM 4746 O O . LEU B 2 20 ? 156.620 190.183 138.759 1.00 15.43 20 LEU B O 1
ATOM 4751 N N . HIS B 2 21 ? 155.840 188.326 137.745 1.00 15.89 21 HIS B N 1
ATOM 4752 C CA . HIS B 2 21 ? 154.988 189.033 136.801 1.00 15.89 21 HIS B CA 1
ATOM 4753 C C . HIS B 2 21 ? 153.565 188.505 136.901 1.00 15.89 21 HIS B C 1
ATOM 4754 O O . HIS B 2 21 ? 153.350 187.303 137.068 1.00 15.89 21 HIS B O 1
ATOM 4761 N N . ASP B 2 22 ? 152.596 189.407 136.780 1.00 16.54 22 ASP B N 1
ATOM 4762 C CA . ASP B 2 22 ? 151.186 189.081 136.951 1.00 16.54 22 ASP B CA 1
ATOM 4763 C C . ASP B 2 22 ? 150.550 188.795 135.596 1.00 16.54 22 ASP B C 1
ATOM 4764 O O . ASP B 2 22 ? 150.541 189.660 134.716 1.00 16.54 22 ASP B O 1
ATOM 4769 N N . TYR B 2 23 ? 150.012 187.588 135.438 1.00 16.96 23 TYR B N 1
ATOM 4770 C CA . TYR B 2 23 ? 149.315 187.182 134.227 1.00 16.96 23 T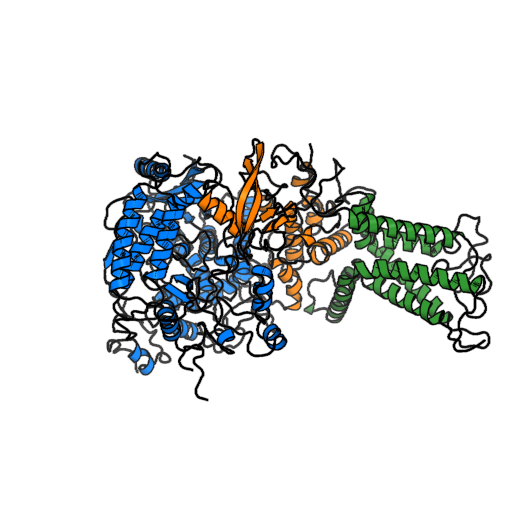YR B CA 1
ATOM 4771 C C . TYR B 2 23 ? 147.929 186.658 134.579 1.00 16.96 23 TYR B C 1
ATOM 4772 O O . TYR B 2 23 ? 147.721 186.082 135.648 1.00 16.96 23 TYR B O 1
ATOM 4781 N N . THR B 2 24 ? 146.980 186.862 133.667 1.00 19.94 24 THR B N 1
ATOM 4782 C CA . THR B 2 24 ? 145.614 186.369 133.818 1.00 19.94 24 THR B CA 1
ATOM 4783 C C . THR B 2 24 ? 145.337 185.345 132.726 1.00 19.94 24 THR B C 1
ATOM 4784 O O . THR B 2 24 ? 145.368 185.680 131.539 1.00 19.94 24 THR B O 1
ATOM 4788 N N . VAL B 2 25 ? 145.058 184.106 133.128 1.00 20.30 25 VAL B N 1
ATOM 4789 C CA . VAL B 2 25 ? 144.871 183.000 132.197 1.00 20.30 25 VAL B CA 1
ATOM 4790 C C . VAL B 2 25 ? 143.543 182.317 132.489 1.00 20.30 25 VAL B C 1
ATOM 4791 O O . VAL B 2 25 ? 143.078 182.276 133.631 1.00 20.30 25 VAL B O 1
ATOM 4795 N N . GLU B 2 26 ? 142.933 181.775 131.438 1.00 23.04 26 GLU B N 1
ATOM 4796 C CA . GLU B 2 26 ? 141.686 181.034 131.558 1.00 23.04 26 GLU B CA 1
ATOM 4797 C C . GLU B 2 26 ? 141.955 179.607 132.020 1.00 23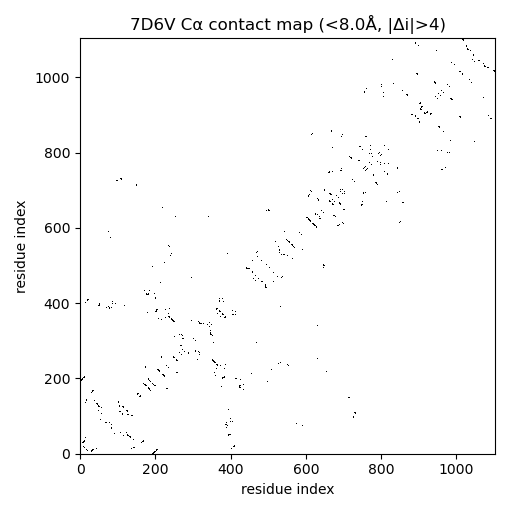.04 26 GLU B C 1
ATOM 4798 O O . GLU B 2 26 ? 142.797 178.910 131.449 1.00 23.04 26 GLU B O 1
ATOM 4804 N N . VAL B 2 27 ? 141.235 179.172 133.051 1.00 23.97 27 VAL B N 1
ATOM 4805 C CA . VAL B 2 27 ? 141.402 177.846 133.636 1.00 23.97 27 VAL B CA 1
ATOM 4806 C C . VAL B 2 27 ? 140.113 177.061 133.443 1.00 23.97 27 VAL B C 1
ATOM 4807 O O . VAL B 2 27 ? 139.024 177.573 133.719 1.00 23.97 27 VAL B O 1
ATOM 4811 N N . ASN B 2 28 ? 140.239 175.830 132.963 1.00 26.84 28 ASN B N 1
ATOM 4812 C CA . ASN B 2 28 ? 139.119 174.910 132.840 1.00 26.84 28 ASN B CA 1
ATOM 4813 C C . ASN B 2 28 ? 139.195 173.835 133.920 1.00 26.84 28 ASN B C 1
ATOM 4814 O O . ASN B 2 28 ? 140.227 173.627 134.558 1.00 26.84 28 ASN B O 1
ATOM 4819 N N . ASP B 2 29 ? 138.073 173.149 134.118 1.00 29.60 29 ASP B N 1
ATOM 4820 C CA . ASP B 2 29 ? 138.015 172.071 135.096 1.00 29.60 29 ASP B CA 1
ATOM 4821 C C . ASP B 2 29 ? 138.876 170.896 134.647 1.00 29.60 29 ASP B C 1
ATOM 4822 O O . ASP B 2 29 ? 138.796 170.459 133.497 1.00 29.60 29 ASP B O 1
ATOM 4827 N N . GLY B 2 30 ? 139.700 170.389 135.558 1.00 29.64 30 GLY B N 1
ATOM 4828 C CA . GLY B 2 30 ? 140.501 169.214 135.286 1.00 29.64 30 GLY B CA 1
ATOM 4829 C C . GLY B 2 30 ? 141.858 169.462 134.671 1.00 29.64 30 GLY B C 1
ATOM 4830 O O . GLY B 2 30 ? 142.446 168.527 134.117 1.00 29.64 30 GLY B O 1
ATOM 4831 N N . GLU B 2 31 ? 142.383 170.679 134.751 1.00 26.69 31 GLU B N 1
ATOM 4832 C CA . GLU B 2 31 ? 143.659 171.020 134.142 1.00 26.69 31 GLU B CA 1
ATOM 4833 C C . GLU B 2 31 ? 144.729 171.184 135.210 1.00 26.69 31 GLU B C 1
ATOM 4834 O O . GLU B 2 31 ? 144.455 171.654 136.313 1.00 26.69 31 GLU B O 1
ATOM 4840 N N . VAL B 2 32 ? 145.950 170.767 134.877 1.00 21.64 32 VAL B N 1
ATOM 4841 C CA . VAL B 2 32 ? 147.102 170.942 135.756 1.00 21.64 32 VAL B CA 1
ATOM 4842 C C . VAL B 2 32 ? 147.753 172.295 135.505 1.00 21.64 32 VAL B C 1
ATOM 4843 O O . VAL B 2 32 ? 147.415 172.994 134.545 1.00 21.64 32 VAL B O 1
ATOM 4847 N N . VAL B 2 33 ? 148.672 172.679 136.393 1.00 19.12 33 VAL B N 1
ATOM 4848 C CA . VAL B 2 33 ? 149.390 173.944 136.255 1.00 19.12 33 VAL B CA 1
ATOM 4849 C C . VAL B 2 33 ? 150.134 174.005 134.925 1.00 19.12 33 VAL B C 1
ATOM 4850 O O . VAL B 2 33 ? 150.184 175.057 134.274 1.00 19.12 33 VAL B O 1
ATOM 4854 N N . LEU B 2 34 ? 150.725 172.885 134.501 1.00 18.16 34 LEU B N 1
ATOM 4855 C CA . LEU B 2 34 ? 151.497 172.880 133.263 1.00 18.16 34 LEU B CA 1
ATOM 4856 C C . LEU B 2 34 ? 150.633 173.208 132.051 1.00 18.16 34 LEU B C 1
ATOM 4857 O O . LEU B 2 34 ? 151.114 173.839 131.105 1.00 18.16 34 LEU B O 1
ATOM 4862 N N . ASP B 2 35 ? 149.360 172.803 132.059 1.00 21.54 35 ASP B N 1
ATOM 4863 C CA . ASP B 2 35 ? 148.456 173.201 130.983 1.00 21.54 35 ASP B CA 1
ATOM 4864 C C . ASP B 2 35 ? 148.258 174.711 130.958 1.00 21.54 35 ASP B C 1
ATOM 4865 O O . ASP B 2 35 ? 148.208 175.323 129.884 1.00 21.54 35 ASP B O 1
ATOM 4870 N N . ILE B 2 36 ? 148.128 175.328 132.133 1.00 19.19 36 ILE B N 1
ATOM 4871 C CA . ILE B 2 36 ? 147.974 176.776 132.201 1.00 19.19 36 ILE B CA 1
ATOM 4872 C C . ILE B 2 36 ? 149.233 177.467 131.698 1.00 19.19 36 ILE B C 1
ATOM 4873 O O . ILE B 2 36 ? 149.166 178.494 131.013 1.00 19.19 36 ILE B O 1
ATOM 4878 N N . ILE B 2 37 ? 150.400 176.909 132.021 1.00 17.53 37 ILE B N 1
ATOM 4879 C CA . ILE B 2 37 ? 151.657 177.464 131.529 1.00 17.53 37 ILE B CA 1
ATOM 4880 C C . ILE B 2 37 ? 151.734 177.349 130.012 1.00 17.53 37 ILE B C 1
ATOM 4881 O O . ILE B 2 37 ? 152.193 178.270 129.328 1.00 17.53 37 ILE B O 1
ATOM 4886 N N . HIS B 2 38 ? 151.293 176.215 129.463 1.00 17.25 38 HIS B N 1
ATOM 4887 C CA . HIS B 2 38 ? 151.288 176.041 128.013 1.00 17.25 38 HIS B CA 1
ATOM 4888 C C . HIS B 2 38 ? 150.350 177.032 127.336 1.00 17.25 38 HIS B C 1
ATOM 4889 O O . HIS B 2 38 ? 150.676 177.585 126.278 1.00 17.25 38 HIS B O 1
ATOM 4896 N N . ARG B 2 39 ? 149.172 177.256 127.920 1.00 19.49 39 ARG B N 1
ATOM 4897 C CA . ARG B 2 39 ? 148.249 178.241 127.367 1.00 19.49 39 ARG B CA 1
ATOM 4898 C C . ARG B 2 39 ? 148.843 179.643 127.417 1.00 19.49 39 ARG B C 1
ATOM 4899 O O . ARG B 2 39 ? 148.700 180.424 126.467 1.00 19.49 39 ARG B O 1
ATOM 4907 N N . LEU B 2 40 ? 149.516 179.979 128.518 1.00 17.79 40 LEU B N 1
ATOM 4908 C CA . LEU B 2 40 ? 150.175 181.277 128.618 1.00 17.79 40 LEU B CA 1
ATOM 4909 C C . LEU B 2 40 ? 151.279 181.417 127.576 1.00 17.79 40 LEU B C 1
ATOM 4910 O O . LEU B 2 40 ? 151.469 182.495 127.003 1.00 17.79 40 LEU B O 1
ATOM 4915 N N . GLN B 2 41 ? 152.023 180.339 127.329 1.00 17.52 41 GLN B N 1
ATOM 4916 C CA . GLN B 2 41 ? 153.047 180.358 126.289 1.00 17.52 41 GLN B CA 1
ATOM 4917 C C . GLN B 2 41 ? 152.440 180.581 124.913 1.00 17.52 41 GLN B C 1
ATOM 4918 O O . GLN B 2 41 ? 152.957 181.372 124.117 1.00 17.52 41 GLN B O 1
ATOM 4924 N N . ALA B 2 42 ? 151.347 179.886 124.611 1.00 17.86 42 ALA B N 1
ATOM 4925 C CA . ALA B 2 42 ? 150.750 179.970 123.287 1.00 17.86 42 ALA B CA 1
ATOM 4926 C C . ALA B 2 42 ? 149.924 181.230 123.080 1.00 17.86 42 ALA B C 1
ATOM 4927 O O . ALA B 2 42 ? 149.570 181.533 121.937 1.00 17.86 42 ALA B O 1
ATOM 4929 N N . THR B 2 43 ? 149.610 181.971 124.141 1.00 18.59 43 THR B N 1
ATOM 4930 C CA . THR B 2 43 ? 148.790 183.171 124.019 1.00 18.59 43 THR B CA 1
ATOM 4931 C C . THR B 2 43 ? 149.517 184.462 124.363 1.00 18.59 43 THR B C 1
ATOM 4932 O O . THR B 2 43 ? 149.311 185.468 123.685 1.00 18.59 43 THR B O 1
ATOM 4936 N N . GLN B 2 44 ? 150.356 184.477 125.393 1.00 17.66 44 GLN B N 1
ATOM 4937 C CA . GLN B 2 44 ? 150.919 185.731 125.882 1.00 17.66 44 GLN B CA 1
ATOM 4938 C C . GLN B 2 44 ? 152.438 185.770 125.898 1.00 17.66 44 GLN B C 1
ATOM 4939 O O . GLN B 2 44 ? 153.022 186.795 125.540 1.00 17.66 44 GLN B O 1
ATOM 4945 N N . THR B 2 45 ? 153.101 184.684 126.301 1.00 16.76 45 THR B N 1
ATOM 4946 C CA . THR B 2 45 ? 154.544 184.666 126.538 1.00 16.76 45 THR B CA 1
ATOM 4947 C C . THR B 2 45 ? 155.175 183.540 125.729 1.00 16.76 45 THR B C 1
ATOM 4948 O O . THR B 2 45 ? 155.472 182.465 126.270 1.00 16.76 45 THR B O 1
ATOM 4952 N N . PRO B 2 46 ? 155.406 183.754 124.432 1.00 16.71 46 PRO B N 1
ATOM 4953 C CA . PRO B 2 46 ? 155.978 182.682 123.601 1.00 16.71 46 PRO B CA 1
ATOM 4954 C C . PRO B 2 46 ? 157.363 182.235 124.038 1.00 16.71 46 PRO B C 1
ATOM 4955 O O . PRO B 2 46 ? 157.723 181.071 123.829 1.00 16.71 46 PRO B O 1
ATOM 4959 N N . ASP B 2 47 ? 158.152 183.125 124.641 1.00 17.33 47 ASP B N 1
ATOM 4960 C CA . ASP B 2 47 ? 159.538 182.848 124.995 1.00 17.33 47 ASP B CA 1
ATOM 4961 C C . ASP B 2 47 ? 159.713 182.490 126.468 1.00 17.33 47 ASP B C 1
ATOM 4962 O O . ASP B 2 47 ? 160.819 182.611 127.000 1.00 17.33 47 ASP B O 1
ATOM 4967 N N . LEU B 2 48 ? 158.650 182.057 127.139 1.00 15.82 48 LEU B N 1
ATOM 4968 C CA . LEU B 2 48 ? 158.731 181.699 128.549 1.00 15.82 48 LEU B CA 1
ATOM 4969 C C . LEU B 2 48 ? 159.394 180.336 128.720 1.00 15.82 48 LEU B C 1
ATOM 4970 O O . LEU B 2 48 ? 159.007 179.363 128.070 1.00 15.82 48 LEU B O 1
ATOM 4975 N N . ALA B 2 49 ? 160.372 180.267 129.621 1.00 15.48 49 ALA B N 1
ATOM 4976 C CA . ALA B 2 49 ? 161.193 179.075 129.804 1.00 15.48 49 ALA B CA 1
ATOM 4977 C C . ALA B 2 49 ? 160.519 178.084 130.750 1.00 15.48 49 ALA B C 1
ATOM 4978 O O . ALA B 2 49 ? 160.156 178.446 131.871 1.00 15.48 49 ALA B O 1
ATOM 4980 N N . VAL B 2 50 ? 160.351 176.831 130.307 1.00 15.76 50 VAL B N 1
ATOM 4981 C CA . VAL B 2 50 ? 159.555 175.867 131.072 1.00 15.76 50 VAL B CA 1
ATOM 4982 C C . VAL B 2 50 ? 160.285 174.553 131.343 1.00 15.76 50 VAL B C 1
ATOM 4983 O O . VAL B 2 50 ? 160.426 174.151 132.503 1.00 15.76 50 VAL B O 1
ATOM 4987 N N . ARG B 2 51 ? 160.748 173.874 130.289 1.00 14.63 51 ARG B N 1
ATOM 4988 C CA . ARG B 2 51 ? 161.399 172.559 130.387 1.00 14.63 51 ARG B CA 1
ATOM 4989 C C . ARG B 2 51 ? 160.453 171.480 130.931 1.00 14.63 51 ARG B C 1
ATOM 4990 O O . ARG B 2 51 ? 160.543 171.043 132.076 1.00 14.63 51 ARG B O 1
ATOM 4998 N N . TRP B 2 52 ? 159.510 171.090 130.082 1.00 15.58 52 TRP B N 1
ATOM 4999 C CA . TRP B 2 52 ? 158.719 169.884 130.280 1.00 15.58 52 TRP B CA 1
ATOM 5000 C C . TRP B 2 52 ? 159.086 168.860 129.211 1.00 15.58 52 TRP B C 1
ATOM 5001 O O . TRP B 2 52 ? 159.603 169.210 128.147 1.00 15.58 52 TRP B O 1
ATOM 5012 N N . ASN B 2 53 ? 158.840 167.586 129.497 1.00 16.52 53 ASN B N 1
ATOM 5013 C CA . ASN B 2 53 ? 159.042 166.626 128.413 1.00 16.52 53 ASN B CA 1
ATOM 5014 C C . ASN B 2 53 ? 157.870 165.684 128.177 1.00 16.52 53 ASN B C 1
ATOM 5015 O O . ASN B 2 53 ? 157.520 165.433 127.024 1.00 16.52 53 ASN B O 1
ATOM 5020 N N . CYS B 2 54 ? 157.307 165.101 129.227 1.00 17.96 54 CYS B N 1
ATOM 5021 C CA . CYS B 2 54 ? 156.231 164.131 129.025 1.00 17.96 54 CYS B CA 1
ATOM 5022 C C . CYS B 2 54 ? 154.831 164.609 129.380 1.00 17.96 54 CYS B C 1
ATOM 5023 O O . CYS B 2 54 ? 153.857 164.239 128.726 1.00 17.96 54 CYS B O 1
ATOM 5026 N N . LYS B 2 55 ? 154.732 165.429 130.416 1.00 21.92 55 LYS B N 1
ATOM 5027 C CA . LYS B 2 55 ? 153.427 165.920 130.866 1.00 21.92 55 LYS B CA 1
ATOM 5028 C C . LYS B 2 55 ? 152.479 164.873 131.449 1.00 21.92 55 LYS B C 1
ATOM 5029 O O . LYS B 2 55 ? 151.261 165.042 131.410 1.00 21.92 55 LYS B O 1
ATOM 5031 N N . ALA B 2 56 ? 153.038 163.798 131.988 1.00 19.98 56 ALA B N 1
ATOM 5032 C CA . ALA B 2 56 ? 152.236 162.746 132.602 1.00 19.98 56 ALA B CA 1
ATOM 5033 C C . ALA B 2 56 ? 152.799 162.239 133.927 1.00 19.98 56 ALA B C 1
ATOM 5034 O O . ALA B 2 56 ? 152.446 161.129 134.342 1.00 19.98 56 ALA B O 1
ATOM 5036 N N . GLY B 2 57 ? 153.648 163.002 134.607 1.00 19.18 57 GLY B N 1
ATOM 5037 C CA . GLY B 2 57 ? 154.445 162.376 135.640 1.00 19.18 57 GLY B CA 1
ATOM 5038 C C . GLY B 2 57 ? 155.487 161.529 134.932 1.00 19.18 57 GLY B C 1
ATOM 5039 O O . GLY B 2 57 ? 155.742 161.693 133.750 1.00 19.18 57 GLY B O 1
ATOM 5040 N N . LYS B 2 58 ? 156.103 160.618 135.677 1.00 17.76 58 LYS B N 1
ATOM 5041 C CA . LYS B 2 58 ? 156.954 159.579 135.097 1.00 17.76 58 LYS B CA 1
ATOM 5042 C C . LYS B 2 58 ? 158.296 160.107 134.598 1.00 17.76 58 LYS B C 1
ATOM 5043 O O . LYS B 2 58 ? 159.179 159.319 134.251 1.00 17.76 58 LYS B O 1
ATOM 5049 N N . CYS B 2 59 ? 158.658 161.250 134.505 1.00 16.18 59 CYS B N 1
ATOM 5050 C CA . CYS B 2 59 ? 159.981 161.839 134.361 1.00 16.18 59 CYS B CA 1
ATOM 5051 C C . CYS B 2 59 ? 160.956 162.680 135.169 1.00 16.18 59 CYS B C 1
ATOM 5052 O O . CYS B 2 59 ? 162.147 162.360 135.262 1.00 16.18 59 CYS B O 1
ATOM 5055 N N . GLY B 2 60 ? 160.253 163.924 135.818 1.00 14.26 60 GLY B N 1
ATOM 5056 C CA . GLY B 2 60 ? 161.095 164.879 136.501 1.00 14.26 60 GLY B CA 1
ATOM 5057 C C . GLY B 2 60 ? 161.539 166.137 135.794 1.00 14.26 60 GLY B C 1
ATOM 5058 O O . GLY B 2 60 ? 162.374 166.881 136.314 1.00 14.26 60 GLY B O 1
ATOM 5059 N N . SER B 2 61 ? 160.998 166.384 134.603 1.00 14.32 61 SER B N 1
ATOM 5060 C CA . SER B 2 61 ? 161.397 167.566 133.850 1.00 14.32 61 SER B CA 1
ATOM 5061 C C . SER B 2 61 ? 160.762 168.836 134.401 1.00 14.32 61 SER B C 1
ATOM 5062 O O . SER B 2 61 ? 161.416 169.882 134.460 1.00 14.32 61 SER B O 1
ATOM 5065 N N . CYS B 2 62 ? 159.473 168.748 134.721 1.00 14.75 62 CYS B N 1
ATOM 5066 C CA . CYS B 2 62 ? 158.685 169.896 135.173 1.00 14.75 62 CYS B CA 1
ATOM 5067 C C . CYS B 2 62 ? 158.717 170.255 136.655 1.00 14.75 62 CYS B C 1
ATOM 5068 O O . CYS B 2 62 ? 157.711 170.706 137.203 1.00 14.75 62 CYS B O 1
ATOM 5071 N N . SER B 2 63 ? 159.856 170.064 137.307 1.00 13.77 63 SER B N 1
ATOM 5072 C CA . SER B 2 63 ? 159.961 170.438 138.710 1.00 13.77 63 SER B CA 1
ATOM 5073 C C . SER B 2 63 ? 159.963 171.954 138.860 1.00 13.77 63 SER B C 1
ATOM 5074 O O . SER B 2 63 ? 160.720 172.655 138.184 1.00 13.77 63 SER B O 1
ATOM 5077 N N . ALA B 2 64 ? 159.117 172.460 139.751 1.00 13.59 64 ALA B N 1
ATOM 5078 C CA . ALA B 2 64 ? 159.086 173.880 140.072 1.00 13.59 64 ALA B CA 1
ATOM 5079 C C . ALA B 2 64 ? 158.624 174.022 141.515 1.00 13.59 64 ALA B C 1
ATOM 5080 O O . ALA B 2 64 ? 158.484 173.033 142.236 1.00 13.59 64 ALA B O 1
ATOM 5082 N N . GLU B 2 65 ? 158.396 175.256 141.946 1.00 13.75 65 GLU B N 1
ATOM 5083 C CA . GLU B 2 65 ? 157.817 175.536 143.258 1.00 13.75 65 GLU B CA 1
ATOM 5084 C C . GLU B 2 65 ? 156.494 176.247 143.006 1.00 13.75 65 GLU B C 1
ATOM 5085 O O . GLU B 2 65 ? 156.471 177.435 142.673 1.00 13.75 65 GLU B O 1
ATOM 5091 N N . ILE B 2 66 ? 155.393 175.513 143.173 1.00 15.92 66 ILE B N 1
ATOM 5092 C CA . ILE B 2 66 ? 154.127 175.919 142.572 1.00 15.92 66 ILE B CA 1
ATOM 5093 C C . ILE B 2 66 ? 153.468 177.035 143.365 1.00 15.92 66 ILE B C 1
ATOM 5094 O O . ILE B 2 66 ? 152.946 177.992 142.785 1.00 15.92 66 ILE B O 1
ATOM 5099 N N . ASN B 2 67 ? 153.417 176.918 144.686 1.00 16.02 67 ASN B N 1
ATOM 5100 C CA . ASN B 2 67 ? 152.938 178.028 145.501 1.00 16.02 67 ASN B CA 1
ATOM 5101 C C . ASN B 2 67 ? 153.773 178.117 146.775 1.00 16.02 67 ASN B C 1
ATOM 5102 O O . ASN B 2 67 ? 153.257 178.285 147.880 1.00 16.02 67 ASN B O 1
ATOM 5107 N N . GLY B 2 68 ? 155.088 177.993 146.621 1.00 14.97 68 GLY B N 1
ATOM 5108 C CA . GLY B 2 68 ? 155.996 177.847 147.732 1.00 14.97 68 GLY B CA 1
ATOM 5109 C C . GLY B 2 68 ? 156.421 176.421 148.002 1.00 14.97 68 GLY B C 1
ATOM 5110 O O . GLY B 2 68 ? 157.359 176.208 148.777 1.00 14.97 68 GLY B O 1
ATOM 5111 N N . ARG B 2 69 ? 155.762 175.444 147.381 1.00 14.31 69 ARG B N 1
ATOM 5112 C CA . ARG B 2 69 ? 156.006 174.029 147.600 1.00 14.31 69 ARG B CA 1
ATOM 5113 C C . ARG B 2 69 ? 156.644 173.405 146.373 1.00 14.31 69 ARG B C 1
ATOM 5114 O O . ARG B 2 69 ? 156.130 173.581 145.262 1.00 14.31 69 ARG B O 1
ATOM 5122 N N . PRO B 2 70 ? 157.748 172.675 146.526 1.00 13.30 70 PRO B N 1
ATOM 5123 C CA . PRO B 2 70 ? 158.326 171.959 145.381 1.00 13.30 70 PRO B CA 1
ATOM 5124 C C . PRO B 2 70 ? 157.397 170.883 144.841 1.00 13.30 70 PRO B C 1
ATOM 5125 O O . PRO B 2 70 ? 157.100 169.900 145.526 1.00 13.30 70 PRO B O 1
ATOM 5129 N N . ARG B 2 71 ? 156.937 171.064 143.607 1.00 14.49 71 ARG B N 1
ATOM 5130 C CA . ARG B 2 71 ? 155.974 170.186 142.965 1.00 14.49 71 ARG B CA 1
ATOM 5131 C C . ARG B 2 71 ? 156.407 169.894 141.534 1.00 14.49 71 ARG B C 1
ATOM 5132 O O . ARG B 2 71 ? 157.360 170.476 141.010 1.00 14.49 71 ARG B O 1
ATOM 5140 N N . LEU B 2 72 ? 155.693 168.960 140.912 1.00 15.10 72 LEU B N 1
ATOM 5141 C CA . LEU B 2 72 ? 155.720 168.786 139.468 1.00 15.10 72 LEU B CA 1
ATOM 5142 C C . LEU B 2 72 ? 154.564 169.572 138.866 1.00 15.10 72 LEU B C 1
ATOM 5143 O O . LEU B 2 72 ? 153.432 169.479 139.346 1.00 15.10 72 LEU B O 1
ATOM 5148 N N . MET B 2 73 ? 154.854 170.354 137.826 1.00 16.44 73 MET B N 1
ATOM 5149 C CA . MET B 2 73 ? 153.814 171.177 137.222 1.00 16.44 73 MET B CA 1
ATOM 5150 C C . MET B 2 73 ? 152.754 170.330 136.532 1.00 16.44 73 MET B C 1
ATOM 5151 O O . MET B 2 73 ? 151.577 170.704 136.520 1.00 16.44 73 MET B O 1
ATOM 5156 N N . CYS B 2 74 ? 153.158 169.185 135.991 1.00 17.98 74 CYS B N 1
ATOM 5157 C CA . CYS B 2 74 ? 152.232 168.296 135.291 1.00 17.98 74 CYS B CA 1
ATOM 5158 C C . CYS B 2 74 ? 151.366 167.446 136.224 1.00 17.98 74 CYS B C 1
ATOM 5159 O O . CYS B 2 74 ? 150.519 166.681 135.762 1.00 17.98 74 CYS B O 1
ATOM 5162 N N . MET B 2 75 ? 151.576 167.579 137.530 1.00 20.26 75 MET B N 1
ATOM 5163 C CA . MET B 2 75 ? 150.808 166.817 138.501 1.00 20.26 75 MET B CA 1
ATOM 5164 C C . MET B 2 75 ? 150.059 167.681 139.506 1.00 20.26 75 MET B C 1
ATOM 5165 O O . MET B 2 75 ? 149.415 167.132 140.405 1.00 20.26 75 MET B O 1
ATOM 5170 N N . THR B 2 76 ? 150.114 169.004 139.386 1.00 19.82 76 THR B N 1
ATOM 5171 C CA . THR B 2 76 ? 149.457 169.896 140.334 1.00 19.82 76 THR B CA 1
ATOM 5172 C C . THR B 2 76 ? 148.068 170.240 139.810 1.00 19.82 76 THR B C 1
ATOM 5173 O O . THR B 2 76 ? 147.934 170.839 138.741 1.00 19.82 76 THR B O 1
ATOM 5177 N N . ARG B 2 77 ? 147.041 169.887 140.585 1.00 27.54 77 ARG B N 1
ATOM 5178 C CA . ARG B 2 77 ? 145.689 169.761 140.051 1.00 27.54 77 ARG B CA 1
ATOM 5179 C C . ARG B 2 77 ? 145.049 171.093 139.688 1.00 27.54 77 ARG B C 1
ATOM 5180 O O . ARG B 2 77 ? 144.072 171.097 138.932 1.00 27.54 77 ARG B O 1
ATOM 5188 N N . MET B 2 78 ? 145.519 172.202 140.256 1.00 23.55 78 MET B N 1
ATOM 5189 C CA . MET B 2 78 ? 145.102 173.550 139.873 1.00 23.55 78 MET B CA 1
ATOM 5190 C C . MET B 2 78 ? 143.674 173.825 140.341 1.00 23.55 78 MET B C 1
ATOM 5191 O O . MET B 2 78 ? 143.204 174.965 140.306 1.00 23.55 78 MET B O 1
ATOM 5196 N N . SER B 2 79 ? 142.995 172.790 140.824 1.00 24.12 79 SER B N 1
ATOM 5197 C CA . SER B 2 79 ? 141.789 172.936 141.622 1.00 24.12 79 SER B CA 1
ATOM 5198 C C . SER B 2 79 ? 142.106 172.889 143.106 1.00 24.12 79 SER B C 1
ATOM 5199 O O . SER B 2 79 ? 141.202 173.032 143.934 1.00 24.12 79 SER B O 1
ATOM 5202 N N . THR B 2 80 ? 143.379 172.674 143.442 1.00 24.04 80 THR B N 1
ATOM 5203 C CA . THR B 2 80 ? 143.859 172.851 144.804 1.00 24.04 80 THR B CA 1
ATOM 5204 C C . THR B 2 80 ? 143.647 174.283 145.275 1.00 24.04 80 THR B C 1
ATOM 5205 O O . THR B 2 80 ? 143.513 174.533 146.478 1.00 24.04 80 THR B O 1
ATOM 5209 N N . PHE B 2 81 ? 143.570 175.223 144.342 1.00 23.10 81 PHE B N 1
ATOM 5210 C CA . PHE B 2 81 ? 143.556 176.645 144.631 1.00 23.10 81 PHE B CA 1
ATOM 5211 C C . PHE B 2 81 ? 142.179 177.224 144.340 1.00 23.10 81 PHE B C 1
ATOM 5212 O O . PHE B 2 81 ? 141.473 176.765 143.440 1.00 23.10 81 PHE B O 1
ATOM 5220 N N . GLY B 2 82 ? 141.806 178.239 145.107 1.00 24.29 82 GLY B N 1
ATOM 5221 C CA . GLY B 2 82 ? 140.553 178.920 144.872 1.00 24.29 82 GLY B CA 1
ATOM 5222 C C . GLY B 2 82 ? 140.578 179.737 143.596 1.00 24.29 82 GLY B C 1
ATOM 5223 O O . GLY B 2 82 ? 141.623 180.015 143.008 1.00 24.29 82 GLY B O 1
ATOM 5224 N N . GLU B 2 83 ? 139.383 180.129 143.155 1.00 26.48 83 GLU B N 1
ATOM 5225 C CA . GLU B 2 83 ? 139.269 180.926 141.941 1.00 26.48 83 GLU B CA 1
ATOM 5226 C C . GLU B 2 83 ? 139.711 182.367 142.151 1.00 26.48 83 GLU B C 1
ATOM 5227 O O . GLU B 2 83 ? 140.048 183.048 141.177 1.00 26.48 83 GLU B O 1
ATOM 5233 N N . ASP B 2 84 ? 139.722 182.846 143.393 1.00 27.18 84 ASP B N 1
ATOM 5234 C CA . ASP B 2 84 ? 140.241 184.167 143.716 1.00 27.18 84 ASP B CA 1
ATOM 5235 C C . ASP B 2 84 ? 141.598 184.101 144.406 1.00 27.18 84 ASP B C 1
ATOM 5236 O O . ASP B 2 84 ? 142.052 185.104 144.961 1.00 27.18 84 ASP B O 1
ATOM 5241 N N . GLU B 2 85 ? 142.249 182.944 144.383 1.00 23.89 85 GLU B N 1
ATOM 5242 C CA . GLU B 2 85 ? 143.573 182.774 144.960 1.00 23.89 85 GLU B CA 1
ATOM 5243 C C . GLU B 2 85 ? 144.637 182.971 143.889 1.00 23.89 85 GLU B C 1
ATOM 5244 O O . GLU B 2 85 ? 144.467 182.548 142.743 1.00 23.89 85 GLU B O 1
ATOM 5250 N N . VAL B 2 86 ? 145.732 183.622 144.264 1.00 19.78 86 VAL B N 1
ATOM 5251 C CA . VAL B 2 86 ? 146.839 183.875 143.350 1.00 19.78 86 VAL B CA 1
ATOM 5252 C C . VAL B 2 86 ? 147.820 182.716 143.432 1.00 19.78 86 VAL B C 1
ATOM 5253 O O . VAL B 2 86 ? 148.236 182.319 144.525 1.00 19.78 86 VAL B O 1
ATOM 5257 N N . VAL B 2 87 ? 148.193 182.172 142.277 1.00 17.69 87 VAL B N 1
ATOM 5258 C CA . VAL B 2 87 ? 149.145 181.069 142.200 1.00 17.69 87 VAL B CA 1
ATOM 5259 C C . VAL B 2 87 ? 150.482 181.619 141.724 1.00 17.69 87 VAL B C 1
ATOM 5260 O O . VAL B 2 87 ? 150.554 182.269 140.677 1.00 17.69 87 VAL B O 1
ATOM 5264 N N . THR B 2 88 ? 151.541 181.354 142.483 1.00 15.69 88 THR B N 1
ATOM 5265 C CA . THR B 2 88 ? 152.850 181.959 142.255 1.00 15.69 88 THR B CA 1
ATOM 5266 C C . THR B 2 88 ? 153.846 180.877 141.861 1.00 15.69 88 THR B C 1
ATOM 5267 O O . THR B 2 88 ? 154.312 180.119 142.715 1.00 15.69 88 THR B O 1
ATOM 5271 N N . VAL B 2 89 ? 154.220 180.844 140.586 1.00 14.20 89 VAL B N 1
ATOM 5272 C CA . VAL B 2 89 ? 155.091 179.804 140.050 1.00 14.20 89 VAL B CA 1
ATOM 5273 C C . VAL B 2 89 ? 156.492 180.379 139.887 1.00 14.20 89 VAL B C 1
ATOM 5274 O O . VAL B 2 89 ? 156.689 181.366 139.169 1.00 14.20 89 VAL B O 1
ATOM 5278 N N . THR B 2 90 ? 157.461 179.750 140.536 1.00 13.21 90 THR B N 1
ATOM 5279 C CA . THR B 2 90 ? 158.861 180.142 140.521 1.00 13.21 90 THR B CA 1
ATOM 5280 C C . THR B 2 90 ? 159.717 178.919 140.240 1.00 13.21 90 THR B C 1
ATOM 5281 O O . THR B 2 90 ? 159.273 177.784 140.434 1.00 13.21 90 THR B O 1
ATOM 5285 N N . PRO B 2 91 ? 160.947 179.114 139.768 1.00 12.96 91 PRO B N 1
ATOM 5286 C CA . PRO B 2 91 ? 161.856 177.978 139.591 1.00 12.96 91 PRO B CA 1
ATOM 5287 C C . PRO B 2 91 ? 162.334 177.439 140.931 1.00 12.96 91 PRO B C 1
ATOM 5288 O O . PRO B 2 91 ? 162.090 178.010 141.995 1.00 12.96 91 PRO B O 1
ATOM 5292 N N . LEU B 2 92 ? 163.018 176.301 140.864 1.00 12.74 92 LEU B N 1
ATOM 5293 C CA . LEU B 2 92 ? 163.640 175.730 142.049 1.00 12.74 92 LEU B CA 1
ATOM 5294 C C . LEU B 2 92 ? 164.673 176.696 142.614 1.00 12.74 92 LEU B C 1
ATOM 5295 O O . LEU B 2 92 ? 165.481 177.263 141.875 1.00 12.74 92 LEU B O 1
ATOM 5300 N N . ARG B 2 93 ? 164.647 176.882 143.931 1.00 13.34 93 ARG B N 1
ATOM 5301 C CA . ARG B 2 93 ? 165.466 177.889 144.588 1.00 13.34 93 ARG B CA 1
ATOM 5302 C C . ARG B 2 93 ? 166.772 177.342 145.144 1.00 13.34 93 ARG B C 1
ATOM 5303 O O . ARG B 2 93 ? 167.503 178.086 145.798 1.00 13.34 93 ARG B O 1
ATOM 5311 N N . THR B 2 94 ? 167.081 176.068 144.913 1.00 13.06 94 THR B N 1
ATOM 5312 C CA . THR B 2 94 ? 168.332 175.483 145.379 1.00 13.06 94 THR B CA 1
ATOM 5313 C C . THR B 2 94 ? 169.420 175.480 144.317 1.00 13.06 94 THR B C 1
ATOM 5314 O O . THR B 2 94 ? 170.607 175.504 144.656 1.00 13.06 94 THR B O 1
ATOM 5318 N N . PHE B 2 95 ? 169.050 175.479 143.048 1.00 13.28 95 PHE B N 1
ATOM 5319 C CA . PHE B 2 95 ? 169.993 175.373 141.953 1.00 13.28 95 PHE B CA 1
ATOM 5320 C C . PHE B 2 95 ? 170.109 176.696 141.213 1.00 13.28 95 PHE B C 1
ATOM 5321 O O . PHE B 2 95 ? 169.209 177.539 141.283 1.00 13.28 95 PHE B O 1
ATOM 5329 N N . PRO B 2 96 ? 171.226 176.935 140.525 1.00 14.59 96 PRO B N 1
ATOM 5330 C CA . PRO B 2 96 ? 171.364 178.180 139.764 1.00 14.59 96 PRO B CA 1
ATOM 5331 C C . PRO B 2 96 ? 170.307 178.278 138.678 1.00 14.59 96 PRO B C 1
ATOM 5332 O O . PRO B 2 96 ? 169.969 177.293 138.021 1.00 14.59 96 PRO B O 1
ATOM 5336 N N . VAL B 2 97 ? 169.792 179.483 138.488 1.00 15.04 97 VAL B N 1
ATOM 5337 C CA . VAL B 2 97 ? 168.696 179.721 137.559 1.00 15.04 97 VAL B CA 1
ATOM 5338 C C . VAL B 2 97 ? 169.260 179.921 136.158 1.00 15.04 97 VAL B C 1
ATOM 5339 O O . VAL B 2 97 ? 170.190 180.709 135.956 1.00 15.04 97 VAL B O 1
ATOM 5343 N N . MET B 2 98 ? 168.724 179.173 135.193 1.00 15.66 98 MET B N 1
ATOM 5344 C CA . MET B 2 98 ? 169.056 179.420 133.794 1.00 15.66 98 MET B CA 1
ATOM 5345 C C . MET B 2 98 ? 168.212 180.558 133.239 1.00 15.66 98 MET B C 1
ATOM 5346 O O . MET B 2 98 ? 168.737 181.598 132.828 1.00 15.66 98 MET B O 1
ATOM 5351 N N . ARG B 2 99 ? 166.898 180.376 133.233 1.00 15.48 99 ARG B N 1
ATOM 5352 C CA . ARG B 2 99 ? 165.966 181.417 132.838 1.00 15.48 99 ARG B CA 1
ATOM 5353 C C . ARG B 2 99 ? 164.694 181.210 133.654 1.00 15.48 99 ARG B C 1
ATOM 5354 O O . ARG B 2 99 ? 164.732 180.582 134.716 1.00 15.48 99 ARG B O 1
ATOM 5362 N N . ASP B 2 100 ? 163.566 181.710 133.146 1.00 14.59 100 ASP B N 1
ATOM 5363 C CA . ASP B 2 100 ? 162.367 181.946 133.947 1.00 14.59 100 ASP B CA 1
ATOM 5364 C C . ASP B 2 100 ? 162.029 180.818 134.920 1.00 14.59 100 ASP B C 1
ATOM 5365 O O . ASP B 2 100 ? 162.034 181.018 136.137 1.00 14.59 100 ASP B O 1
ATOM 5370 N N . LEU B 2 101 ? 161.750 179.620 134.414 1.00 13.85 101 LEU B N 1
ATOM 5371 C CA . LEU B 2 101 ? 161.400 178.499 135.280 1.00 13.85 101 LEU B CA 1
ATOM 5372 C C . LEU B 2 101 ? 162.395 177.353 135.184 1.00 13.85 101 LEU B C 1
ATOM 5373 O O . LEU B 2 101 ? 162.129 176.270 135.712 1.00 13.85 101 LEU B O 1
ATOM 5378 N N . VAL B 2 102 ? 163.531 177.564 134.530 1.00 14.48 102 VAL B N 1
ATOM 5379 C CA . VAL B 2 102 ? 164.515 176.522 134.276 1.00 14.48 102 VAL B CA 1
ATOM 5380 C C . VAL B 2 102 ? 165.744 176.802 135.125 1.00 14.48 102 VAL B C 1
ATOM 5381 O O . VAL B 2 102 ? 166.258 177.926 135.133 1.00 14.48 102 VAL B O 1
ATOM 5385 N N . THR B 2 103 ? 166.209 175.786 135.843 1.00 14.35 103 THR B N 1
ATOM 5386 C CA . THR B 2 103 ? 167.407 175.891 136.656 1.00 14.35 103 THR B CA 1
ATOM 5387 C C . THR B 2 103 ? 168.484 174.966 136.107 1.00 14.35 103 THR B C 1
ATOM 5388 O O . THR B 2 103 ? 168.211 174.048 135.332 1.00 14.35 103 THR B O 1
ATOM 5392 N N . ASP B 2 104 ? 169.721 175.229 136.518 1.00 14.82 104 ASP B N 1
ATOM 5393 C CA . ASP B 2 104 ? 170.864 174.413 136.117 1.00 14.82 104 ASP B CA 1
ATOM 5394 C C . ASP B 2 104 ? 170.966 173.239 137.080 1.00 14.82 104 ASP B C 1
ATOM 5395 O O . ASP B 2 104 ? 171.643 173.304 138.106 1.00 14.82 104 ASP B O 1
ATOM 5400 N N . VAL B 2 105 ? 170.275 172.153 136.753 1.00 14.54 105 VAL B N 1
ATOM 5401 C CA . VAL B 2 105 ? 170.355 170.924 137.556 1.00 14.54 105 VAL B CA 1
ATOM 5402 C C . VAL B 2 105 ? 171.497 170.107 136.962 1.00 14.54 105 VAL B C 1
ATOM 5403 O O . VAL B 2 105 ? 171.314 169.161 136.194 1.00 14.54 105 VAL B O 1
ATOM 5407 N N . SER B 2 106 ? 172.713 170.473 137.348 1.00 14.59 106 SER B N 1
ATOM 5408 C CA . SER B 2 106 ? 173.910 169.738 136.967 1.00 14.59 106 SER B CA 1
ATOM 5409 C C . SER B 2 106 ? 174.744 169.311 138.158 1.00 14.59 106 SER B C 1
ATOM 5410 O O . SER B 2 106 ? 175.587 168.419 138.010 1.00 14.59 106 SER B O 1
ATOM 5413 N N . PHE B 2 107 ? 174.544 169.925 139.324 1.00 14.05 107 PHE B N 1
ATOM 5414 C CA . PHE B 2 107 ? 175.103 169.417 140.568 1.00 14.05 107 PHE B CA 1
ATOM 5415 C C . PHE B 2 107 ? 174.703 167.963 140.785 1.00 14.05 107 PHE B C 1
ATOM 5416 O O . PHE B 2 107 ? 175.508 167.147 141.248 1.00 14.05 107 PHE B O 1
ATOM 5424 N N . ASN B 2 108 ? 173.469 167.615 140.416 1.00 13.53 108 ASN B N 1
ATOM 5425 C CA . ASN B 2 108 ? 173.001 166.242 140.561 1.00 13.53 108 ASN B CA 1
ATOM 5426 C C . ASN B 2 108 ? 173.747 165.293 139.632 1.00 13.53 108 ASN B C 1
ATOM 5427 O O . ASN B 2 108 ? 174.161 164.206 140.047 1.00 13.53 108 ASN B O 1
ATOM 5432 N N . TYR B 2 109 ? 173.936 165.683 138.372 1.00 13.98 109 TYR B N 1
ATOM 5433 C CA . TYR B 2 109 ? 174.658 164.822 137.445 1.00 13.98 109 TYR B CA 1
ATOM 5434 C C . TYR B 2 109 ? 176.141 164.747 137.771 1.00 13.98 109 TYR B C 1
ATOM 5435 O O . TYR B 2 109 ? 176.793 163.763 137.411 1.00 13.98 109 TYR B O 1
ATOM 5444 N N . GLU B 2 110 ? 176.686 165.758 138.449 1.00 16.00 110 GLU B N 1
ATOM 5445 C CA . GLU B 2 110 ? 178.058 165.667 138.934 1.00 16.00 110 GLU B CA 1
ATOM 5446 C C . GLU B 2 110 ? 178.156 164.726 140.126 1.00 16.00 110 GLU B C 1
ATOM 5447 O O . GLU B 2 110 ? 179.132 163.980 140.255 1.00 16.00 110 GLU B O 1
ATOM 5453 N N . LYS B 2 111 ? 177.158 164.749 141.012 1.00 14.85 111 LYS B N 1
ATOM 5454 C CA . LYS B 2 111 ? 177.124 163.803 142.121 1.00 14.85 111 LYS B CA 1
ATOM 5455 C C . LYS B 2 111 ? 176.888 162.376 141.654 1.00 14.85 111 LYS B C 1
ATOM 5456 O O . LYS B 2 111 ? 177.311 161.437 142.334 1.00 14.85 111 LYS B O 1
ATOM 5462 N N . ALA B 2 112 ? 176.212 162.196 140.519 1.00 14.81 112 ALA B N 1
ATOM 5463 C CA . ALA B 2 112 ? 175.857 160.856 140.067 1.00 14.81 112 ALA B CA 1
ATOM 5464 C C . ALA B 2 112 ? 177.080 160.018 139.716 1.00 14.81 112 ALA B C 1
ATOM 5465 O O . ALA B 2 112 ? 177.042 158.792 139.860 1.00 14.81 112 ALA B O 1
ATOM 5467 N N . ARG B 2 113 ? 178.165 160.641 139.259 1.00 15.62 113 ARG B N 1
ATOM 5468 C CA . ARG B 2 113 ? 179.338 159.895 138.827 1.00 15.62 113 ARG B CA 1
ATOM 5469 C C . ARG B 2 113 ? 180.444 159.867 139.875 1.00 15.62 113 ARG B C 1
ATOM 5470 O O . ARG B 2 113 ? 181.580 159.506 139.555 1.00 15.62 113 ARG B O 1
ATOM 5478 N N . GLN B 2 114 ? 180.140 160.240 141.115 1.00 15.96 114 GLN B N 1
ATOM 5479 C CA . GLN B 2 114 ? 181.062 160.022 142.220 1.00 15.96 114 GLN B CA 1
ATOM 5480 C C . GLN B 2 114 ? 180.741 158.767 143.015 1.00 15.96 114 GLN B C 1
ATOM 5481 O O . GLN B 2 114 ? 181.635 158.220 143.666 1.00 15.96 114 GLN B O 1
ATOM 5487 N N . ILE B 2 115 ? 179.502 158.301 142.968 1.00 15.42 115 ILE B N 1
ATOM 5488 C CA . ILE B 2 115 ? 179.105 157.096 143.698 1.00 15.42 115 ILE B CA 1
ATOM 5489 C C . ILE B 2 115 ? 179.579 155.870 142.923 1.00 15.42 115 ILE B C 1
ATOM 5490 O O . ILE B 2 115 ? 179.346 155.792 141.707 1.00 15.42 115 ILE B O 1
ATOM 5495 N N . PRO B 2 116 ? 180.245 154.916 143.573 1.00 15.56 116 PRO B N 1
ATOM 5496 C CA . PRO B 2 116 ? 180.622 153.680 142.879 1.00 15.56 116 PRO B CA 1
ATOM 5497 C C . PRO B 2 116 ? 179.395 152.954 142.353 1.00 15.56 116 PRO B C 1
ATOM 5498 O O . PRO B 2 116 ? 178.351 152.904 143.003 1.00 15.56 116 PRO B O 1
ATOM 5502 N N . SER B 2 117 ? 179.533 152.384 141.163 1.00 15.98 117 SER B N 1
ATOM 5503 C CA . SER B 2 117 ? 178.408 151.784 140.472 1.00 15.98 117 SER B CA 1
ATOM 5504 C C . SER B 2 117 ? 178.212 150.339 140.919 1.00 15.98 117 SER B C 1
ATOM 5505 O O . SER B 2 117 ? 178.935 149.818 141.770 1.00 15.98 117 SER B O 1
ATOM 5508 N N . PHE B 2 118 ? 177.207 149.689 140.339 1.00 15.83 118 PHE B N 1
ATOM 5509 C CA . PHE B 2 118 ? 176.927 148.297 140.656 1.00 15.83 118 PHE B CA 1
ATOM 5510 C C . PHE B 2 118 ? 178.102 147.415 140.258 1.00 15.83 118 PHE B C 1
ATOM 5511 O O . PHE B 2 118 ? 178.599 147.490 139.132 1.00 15.83 118 PHE B O 1
ATOM 5519 N N . THR B 2 119 ? 178.549 146.586 141.191 1.00 18.00 119 THR B N 1
ATOM 5520 C CA . THR B 2 119 ? 179.662 145.668 140.954 1.00 18.00 119 THR B CA 1
ATOM 5521 C C . THR B 2 119 ? 179.203 144.238 141.188 1.00 18.00 119 THR B C 1
ATOM 5522 O O . THR B 2 119 ? 179.010 143.835 142.350 1.00 18.00 119 THR B O 1
ATOM 5526 N N . PRO B 2 120 ? 179.007 143.443 140.143 1.00 20.16 120 PRO B N 1
ATOM 5527 C CA . PRO B 2 120 ? 178.635 142.045 140.333 1.00 20.16 120 PRO B CA 1
ATOM 5528 C C . PRO B 2 120 ? 179.863 141.193 140.597 1.00 20.16 120 PRO B C 1
ATOM 5529 O O . PRO B 2 120 ? 180.997 141.649 140.387 1.00 20.16 120 PRO B O 1
ATOM 5533 N N . PRO B 2 121 ? 179.687 139.963 141.077 1.00 23.37 121 PRO B N 1
ATOM 5534 C CA . PRO B 2 121 ? 180.833 139.054 141.188 1.00 23.37 121 PRO B CA 1
ATOM 5535 C C . PRO B 2 121 ? 181.446 138.796 139.821 1.00 23.37 121 PRO B C 1
ATOM 5536 O O . PRO B 2 121 ? 180.740 138.674 138.818 1.00 23.37 121 PRO B O 1
ATOM 5540 N N . LYS B 2 122 ? 182.773 138.715 139.780 1.00 26.09 122 LYS B N 1
ATOM 5541 C CA . LYS B 2 122 ? 183.457 138.558 138.498 1.00 26.09 122 LYS B CA 1
ATOM 5542 C C . LYS B 2 122 ? 183.663 137.089 138.144 1.00 26.09 122 LYS B C 1
ATOM 5543 O O . LYS B 2 122 ? 184.743 136.658 137.745 1.00 26.09 122 LYS B O 1
ATOM 5549 N N . ASP B 2 123 ? 182.595 136.311 138.295 1.00 27.02 123 ASP B N 1
ATOM 5550 C CA . ASP B 2 123 ? 182.476 134.993 137.681 1.00 27.02 123 ASP B CA 1
ATOM 5551 C C . ASP B 2 123 ? 181.091 134.718 137.123 1.00 27.02 123 ASP B C 1
ATOM 5552 O O . ASP B 2 123 ? 180.955 133.834 136.270 1.00 27.02 123 ASP B O 1
ATOM 5557 N N . LEU B 2 124 ? 180.067 135.443 137.564 1.00 23.48 124 LEU B N 1
ATOM 5558 C CA . LEU B 2 124 ? 178.687 135.162 137.205 1.00 23.48 124 LEU B CA 1
ATOM 5559 C C . LEU B 2 124 ? 178.411 135.587 135.768 1.00 23.48 124 LEU B C 1
ATOM 5560 O O . LEU B 2 124 ? 178.761 136.698 135.360 1.00 23.48 124 LEU B O 1
ATOM 5565 N N . GLN B 2 125 ? 177.786 134.699 135.005 1.00 23.23 125 GLN B N 1
ATOM 5566 C CA . GLN B 2 125 ? 177.430 134.946 133.618 1.00 23.23 125 GLN B CA 1
ATOM 5567 C C . GLN B 2 125 ? 176.087 135.655 133.529 1.00 23.23 125 GLN B C 1
ATOM 5568 O O . GLN B 2 125 ? 175.269 135.575 134.449 1.00 23.23 125 GLN B O 1
ATOM 5574 N N . PRO B 2 126 ? 175.835 136.375 132.429 1.00 20.94 126 PRO B N 1
ATOM 5575 C CA . PRO B 2 126 ? 174.596 137.171 132.347 1.00 20.94 126 PRO B CA 1
ATOM 5576 C C . PRO B 2 126 ? 173.317 136.368 132.516 1.00 20.94 126 PRO B C 1
ATOM 5577 O O . PRO B 2 126 ? 172.365 136.862 133.133 1.00 20.94 126 PRO B O 1
ATOM 5581 N N . GLY B 2 127 ? 173.259 135.150 131.994 1.00 19.38 127 GLY B N 1
ATOM 5582 C CA . GLY B 2 127 ? 172.070 134.344 132.155 1.00 19.38 127 GLY B CA 1
ATOM 5583 C C . GLY B 2 127 ? 171.984 133.556 133.441 1.00 19.38 127 GLY B C 1
ATOM 5584 O O . GLY B 2 127 ? 171.000 132.842 133.654 1.00 19.38 127 GLY B O 1
ATOM 5585 N N . GLU B 2 128 ? 172.982 133.667 134.318 1.00 19.72 128 GLU B N 1
ATOM 5586 C CA . GLU B 2 128 ? 173.081 132.827 135.503 1.00 19.72 128 GLU B CA 1
ATOM 5587 C C . GLU B 2 128 ? 172.783 133.576 136.796 1.00 19.72 128 GLU B C 1
ATOM 5588 O O . GLU B 2 128 ? 173.023 133.037 137.879 1.00 19.72 128 GLU B O 1
ATOM 5590 N N . TYR B 2 129 ? 172.268 134.799 136.713 1.00 18.58 129 TYR B N 1
ATOM 5591 C CA . TYR B 2 129 ? 171.895 135.534 137.913 1.00 18.58 129 TYR B CA 1
ATOM 5592 C C . TYR B 2 129 ? 170.665 134.907 138.559 1.00 18.58 129 TYR B C 1
ATOM 5593 O O . TYR B 2 129 ? 169.725 134.501 137.872 1.00 18.58 129 TYR B O 1
ATOM 5602 N N . ARG B 2 130 ? 170.674 134.829 139.888 1.00 16.89 130 ARG B N 1
ATOM 5603 C CA . ARG B 2 130 ? 169.541 134.304 140.643 1.00 16.89 130 ARG B CA 1
ATOM 5604 C C . ARG B 2 130 ? 169.280 135.215 141.830 1.00 16.89 130 ARG B C 1
ATOM 5605 O O . ARG B 2 130 ? 170.158 135.394 142.678 1.00 16.89 130 ARG B O 1
ATOM 5613 N N . MET B 2 131 ? 168.080 135.783 141.893 1.00 15.73 131 MET B N 1
ATOM 5614 C CA . MET B 2 131 ? 167.673 136.620 143.010 1.00 15.73 131 MET B CA 1
ATOM 5615 C C . MET B 2 131 ? 166.233 136.305 143.374 1.00 15.73 131 MET B C 1
ATOM 5616 O O . MET B 2 131 ? 165.385 136.143 142.494 1.00 15.73 131 MET B O 1
ATOM 5621 N N . GLN B 2 132 ? 165.960 136.218 144.669 1.00 15.11 132 GLN B N 1
ATOM 5622 C CA . GLN B 2 132 ? 164.600 136.056 145.156 1.00 15.11 132 GLN B CA 1
ATOM 5623 C C . GLN B 2 132 ? 163.931 137.419 145.309 1.00 15.11 132 GLN B C 1
ATOM 5624 O O . GLN B 2 132 ? 164.591 138.446 145.473 1.00 15.11 132 GLN B O 1
ATOM 5630 N N . GLN B 2 133 ? 162.598 137.414 145.245 1.00 14.52 133 GLN B N 1
ATOM 5631 C CA . GLN B 2 133 ? 161.844 138.665 145.262 1.00 14.52 133 GLN B CA 1
ATOM 5632 C C . GLN B 2 133 ? 162.027 139.419 146.576 1.00 14.52 133 GLN B C 1
ATOM 5633 O O . GLN B 2 133 ? 162.192 140.648 146.581 1.00 14.52 133 GLN B O 1
ATOM 5639 N N . GLU B 2 134 ? 161.988 138.702 147.702 1.00 15.03 134 GLU B N 1
ATOM 5640 C CA . GLU B 2 134 ? 162.158 139.350 148.995 1.00 15.03 134 GLU B CA 1
ATOM 5641 C C . GLU B 2 134 ? 163.552 139.930 149.165 1.00 15.03 134 GLU B C 1
ATOM 5642 O O . GLU B 2 134 ? 163.736 140.839 149.980 1.00 15.03 134 GLU B O 1
ATOM 5648 N N . ASP B 2 135 ? 164.531 139.431 148.411 1.00 14.66 135 ASP B N 1
ATOM 5649 C CA . ASP B 2 135 ? 165.875 139.986 148.433 1.00 14.66 135 ASP B CA 1
ATOM 5650 C C . ASP B 2 135 ? 166.000 141.257 147.606 1.00 14.66 135 ASP B C 1
ATOM 5651 O O . ASP B 2 135 ? 166.976 141.993 147.775 1.00 14.66 135 ASP B O 1
ATOM 5656 N N . VAL B 2 136 ? 165.043 141.533 146.723 1.00 14.00 136 VAL B N 1
ATOM 5657 C CA . VAL B 2 136 ? 165.128 142.681 145.827 1.00 14.00 136 VAL B CA 1
ATOM 5658 C C . VAL B 2 136 ? 164.055 143.725 146.085 1.00 14.00 136 VAL B C 1
ATOM 5659 O O . VAL B 2 136 ? 164.090 144.785 145.443 1.00 14.00 136 VAL B O 1
ATOM 5663 N N . ASN B 2 137 ? 163.102 143.464 146.985 1.00 14.00 137 ASN B N 1
ATOM 5664 C CA . ASN B 2 137 ? 162.011 144.414 147.211 1.00 14.00 137 ASN B CA 1
ATOM 5665 C C . ASN B 2 137 ? 162.521 145.774 147.686 1.00 14.00 137 ASN B C 1
ATOM 5666 O O . ASN B 2 137 ? 162.056 146.823 147.213 1.00 14.00 137 ASN B O 1
ATOM 5671 N N . ARG B 2 138 ? 163.468 145.777 148.627 1.00 13.54 138 ARG B N 1
ATOM 5672 C CA . ARG B 2 138 ? 163.921 147.031 149.220 1.00 13.54 138 ARG B CA 1
ATOM 5673 C C . ARG B 2 138 ? 164.581 147.931 148.185 1.00 13.54 138 ARG B C 1
ATOM 5674 O O . ARG B 2 138 ? 164.330 149.140 148.154 1.00 13.54 138 ARG B O 1
ATOM 5682 N N . SER B 2 139 ? 165.429 147.361 147.330 1.00 13.58 139 SER B N 1
ATOM 5683 C CA . SER B 2 139 ? 166.071 148.154 146.291 1.00 13.58 139 SER B CA 1
ATOM 5684 C C . SER B 2 139 ? 165.109 148.494 145.163 1.00 13.58 139 SER B C 1
ATOM 5685 O O . SER B 2 139 ? 165.241 149.554 144.540 1.00 13.58 139 SER B O 1
ATOM 5688 N N . GLN B 2 140 ? 164.137 147.621 144.893 1.00 13.90 140 GLN B N 1
ATOM 5689 C CA . GLN B 2 140 ? 163.136 147.927 143.883 1.00 13.90 140 GLN B CA 1
ATOM 5690 C C . GLN B 2 140 ? 162.306 149.134 144.279 1.00 13.90 140 GLN B C 1
ATOM 5691 O O . GLN B 2 140 ? 161.833 149.872 143.409 1.00 13.90 140 GLN B O 1
ATOM 5697 N N . GLU B 2 141 ? 162.103 149.343 145.581 1.00 13.82 141 GLU B N 1
ATOM 5698 C CA . GLU B 2 141 ? 161.407 150.553 146.014 1.00 13.82 141 GLU B CA 1
ATOM 5699 C C . GLU B 2 141 ? 162.178 151.805 145.617 1.00 13.82 141 GLU B C 1
ATOM 5700 O O . GLU B 2 141 ? 161.593 152.784 145.142 1.00 13.82 141 GLU B O 1
ATOM 5706 N N . PHE B 2 142 ? 163.499 151.797 145.809 1.00 12.83 142 PHE B N 1
ATOM 5707 C CA . PHE B 2 142 ? 164.302 152.961 145.457 1.00 12.83 142 PHE B CA 1
ATOM 5708 C C . PHE B 2 142 ? 164.483 153.107 143.955 1.00 12.83 142 PHE B C 1
ATOM 5709 O O . PHE B 2 142 ? 164.778 154.210 143.485 1.00 12.83 142 PHE B O 1
ATOM 5717 N N . ARG B 2 143 ? 164.326 152.026 143.193 1.00 13.52 143 ARG B N 1
ATOM 5718 C CA . ARG B 2 143 ? 164.423 152.155 141.743 1.00 13.52 143 ARG B CA 1
ATOM 5719 C C . ARG B 2 143 ? 163.204 152.826 141.122 1.00 13.52 143 ARG B C 1
ATOM 5720 O O . ARG B 2 143 ? 163.180 153.004 139.901 1.00 13.52 143 ARG B O 1
ATOM 5728 N N . LYS B 2 144 ? 162.201 153.199 141.917 1.00 13.18 144 LYS B N 1
ATOM 5729 C CA . LYS B 2 144 ? 161.048 153.936 141.419 1.00 13.18 144 LYS B CA 1
ATOM 5730 C C . LYS B 2 144 ? 161.352 155.401 141.155 1.00 13.18 144 LYS B C 1
ATOM 5731 O O . LYS B 2 144 ? 160.493 156.107 140.620 1.00 13.18 144 LYS B O 1
ATOM 5737 N N . CYS B 2 145 ? 162.520 155.865 141.573 1.00 12.48 145 CYS B N 1
ATOM 5738 C CA . CYS B 2 145 ? 162.868 157.283 141.487 1.00 12.48 145 CYS B CA 1
ATOM 5739 C C . CYS B 2 145 ? 163.034 158.004 140.144 1.00 12.48 145 CYS B C 1
ATOM 5740 O O . CYS B 2 145 ? 164.064 157.865 139.484 1.00 12.48 145 CYS B O 1
ATOM 5743 N N . ILE B 2 146 ? 162.022 158.776 139.746 1.00 13.29 146 ILE B N 1
ATOM 5744 C CA . ILE B 2 146 ? 162.165 159.610 138.561 1.00 13.29 146 ILE B CA 1
ATOM 5745 C C . ILE B 2 146 ? 163.014 160.805 138.970 1.00 13.29 146 ILE B C 1
ATOM 5746 O O . ILE B 2 146 ? 162.694 161.509 139.932 1.00 13.29 146 ILE B O 1
ATOM 5751 N N . GLU B 2 147 ? 164.126 161.014 138.282 1.00 12.52 147 GLU B N 1
ATOM 5752 C CA . GLU B 2 147 ? 165.092 161.968 138.804 1.00 12.52 147 GLU B CA 1
ATOM 5753 C C . GLU B 2 147 ? 164.576 163.390 138.635 1.00 12.52 147 GLU B C 1
ATOM 5754 O O . GLU B 2 147 ? 165.044 164.141 137.775 1.00 12.52 147 GLU B O 1
ATOM 5760 N N . CYS B 2 148 ? 163.632 163.770 139.490 1.00 11.97 148 CYS B N 1
ATOM 5761 C CA . CYS B 2 148 ? 163.065 165.112 139.463 1.00 11.97 148 CYS B CA 1
ATOM 5762 C C . CYS B 2 148 ? 163.946 166.062 140.271 1.00 11.97 148 CYS B C 1
ATOM 5763 O O . CYS B 2 148 ? 164.064 167.244 139.947 1.00 11.97 148 CYS B O 1
ATOM 5766 N N . PHE B 2 149 ? 164.562 165.533 141.324 1.00 11.83 149 PHE B N 1
ATOM 5767 C CA . PHE B 2 149 ? 165.444 166.315 142.186 1.00 11.83 149 PHE B CA 1
ATOM 5768 C C . PHE B 2 149 ? 164.682 167.294 143.068 1.00 11.83 149 PHE B C 1
ATOM 5769 O O . PHE B 2 149 ? 165.252 168.280 143.542 1.00 11.83 149 PHE B O 1
ATOM 5777 N N . LEU B 2 150 ? 163.397 167.035 143.312 1.00 11.59 150 LEU B N 1
ATOM 5778 C CA . LEU B 2 150 ? 162.646 167.862 144.249 1.00 11.59 150 LEU B CA 1
ATOM 5779 C C . LEU B 2 150 ? 163.150 167.663 145.672 1.00 11.59 150 LEU B C 1
ATOM 5780 O O . LEU B 2 150 ? 163.181 168.610 146.467 1.00 11.59 150 LEU B O 1
ATOM 5785 N N . CYS B 2 151 ? 163.600 166.446 145.964 1.00 11.26 151 CYS B N 1
ATOM 5786 C CA . CYS B 2 151 ? 164.158 166.133 147.270 1.00 11.26 151 CYS B CA 1
ATOM 5787 C C . CYS B 2 151 ? 165.430 166.957 147.439 1.00 11.26 151 CYS B C 1
ATOM 5788 O O . CYS B 2 151 ? 165.641 167.584 148.477 1.00 11.26 151 CYS B O 1
ATOM 5791 N N . GLN B 2 152 ? 166.276 166.952 146.410 1.00 11.38 152 GLN B N 1
ATOM 5792 C CA . GLN B 2 152 ? 167.509 167.727 146.438 1.00 11.38 152 GLN B CA 1
ATOM 5793 C C . GLN B 2 152 ? 167.214 169.211 146.587 1.00 11.38 152 GLN B C 1
ATOM 5794 O O . GLN B 2 152 ? 167.945 169.934 147.271 1.00 11.38 152 GLN B O 1
ATOM 5800 N N . ASN B 2 153 ? 166.152 169.684 145.934 1.00 11.84 153 ASN B N 1
ATOM 5801 C CA . ASN B 2 153 ? 165.778 171.089 146.032 1.00 11.84 153 ASN B CA 1
ATOM 5802 C C . ASN B 2 153 ? 165.347 171.464 147.445 1.00 11.84 153 ASN B C 1
ATOM 5803 O O . ASN B 2 153 ? 165.714 172.530 147.948 1.00 11.84 153 ASN B O 1
ATOM 5808 N N . VAL B 2 154 ? 164.567 170.607 148.101 1.00 11.59 154 VAL B N 1
ATOM 5809 C CA . VAL B 2 154 ? 163.924 171.036 149.338 1.00 11.59 154 VAL B CA 1
ATOM 5810 C C . VAL B 2 154 ? 164.835 170.848 150.549 1.00 11.59 154 VAL B C 1
ATOM 5811 O O . VAL B 2 154 ? 164.640 171.504 151.577 1.00 11.59 154 VAL B O 1
ATOM 5815 N N . CYS B 2 155 ? 165.776 169.913 150.460 1.00 11.76 155 CYS B N 1
ATOM 5816 C CA . CYS B 2 155 ? 166.684 169.644 151.571 1.00 11.76 155 CYS B CA 1
ATOM 5817 C C . CYS B 2 155 ? 167.286 170.944 152.081 1.00 11.76 155 CYS B C 1
ATOM 5818 O O . CYS B 2 155 ? 167.752 171.763 151.289 1.00 11.76 155 CYS B O 1
ATOM 5821 N N . HIS B 2 156 ? 167.282 171.146 153.397 1.00 12.42 156 HIS B N 1
ATOM 5822 C CA . HIS B 2 156 ? 167.841 172.385 153.924 1.00 12.42 156 HIS B CA 1
ATOM 5823 C C . HIS B 2 156 ? 169.357 172.356 154.028 1.00 12.42 156 HIS B C 1
ATOM 5824 O O . HIS B 2 156 ? 169.970 173.417 154.174 1.00 12.42 156 HIS B O 1
ATOM 5831 N N . VAL B 2 157 ? 169.973 171.174 153.969 1.00 12.31 157 VAL B N 1
ATOM 5832 C CA . VAL B 2 157 ? 171.426 171.089 154.073 1.00 12.31 157 VAL B CA 1
ATOM 5833 C C . VAL B 2 157 ? 172.085 171.872 152.947 1.00 12.31 157 VAL B C 1
ATOM 5834 O O . VAL B 2 157 ? 173.036 172.629 153.170 1.00 12.31 157 VAL B O 1
ATOM 5838 N N . VAL B 2 158 ? 171.583 171.714 151.726 1.00 12.61 158 VAL B N 1
ATOM 5839 C CA . VAL B 2 158 ? 172.118 172.429 150.577 1.00 12.61 158 VAL B CA 1
ATOM 5840 C C . VAL B 2 158 ? 171.229 173.582 150.131 1.00 12.61 158 VAL B C 1
ATOM 5841 O O . VAL B 2 158 ? 171.739 174.526 149.509 1.00 12.61 158 VAL B O 1
ATOM 5845 N N . ARG B 2 159 ? 169.927 173.543 150.423 1.00 12.93 159 ARG B N 1
ATOM 5846 C CA . ARG B 2 159 ? 169.051 174.647 150.047 1.00 12.93 159 ARG B CA 1
ATOM 5847 C C . ARG B 2 159 ? 169.428 175.927 150.776 1.00 12.93 159 ARG B C 1
ATOM 5848 O O . ARG B 2 159 ? 169.436 177.008 150.178 1.00 12.93 159 ARG B O 1
ATOM 5856 N N . ASP B 2 160 ? 169.747 175.829 152.061 1.00 13.98 160 ASP B N 1
ATOM 5857 C CA . ASP B 2 160 ? 170.027 177.002 152.873 1.00 13.98 160 ASP B CA 1
ATOM 5858 C C . ASP B 2 160 ? 171.513 177.244 153.091 1.00 13.98 160 ASP B C 1
ATOM 5859 O O . ASP B 2 160 ? 171.872 178.226 153.745 1.00 13.98 160 ASP B O 1
ATOM 5864 N N . HIS B 2 161 ? 172.383 176.391 152.555 1.00 13.98 161 HIS B N 1
ATOM 5865 C CA . HIS B 2 161 ? 173.822 176.506 152.777 1.00 13.98 161 HIS B CA 1
ATOM 5866 C C . HIS B 2 161 ? 174.545 176.111 151.499 1.00 13.98 161 HIS B C 1
ATOM 5867 O O . HIS B 2 161 ? 174.571 174.932 151.137 1.00 13.98 161 HIS B O 1
ATOM 5874 N N . GLU B 2 162 ? 175.130 177.096 150.818 1.00 15.52 162 GLU B N 1
ATOM 5875 C CA . GLU B 2 162 ? 175.834 176.816 149.573 1.00 15.52 162 GLU B CA 1
ATOM 5876 C C . GLU B 2 162 ? 177.174 176.138 149.827 1.00 15.52 162 GLU B C 1
ATOM 5877 O O . GLU B 2 162 ? 177.675 175.414 148.960 1.00 15.52 162 GLU B O 1
ATOM 5883 N N . GLU B 2 163 ? 177.762 176.350 151.006 1.00 15.13 163 GLU B N 1
ATOM 5884 C CA . GLU B 2 163 ? 179.053 175.753 151.319 1.00 15.13 163 GLU B CA 1
ATOM 5885 C C . GLU B 2 163 ? 178.962 174.249 151.539 1.00 15.13 163 GLU B C 1
ATOM 5886 O O . GLU B 2 163 ? 179.986 173.563 151.467 1.00 15.13 163 GLU B O 1
ATOM 5892 N N . ASN B 2 164 ? 177.771 173.725 151.799 1.00 14.20 164 ASN B N 1
ATOM 5893 C CA . ASN B 2 164 ? 177.575 172.304 152.043 1.00 14.20 164 ASN B CA 1
ATOM 5894 C C . ASN B 2 164 ? 177.357 171.507 150.766 1.00 14.20 164 ASN B C 1
ATOM 5895 O O . ASN B 2 164 ? 177.187 170.288 150.838 1.00 14.20 164 ASN B O 1
ATOM 5900 N N . LYS B 2 165 ? 177.355 172.164 149.605 1.00 14.59 165 LYS B N 1
ATOM 5901 C CA . LYS B 2 165 ? 177.105 171.461 148.351 1.00 14.59 165 LYS B CA 1
ATOM 5902 C C . LYS B 2 165 ? 178.205 170.454 148.047 1.00 14.59 165 LYS B C 1
ATOM 5903 O O . LYS B 2 165 ? 177.931 169.359 147.544 1.00 14.59 165 LYS B O 1
ATOM 5909 N N . GLU B 2 166 ? 179.456 170.803 148.342 1.00 16.13 166 GLU B N 1
ATOM 5910 C CA . GLU B 2 166 ? 180.569 169.913 148.042 1.00 16.13 166 GLU B CA 1
ATOM 5911 C C . GLU B 2 166 ? 180.724 168.790 149.056 1.00 16.13 166 GLU B C 1
ATOM 5912 O O . GLU B 2 166 ? 181.429 167.817 148.775 1.00 16.13 166 GLU B O 1
ATOM 5918 N N . ASN B 2 167 ? 180.090 168.897 150.221 1.00 14.76 167 ASN B N 1
ATOM 5919 C CA . ASN B 2 167 ? 180.229 167.891 151.263 1.00 14.76 167 ASN B CA 1
ATOM 5920 C C . ASN B 2 167 ? 179.040 166.948 151.363 1.00 14.76 167 ASN B C 1
ATOM 5921 O O . ASN B 2 167 ? 179.173 165.876 151.958 1.00 14.76 167 ASN B O 1
ATOM 5926 N N . PHE B 2 168 ? 177.891 167.315 150.804 1.00 12.50 168 PHE B N 1
ATOM 5927 C CA . PHE B 2 168 ? 176.658 166.556 150.954 1.00 12.50 168 PHE B CA 1
ATOM 5928 C C . PHE B 2 168 ? 176.146 166.159 149.579 1.00 12.50 168 PHE B C 1
ATOM 5929 O O . PHE B 2 168 ? 176.063 166.999 148.678 1.00 12.50 168 PHE B O 1
ATOM 5937 N N . ALA B 2 169 ? 175.802 164.881 149.422 1.00 12.70 169 ALA B N 1
ATOM 5938 C CA . ALA B 2 169 ? 175.331 164.389 148.134 1.00 12.70 169 ALA B CA 1
ATOM 5939 C C . ALA B 2 169 ? 173.845 164.645 147.929 1.00 12.70 169 ALA B C 1
ATOM 5940 O O . ALA B 2 169 ? 173.401 164.800 146.787 1.00 12.70 169 ALA B O 1
ATOM 5942 N N . GLY B 2 170 ? 173.068 164.693 149.005 1.00 11.70 170 GLY B N 1
ATOM 5943 C CA . GLY B 2 170 ? 171.649 164.911 148.905 1.00 11.70 170 GLY B CA 1
ATOM 5944 C C . GLY B 2 170 ? 170.848 163.647 149.125 1.00 11.70 170 GLY B C 1
ATOM 5945 O O . GLY B 2 170 ? 171.376 162.533 149.092 1.00 11.70 170 GLY B O 1
ATOM 5946 N N . PRO B 2 171 ? 169.545 163.804 149.366 1.00 11.57 171 PRO B N 1
ATOM 5947 C CA . PRO B 2 171 ? 168.695 162.624 149.604 1.00 11.57 171 PRO B CA 1
ATOM 5948 C C . PRO B 2 171 ? 168.695 161.615 148.470 1.00 11.57 171 PRO B C 1
ATOM 5949 O O . PRO B 2 171 ? 168.720 160.407 148.731 1.00 11.57 171 PRO B O 1
ATOM 5953 N N . ARG B 2 172 ? 168.674 162.073 147.216 1.00 11.99 172 ARG B N 1
ATOM 5954 C CA . ARG B 2 172 ? 168.559 161.147 146.094 1.00 11.99 172 ARG B CA 1
ATOM 5955 C C . ARG B 2 172 ? 169.758 160.213 146.025 1.00 11.99 172 ARG B C 1
ATOM 5956 O O . ARG B 2 172 ? 169.607 159.006 145.810 1.00 11.99 172 ARG B O 1
ATOM 5964 N N . PHE B 2 173 ? 170.954 160.738 146.246 1.00 12.51 173 PHE B N 1
ATOM 5965 C CA . PHE B 2 173 ? 172.146 159.929 146.052 1.00 12.51 173 PHE B CA 1
ATOM 5966 C C . PHE B 2 173 ? 172.521 159.118 147.282 1.00 12.51 173 PHE B C 1
ATOM 5967 O O . PHE B 2 173 ? 173.123 158.051 147.146 1.00 12.51 173 PHE B O 1
ATOM 5975 N N . HIS B 2 174 ? 172.127 159.554 148.476 1.00 11.83 174 HIS B N 1
ATOM 5976 C CA . HIS B 2 174 ? 172.207 158.653 149.618 1.00 11.83 174 HIS B CA 1
ATOM 5977 C C . HIS B 2 174 ? 171.187 157.528 149.499 1.00 11.83 174 HIS B C 1
ATOM 5978 O O . HIS B 2 174 ? 171.466 156.392 149.902 1.00 11.83 174 HIS B O 1
ATOM 5985 N N . MET B 2 175 ? 170.020 157.811 148.918 1.00 11.78 175 MET B N 1
ATOM 5986 C CA . MET B 2 175 ? 169.082 156.746 148.585 1.00 11.78 175 MET B CA 1
ATOM 5987 C C . MET B 2 175 ? 169.674 155.798 147.550 1.00 11.78 175 MET B C 1
ATOM 5988 O O . MET B 2 175 ? 169.450 154.586 147.607 1.00 11.78 175 MET B O 1
ATOM 5993 N N . ARG B 2 176 ? 170.417 156.336 146.584 1.00 12.34 176 ARG B N 1
ATOM 5994 C CA . ARG B 2 176 ? 171.096 155.494 145.602 1.00 12.34 176 ARG B CA 1
ATOM 5995 C C . ARG B 2 176 ? 172.151 154.611 146.262 1.00 12.34 176 ARG B C 1
ATOM 5996 O O . ARG B 2 176 ? 172.304 153.435 145.906 1.00 12.34 176 ARG B O 1
ATOM 6004 N N . ILE B 2 177 ? 172.892 155.165 147.223 1.00 12.53 177 ILE B N 1
ATOM 6005 C CA . ILE B 2 177 ? 173.857 154.373 147.980 1.00 12.53 177 ILE B CA 1
ATOM 6006 C C . ILE B 2 177 ? 173.153 153.254 148.737 1.00 12.53 177 ILE B C 1
ATOM 6007 O O . ILE B 2 177 ? 173.634 152.119 148.779 1.00 12.53 177 ILE B O 1
ATOM 6012 N N . ALA B 2 178 ? 172.006 153.557 149.349 1.00 12.83 178 ALA B N 1
ATOM 6013 C CA . ALA B 2 178 ? 171.240 152.522 150.041 1.00 12.83 178 ALA B CA 1
ATOM 6014 C C . ALA B 2 178 ? 170.743 151.455 149.073 1.00 12.83 178 ALA B C 1
ATOM 6015 O O . ALA B 2 178 ? 170.740 150.261 149.396 1.00 12.83 178 ALA B O 1
ATOM 6017 N N . GLU B 2 179 ? 170.308 151.871 147.884 1.00 13.69 179 GLU B N 1
ATOM 6018 C CA . GLU B 2 179 ? 169.839 150.929 146.873 1.00 13.69 179 GLU B CA 1
ATOM 6019 C C . GLU B 2 179 ? 170.955 149.991 146.435 1.00 13.69 179 GLU B C 1
ATOM 6020 O O . GLU B 2 179 ? 170.727 148.792 146.240 1.00 13.69 179 GLU B O 1
ATOM 6026 N N . LEU B 2 180 ? 172.167 150.518 146.269 1.00 13.39 180 LEU B N 1
ATOM 6027 C CA . LEU B 2 180 ? 173.290 149.663 145.896 1.00 13.39 180 LEU B CA 1
ATOM 6028 C C . LEU B 2 180 ? 173.754 148.798 147.061 1.00 13.39 180 LEU B C 1
ATOM 6029 O O . LEU B 2 180 ? 174.231 147.679 146.849 1.00 13.39 180 LEU B O 1
ATOM 6034 N N . ASP B 2 181 ? 173.621 149.296 148.291 1.00 13.56 181 ASP B N 1
ATOM 6035 C CA . ASP B 2 181 ? 174.014 148.527 149.466 1.00 13.56 181 ASP B CA 1
ATOM 6036 C C . ASP B 2 181 ? 173.067 147.364 149.727 1.00 13.56 181 ASP B C 1
ATOM 6037 O O . ASP B 2 181 ? 173.500 146.311 150.204 1.00 13.56 181 ASP B O 1
ATOM 6042 N N . MET B 2 182 ? 171.783 147.531 149.427 1.00 13.68 182 MET B N 1
ATOM 6043 C CA . MET B 2 182 ? 170.805 146.474 149.641 1.00 13.68 182 MET B CA 1
ATOM 6044 C C . MET B 2 182 ? 170.645 145.557 148.436 1.00 13.68 182 MET B C 1
ATOM 6045 O O . MET B 2 182 ? 169.822 144.640 148.482 1.00 13.68 182 MET B O 1
ATOM 6050 N N . HIS B 2 183 ? 171.401 145.781 147.370 1.00 14.20 183 HIS B N 1
ATOM 6051 C CA . HIS B 2 183 ? 171.380 144.869 146.233 1.00 14.20 183 HIS B CA 1
ATOM 6052 C C . HIS B 2 183 ? 171.958 143.523 146.652 1.00 14.20 183 HIS B C 1
ATOM 6053 O O . HIS B 2 183 ? 173.080 143.470 147.166 1.00 14.20 183 HIS B O 1
ATOM 6060 N N . PRO B 2 184 ? 171.229 142.421 146.460 1.00 14.65 184 PRO B N 1
ATOM 6061 C CA . PRO B 2 184 ? 171.728 141.118 146.929 1.00 14.65 184 PRO B CA 1
ATOM 6062 C C . PRO B 2 184 ? 172.994 140.643 146.236 1.00 14.65 184 PRO B C 1
ATOM 6063 O O . PRO B 2 184 ? 173.697 139.794 146.793 1.00 14.65 184 PRO B O 1
ATOM 6067 N N . LEU B 2 185 ? 173.312 141.152 145.050 1.00 16.48 185 LEU B N 1
ATOM 6068 C CA . LEU B 2 185 ? 174.457 140.670 144.292 1.00 16.48 185 LEU B CA 1
ATOM 6069 C C . LEU B 2 185 ? 175.595 141.677 144.194 1.00 16.48 185 LEU B C 1
ATOM 6070 O O . LEU B 2 185 ? 176.606 141.378 143.554 1.00 16.48 185 LEU B O 1
ATOM 6075 N N . ASP B 2 186 ? 175.466 142.853 144.802 1.00 16.83 186 ASP B N 1
ATOM 6076 C CA . ASP B 2 186 ? 176.547 143.826 144.772 1.00 16.83 186 ASP B CA 1
ATOM 6077 C C . ASP B 2 186 ? 177.672 143.409 145.716 1.00 16.83 186 ASP B C 1
ATOM 6078 O O . ASP B 2 186 ? 177.468 142.681 146.690 1.00 16.83 186 ASP B O 1
ATOM 6083 N N . THR B 2 187 ? 178.877 143.894 145.416 1.00 18.23 187 THR B N 1
ATOM 6084 C CA . THR B 2 187 ? 180.087 143.494 146.122 1.00 18.23 187 THR B CA 1
ATOM 6085 C C . THR B 2 187 ? 180.727 144.614 146.931 1.00 18.23 187 THR B C 1
ATOM 6086 O O . THR B 2 187 ? 181.280 144.347 148.000 1.00 18.23 187 THR B O 1
ATOM 6090 N N . VAL B 2 188 ? 180.625 145.859 146.479 1.00 17.41 188 VAL B N 1
ATOM 6091 C CA . VAL B 2 188 ? 181.276 146.985 147.141 1.00 17.41 188 VAL B CA 1
ATOM 6092 C C . VAL B 2 188 ? 180.524 147.346 148.417 1.00 17.41 188 VAL B C 1
ATOM 6093 O O . VAL B 2 188 ? 179.300 147.203 148.507 1.00 17.41 188 VAL B O 1
ATOM 6097 N N . ASP B 2 189 ? 181.266 147.820 149.421 1.00 18.08 189 ASP B N 1
ATOM 6098 C CA . ASP B 2 189 ? 180.673 148.120 150.722 1.00 18.08 189 ASP B CA 1
ATOM 6099 C C . ASP B 2 189 ? 179.995 149.488 150.734 1.00 18.08 189 ASP B C 1
ATOM 6100 O O . ASP B 2 189 ? 178.781 149.586 150.943 1.00 18.08 189 ASP B O 1
ATOM 6105 N N . ARG B 2 190 ? 180.768 150.556 150.525 1.00 16.07 190 ARG B N 1
ATOM 6106 C CA . ARG B 2 190 ? 180.320 151.946 150.427 1.00 16.07 190 ARG B CA 1
ATOM 6107 C C . ARG B 2 190 ? 179.872 152.548 151.756 1.00 16.07 190 ARG B C 1
ATOM 6108 O O . ARG B 2 190 ? 179.557 153.746 151.797 1.00 16.07 190 ARG B O 1
ATOM 6116 N N . LYS B 2 191 ? 179.837 151.774 152.842 1.00 16.01 191 LYS B N 1
ATOM 6117 C CA . LYS B 2 191 ? 179.330 152.293 154.109 1.00 16.01 191 LYS B CA 1
ATOM 6118 C C . LYS B 2 191 ? 180.218 153.406 154.654 1.00 16.01 191 LYS B C 1
ATOM 6119 O O . LYS B 2 191 ? 179.721 154.448 155.092 1.00 16.01 191 LYS B O 1
ATOM 6125 N N . GLU B 2 192 ? 181.537 153.201 154.641 1.00 17.45 192 GLU B N 1
ATOM 6126 C CA . GLU B 2 192 ? 182.451 154.232 155.126 1.00 17.45 192 GLU B CA 1
ATOM 6127 C C . GLU B 2 192 ? 182.396 155.484 154.263 1.00 17.45 192 GLU B C 1
ATOM 6128 O O . GLU B 2 192 ? 182.411 156.605 154.783 1.00 17.45 192 GLU B O 1
ATOM 6134 N N . MET B 2 193 ? 182.343 155.316 152.941 1.00 16.85 193 MET B N 1
ATOM 6135 C CA . MET B 2 193 ? 182.376 156.483 152.071 1.00 16.85 193 MET B CA 1
ATOM 6136 C C . MET B 2 193 ? 181.083 157.278 152.151 1.00 16.85 193 MET B C 1
ATOM 6137 O O . MET B 2 193 ? 181.109 158.504 151.996 1.00 16.85 193 MET B O 1
ATOM 6142 N N . ALA B 2 194 ? 179.955 156.609 152.414 1.00 14.96 194 ALA B N 1
ATOM 6143 C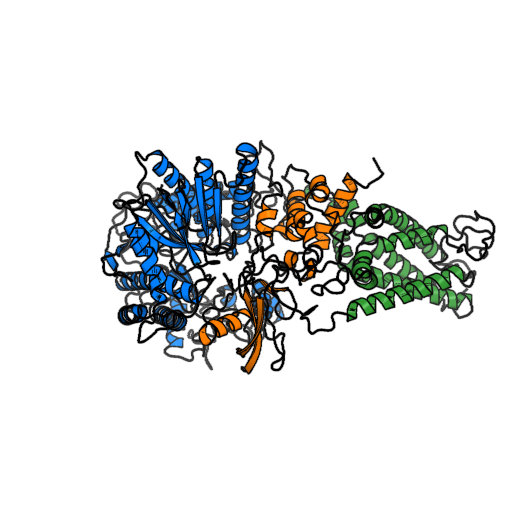 CA . ALA B 2 194 ? 178.693 157.322 152.577 1.00 14.96 194 ALA B CA 1
ATOM 6144 C C . ALA B 2 194 ? 178.773 158.355 153.691 1.00 14.96 194 ALA B C 1
ATOM 6145 O O . ALA B 2 194 ? 178.122 159.401 153.616 1.00 14.96 194 ALA B O 1
ATOM 6147 N N . GLN B 2 195 ? 179.563 158.081 154.725 1.00 15.20 195 GLN B N 1
ATOM 6148 C CA . GLN B 2 195 ? 179.758 159.008 155.830 1.00 15.20 195 GLN B CA 1
ATOM 6149 C C . GLN B 2 195 ? 180.915 159.967 155.585 1.00 15.20 195 GLN B C 1
ATOM 6150 O O . GLN B 2 195 ? 180.818 161.149 155.928 1.00 15.20 195 GLN B O 1
ATOM 6156 N N . ASP B 2 196 ? 182.003 159.490 154.980 1.00 17.09 196 ASP B N 1
ATOM 6157 C CA . ASP B 2 196 ? 183.232 160.273 154.924 1.00 17.09 196 ASP B CA 1
ATOM 6158 C C . ASP B 2 196 ? 183.308 161.213 153.725 1.00 17.09 196 ASP B C 1
ATOM 6159 O O . ASP B 2 196 ? 183.788 162.342 153.866 1.00 17.09 196 ASP B O 1
ATOM 6164 N N . GLU B 2 197 ? 182.860 160.789 152.543 1.00 16.70 197 GLU B N 1
ATOM 6165 C CA . GLU B 2 197 ? 182.928 161.643 151.363 1.00 16.70 197 GLU B CA 1
ATOM 6166 C C . GLU B 2 197 ? 181.588 162.182 150.897 1.00 16.70 197 GLU B C 1
ATOM 6167 O O . GLU B 2 197 ? 181.556 163.232 150.254 1.00 16.70 197 GLU B O 1
ATOM 6173 N N . PHE B 2 198 ? 180.486 161.509 151.201 1.00 14.42 198 PHE B N 1
ATOM 6174 C CA . PHE B 2 198 ? 179.174 161.966 150.772 1.00 14.42 198 PHE B CA 1
ATOM 6175 C C . PHE B 2 198 ? 178.366 162.598 151.896 1.00 14.42 198 PHE B C 1
ATOM 6176 O O . PHE B 2 198 ? 177.224 163.004 151.667 1.00 14.42 198 PHE B O 1
ATOM 6184 N N . GLY B 2 199 ? 178.935 162.704 153.094 1.00 13.15 199 GLY B N 1
ATOM 6185 C CA . GLY B 2 199 ? 178.364 163.502 154.160 1.00 13.15 199 GLY B CA 1
ATOM 6186 C C . GLY B 2 199 ? 177.021 163.064 154.704 1.00 13.15 199 GLY B C 1
ATOM 6187 O O . GLY B 2 199 ? 176.128 163.894 154.878 1.00 13.15 199 GLY B O 1
ATOM 6188 N N . LEU B 2 200 ? 176.861 161.770 154.989 1.00 12.35 200 LEU B N 1
ATOM 6189 C CA . LEU B 2 200 ? 175.607 161.299 155.568 1.00 12.35 200 LEU B CA 1
ATOM 6190 C C . LEU B 2 200 ? 175.345 161.924 156.933 1.00 12.35 200 LEU B C 1
ATOM 6191 O O . LEU B 2 200 ? 174.189 162.034 157.353 1.00 12.35 200 LEU B O 1
ATOM 6196 N N . GLY B 2 201 ? 176.396 162.349 157.636 1.00 12.67 201 GLY B N 1
ATOM 6197 C CA . GLY B 2 201 ? 176.216 162.985 158.928 1.00 12.67 201 GLY B CA 1
ATOM 6198 C C . GLY B 2 201 ? 175.568 164.350 158.860 1.00 12.67 201 GLY B C 1
ATOM 6199 O O . GLY B 2 201 ? 174.995 164.800 159.856 1.00 12.67 201 GLY B O 1
ATOM 6200 N N . TYR B 2 202 ? 175.649 165.021 157.710 1.00 12.53 202 TYR B N 1
ATOM 6201 C CA . TYR B 2 202 ? 175.010 166.323 157.561 1.00 12.53 202 TYR B CA 1
ATOM 6202 C C . TYR B 2 202 ? 173.497 166.215 157.624 1.00 12.53 202 TYR B C 1
ATOM 6203 O O . TYR B 2 202 ? 172.821 167.189 157.968 1.00 12.53 202 TYR B O 1
ATOM 6212 N N . CYS B 2 203 ? 173.133 165.020 157.255 1.00 11.63 203 CYS B N 1
ATOM 6213 C CA . CYS B 2 203 ? 171.693 164.810 157.283 1.00 11.63 203 CYS B CA 1
ATOM 6214 C C . CYS B 2 203 ? 171.212 164.722 158.723 1.00 11.63 203 CYS B C 1
ATOM 6215 O O . CYS B 2 203 ? 171.474 163.734 159.413 1.00 11.63 203 CYS B O 1
ATOM 6218 N N . ASN B 2 204 ? 170.344 165.788 159.234 1.00 12.63 204 ASN B N 1
ATOM 6219 C CA . ASN B 2 204 ? 169.377 165.599 160.296 1.00 12.63 204 ASN B CA 1
ATOM 6220 C C . ASN B 2 204 ? 168.073 165.180 159.638 1.00 12.63 204 ASN B C 1
ATOM 6221 O O . ASN B 2 204 ? 167.791 165.554 158.498 1.00 12.63 204 ASN B O 1
ATOM 6226 N N . ILE B 2 205 ? 167.282 164.393 160.346 1.00 12.13 205 ILE B N 1
ATOM 6227 C CA . ILE B 2 205 ? 166.306 163.533 159.689 1.00 12.13 205 ILE B CA 1
ATOM 6228 C C . ILE B 2 205 ? 164.927 164.174 159.679 1.00 12.13 205 ILE B C 1
ATOM 6229 O O . ILE B 2 205 ? 163.903 163.485 159.735 1.00 12.13 205 ILE B O 1
ATOM 6234 N N . THR B 2 206 ? 164.900 165.502 159.623 1.00 12.38 206 THR B N 1
ATOM 6235 C CA . THR B 2 206 ? 163.677 166.293 159.662 1.00 12.38 206 THR B CA 1
ATOM 6236 C C . THR B 2 206 ? 162.667 165.948 158.568 1.00 12.38 206 THR B C 1
ATOM 6237 O O . THR B 2 206 ? 161.533 166.431 158.604 1.00 12.38 206 THR B O 1
ATOM 6241 N N . LYS B 2 207 ? 163.072 165.149 157.580 1.00 12.99 207 LYS B N 1
ATOM 6242 C CA . LYS B 2 207 ? 162.166 164.379 156.728 1.00 12.99 207 LYS B CA 1
ATOM 6243 C C . LYS B 2 207 ? 161.397 165.221 155.711 1.00 12.99 207 LYS B C 1
ATOM 6244 O O . LYS B 2 207 ? 160.436 164.732 155.117 1.00 12.99 207 LYS B O 1
ATOM 6250 N N . CYS B 2 208 ? 161.791 166.474 155.470 1.00 14.65 208 CYS B N 1
ATOM 6251 C CA . CYS B 2 208 ? 161.073 167.288 154.491 1.00 14.65 208 CYS B CA 1
ATOM 6252 C C . CYS B 2 208 ? 161.261 166.805 153.066 1.00 14.65 208 CYS B C 1
ATOM 6253 O O . CYS B 2 208 ? 160.377 167.009 152.230 1.00 14.65 208 CYS B O 1
ATOM 6256 N N . CYS B 2 209 ? 162.232 165.927 152.845 1.00 14.99 209 CYS B N 1
ATOM 6257 C CA . CYS B 2 209 ? 162.392 165.316 151.525 1.00 14.99 209 CYS B CA 1
ATOM 6258 C C . CYS B 2 209 ? 161.196 164.374 151.216 1.00 14.99 209 CYS B C 1
ATOM 6259 O O . CYS B 2 209 ? 160.396 164.654 150.323 1.00 14.99 209 CYS B O 1
ATOM 6262 N N . THR B 2 210 ? 161.089 163.269 151.961 1.00 13.59 210 THR B N 1
ATOM 6263 C CA . THR B 2 210 ? 160.103 162.342 151.839 1.00 13.59 210 THR B CA 1
ATOM 6264 C C . THR B 2 210 ? 158.916 163.059 151.699 1.00 13.59 210 THR B C 1
ATOM 6265 O O . THR B 2 210 ? 158.065 162.561 151.136 1.00 13.59 210 THR B O 1
ATOM 6269 N N . GLU B 2 211 ? 158.806 164.261 152.152 1.00 14.49 211 GLU B N 1
ATOM 6270 C CA . GLU B 2 211 ? 157.454 164.778 151.985 1.00 14.49 211 GLU B CA 1
ATOM 6271 C C . GLU B 2 211 ? 157.191 165.394 150.616 1.00 14.49 211 GLU B C 1
ATOM 6272 O O . GLU B 2 211 ? 156.035 165.694 150.308 1.00 14.49 211 GLU B O 1
ATOM 6278 N N . VAL B 2 212 ? 158.215 165.599 149.791 1.00 12.50 212 VAL B N 1
ATOM 6279 C CA . VAL B 2 212 ? 158.039 166.198 148.473 1.00 12.50 212 VAL B CA 1
ATOM 6280 C C . VAL B 2 212 ? 158.104 165.177 147.355 1.00 12.50 212 VAL B C 1
ATOM 6281 O O . VAL B 2 212 ? 157.872 165.538 146.193 1.00 12.50 212 VAL B O 1
ATOM 6285 N N . CYS B 2 213 ? 158.461 163.937 147.662 1.00 12.06 213 CYS B N 1
ATOM 6286 C CA . CYS B 2 213 ? 158.598 162.915 146.625 1.00 12.06 213 CYS B CA 1
ATOM 6287 C C . CYS B 2 213 ? 157.313 162.574 145.870 1.00 12.06 213 CYS B C 1
ATOM 6288 O O . CYS B 2 213 ? 156.365 162.057 146.462 1.00 12.06 213 CYS B O 1
ATOM 6291 N N . PRO B 2 214 ? 157.275 162.865 144.556 1.00 11.86 214 PRO B N 1
ATOM 6292 C CA . PRO B 2 214 ? 156.067 162.497 143.805 1.00 11.86 214 PRO B CA 1
ATOM 6293 C C . PRO B 2 214 ? 155.857 161.001 143.707 1.00 11.86 214 PRO B C 1
ATOM 6294 O O . PRO B 2 214 ? 154.727 160.566 143.458 1.00 11.86 214 PRO B O 1
ATOM 6298 N N . GLU B 2 215 ? 156.903 160.205 143.891 1.00 12.83 215 GLU B N 1
ATOM 6299 C CA . GLU B 2 215 ? 156.810 158.757 143.820 1.00 12.83 215 GLU B CA 1
ATOM 6300 C C . GLU B 2 215 ? 156.497 158.122 145.165 1.00 12.83 215 GLU B C 1
ATOM 6301 O O . GLU B 2 215 ? 156.348 156.899 145.232 1.00 12.83 215 GLU B O 1
ATOM 6307 N N . HIS B 2 216 ? 156.393 158.924 146.226 1.00 12.33 216 HIS B N 1
ATOM 6308 C CA . HIS B 2 216 ? 156.040 158.446 147.562 1.00 12.33 216 HIS B CA 1
ATOM 6309 C C . HIS B 2 216 ? 157.031 157.400 148.064 1.00 12.33 216 HIS B C 1
ATOM 6310 O O . HIS B 2 216 ? 156.654 156.414 148.699 1.00 12.33 216 HIS B O 1
ATOM 6317 N N . ILE B 2 217 ? 158.306 157.616 147.771 1.00 12.19 217 ILE B N 1
ATOM 6318 C CA . ILE B 2 217 ? 159.367 156.779 148.315 1.00 12.19 217 ILE B CA 1
ATOM 6319 C C . ILE B 2 217 ? 159.629 157.198 149.755 1.00 12.19 217 ILE B C 1
ATOM 6320 O O . ILE B 2 217 ? 159.737 158.392 150.058 1.00 12.19 217 ILE B O 1
ATOM 6325 N N . LYS B 2 218 ? 159.720 156.216 150.650 1.00 12.29 218 LYS B N 1
ATOM 6326 C CA . LYS B 2 218 ? 159.996 156.469 152.063 1.00 12.29 218 LYS B CA 1
ATOM 6327 C C . LYS B 2 218 ? 161.497 156.704 152.234 1.00 12.29 218 LYS B C 1
ATOM 6328 O O . LYS B 2 218 ? 162.241 155.870 152.750 1.00 12.29 218 LYS B O 1
ATOM 6334 N N . ILE B 2 219 ? 161.936 157.881 151.783 1.00 11.72 219 ILE B N 1
ATOM 6335 C CA . ILE B 2 219 ? 163.367 158.155 151.673 1.00 11.72 219 ILE B CA 1
ATOM 6336 C C . ILE B 2 219 ? 164.037 158.096 153.040 1.00 11.72 219 ILE B C 1
ATOM 6337 O O . ILE B 2 219 ? 165.068 157.439 153.216 1.00 11.72 219 ILE B O 1
ATOM 6342 N N . THR B 2 220 ? 163.463 158.778 154.028 1.00 12.10 220 THR B N 1
ATOM 6343 C CA . THR B 2 220 ? 164.103 158.847 155.336 1.00 12.10 220 THR B CA 1
ATOM 6344 C C . THR B 2 220 ? 164.004 157.519 156.077 1.00 12.10 220 THR B C 1
ATOM 6345 O O . THR B 2 220 ? 164.996 157.032 156.630 1.00 12.10 220 THR B O 1
ATOM 6349 N N . ASP B 2 221 ? 162.818 156.912 156.090 1.00 12.44 221 ASP B N 1
ATOM 6350 C CA . ASP B 2 221 ? 162.599 155.734 156.922 1.00 12.44 221 ASP B CA 1
ATOM 6351 C C . ASP B 2 221 ? 163.218 154.476 156.325 1.00 12.44 221 ASP B C 1
ATOM 6352 O O . ASP B 2 221 ? 163.697 153.611 157.066 1.00 12.44 221 ASP B O 1
ATOM 6357 N N . ASN B 2 222 ? 163.218 154.345 155.000 1.00 11.72 222 ASN B N 1
ATOM 6358 C CA . ASN B 2 222 ? 163.677 153.119 154.364 1.00 11.72 222 ASN B CA 1
ATOM 6359 C C . ASN B 2 222 ? 165.107 153.193 153.852 1.00 11.72 222 ASN B C 1
ATOM 6360 O O . ASN B 2 222 ? 165.718 152.143 153.630 1.00 11.72 222 ASN B O 1
ATOM 6365 N N . ALA B 2 223 ? 165.656 154.388 153.657 1.00 11.53 223 ALA B N 1
ATOM 6366 C CA . ALA B 2 223 ? 167.005 154.527 153.124 1.00 11.53 223 ALA B CA 1
ATOM 6367 C C . ALA B 2 223 ? 167.958 155.225 154.079 1.00 11.53 223 ALA B C 1
ATOM 6368 O O . ALA B 2 223 ? 169.031 154.690 154.372 1.00 11.53 223 ALA B O 1
ATOM 6370 N N . LEU B 2 224 ? 167.598 156.404 154.583 1.00 11.24 224 LEU B N 1
ATOM 6371 C CA . LEU B 2 224 ? 168.564 157.229 155.301 1.00 11.24 224 LEU B CA 1
ATOM 6372 C C . LEU B 2 224 ? 168.822 156.713 156.711 1.00 11.24 224 LEU B C 1
ATOM 6373 O O . LEU B 2 224 ? 169.976 156.599 157.131 1.00 11.24 224 LEU B O 1
ATOM 6378 N N . ILE B 2 225 ? 167.761 156.427 157.466 1.00 10.89 225 ILE B N 1
ATOM 6379 C CA . ILE B 2 225 ? 167.937 155.879 158.812 1.00 10.89 225 ILE B CA 1
ATOM 6380 C C . ILE B 2 225 ? 168.603 154.506 158.788 1.00 10.89 225 ILE B C 1
ATOM 6381 O O . ILE B 2 225 ? 169.501 154.268 159.612 1.00 10.89 225 ILE B O 1
ATOM 6386 N N . PRO B 2 226 ? 168.210 153.562 157.920 1.00 11.25 226 PRO B N 1
ATOM 6387 C CA . PRO B 2 226 ? 168.971 152.302 157.846 1.00 11.25 226 PRO B CA 1
ATOM 6388 C C . PRO B 2 226 ? 170.441 152.491 157.518 1.00 11.25 226 PRO B C 1
ATOM 6389 O O . PRO B 2 226 ? 171.293 151.798 158.090 1.00 11.25 226 PRO B O 1
ATOM 6393 N N . MET B 2 227 ? 170.772 153.420 156.620 1.00 11.91 227 MET B N 1
ATOM 6394 C CA . MET B 2 227 ? 172.175 153.642 156.294 1.00 11.91 227 MET B CA 1
ATOM 6395 C C . MET B 2 227 ? 172.917 154.289 157.453 1.00 11.91 227 MET B C 1
ATOM 6396 O O . MET B 2 227 ? 174.093 153.995 157.679 1.00 11.91 227 MET B O 1
ATOM 6401 N N . LYS B 2 228 ? 172.249 155.168 158.199 1.00 11.18 228 LYS B N 1
ATOM 6402 C CA . LYS B 2 228 ? 172.867 155.730 159.395 1.00 11.18 228 LYS B CA 1
ATOM 6403 C C . LYS B 2 228 ? 173.129 154.647 160.432 1.00 11.18 228 LYS B C 1
ATOM 6404 O O . LYS B 2 228 ? 174.165 154.657 161.103 1.00 11.18 228 LYS B O 1
ATOM 6410 N N . GLU B 2 229 ? 172.203 153.699 160.569 1.00 11.80 229 GLU B N 1
ATOM 6411 C CA . GLU B 2 229 ? 172.413 152.590 161.494 1.00 11.80 229 GLU B CA 1
ATOM 6412 C C . GLU B 2 229 ? 173.569 151.700 161.050 1.00 11.80 229 GLU B C 1
ATOM 6413 O O . GLU B 2 229 ? 174.348 151.224 161.882 1.00 11.80 229 GLU B O 1
ATOM 6419 N N . ARG B 2 230 ? 173.702 151.461 159.744 1.00 12.35 230 ARG B N 1
ATOM 6420 C CA . ARG B 2 230 ? 174.835 150.680 159.247 1.00 12.35 230 ARG B CA 1
ATOM 6421 C C . ARG B 2 230 ? 176.157 151.419 159.445 1.00 12.35 230 ARG B C 1
ATOM 6422 O O . ARG B 2 230 ? 177.178 150.811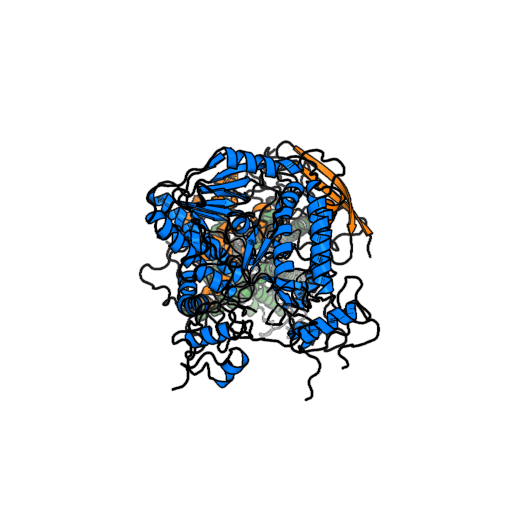 159.800 1.00 12.35 230 ARG B O 1
ATOM 6430 N N . VAL B 2 231 ? 176.160 152.734 159.227 1.00 13.05 231 VAL B N 1
ATOM 6431 C CA . VAL B 2 231 ? 177.357 153.526 159.481 1.00 13.05 231 VAL B CA 1
ATOM 6432 C C . VAL B 2 231 ? 177.717 153.480 160.960 1.00 13.05 231 VAL B C 1
ATOM 6433 O O . VAL B 2 231 ? 178.895 153.426 161.323 1.00 13.05 231 VAL B O 1
ATOM 6437 N N . ALA B 2 232 ? 176.710 153.502 161.835 1.00 12.60 232 ALA B N 1
ATOM 6438 C CA . ALA B 2 232 ? 176.971 153.378 163.265 1.00 12.60 232 ALA B CA 1
ATOM 6439 C C . ALA B 2 232 ? 177.524 152.002 163.608 1.00 12.60 232 ALA B C 1
ATOM 6440 O O . ALA B 2 232 ? 178.374 151.874 164.494 1.00 12.60 232 ALA B O 1
ATOM 6442 N N . ASP B 2 233 ? 177.037 150.960 162.931 1.00 13.25 233 ASP B N 1
ATOM 6443 C CA . ASP B 2 233 ? 177.650 149.640 163.042 1.00 13.25 233 ASP B CA 1
ATOM 6444 C C . ASP B 2 233 ? 179.141 149.715 162.759 1.00 13.25 233 ASP B C 1
ATOM 6445 O O . ASP B 2 233 ? 179.963 149.185 163.512 1.00 13.25 233 ASP B O 1
ATOM 6450 N N . ARG B 2 234 ? 179.501 150.370 161.659 1.00 15.06 234 ARG B N 1
ATOM 6451 C CA . ARG B 2 234 ? 180.895 150.376 161.229 1.00 15.06 234 ARG B CA 1
ATOM 6452 C C . ARG B 2 234 ? 181.779 151.301 162.060 1.00 15.06 234 ARG B C 1
ATOM 6453 O O . ARG B 2 234 ? 182.969 151.017 162.228 1.00 15.06 234 ARG B O 1
ATOM 6461 N N . LYS B 2 235 ? 181.236 152.394 162.585 1.00 14.88 235 LYS B N 1
ATOM 6462 C CA . LYS B 2 235 ? 182.053 153.480 163.115 1.00 14.88 235 LYS B CA 1
ATOM 6463 C C . LYS B 2 235 ? 181.777 153.833 164.567 1.00 14.88 235 LYS B C 1
ATOM 6464 O O . LYS B 2 235 ? 182.713 154.162 165.296 1.00 14.88 235 LYS B O 1
ATOM 6470 N N . TYR B 2 236 ? 180.523 153.788 165.011 1.00 14.53 236 TYR B N 1
ATOM 6471 C CA . TYR B 2 236 ? 180.134 154.378 166.287 1.00 14.53 236 TYR B CA 1
ATOM 6472 C C . TYR B 2 236 ? 179.580 153.345 167.260 1.00 14.53 236 TYR B C 1
ATOM 6473 O O . TYR B 2 236 ? 178.713 153.659 168.076 1.00 14.53 236 TYR B O 1
ATOM 6482 N N . ASP B 2 237 ? 180.071 152.117 167.195 1.00 15.50 237 ASP B N 1
ATOM 6483 C CA . ASP B 2 237 ? 179.576 151.040 168.051 1.00 15.50 237 ASP B CA 1
ATOM 6484 C C . ASP B 2 237 ? 180.704 150.529 168.930 1.00 15.50 237 ASP B C 1
ATOM 6485 O O . ASP B 2 237 ? 181.609 149.835 168.429 1.00 15.50 237 ASP B O 1
ATOM 6490 N N . PRO B 2 238 ? 180.700 150.829 170.229 1.00 16.58 238 PRO B N 1
ATOM 6491 C CA . PRO B 2 238 ? 181.821 150.431 171.092 1.00 16.58 238 PRO B CA 1
ATOM 6492 C C . PRO B 2 238 ? 181.989 148.927 171.250 1.00 16.58 238 PRO B C 1
ATOM 6493 O O . PRO B 2 238 ? 182.935 148.479 171.902 1.00 16.58 238 PRO B O 1
ATOM 6497 N N . ILE B 2 239 ? 181.092 148.134 170.666 1.00 18.10 239 ILE B N 1
ATOM 6498 C CA . ILE B 2 239 ? 181.246 146.686 170.684 1.00 18.10 239 ILE B CA 1
ATOM 6499 C C . ILE B 2 239 ? 182.186 146.310 169.549 1.00 18.10 239 ILE B C 1
ATOM 6500 O O . ILE B 2 239 ? 181.753 146.058 168.419 1.00 18.10 239 ILE B O 1
ATOM 6505 N N . VAL B 2 240 ? 183.482 146.291 169.843 1.00 19.40 240 VAL B N 1
ATOM 6506 C CA . VAL B 2 240 ? 184.509 146.007 168.848 1.00 19.40 240 VAL B CA 1
ATOM 6507 C C . VAL B 2 240 ? 185.599 145.142 169.470 1.00 19.40 240 VAL B C 1
ATOM 6508 O O . VAL B 2 240 ? 185.861 145.225 170.670 1.00 19.40 240 VAL B O 1
ATOM 6512 N N . ALA C 3 10 ? 172.697 187.092 150.792 1.00 15.76 10 ALA C N 1
ATOM 6513 C CA . ALA C 3 10 ? 172.925 186.386 152.043 1.00 15.76 10 ALA C CA 1
ATOM 6514 C C . ALA C 3 10 ? 173.496 184.998 151.789 1.00 15.76 10 ALA C C 1
ATOM 6515 O O . ALA C 3 10 ? 174.474 184.852 151.060 1.00 15.76 10 ALA C O 1
ATOM 6517 N N . THR C 3 11 ? 172.881 183.975 152.381 1.00 16.18 11 THR C N 1
ATOM 6518 C CA . THR C 3 11 ? 173.502 182.661 152.458 1.00 16.18 11 THR C CA 1
ATOM 6519 C C . THR C 3 11 ? 172.774 181.592 151.653 1.00 16.18 11 THR C C 1
ATOM 6520 O O . THR C 3 11 ? 173.379 180.984 150.767 1.00 16.18 11 THR C O 1
ATOM 6524 N N . GLY C 3 12 ? 171.510 181.306 151.947 1.00 14.39 12 GLY C N 1
ATOM 6525 C CA . GLY C 3 12 ? 170.938 180.112 151.355 1.00 14.39 12 GLY C CA 1
ATOM 6526 C C . GLY C 3 12 ? 170.150 180.262 150.073 1.00 14.39 12 GLY C C 1
ATOM 6527 O O . GLY C 3 12 ? 170.538 179.714 149.043 1.00 14.39 12 GLY C O 1
ATOM 6528 N N . VAL C 3 13 ? 169.063 181.026 150.104 1.00 14.44 13 VAL C N 1
ATOM 6529 C CA . VAL C 3 13 ? 168.287 181.315 148.907 1.00 14.44 13 VAL C CA 1
ATOM 6530 C C . VAL C 3 13 ? 168.523 182.721 148.413 1.00 14.44 13 VAL C C 1
ATOM 6531 O O . VAL C 3 13 ? 167.970 183.109 147.376 1.00 14.44 13 VAL C O 1
ATOM 6535 N N . PHE C 3 14 ? 169.330 183.499 149.126 1.00 14.52 14 PHE C N 1
ATOM 6536 C CA . PHE C 3 14 ? 169.736 184.831 148.722 1.00 14.52 14 PHE C CA 1
ATOM 6537 C C . PHE C 3 14 ? 171.156 184.842 148.180 1.00 14.52 14 PHE C C 1
ATOM 6538 O O . PHE C 3 14 ? 171.764 185.908 148.054 1.00 14.52 14 PHE C O 1
ATOM 6546 N N . SER C 3 15 ? 171.685 183.663 147.863 1.00 15.30 15 SER C N 1
ATOM 6547 C CA . SER C 3 15 ? 172.987 183.516 147.250 1.00 15.30 15 SER C CA 1
ATOM 6548 C C . SER C 3 15 ? 172.994 184.150 145.860 1.00 15.30 15 SER C C 1
ATOM 6549 O O . SER C 3 15 ? 171.946 184.283 145.224 1.00 15.30 15 SER C O 1
ATOM 6552 N N . PRO C 3 16 ? 174.169 184.564 145.374 1.00 15.99 16 PRO C N 1
ATOM 6553 C CA . PRO C 3 16 ? 174.211 185.323 144.111 1.00 15.99 16 PRO C CA 1
ATOM 6554 C C . PRO C 3 16 ? 173.666 184.581 142.901 1.00 15.99 16 PRO C C 1
ATOM 6555 O O . PRO C 3 16 ? 173.052 185.210 142.032 1.00 15.99 16 PRO C O 1
ATOM 6559 N N . ARG C 3 17 ? 173.868 183.268 142.808 1.00 16.25 17 ARG C N 1
ATOM 6560 C CA . ARG C 3 17 ? 173.495 182.527 141.608 1.00 16.25 17 ARG C CA 1
ATOM 6561 C C . ARG C 3 17 ? 172.058 182.032 141.610 1.00 16.25 17 ARG C C 1
ATOM 6562 O O . ARG C 3 17 ? 171.581 181.565 140.571 1.00 16.25 17 ARG C O 1
ATOM 6570 N N . ARG C 3 18 ? 171.357 182.122 142.728 1.00 14.13 18 ARG C N 1
ATOM 6571 C CA . ARG C 3 18 ? 170.006 181.598 142.808 1.00 14.13 18 ARG C CA 1
ATOM 6572 C C . ARG C 3 18 ? 168.994 182.670 142.424 1.00 14.13 18 ARG C C 1
ATOM 6573 O O . ARG C 3 18 ? 169.276 183.869 142.468 1.00 14.13 18 ARG C O 1
ATOM 6581 N N . ALA C 3 19 ? 167.808 182.216 142.026 1.00 14.07 19 ALA C N 1
ATOM 6582 C CA . ALA C 3 19 ? 166.795 183.121 141.500 1.00 14.07 19 ALA C CA 1
ATOM 6583 C C . ALA C 3 19 ? 166.415 184.175 142.532 1.00 14.07 19 ALA C C 1
ATOM 6584 O O . ALA C 3 19 ? 166.281 183.888 143.724 1.00 14.07 19 ALA C O 1
ATOM 6586 N N . GLN C 3 20 ? 166.245 185.404 142.058 1.00 15.21 20 GLN C N 1
ATOM 6587 C CA . GLN C 3 20 ? 166.071 186.582 142.905 1.00 15.21 20 GLN C CA 1
ATOM 6588 C C . GLN C 3 20 ? 164.644 186.623 143.439 1.00 15.21 20 GLN C C 1
ATOM 6589 O O . GLN C 3 20 ? 163.753 187.243 142.858 1.00 15.21 20 GLN C O 1
ATOM 6595 N N . ILE C 3 21 ? 164.426 185.948 144.563 1.00 15.62 21 ILE C N 1
ATOM 6596 C CA . ILE C 3 21 ? 163.172 186.020 145.309 1.00 15.62 21 ILE C CA 1
ATOM 6597 C C . ILE C 3 21 ? 163.474 186.569 146.699 1.00 15.62 21 ILE C C 1
ATOM 6598 O O . ILE C 3 21 ? 164.037 185.849 147.535 1.00 15.62 21 ILE C O 1
ATOM 6603 N N . PRO C 3 22 ? 163.138 187.841 146.994 1.00 16.90 22 PRO C N 1
ATOM 6604 C CA . PRO C 3 22 ? 163.439 188.430 148.304 1.00 16.90 22 PRO C CA 1
ATOM 6605 C C . PRO C 3 22 ? 162.375 188.144 149.360 1.00 16.90 22 PRO C C 1
ATOM 6606 O O . PRO C 3 22 ? 161.979 189.024 150.130 1.00 16.90 22 PRO C O 1
ATOM 6610 N N . GLU C 3 23 ? 161.911 186.902 149.414 1.00 17.79 23 GLU C N 1
ATOM 6611 C CA . GLU C 3 23 ? 160.942 186.475 150.411 1.00 17.79 23 GLU C CA 1
ATOM 6612 C C . GLU C 3 23 ? 161.434 185.200 151.067 1.00 17.79 23 GLU C C 1
ATOM 6613 O O . GLU C 3 23 ? 161.879 184.275 150.382 1.00 17.79 23 GLU C O 1
ATOM 6619 N N . ARG C 3 24 ? 161.351 185.163 152.396 1.00 17.38 24 ARG C N 1
ATOM 6620 C CA . ARG C 3 24 ? 161.877 184.034 153.150 1.00 17.38 24 ARG C CA 1
ATOM 6621 C C . ARG C 3 24 ? 161.181 182.741 152.743 1.00 17.38 24 ARG C C 1
ATOM 6622 O O . ARG C 3 24 ? 161.827 181.702 152.572 1.00 17.38 24 ARG C O 1
ATOM 6630 N N . THR C 3 25 ? 159.863 182.788 152.574 1.00 15.94 25 THR C N 1
ATOM 6631 C CA . THR C 3 25 ? 159.122 181.698 151.960 1.00 15.94 25 THR C CA 1
ATOM 6632 C C . THR C 3 25 ? 157.970 182.293 151.168 1.00 15.94 25 THR C C 1
ATOM 6633 O O . THR C 3 25 ? 157.527 183.414 151.428 1.00 15.94 25 THR C O 1
ATOM 6637 N N . LEU C 3 26 ? 157.501 181.538 150.178 1.00 15.05 26 LEU C N 1
ATOM 6638 C CA . LEU C 3 26 ? 156.332 181.919 149.399 1.00 15.05 26 LEU C CA 1
ATOM 6639 C C . LEU C 3 26 ? 155.102 181.104 149.770 1.00 15.05 26 LEU C C 1
ATOM 6640 O O . LEU C 3 26 ? 154.071 181.219 149.103 1.00 15.05 26 LEU C O 1
ATOM 6645 N N . ARG C 3 27 ? 155.187 180.290 150.817 1.00 15.04 27 ARG C N 1
ATOM 6646 C CA . ARG C 3 27 ? 154.046 179.500 151.252 1.00 15.04 27 ARG C CA 1
ATOM 6647 C C . ARG C 3 27 ? 152.969 180.399 151.844 1.00 15.04 27 ARG C C 1
ATOM 6648 O O . ARG C 3 27 ? 153.262 181.388 152.521 1.00 15.04 27 ARG C O 1
ATOM 6656 N N . THR C 3 28 ? 151.712 180.049 151.583 1.00 16.58 28 THR C N 1
ATOM 6657 C CA . THR C 3 28 ? 150.571 180.832 152.032 1.00 16.58 28 THR C CA 1
ATOM 6658 C C . THR C 3 28 ? 149.761 180.136 153.115 1.00 16.58 28 THR C C 1
ATOM 6659 O O . THR C 3 28 ? 148.789 180.714 153.610 1.00 16.58 28 THR C O 1
ATOM 6663 N N . ASP C 3 29 ? 150.131 178.919 153.495 1.00 17.22 29 ASP C N 1
ATOM 6664 C CA . ASP C 3 29 ? 149.460 178.192 154.559 1.00 17.22 29 ASP C CA 1
ATOM 6665 C C . ASP C 3 29 ? 150.049 178.595 155.910 1.00 17.22 29 ASP C C 1
ATOM 6666 O O . ASP C 3 29 ? 150.885 179.496 156.008 1.00 17.22 29 ASP C O 1
ATOM 6671 N N . ARG C 3 30 ? 149.610 177.925 156.975 1.00 17.77 30 ARG C N 1
ATOM 6672 C CA . ARG C 3 30 ? 150.143 178.146 158.317 1.00 17.77 30 ARG C CA 1
ATOM 6673 C C . ARG C 3 30 ? 151.200 177.079 158.581 1.00 17.77 30 ARG C C 1
ATOM 6674 O O . ARG C 3 30 ? 150.973 176.094 159.282 1.00 17.77 30 ARG C O 1
ATOM 6682 N N . TRP C 3 31 ? 152.380 177.288 157.996 1.00 15.83 31 TRP C N 1
ATOM 6683 C CA . TRP C 3 31 ? 153.462 176.319 158.115 1.00 15.83 31 TRP C CA 1
ATOM 6684 C C . TRP C 3 31 ? 154.042 176.262 159.521 1.00 15.83 31 TRP C C 1
ATOM 6685 O O . TRP C 3 31 ? 154.742 175.301 159.851 1.00 15.83 31 TRP C O 1
ATOM 6696 N N . TRP C 3 32 ? 153.758 177.259 160.351 1.00 16.37 32 TRP C N 1
ATOM 6697 C CA . TRP C 3 32 ? 154.266 177.340 161.711 1.00 16.37 32 TRP C CA 1
ATOM 6698 C C . TRP C 3 32 ? 153.350 176.678 162.730 1.00 16.37 32 TRP C C 1
ATOM 6699 O O . TRP C 3 32 ? 153.638 176.733 163.929 1.00 16.37 32 TRP C O 1
ATOM 6710 N N . GLN C 3 33 ? 152.256 176.062 162.285 1.00 17.20 33 GLN C N 1
ATOM 6711 C CA . GLN C 3 33 ? 151.278 175.514 163.217 1.00 17.20 33 GLN C CA 1
ATOM 6712 C C . GLN C 3 33 ? 151.791 174.238 163.877 1.00 17.20 33 GLN C C 1
ATOM 6713 O O . GLN C 3 33 ? 151.667 174.065 165.094 1.00 17.20 33 GLN C O 1
ATOM 6719 N N . ALA C 3 34 ? 152.365 173.330 163.087 1.00 16.16 34 ALA C N 1
ATOM 6720 C CA . ALA C 3 34 ? 152.901 172.091 163.646 1.00 16.16 34 ALA C CA 1
ATOM 6721 C C . ALA C 3 34 ? 154.045 172.305 164.633 1.00 16.16 34 ALA C C 1
ATOM 6722 O O . ALA C 3 34 ? 154.058 171.617 165.671 1.00 16.16 34 ALA C O 1
ATOM 6724 N N . PRO C 3 35 ? 155.034 173.176 164.379 1.00 15.86 35 PRO C N 1
ATOM 6725 C CA . PRO C 3 35 ? 156.061 173.410 165.407 1.00 15.86 35 PRO C CA 1
ATOM 6726 C C . PRO C 3 35 ? 155.503 173.905 166.729 1.00 15.86 35 PRO C C 1
ATOM 6727 O O . PRO C 3 35 ? 156.001 173.502 167.786 1.00 15.86 35 PRO C O 1
ATOM 6731 N N . LEU C 3 36 ? 154.481 174.764 166.709 1.00 15.64 36 LEU C N 1
ATOM 6732 C CA . LEU C 3 36 ? 153.866 175.204 167.958 1.00 15.64 36 LEU C CA 1
ATOM 6733 C C . LEU C 3 36 ? 153.252 174.035 168.714 1.00 15.64 36 LEU C C 1
ATOM 6734 O O . LEU C 3 36 ? 153.411 173.918 169.933 1.00 15.64 36 LEU C O 1
ATOM 6739 N N . LEU C 3 37 ? 152.520 173.172 168.012 1.00 15.34 37 LEU C N 1
ATOM 6740 C CA . LEU C 3 37 ? 151.904 172.035 168.680 1.00 15.34 37 LEU C CA 1
ATOM 6741 C C . LEU C 3 37 ? 152.962 171.120 169.278 1.00 15.34 37 LEU C C 1
ATOM 6742 O O . LEU C 3 37 ? 152.821 170.654 170.416 1.00 15.34 37 LEU C O 1
ATOM 6747 N N . THR C 3 38 ? 154.044 170.879 168.534 1.00 15.11 38 THR C N 1
ATOM 6748 C CA . THR C 3 38 ? 155.143 170.078 169.060 1.00 15.11 38 THR C CA 1
ATOM 6749 C C . THR C 3 38 ? 155.728 170.710 170.316 1.00 15.11 38 THR C C 1
ATOM 6750 O O . THR C 3 38 ? 155.978 170.024 171.314 1.00 15.11 38 THR C O 1
ATOM 6754 N N . ASN C 3 39 ? 155.939 172.027 170.289 1.00 15.14 39 ASN C N 1
ATOM 6755 C CA . ASN C 3 39 ? 156.570 172.703 171.416 1.00 15.14 39 ASN C CA 1
ATOM 6756 C C . ASN C 3 39 ? 155.690 172.660 172.657 1.00 15.14 39 ASN C C 1
ATOM 6757 O O . ASN C 3 39 ? 156.170 172.360 173.754 1.00 15.14 39 ASN C O 1
ATOM 6762 N N . LEU C 3 40 ? 154.397 172.961 172.508 1.00 16.02 40 LEU C N 1
ATOM 6763 C CA . LEU C 3 40 ? 153.498 172.894 173.659 1.00 16.02 40 LEU C CA 1
ATOM 6764 C C . LEU C 3 40 ? 153.365 171.476 174.201 1.00 16.02 40 LEU C C 1
ATOM 6765 O O . LEU C 3 40 ? 153.355 171.279 175.421 1.00 16.02 40 LEU C O 1
ATOM 6770 N N . GLY C 3 41 ? 153.270 170.472 173.327 1.00 15.66 41 GLY C N 1
ATOM 6771 C CA . GLY C 3 41 ? 153.179 169.107 173.821 1.00 15.66 41 GLY C CA 1
ATOM 6772 C C . GLY C 3 41 ? 154.414 168.689 174.595 1.00 15.66 41 GLY C C 1
ATOM 6773 O O . GLY C 3 41 ? 154.321 168.141 175.703 1.00 15.66 41 GLY C O 1
ATOM 6774 N N . LEU C 3 42 ? 155.593 168.962 174.029 1.00 15.74 42 LEU C N 1
ATOM 6775 C CA . LEU C 3 42 ? 156.836 168.606 174.701 1.00 15.74 42 LEU C CA 1
ATOM 6776 C C . LEU C 3 42 ? 156.986 169.353 176.018 1.00 15.74 42 LEU C C 1
ATOM 6777 O O . LEU C 3 42 ? 157.386 168.765 177.029 1.00 15.74 42 LEU C O 1
ATOM 6782 N N . ALA C 3 43 ? 156.665 170.649 176.029 1.00 16.31 43 ALA C N 1
ATOM 6783 C CA . ALA C 3 43 ? 156.800 171.432 177.250 1.00 16.31 43 ALA C CA 1
ATOM 6784 C C . ALA C 3 43 ? 155.856 170.935 178.333 1.00 16.31 43 ALA C C 1
ATOM 6785 O O . ALA C 3 43 ? 156.249 170.820 179.500 1.00 16.31 43 ALA C O 1
ATOM 6787 N N . ALA C 3 44 ? 154.609 170.632 177.968 1.00 16.11 44 ALA C N 1
ATOM 6788 C CA . ALA C 3 44 ? 153.658 170.127 178.950 1.00 16.11 44 ALA C CA 1
ATOM 6789 C C . ALA C 3 44 ? 154.141 168.815 179.547 1.00 16.11 44 ALA C C 1
ATOM 6790 O O . ALA C 3 44 ? 154.129 168.636 180.775 1.00 16.11 44 ALA C O 1
ATOM 6792 N N . PHE C 3 45 ? 154.589 167.885 178.695 1.00 15.95 45 PHE C N 1
ATOM 6793 C CA . PHE C 3 45 ? 155.056 166.611 179.228 1.00 15.95 45 PHE C CA 1
ATOM 6794 C C . PHE C 3 45 ? 156.270 166.796 180.126 1.00 15.95 45 PHE C C 1
ATOM 6795 O O . PHE C 3 45 ? 156.354 166.180 181.192 1.00 15.95 45 PHE C O 1
ATOM 6803 N N . VAL C 3 46 ? 157.225 167.632 179.714 1.00 16.46 46 VAL C N 1
ATOM 6804 C CA . VAL C 3 46 ? 158.438 167.806 180.508 1.00 16.46 46 VAL C CA 1
ATOM 6805 C C . VAL C 3 46 ? 158.108 168.422 181.861 1.00 16.46 46 VAL C C 1
ATOM 6806 O O . VAL C 3 46 ? 158.611 167.977 182.899 1.00 16.46 46 VAL C O 1
ATOM 6810 N N . ILE C 3 47 ? 157.246 169.440 181.874 1.00 16.58 47 ILE C N 1
ATOM 6811 C CA . ILE C 3 47 ? 156.881 170.090 183.131 1.00 16.58 47 ILE C CA 1
ATOM 6812 C C . ILE C 3 47 ? 156.208 169.096 184.067 1.00 16.58 47 ILE C C 1
ATOM 6813 O O . ILE C 3 47 ? 156.592 168.958 185.240 1.00 16.58 47 ILE C O 1
ATOM 6818 N N . TYR C 3 48 ? 155.198 168.379 183.562 1.00 16.08 48 TYR C N 1
ATOM 6819 C CA . TYR C 3 48 ? 154.479 167.438 184.413 1.00 16.08 48 TYR C CA 1
ATOM 6820 C C . TYR C 3 48 ? 155.408 166.347 184.926 1.00 16.08 48 TYR C C 1
ATOM 6821 O O . TYR C 3 48 ? 155.380 166.000 186.112 1.00 16.08 48 TYR C O 1
ATOM 6830 N N . ALA C 3 49 ? 156.243 165.797 184.042 1.00 16.43 49 ALA C N 1
ATOM 6831 C CA . ALA C 3 49 ? 157.120 164.703 184.432 1.00 16.43 49 ALA C CA 1
ATOM 6832 C C . ALA C 3 49 ? 158.121 165.148 185.483 1.00 16.43 49 ALA C C 1
ATOM 6833 O O . ALA C 3 49 ? 158.353 164.433 186.461 1.00 16.43 49 ALA C O 1
ATOM 6835 N N . THR C 3 50 ? 158.716 166.330 185.311 1.00 17.12 50 THR C N 1
ATOM 6836 C CA . THR C 3 50 ? 159.679 166.816 186.291 1.00 17.12 50 THR C CA 1
ATOM 6837 C C . THR C 3 50 ? 159.021 167.028 187.648 1.00 17.12 50 THR C C 1
ATOM 6838 O O . THR C 3 50 ? 159.529 166.562 188.679 1.00 17.12 50 THR C O 1
ATOM 6842 N N . ILE C 3 51 ? 157.877 167.718 187.667 1.00 17.35 51 ILE C N 1
ATOM 6843 C CA . ILE C 3 51 ? 157.214 167.997 188.937 1.00 17.35 51 ILE C CA 1
ATOM 6844 C C . ILE C 3 51 ? 156.836 166.697 189.637 1.00 17.35 51 ILE C C 1
ATOM 6845 O O . ILE C 3 51 ? 157.093 166.517 190.834 1.00 17.35 51 ILE C O 1
ATOM 6850 N N . ARG C 3 52 ? 156.241 165.758 188.898 1.00 16.93 52 ARG C N 1
ATOM 6851 C CA . ARG C 3 52 ? 155.775 164.530 189.527 1.00 16.93 52 ARG C CA 1
ATOM 6852 C C . ARG C 3 52 ? 156.929 163.633 189.949 1.00 16.93 52 ARG C C 1
ATOM 6853 O O . ARG C 3 52 ? 156.836 162.956 190.978 1.00 16.93 52 ARG C O 1
ATOM 6861 N N . ALA C 3 53 ? 158.021 163.615 189.182 1.00 17.84 53 ALA C N 1
ATOM 6862 C CA . ALA C 3 53 ? 159.168 162.798 189.545 1.00 17.84 53 ALA C CA 1
ATOM 6863 C C . ALA C 3 53 ? 159.873 163.334 190.779 1.00 17.84 53 ALA C C 1
ATOM 6864 O O . ALA C 3 53 ? 160.402 162.551 191.574 1.00 17.84 53 ALA C O 1
ATOM 6866 N N . PHE C 3 54 ? 159.900 164.650 190.962 1.00 19.33 54 PHE C N 1
ATOM 6867 C CA . PHE C 3 54 ? 160.544 165.209 192.141 1.00 19.33 54 PHE C CA 1
ATOM 6868 C C . PHE C 3 54 ? 159.587 165.450 193.301 1.00 19.33 54 PHE C C 1
ATOM 6869 O O . PHE C 3 54 ? 160.031 165.903 194.359 1.00 19.33 54 PHE C O 1
ATOM 6877 N N . TRP C 3 55 ? 158.294 165.162 193.139 1.00 18.83 55 TRP C N 1
ATOM 6878 C CA . TRP C 3 55 ? 157.360 165.383 194.240 1.00 18.83 55 TRP C CA 1
ATOM 6879 C C . TRP C 3 55 ? 157.693 164.513 195.445 1.00 18.83 55 TRP C C 1
ATOM 6880 O O . TRP C 3 55 ? 157.652 164.983 196.587 1.00 18.83 55 TRP C O 1
ATOM 6891 N N . GLY C 3 56 ? 158.010 163.242 195.217 1.00 19.19 56 GLY C N 1
ATOM 6892 C CA . GLY C 3 56 ? 158.439 162.376 196.292 1.00 19.19 56 GLY C CA 1
ATOM 6893 C C . GLY C 3 56 ? 157.339 161.756 197.120 1.00 19.19 56 GLY C C 1
ATOM 6894 O O . GLY C 3 56 ? 157.641 161.090 198.116 1.00 19.19 56 GLY C O 1
ATOM 6895 N N . SER C 3 57 ? 156.076 161.948 196.752 1.00 18.44 57 SER C N 1
ATOM 6896 C CA . SER C 3 57 ? 154.977 161.346 197.490 1.00 18.44 57 SER C CA 1
ATOM 6897 C C . SER C 3 57 ? 153.830 161.073 196.530 1.00 18.44 57 SER C C 1
ATOM 6898 O O . SER C 3 57 ? 153.841 161.509 195.377 1.00 18.44 57 SER C O 1
ATOM 6901 N N . ALA C 3 58 ? 152.840 160.330 197.027 1.00 17.85 58 ALA C N 1
ATOM 6902 C CA . ALA C 3 58 ? 151.641 159.959 196.274 1.00 17.85 58 ALA C CA 1
ATOM 6903 C C . ALA C 3 58 ? 152.000 159.187 195.002 1.00 17.85 58 ALA C C 1
ATOM 6904 O O . ALA C 3 58 ? 151.700 159.600 193.882 1.00 17.85 58 ALA C O 1
ATOM 6906 N N . TYR C 3 59 ? 152.646 158.040 195.201 1.00 17.51 59 TYR C N 1
ATOM 6907 C CA . TYR C 3 59 ? 153.086 157.215 194.087 1.00 17.51 59 TYR C CA 1
ATOM 6908 C C . TYR C 3 59 ? 152.848 155.726 194.295 1.00 17.51 59 TYR C C 1
ATOM 6909 O O . TYR C 3 59 ? 153.166 154.942 193.397 1.00 17.51 59 TYR C O 1
ATOM 6918 N N . TRP C 3 60 ? 152.299 155.312 195.434 1.00 16.55 60 TRP C N 1
ATOM 6919 C CA . TRP C 3 60 ? 152.182 153.902 195.776 1.00 16.55 60 TRP C CA 1
ATOM 6920 C C . TRP C 3 60 ? 150.876 153.666 196.514 1.00 16.55 60 TRP C C 1
ATOM 6921 O O . TRP C 3 60 ? 150.599 154.336 197.512 1.00 16.55 60 TRP C O 1
ATOM 6932 N N . VAL C 3 61 ? 150.078 152.719 196.027 1.00 16.46 61 VAL C N 1
ATOM 6933 C CA . VAL C 3 61 ? 148.891 152.251 196.733 1.00 16.46 61 VAL C CA 1
ATOM 6934 C C . VAL C 3 61 ? 149.243 150.939 197.416 1.00 16.46 61 VAL C C 1
ATOM 6935 O O . VAL C 3 61 ? 149.529 149.938 196.748 1.00 16.46 61 VAL C O 1
ATOM 6939 N N . ALA C 3 62 ? 149.214 150.939 198.749 1.00 17.21 62 ALA C N 1
ATOM 6940 C CA . ALA C 3 62 ? 149.610 149.753 199.498 1.00 17.21 62 ALA C CA 1
ATOM 6941 C C . ALA C 3 62 ? 148.604 148.620 199.333 1.00 17.21 62 ALA C C 1
ATOM 6942 O O . ALA C 3 62 ? 148.986 147.445 199.323 1.00 17.21 62 ALA C O 1
ATOM 6944 N N . ASP C 3 63 ? 147.316 148.952 199.214 1.00 19.18 63 ASP C N 1
ATOM 6945 C CA . ASP C 3 63 ? 146.280 147.924 199.179 1.00 19.18 63 ASP C CA 1
ATOM 6946 C C . ASP C 3 63 ? 146.357 147.088 197.908 1.00 19.18 63 ASP C C 1
ATOM 6947 O O . ASP C 3 63 ? 146.333 145.854 197.963 1.00 19.18 63 ASP C O 1
ATOM 6952 N N . TYR C 3 64 ? 146.443 147.740 196.753 1.00 17.87 64 TYR C N 1
ATOM 6953 C CA . TYR C 3 64 ? 146.389 147.055 195.471 1.00 17.87 64 TYR C CA 1
ATOM 6954 C C . TYR C 3 64 ? 147.731 147.035 194.762 1.00 17.87 64 TYR C C 1
ATOM 6955 O O . TYR C 3 64 ? 147.790 146.659 193.589 1.00 17.87 64 TYR C O 1
ATOM 6964 N N . HIS C 3 65 ? 148.804 147.442 195.442 1.00 16.88 65 HIS C N 1
ATOM 6965 C CA . HIS C 3 65 ? 150.159 147.356 194.905 1.00 16.88 65 HIS C CA 1
ATOM 6966 C C . HIS C 3 65 ? 150.280 148.093 193.573 1.00 16.88 65 HIS C C 1
ATOM 6967 O O . HIS C 3 65 ? 150.757 147.551 192.576 1.00 16.88 65 HIS C O 1
ATOM 6974 N N . TYR C 3 66 ? 149.844 149.346 193.564 1.00 16.16 66 TYR C N 1
ATOM 6975 C CA . TYR C 3 66 ? 149.931 150.196 192.387 1.00 16.16 66 TYR C CA 1
ATOM 6976 C C . TYR C 3 66 ? 151.153 151.088 192.514 1.00 16.16 66 TYR C C 1
ATOM 6977 O O . TYR C 3 66 ? 151.329 151.757 193.535 1.00 16.16 66 TYR C O 1
ATOM 6986 N N . LEU C 3 67 ? 151.986 151.105 191.479 1.00 16.30 67 LEU C N 1
ATOM 6987 C CA . LEU C 3 67 ? 153.195 151.913 191.469 1.00 16.30 67 LEU C CA 1
ATOM 6988 C C . LEU C 3 67 ? 153.270 152.687 190.165 1.00 16.30 67 LEU C C 1
ATOM 6989 O O . LEU C 3 67 ? 153.135 152.107 189.084 1.00 16.30 67 LEU C O 1
ATOM 6994 N N . THR C 3 68 ? 153.478 153.992 190.273 1.00 16.48 68 THR C N 1
ATOM 6995 C CA . THR C 3 68 ? 153.619 154.829 189.094 1.00 16.48 68 THR C CA 1
ATOM 6996 C C . THR C 3 68 ? 154.876 154.443 188.318 1.00 16.48 68 THR C C 1
ATOM 6997 O O . THR C 3 68 ? 155.916 154.160 188.923 1.00 16.48 68 THR C O 1
ATOM 7001 N N . PRO C 3 69 ? 154.819 154.412 186.984 1.00 17.04 69 PRO C N 1
ATOM 7002 C CA . PRO C 3 69 ? 156.046 154.188 186.203 1.00 17.04 69 PRO C CA 1
ATOM 7003 C C . PRO C 3 69 ? 157.103 155.259 186.401 1.00 17.04 69 PRO C C 1
ATOM 7004 O O . PRO C 3 69 ? 158.289 154.978 186.194 1.00 17.04 69 PRO C O 1
ATOM 7008 N N . PHE C 3 70 ? 156.719 156.477 186.785 1.00 17.28 70 PHE C N 1
ATOM 7009 C CA . PHE C 3 70 ? 157.693 157.527 187.054 1.00 17.28 70 PHE C CA 1
ATOM 7010 C C . PHE C 3 70 ? 158.459 157.299 188.349 1.00 17.28 70 PHE C C 1
ATOM 7011 O O . PHE C 3 70 ? 159.429 158.018 188.608 1.00 17.28 70 PHE C O 1
ATOM 7019 N N . TYR C 3 71 ? 158.045 156.329 189.164 1.00 17.93 71 TYR C N 1
ATOM 7020 C CA . TYR C 3 71 ? 158.760 155.946 190.375 1.00 17.93 71 TYR C CA 1
ATOM 7021 C C . TYR C 3 71 ? 159.112 154.464 190.369 1.00 17.93 71 TYR C C 1
ATOM 7022 O O . TYR C 3 71 ? 159.344 153.890 191.435 1.00 17.93 71 TYR C O 1
ATOM 7031 N N . SER C 3 72 ? 159.160 153.830 189.186 1.00 19.59 72 SER C N 1
ATOM 7032 C CA . SER C 3 72 ? 159.031 152.373 189.138 1.00 19.59 72 SER C CA 1
ATOM 7033 C C . SER C 3 72 ? 160.191 151.660 189.825 1.00 19.59 72 SER C C 1
ATOM 7034 O O . SER C 3 72 ? 159.956 150.969 190.831 1.00 19.59 72 SER C O 1
ATOM 7037 N N . PRO C 3 73 ? 161.450 151.773 189.365 1.00 20.70 73 PRO C N 1
ATOM 7038 C CA . PRO C 3 73 ? 162.528 151.174 190.160 1.00 20.70 73 PRO C CA 1
ATOM 7039 C C . PRO C 3 73 ? 162.762 152.011 191.404 1.00 20.70 73 PRO C C 1
ATOM 7040 O O . PRO C 3 73 ? 163.293 153.123 191.328 1.00 20.70 73 PRO C O 1
ATOM 7044 N N . CYS C 3 74 ? 162.360 151.489 192.557 1.00 23.04 74 CYS C N 1
ATOM 7045 C CA . CYS C 3 74 ? 162.250 152.274 193.782 1.00 23.04 74 CYS C CA 1
ATOM 7046 C C . CYS C 3 74 ? 163.174 151.629 194.812 1.00 23.04 74 CYS C C 1
ATOM 7047 O O . CYS C 3 74 ? 162.743 150.828 195.642 1.00 23.04 74 CYS C O 1
ATOM 7050 N N . VAL C 3 75 ? 164.450 152.002 194.765 1.00 24.67 75 VAL C N 1
ATOM 7051 C CA . VAL C 3 75 ? 165.523 151.229 195.378 1.00 24.67 75 VAL C CA 1
ATOM 7052 C C . VAL C 3 75 ? 166.099 151.918 196.614 1.00 24.67 75 VAL C C 1
ATOM 7053 O O . VAL C 3 75 ? 167.232 151.644 196.997 1.00 24.67 75 VAL C O 1
ATOM 7057 N N . SER C 3 76 ? 165.345 152.803 197.251 1.00 26.34 76 SER C N 1
ATOM 7058 C CA . SER C 3 76 ? 165.816 153.510 198.430 1.00 26.34 76 SER C CA 1
ATOM 7059 C C . SER C 3 76 ? 165.070 153.027 199.666 1.00 26.34 76 SER C C 1
ATOM 7060 O O . SER C 3 76 ? 163.961 152.496 199.575 1.00 26.34 76 SER C O 1
ATOM 7063 N N . THR C 3 77 ? 165.699 153.197 200.827 1.00 26.60 77 THR C N 1
ATOM 7064 C CA . THR C 3 77 ? 165.058 152.834 202.082 1.00 26.60 77 THR C CA 1
ATOM 7065 C C . THR C 3 77 ? 164.096 153.903 202.579 1.00 26.60 77 THR C C 1
ATOM 7066 O O . THR C 3 77 ? 163.422 153.686 203.590 1.00 26.60 77 THR C O 1
ATOM 7070 N N . ALA C 3 78 ? 164.022 155.042 201.900 1.00 26.60 78 ALA C N 1
ATOM 7071 C CA . ALA C 3 78 ? 163.058 156.086 202.210 1.00 26.60 78 ALA C CA 1
ATOM 7072 C C . ALA C 3 78 ? 161.750 155.905 201.458 1.00 26.60 78 ALA C C 1
ATOM 7073 O O . ALA C 3 78 ? 160.859 156.751 201.576 1.00 26.60 78 ALA C O 1
ATOM 7075 N N . CYS C 3 79 ? 161.621 154.828 200.695 1.00 25.41 79 CYS C N 1
ATOM 7076 C CA . CYS C 3 79 ? 160.460 154.558 199.867 1.00 25.41 79 CYS C CA 1
ATOM 7077 C C . CYS C 3 79 ? 159.340 153.937 200.692 1.00 25.41 79 CYS C C 1
ATOM 7078 O O . CYS C 3 79 ? 159.561 153.390 201.774 1.00 25.41 79 CYS C O 1
ATOM 7081 N N . ALA C 3 80 ? 158.125 154.035 200.162 1.00 23.27 80 ALA C N 1
ATOM 7082 C CA . ALA C 3 80 ? 156.963 153.503 200.856 1.00 23.27 80 ALA C CA 1
ATOM 7083 C C . ALA C 3 80 ? 157.097 151.990 201.013 1.00 23.27 80 ALA C C 1
ATOM 7084 O O . ALA C 3 80 ? 157.637 151.321 200.124 1.00 23.27 80 ALA C O 1
ATOM 7086 N N . PRO C 3 81 ? 156.639 151.425 202.129 1.00 23.04 81 PRO C N 1
ATOM 7087 C CA . PRO C 3 81 ? 156.774 149.978 202.337 1.00 23.04 81 PRO C CA 1
ATOM 7088 C C . PRO C 3 81 ? 156.103 149.185 201.226 1.00 23.04 81 PRO C C 1
ATOM 7089 O O . PRO C 3 81 ? 154.948 149.431 200.873 1.00 23.04 81 PRO C O 1
ATOM 7093 N N . GLY C 3 82 ? 156.843 148.221 200.680 1.00 20.39 82 GLY C N 1
ATOM 7094 C CA . GLY C 3 82 ? 156.358 147.380 199.612 1.00 20.39 82 GLY C CA 1
ATOM 7095 C C . GLY C 3 82 ? 156.620 147.894 198.215 1.00 20.39 82 GLY C C 1
ATOM 7096 O O . GLY C 3 82 ? 156.360 147.167 197.248 1.00 20.39 82 GLY C O 1
ATOM 7097 N N . SER C 3 83 ? 157.128 149.119 198.071 1.00 20.63 83 SER C N 1
ATOM 7098 C CA . SER C 3 83 ? 157.380 149.676 196.749 1.00 20.63 83 SER C CA 1
ATOM 7099 C C . SER C 3 83 ? 158.670 149.166 196.125 1.00 20.63 83 SER C C 1
ATOM 7100 O O . SER C 3 83 ? 158.828 149.253 194.904 1.00 20.63 83 SER C O 1
ATOM 7103 N N . SER C 3 84 ? 159.589 148.638 196.926 1.00 22.44 84 SER C N 1
ATOM 7104 C CA . SER C 3 84 ? 160.875 148.161 196.426 1.00 22.44 84 SER C CA 1
ATOM 7105 C C . SER C 3 84 ? 160.722 146.701 196.026 1.00 22.44 84 SER C C 1
ATOM 7106 O O . SER C 3 84 ? 160.726 145.806 196.873 1.00 22.44 84 SER C O 1
ATOM 7109 N N . HIS C 3 85 ? 160.584 146.460 194.726 1.00 21.59 85 HIS C N 1
ATOM 7110 C CA . HIS C 3 85 ? 160.426 145.113 194.203 1.00 21.59 85 HIS C CA 1
ATOM 7111 C C . HIS C 3 85 ? 161.748 144.443 193.871 1.00 21.59 85 HIS C C 1
ATOM 7112 O O . HIS C 3 85 ? 161.771 143.226 193.662 1.00 21.59 85 HIS C O 1
ATOM 7119 N N . PHE C 3 86 ? 162.841 145.199 193.822 1.00 22.18 86 PHE C N 1
ATOM 7120 C CA . PHE C 3 86 ? 164.167 144.661 193.553 1.00 22.18 86 PHE C CA 1
ATOM 7121 C C . PHE C 3 86 ? 165.130 144.986 194.688 1.00 22.18 86 PHE C C 1
ATOM 7122 O O . PHE C 3 86 ? 166.334 145.124 194.471 1.00 22.18 86 PHE C O 1
ATOM 7130 N N . GLY C 3 87 ? 164.608 145.110 195.903 1.00 24.14 87 GLY C N 1
ATOM 7131 C CA . GLY C 3 87 ? 165.417 145.410 197.064 1.00 24.14 87 GLY C CA 1
ATOM 7132 C C . GLY C 3 87 ? 165.626 146.899 197.266 1.00 24.14 87 GLY C C 1
ATOM 7133 O O . GLY C 3 87 ? 165.348 147.732 196.402 1.00 24.14 87 GLY C O 1
ATOM 7134 N N . GLN C 3 88 ? 166.129 147.233 198.450 1.00 25.83 88 GLN C N 1
ATOM 7135 C CA . GLN C 3 88 ? 166.481 148.600 198.809 1.00 25.83 88 GLN C CA 1
ATOM 7136 C C . GLN C 3 88 ? 167.998 148.700 198.874 1.00 25.83 88 GLN C C 1
ATOM 7137 O O . GLN C 3 88 ? 168.640 147.957 199.622 1.00 25.83 88 GLN C O 1
ATOM 7143 N N . TRP C 3 89 ? 168.565 149.617 198.095 1.00 28.12 89 TRP C N 1
ATOM 7144 C CA . TRP C 3 89 ? 170.006 149.673 197.890 1.00 28.12 89 TRP C CA 1
ATOM 7145 C C . TRP C 3 89 ? 170.674 150.920 198.446 1.00 28.12 89 TRP C C 1
ATOM 7146 O O . TRP C 3 89 ? 171.791 150.827 198.958 1.00 28.12 89 TRP C O 1
ATOM 7157 N N . VAL C 3 90 ? 170.039 152.088 198.368 1.00 28.40 90 VAL C N 1
ATOM 7158 C CA . VAL C 3 90 ? 170.723 153.366 198.580 1.00 28.40 90 VAL C CA 1
ATOM 7159 C C . VAL C 3 90 ? 169.922 154.227 199.558 1.00 28.40 90 VAL C C 1
ATOM 7160 O O . VAL C 3 90 ? 168.960 154.904 199.184 1.00 28.40 90 VAL C O 1
ATOM 7164 N N . GLY C 3 91 ? 170.302 154.175 200.834 1.00 29.46 91 GLY C N 1
ATOM 7165 C CA . GLY C 3 91 ? 170.072 155.232 201.808 1.00 29.46 91 GLY C CA 1
ATOM 7166 C C . GLY C 3 91 ? 168.809 156.064 201.714 1.00 29.46 91 GLY C C 1
ATOM 7167 O O . GLY C 3 91 ? 167.703 155.533 201.584 1.00 29.46 91 GLY C O 1
ATOM 7168 N N . ASP C 3 92 ? 168.975 157.385 201.791 1.00 31.89 92 ASP C N 1
ATOM 7169 C CA . ASP C 3 92 ? 167.881 158.344 201.714 1.00 31.89 92 ASP C CA 1
ATOM 7170 C C . ASP C 3 92 ? 168.276 159.474 200.776 1.00 31.89 92 ASP C C 1
ATOM 7171 O O . ASP C 3 92 ? 169.421 159.935 200.799 1.00 31.89 92 ASP C O 1
ATOM 7176 N N . LEU C 3 93 ? 167.325 159.927 199.960 1.00 31.51 93 LEU C N 1
ATOM 7177 C CA . LEU C 3 93 ? 167.783 160.834 198.914 1.00 31.51 93 LEU C CA 1
ATOM 7178 C C . LEU C 3 93 ? 167.562 162.291 199.307 1.00 31.51 93 LEU C C 1
ATOM 7179 O O . LEU C 3 93 ? 166.544 162.622 199.925 1.00 31.51 93 LEU C O 1
ATOM 7184 N N . PRO C 3 94 ? 168.513 163.168 198.961 1.00 33.77 94 PRO C N 1
ATOM 7185 C CA . PRO C 3 94 ? 168.473 164.589 199.369 1.00 33.77 94 PRO C CA 1
ATOM 7186 C C . PRO C 3 94 ? 167.789 165.526 198.377 1.00 33.77 94 PRO C C 1
ATOM 7187 O O . PRO C 3 94 ? 168.430 166.263 197.634 1.00 33.77 94 PRO C O 1
ATOM 7191 N N . TRP C 3 95 ? 166.464 165.447 198.287 1.00 34.78 95 TRP C N 1
ATOM 7192 C CA . TRP C 3 95 ? 165.612 166.518 197.764 1.00 34.78 95 TRP C CA 1
ATOM 7193 C C . TRP C 3 95 ? 165.856 166.876 196.300 1.00 34.78 95 TRP C C 1
ATOM 7194 O O . TRP C 3 95 ? 165.045 167.588 195.701 1.00 34.78 95 TRP C O 1
ATOM 7205 N N . PHE C 3 96 ? 166.922 166.356 195.689 1.00 32.15 96 PHE C N 1
ATOM 7206 C CA . PHE C 3 96 ? 167.156 166.614 194.275 1.00 32.15 96 PHE C CA 1
ATOM 7207 C C . PHE C 3 96 ? 167.560 165.365 193.514 1.00 32.15 96 PHE C C 1
ATOM 7208 O O . PHE C 3 96 ? 167.756 165.442 192.298 1.00 32.15 96 PHE C O 1
ATOM 7216 N N . ILE C 3 97 ? 167.697 164.229 194.184 1.00 28.57 97 ILE C N 1
ATOM 7217 C CA . ILE C 3 97 ? 167.763 162.931 193.525 1.00 28.57 97 ILE C CA 1
ATOM 7218 C C . ILE C 3 97 ? 166.344 162.375 193.473 1.00 28.57 97 ILE C C 1
ATOM 7219 O O . ILE C 3 97 ? 165.739 162.164 194.536 1.00 28.57 97 ILE C O 1
ATOM 7224 N N . PRO C 3 98 ? 165.773 162.160 192.294 1.00 25.10 98 PRO C N 1
ATOM 7225 C CA . PRO C 3 98 ? 164.441 161.559 192.230 1.00 25.10 98 PRO C CA 1
ATOM 7226 C C . PRO C 3 98 ? 164.480 160.116 192.699 1.00 25.10 98 PRO C C 1
ATOM 7227 O O . PRO C 3 98 ? 165.505 159.437 192.610 1.00 25.10 98 PRO C O 1
ATOM 7231 N N . MET C 3 99 ? 163.343 159.650 193.213 1.00 24.38 99 MET C N 1
ATOM 7232 C CA . MET C 3 99 ? 163.280 158.292 193.740 1.00 24.38 99 MET C CA 1
ATOM 7233 C C . MET C 3 99 ? 163.526 157.244 192.663 1.00 24.38 99 MET C C 1
ATOM 7234 O O . MET C 3 99 ? 163.864 156.103 192.992 1.00 24.38 99 MET C O 1
ATOM 7239 N N . ALA C 3 100 ? 163.388 157.610 191.392 1.00 22.12 100 ALA C N 1
ATOM 7240 C CA . ALA C 3 100 ? 163.615 156.716 190.263 1.00 22.12 100 ALA C CA 1
ATOM 7241 C C . ALA C 3 100 ? 164.808 157.177 189.431 1.00 22.12 100 ALA C C 1
ATOM 7242 O O . ALA C 3 100 ? 164.762 157.197 188.201 1.00 22.12 100 ALA C O 1
ATOM 7244 N N . PHE C 3 101 ? 165.889 157.564 190.108 1.00 22.18 101 PHE C N 1
ATOM 7245 C CA . PHE C 3 101 ? 167.097 158.040 189.446 1.00 22.18 101 PHE C CA 1
ATOM 7246 C C . PHE C 3 101 ? 167.804 156.955 188.647 1.00 22.18 101 PHE C C 1
ATOM 7247 O O . PHE C 3 101 ? 168.710 157.274 187.873 1.00 22.18 101 PHE C O 1
ATOM 7255 N N . ILE C 3 102 ? 167.440 155.689 188.840 1.00 20.77 102 ILE C N 1
ATOM 7256 C CA . ILE C 3 102 ? 168.067 154.611 188.085 1.00 20.77 102 ILE C CA 1
ATOM 7257 C C . ILE C 3 102 ? 167.574 154.606 186.644 1.00 20.77 102 ILE C C 1
ATOM 7258 O O . ILE C 3 102 ? 168.356 154.413 185.708 1.00 20.77 102 ILE C O 1
ATOM 7263 N N . SER C 3 103 ? 166.278 154.834 186.439 1.00 18.87 103 SER C N 1
ATOM 7264 C CA . SER C 3 103 ? 165.658 154.667 185.133 1.00 18.87 103 SER C CA 1
ATOM 7265 C C . SER C 3 103 ? 165.345 155.968 184.417 1.00 18.87 103 SER C C 1
ATOM 7266 O O . SER C 3 103 ? 165.384 155.997 183.187 1.00 18.87 103 SER C O 1
ATOM 7269 N N . LEU C 3 104 ? 165.021 157.034 185.146 1.00 17.83 104 LEU C N 1
ATOM 7270 C CA . LEU C 3 104 ? 164.661 158.290 184.493 1.00 17.83 104 LEU C CA 1
ATOM 7271 C C . LEU C 3 104 ? 165.750 158.831 183.572 1.00 17.83 104 LEU C C 1
ATOM 7272 O O . LEU C 3 104 ? 165.407 159.272 182.461 1.00 17.83 104 LEU C O 1
ATOM 7277 N N . PRO C 3 105 ? 167.037 158.857 183.947 1.00 16.40 105 PRO C N 1
ATOM 7278 C CA . PRO C 3 105 ? 168.051 159.297 182.974 1.00 16.40 105 PRO C CA 1
ATOM 7279 C C . PRO C 3 105 ? 168.067 158.465 181.705 1.00 16.40 105 PRO C C 1
ATOM 7280 O O . PRO C 3 105 ? 168.186 159.019 180.606 1.00 16.40 105 PRO C O 1
ATOM 7284 N N . PHE C 3 106 ? 167.920 157.146 181.826 1.00 14.78 106 PHE C N 1
ATOM 7285 C CA . PHE C 3 106 ? 167.976 156.288 180.649 1.00 14.78 106 PHE C CA 1
ATOM 7286 C C . PHE C 3 106 ? 166.764 156.491 179.754 1.00 14.78 106 PHE C C 1
ATOM 7287 O O . PHE C 3 106 ? 166.894 156.505 178.529 1.00 14.78 106 PHE C O 1
ATOM 7295 N N . LEU C 3 107 ? 165.580 156.652 180.341 1.00 14.33 107 LEU C N 1
ATOM 7296 C CA . LEU C 3 107 ? 164.389 156.890 179.533 1.00 14.33 107 LEU C CA 1
ATOM 7297 C C . LEU C 3 107 ? 164.441 158.257 178.863 1.00 14.33 107 LEU C C 1
ATOM 7298 O O . LEU C 3 107 ? 164.048 158.403 177.696 1.00 14.33 107 LEU C O 1
ATOM 7303 N N . LEU C 3 108 ? 164.931 159.266 179.584 1.00 13.79 108 LEU C N 1
ATOM 7304 C CA . LEU C 3 108 ? 165.099 160.585 178.990 1.00 13.79 108 LEU C CA 1
ATOM 7305 C C . LEU C 3 108 ? 166.075 160.540 177.823 1.00 13.79 108 LEU C C 1
ATOM 7306 O O . LEU C 3 108 ? 165.816 161.125 176.769 1.00 13.79 108 LEU C O 1
ATOM 7311 N N . ALA C 3 109 ? 167.194 159.832 177.984 1.00 12.55 109 ALA C N 1
ATOM 7312 C CA . ALA C 3 109 ? 168.155 159.711 176.893 1.00 12.55 109 ALA C CA 1
ATOM 7313 C C . ALA C 3 109 ? 167.584 158.903 175.733 1.00 12.55 109 ALA C C 1
ATOM 7314 O O . ALA C 3 109 ? 167.854 159.205 174.565 1.00 12.55 109 ALA C O 1
ATOM 7316 N N . PHE C 3 110 ? 166.793 157.873 176.038 1.00 12.05 110 PHE C N 1
ATOM 7317 C CA . PHE C 3 110 ? 166.184 157.055 174.998 1.00 12.05 110 PHE C CA 1
ATOM 7318 C C . PHE C 3 110 ? 165.236 157.871 174.138 1.00 12.05 110 PHE C C 1
ATOM 7319 O O . PHE C 3 110 ? 165.221 157.729 172.912 1.00 12.05 110 PHE C O 1
ATOM 7327 N N . ARG C 3 111 ? 164.429 158.725 174.759 1.00 12.33 111 ARG C N 1
ATOM 7328 C CA . ARG C 3 111 ? 163.529 159.550 173.965 1.00 12.33 111 ARG C CA 1
ATOM 7329 C C . ARG C 3 111 ? 164.222 160.766 173.367 1.00 12.33 111 ARG C C 1
ATOM 7330 O O . ARG C 3 111 ? 163.739 161.306 172.370 1.00 12.33 111 ARG C O 1
ATOM 7338 N N . LEU C 3 112 ? 165.348 161.196 173.937 1.00 12.74 112 LEU C N 1
ATOM 7339 C CA . LEU C 3 112 ? 166.097 162.304 173.361 1.00 12.74 112 LEU C CA 1
ATOM 7340 C C . LEU C 3 112 ? 166.869 161.880 172.122 1.00 12.74 112 LEU C C 1
ATOM 7341 O O . LEU C 3 112 ? 167.072 162.693 171.214 1.00 12.74 112 LEU C O 1
ATOM 7346 N N . THR C 3 113 ? 167.317 160.630 172.066 1.00 11.82 113 THR C N 1
ATOM 7347 C CA . THR C 3 113 ? 168.024 160.128 170.898 1.00 11.82 113 THR C CA 1
ATOM 7348 C C . THR C 3 113 ? 167.097 159.445 169.903 1.00 11.82 113 THR C C 1
ATOM 7349 O O . THR C 3 113 ? 167.567 158.981 168.861 1.00 11.82 113 THR C O 1
ATOM 7353 N N . CYS C 3 114 ? 165.803 159.400 170.201 1.00 10.87 114 CYS C N 1
ATOM 7354 C CA . CYS C 3 114 ? 164.842 158.786 169.293 1.00 10.87 114 CYS C CA 1
ATOM 7355 C C . CYS C 3 114 ? 164.884 159.508 167.950 1.00 10.87 114 CYS C C 1
ATOM 7356 O O . CYS C 3 114 ? 164.990 160.734 167.901 1.00 10.87 114 CYS C O 1
ATOM 7359 N N . TYR C 3 115 ? 164.801 158.750 166.861 1.00 10.84 115 TYR C N 1
ATOM 7360 C CA . TYR C 3 115 ? 164.845 159.334 165.527 1.00 10.84 115 TYR C CA 1
ATOM 7361 C C . TYR C 3 115 ? 163.653 160.251 165.279 1.00 10.84 115 TYR C C 1
ATOM 7362 O O . TYR C 3 115 ? 163.812 161.343 164.726 1.00 10.84 115 TYR C O 1
ATOM 7371 N N . TYR C 3 116 ? 162.454 159.846 165.699 1.00 11.59 116 TYR C N 1
ATOM 7372 C CA . TYR C 3 116 ? 161.304 160.727 165.526 1.00 11.59 116 TYR C CA 1
ATOM 7373 C C . TYR C 3 116 ? 161.453 162.005 166.342 1.00 11.59 116 TYR C C 1
ATOM 7374 O O . TYR C 3 116 ? 161.199 163.106 165.843 1.00 11.59 116 TYR C O 1
ATOM 7383 N N . TYR C 3 117 ? 161.847 161.877 167.609 1.00 11.66 117 TYR C N 1
ATOM 7384 C CA . TYR C 3 117 ? 161.954 163.055 168.460 1.00 11.66 117 TYR C CA 1
ATOM 7385 C C . TYR C 3 117 ? 163.024 164.008 167.957 1.00 11.66 117 TYR C C 1
ATOM 7386 O O . TYR C 3 117 ? 162.876 165.228 168.082 1.00 11.66 117 TYR C O 1
ATOM 7395 N N . ARG C 3 118 ? 164.102 163.474 167.381 1.00 11.92 118 ARG C N 1
ATOM 7396 C CA . ARG C 3 118 ? 165.119 164.335 166.795 1.00 11.92 118 ARG C CA 1
ATOM 7397 C C . ARG C 3 118 ? 164.533 165.184 165.681 1.00 11.92 118 ARG C C 1
ATOM 7398 O O . ARG C 3 118 ? 164.780 166.390 165.623 1.00 11.92 118 ARG C O 1
ATOM 7406 N N . LYS C 3 119 ? 163.738 164.577 164.798 1.00 11.91 119 LYS C N 1
ATOM 7407 C CA . LYS C 3 119 ? 163.016 165.348 163.792 1.00 11.91 119 LYS C CA 1
ATOM 7408 C C . LYS C 3 119 ? 162.177 166.439 164.438 1.00 11.91 119 LYS C C 1
ATOM 7409 O O . LYS C 3 119 ? 162.246 167.614 164.047 1.00 11.91 119 LYS C O 1
ATOM 7415 N N . ALA C 3 120 ? 161.393 166.063 165.450 1.00 11.94 120 ALA C N 1
ATOM 7416 C CA . ALA C 3 120 ? 160.456 166.989 166.069 1.00 11.94 120 ALA C CA 1
ATOM 7417 C C . ALA C 3 120 ? 161.171 168.210 166.628 1.00 11.94 120 ALA C C 1
ATOM 7418 O O . ALA C 3 120 ? 160.811 169.348 166.311 1.00 11.94 120 ALA C O 1
ATOM 7420 N N . TYR C 3 121 ? 162.212 168.005 167.438 1.00 12.66 121 TYR C N 1
ATOM 7421 C CA . TYR C 3 121 ? 162.814 169.187 168.037 1.00 12.66 121 TYR C CA 1
ATOM 7422 C C . TYR C 3 121 ? 163.839 169.867 167.137 1.00 12.66 121 TYR C C 1
ATOM 7423 O O . TYR C 3 121 ? 164.024 171.073 167.280 1.00 12.66 121 TYR C O 1
ATOM 7432 N N . TYR C 3 122 ? 164.454 169.169 166.177 1.00 12.31 122 TYR C N 1
ATOM 7433 C CA . TYR C 3 122 ? 165.262 169.870 165.185 1.00 12.31 122 TYR C CA 1
ATOM 7434 C C . TYR C 3 122 ? 164.404 170.834 164.382 1.00 12.31 122 TYR C C 1
ATOM 7435 O O . TYR C 3 122 ? 164.864 171.913 163.997 1.00 12.31 122 TYR C O 1
ATOM 7444 N N . ARG C 3 123 ? 163.154 170.456 164.105 1.00 12.44 123 ARG C N 1
ATOM 7445 C CA . ARG C 3 123 ? 162.241 171.389 163.455 1.00 12.44 123 ARG C CA 1
ATOM 7446 C C . ARG C 3 123 ? 161.790 172.489 164.410 1.00 12.44 123 ARG C C 1
ATOM 7447 O O . ARG C 3 123 ? 161.808 173.673 164.058 1.00 12.44 123 ARG C O 1
ATOM 7455 N N . SER C 3 124 ? 161.392 172.121 165.629 1.00 13.70 124 SER C N 1
ATOM 7456 C CA . SER C 3 124 ? 160.657 173.034 166.498 1.00 13.70 124 SER C CA 1
ATOM 7457 C C . SER C 3 124 ? 161.556 173.964 167.307 1.00 13.70 124 SER C C 1
ATOM 7458 O O . SER C 3 124 ? 161.307 175.171 167.359 1.00 13.70 124 SER C O 1
ATOM 7461 N N . VAL C 3 125 ? 162.584 173.428 167.956 1.00 13.72 125 VAL C N 1
ATOM 7462 C CA . VAL C 3 125 ? 163.435 174.216 168.837 1.00 13.72 125 VAL C CA 1
ATOM 7463 C C . VAL C 3 125 ? 164.639 174.766 168.092 1.00 13.72 125 VAL C C 1
ATOM 7464 O O . VAL C 3 125 ? 164.944 175.957 168.172 1.00 13.72 125 VAL C O 1
ATOM 7468 N N . TRP C 3 126 ? 165.341 173.908 167.357 1.00 15.48 126 TRP C N 1
ATOM 7469 C CA . TRP C 3 126 ? 166.552 174.323 166.669 1.00 15.48 126 TRP C CA 1
ATOM 7470 C C . TRP C 3 126 ? 166.266 174.984 165.330 1.00 15.48 126 TRP C C 1
ATOM 7471 O O . TRP C 3 126 ? 167.182 175.563 164.738 1.00 15.48 126 TRP C O 1
ATOM 7482 N N . GLN C 3 127 ? 165.020 174.924 164.857 1.00 14.16 127 GLN C N 1
ATOM 7483 C CA . GLN C 3 127 ? 164.599 175.585 163.622 1.00 14.16 127 GLN C CA 1
ATOM 7484 C C . GLN C 3 127 ? 165.462 175.163 162.438 1.00 14.16 127 GLN C C 1
ATOM 7485 O O . GLN C 3 127 ? 165.802 175.982 161.583 1.00 14.16 127 GLN C O 1
ATOM 7491 N N . SER C 3 128 ? 165.827 173.878 162.381 1.00 14.95 128 SER C N 1
ATOM 7492 C CA . SER C 3 128 ? 166.751 173.470 161.331 1.00 14.95 128 SER C CA 1
ATOM 7493 C C . SER C 3 128 ? 166.046 173.614 159.984 1.00 14.95 128 SER C C 1
ATOM 7494 O O . SER C 3 128 ? 166.421 174.500 159.220 1.00 14.95 128 SER C O 1
ATOM 7497 N N . PRO C 3 129 ? 165.044 172.826 159.627 1.00 13.70 129 PRO C N 1
ATOM 7498 C CA . PRO C 3 129 ? 163.914 173.461 158.945 1.00 13.70 129 PRO C CA 1
ATOM 7499 C C . PRO C 3 129 ? 162.804 173.738 159.945 1.00 13.70 129 PRO C C 1
ATOM 7500 O O . PRO C 3 129 ? 162.359 172.815 160.632 1.00 13.70 129 PRO C O 1
ATOM 7504 N N . THR C 3 130 ? 162.346 174.984 160.057 1.00 13.92 130 THR C N 1
ATOM 7505 C CA . THR C 3 130 ? 161.107 175.219 160.789 1.00 13.92 130 THR C CA 1
ATOM 7506 C C . THR C 3 130 ? 159.943 174.577 160.052 1.00 13.92 130 THR C C 1
ATOM 7507 O O . THR C 3 130 ? 159.133 173.856 160.643 1.00 13.92 130 THR C O 1
ATOM 7511 N N . ALA C 3 131 ? 159.871 174.811 158.747 1.00 14.42 131 ALA C N 1
ATOM 7512 C CA . ALA C 3 131 ? 159.003 174.105 157.826 1.00 14.42 131 ALA C CA 1
ATOM 7513 C C . ALA C 3 131 ? 159.841 173.723 156.614 1.00 14.42 131 ALA C C 1
ATOM 7514 O O . ALA C 3 131 ? 161.026 174.051 156.531 1.00 14.42 131 ALA C O 1
ATOM 7516 N N . CYS C 3 132 ? 159.221 173.033 155.660 1.00 15.96 132 CYS C N 1
ATOM 7517 C CA . CYS C 3 132 ? 159.995 172.308 154.658 1.00 15.96 132 CYS C CA 1
ATOM 7518 C C . CYS C 3 132 ? 160.728 173.240 153.700 1.00 15.96 132 CYS C C 1
ATOM 7519 O O . CYS C 3 132 ? 161.924 173.055 153.441 1.00 15.96 132 CYS C O 1
ATOM 7522 N N . ALA C 3 133 ? 160.047 174.246 153.166 1.00 15.16 133 ALA C N 1
ATOM 7523 C CA . ALA C 3 133 ? 160.660 175.159 152.206 1.00 15.16 133 ALA C CA 1
ATOM 7524 C C . ALA C 3 133 ? 160.757 176.579 152.756 1.00 15.16 133 ALA C C 1
ATOM 7525 O O . ALA C 3 133 ? 160.646 177.556 152.016 1.00 15.16 133 ALA C O 1
ATOM 7527 N N . VAL C 3 134 ? 160.971 176.707 154.062 1.00 15.25 134 VAL C N 1
ATOM 7528 C CA . VAL C 3 134 ? 161.174 177.994 154.716 1.00 15.25 134 VAL C CA 1
ATOM 7529 C C . VAL C 3 134 ? 162.640 178.098 155.106 1.00 15.25 134 VAL C C 1
ATOM 7530 O O . VAL C 3 134 ? 163.201 177.169 155.697 1.00 15.25 134 VAL C O 1
ATOM 7534 N N . ALA C 3 135 ? 163.260 179.230 154.780 1.00 15.67 135 ALA C N 1
ATOM 7535 C CA . ALA C 3 135 ? 164.708 179.341 154.879 1.00 15.67 135 ALA C CA 1
ATOM 7536 C C . ALA C 3 135 ? 165.170 179.514 156.323 1.00 15.67 135 ALA C C 1
ATOM 7537 O O . ALA C 3 135 ? 164.474 180.099 157.156 1.00 15.67 135 ALA C O 1
ATOM 7539 N N . GLU C 3 136 ? 166.368 179.004 156.600 1.00 16.02 136 GLU C N 1
ATOM 7540 C CA . GLU C 3 136 ? 166.866 178.860 157.959 1.00 16.02 136 GLU C CA 1
ATOM 7541 C C . GLU C 3 136 ? 167.197 180.206 158.598 1.00 16.02 136 GLU C C 1
ATOM 7542 O O . GLU C 3 136 ? 167.659 181.130 157.925 1.00 16.02 136 GLU C O 1
ATOM 7548 N N . PRO C 3 137 ? 167.006 180.326 159.912 1.00 15.88 137 PRO C N 1
ATOM 7549 C CA . PRO C 3 137 ? 167.632 181.417 160.665 1.00 15.88 137 PRO C CA 1
ATOM 7550 C C . PRO C 3 137 ? 169.079 181.157 161.055 1.00 15.88 137 PRO C C 1
ATOM 7551 O O . PRO C 3 137 ? 169.617 181.898 161.880 1.00 15.88 137 PRO C O 1
ATOM 7555 N N . HIS C 3 138 ? 169.716 180.136 160.489 1.00 15.86 138 HIS C N 1
ATOM 7556 C CA . HIS C 3 138 ? 171.100 179.788 160.779 1.00 15.86 138 HIS C CA 1
ATOM 7557 C C . HIS C 3 138 ? 171.964 180.032 159.549 1.00 15.86 138 HIS C C 1
ATOM 7558 O O . HIS C 3 138 ? 171.532 179.790 158.419 1.00 15.86 138 HIS C O 1
ATOM 7565 N N . ALA C 3 139 ? 173.189 180.503 159.774 1.00 15.91 139 ALA C N 1
ATOM 7566 C CA . ALA C 3 139 ? 174.120 180.749 158.680 1.00 15.91 139 ALA C CA 1
ATOM 7567 C C . ALA C 3 139 ? 175.036 179.558 158.421 1.00 15.91 139 ALA C C 1
ATOM 7568 O O . ALA C 3 139 ? 175.352 179.260 157.265 1.00 15.91 139 ALA C O 1
ATOM 7570 N N . LYS C 3 140 ? 175.466 178.872 159.475 1.00 15.50 140 LYS C N 1
ATOM 7571 C CA . LYS C 3 140 ? 176.270 177.668 159.363 1.00 15.50 140 LYS C CA 1
ATOM 7572 C C . LYS C 3 140 ? 175.452 176.461 159.801 1.00 15.50 140 LYS C C 1
ATOM 7573 O O . LYS C 3 140 ? 174.507 176.583 160.584 1.00 15.50 140 LYS C O 1
ATOM 7579 N N . TYR C 3 141 ? 175.819 175.292 159.283 1.00 13.58 141 TYR C N 1
ATOM 7580 C CA . TYR C 3 141 ? 175.111 174.059 159.613 1.00 13.58 141 TYR C CA 1
ATOM 7581 C C . TYR C 3 141 ? 176.054 172.885 159.425 1.00 13.58 141 TYR C C 1
ATOM 7582 O O . TYR C 3 141 ? 176.582 172.686 158.327 1.00 13.58 141 TYR C O 1
ATOM 7591 N N . THR C 3 142 ? 176.262 172.107 160.485 1.00 14.67 142 THR C N 1
ATOM 7592 C CA . THR C 3 142 ? 177.061 170.897 160.405 1.00 14.67 142 THR C CA 1
ATOM 7593 C C . THR C 3 142 ? 176.240 169.624 160.538 1.00 14.67 142 THR C C 1
ATOM 7594 O O . THR C 3 142 ? 176.747 168.547 160.214 1.00 14.67 142 THR C O 1
ATOM 7598 N N . GLY C 3 143 ? 174.999 169.715 160.989 1.00 14.32 143 GLY C N 1
ATOM 7599 C CA . GLY C 3 143 ? 174.174 168.526 161.114 1.00 14.32 143 GLY C CA 1
ATOM 7600 C C . GLY C 3 143 ? 174.553 167.731 162.337 1.00 14.32 143 GLY C C 1
ATOM 7601 O O . GLY C 3 143 ? 174.660 168.273 163.437 1.00 14.32 143 GLY C O 1
ATOM 7602 N N . GLU C 3 144 ? 174.758 166.433 162.149 1.00 14.42 144 GLU C N 1
ATOM 7603 C CA . GLU C 3 144 ? 175.145 165.523 163.220 1.00 14.42 144 GLU C CA 1
ATOM 7604 C C . GLU C 3 144 ? 176.582 165.048 163.039 1.00 14.42 144 GLU C C 1
ATOM 7605 O O . GLU C 3 144 ? 176.903 163.882 163.263 1.00 14.42 144 GLU C O 1
ATOM 7611 N N . THR C 3 145 ? 177.460 165.957 162.618 1.00 14.55 145 THR C N 1
ATOM 7612 C CA . THR C 3 145 ? 178.847 165.627 162.327 1.00 14.55 145 THR C CA 1
ATOM 7613 C C . THR C 3 145 ? 179.816 165.997 163.443 1.00 14.55 145 THR C C 1
ATOM 7614 O O . THR C 3 145 ? 180.899 165.410 163.513 1.00 14.55 145 THR C O 1
ATOM 7618 N N . ARG C 3 146 ? 179.461 166.940 164.312 1.00 16.95 146 ARG C N 1
ATOM 7619 C CA . ARG C 3 146 ? 180.370 167.466 165.317 1.00 16.95 146 ARG C CA 1
ATOM 7620 C C . ARG C 3 146 ? 180.067 166.858 166.684 1.00 16.95 146 ARG C C 1
ATOM 7621 O O . ARG C 3 146 ? 179.096 166.123 166.862 1.00 16.95 146 ARG C O 1
ATOM 7629 N N . PHE C 3 147 ? 180.892 167.215 167.672 1.00 17.97 147 PHE C N 1
ATOM 7630 C CA . PHE C 3 147 ? 180.969 166.439 168.910 1.00 17.97 147 PHE C CA 1
ATOM 7631 C C . PHE C 3 147 ? 179.643 166.292 169.645 1.00 17.97 147 PHE C C 1
ATOM 7632 O O . PHE C 3 147 ? 179.314 165.162 170.044 1.00 17.97 147 PHE C O 1
ATOM 7640 N N . PRO C 3 148 ? 178.867 167.349 169.908 1.00 16.64 148 PRO C N 1
ATOM 7641 C CA . PRO C 3 148 ? 177.621 167.121 170.661 1.00 16.64 148 PRO C CA 1
ATOM 7642 C C . PRO C 3 148 ? 176.639 166.228 169.921 1.00 16.64 148 PRO C C 1
ATOM 7643 O O . PRO C 3 148 ? 176.205 165.206 170.464 1.00 16.64 148 PRO C O 1
ATOM 7647 N N . LEU C 3 149 ? 176.300 166.568 168.680 1.00 15.32 149 LEU C N 1
ATOM 7648 C CA . LEU C 3 149 ? 175.252 165.863 167.956 1.00 15.32 149 LEU C CA 1
ATOM 7649 C C . LEU C 3 149 ? 175.718 164.559 167.321 1.00 15.32 149 LEU C C 1
ATOM 7650 O O . LEU C 3 149 ? 174.873 163.777 166.878 1.00 15.32 149 LEU C O 1
ATOM 7655 N N . ILE C 3 150 ? 177.027 164.301 167.256 1.00 15.48 150 ILE C N 1
ATOM 7656 C CA . ILE C 3 150 ? 177.500 163.000 166.796 1.00 15.48 150 ILE C CA 1
ATOM 7657 C C . ILE C 3 150 ? 177.128 161.904 167.787 1.00 15.48 150 ILE C C 1
ATOM 7658 O O . ILE C 3 150 ? 177.114 160.723 167.427 1.00 15.48 150 ILE C O 1
ATOM 7663 N N . LEU C 3 151 ? 176.802 162.271 169.027 1.00 15.06 151 LEU C N 1
ATOM 7664 C CA . LEU C 3 151 ? 176.468 161.303 170.062 1.00 15.06 151 LEU C CA 1
ATOM 7665 C C . LEU C 3 151 ? 175.073 160.719 169.903 1.00 15.06 151 LEU C C 1
ATOM 7666 O O . LEU C 3 151 ? 174.710 159.824 170.668 1.00 15.06 151 LEU C O 1
ATOM 7671 N N . GLN C 3 152 ? 174.285 161.196 168.942 1.00 13.78 152 GLN C N 1
ATOM 7672 C CA . GLN C 3 152 ? 172.971 160.617 168.697 1.00 13.78 152 GLN C CA 1
ATOM 7673 C C . GLN C 3 152 ? 173.047 159.221 168.100 1.00 13.78 152 GLN C C 1
ATOM 7674 O O . GLN C 3 152 ? 172.009 158.565 167.972 1.00 13.78 152 GLN C O 1
ATOM 7680 N N . ASN C 3 153 ? 174.238 158.758 167.732 1.00 13.64 153 ASN C N 1
ATOM 7681 C CA . ASN C 3 153 ? 174.426 157.465 167.092 1.00 13.64 153 ASN C CA 1
ATOM 7682 C C . ASN C 3 153 ? 174.491 156.307 168.078 1.00 13.64 153 ASN C C 1
ATOM 7683 O O . ASN C 3 153 ? 174.616 155.158 167.644 1.00 13.64 153 ASN C O 1
ATOM 7688 N N . ILE C 3 154 ? 174.408 156.570 169.377 1.00 12.74 154 ILE C N 1
ATOM 7689 C CA . ILE C 3 154 ? 174.407 155.516 170.381 1.00 12.74 154 ILE C CA 1
ATOM 7690 C C . ILE C 3 154 ? 172.985 155.179 170.828 1.00 12.74 154 ILE C C 1
ATOM 7691 O O . ILE C 3 154 ? 172.789 154.647 171.917 1.00 12.74 154 ILE C O 1
ATOM 7696 N N . HIS C 3 155 ? 171.990 155.493 169.999 1.00 11.21 155 HIS C N 1
ATOM 7697 C CA . HIS C 3 155 ? 170.598 155.303 170.383 1.00 11.21 155 HIS C CA 1
ATOM 7698 C C . HIS C 3 155 ? 170.262 153.842 170.659 1.00 11.21 155 HIS C C 1
ATOM 7699 O O . HIS C 3 155 ? 169.378 153.558 171.473 1.00 11.21 155 HIS C O 1
ATOM 7706 N N . ARG C 3 156 ? 170.942 152.904 169.996 1.00 11.74 156 ARG C N 1
ATOM 7707 C CA . ARG C 3 156 ? 170.627 151.490 170.186 1.00 11.74 156 ARG C CA 1
ATOM 7708 C C . ARG C 3 156 ? 170.910 151.025 171.610 1.00 11.74 156 ARG C C 1
ATOM 7709 O O . ARG C 3 156 ? 170.243 150.114 172.114 1.00 11.74 156 ARG C O 1
ATOM 7717 N N . TYR C 3 157 ? 171.873 151.647 172.288 1.00 12.42 157 TYR C N 1
ATOM 7718 C CA . TYR C 3 157 ? 172.164 151.249 173.660 1.00 12.42 157 TYR C CA 1
ATOM 7719 C C . TYR C 3 157 ? 171.079 151.735 174.610 1.00 12.42 157 TYR C C 1
ATOM 7720 O O . TYR C 3 157 ? 170.685 151.019 175.541 1.00 12.42 157 TYR C O 1
ATOM 7729 N N . PHE C 3 158 ? 170.561 152.938 174.374 1.00 11.93 158 PHE C N 1
ATOM 7730 C CA . PHE C 3 158 ? 169.391 153.379 175.118 1.00 11.93 158 PHE C CA 1
ATOM 7731 C C . PHE C 3 158 ? 168.171 152.546 174.760 1.00 11.93 158 PHE C C 1
ATOM 7732 O O . PHE C 3 158 ? 167.267 152.396 175.583 1.00 11.93 158 PHE C O 1
ATOM 7740 N N . PHE C 3 159 ? 168.141 151.975 173.557 1.00 11.24 159 PHE C N 1
ATOM 7741 C CA . PHE C 3 159 ? 167.086 151.029 173.207 1.00 11.24 159 PHE C CA 1
ATOM 7742 C C . PHE C 3 159 ? 167.184 149.756 174.040 1.00 11.24 159 PHE C C 1
ATOM 7743 O O . PHE C 3 159 ? 166.168 149.240 174.518 1.00 11.24 159 PHE C O 1
ATOM 7751 N N . TYR C 3 160 ? 168.397 149.236 174.229 1.00 11.33 160 TYR C N 1
ATOM 7752 C CA . TYR C 3 160 ? 168.573 148.078 175.105 1.00 11.33 160 TYR C CA 1
ATOM 7753 C C . TYR C 3 160 ? 168.155 148.404 176.537 1.00 11.33 160 TYR C C 1
ATOM 7754 O O . TYR C 3 160 ? 167.465 147.612 177.202 1.00 11.33 160 TYR C O 1
ATOM 7763 N N . ALA C 3 161 ? 168.567 149.575 177.027 1.00 11.73 161 ALA C N 1
ATOM 7764 C CA . ALA C 3 161 ? 168.172 149.997 178.365 1.00 11.73 161 ALA C CA 1
ATOM 7765 C C . ALA C 3 161 ? 166.659 150.122 178.475 1.00 11.73 161 ALA C C 1
ATOM 7766 O O . ALA C 3 161 ? 166.070 149.769 179.503 1.00 11.73 161 ALA C O 1
ATOM 7768 N N . ALA C 3 162 ? 166.013 150.629 177.424 1.00 12.19 162 ALA C N 1
ATOM 7769 C CA . ALA C 3 162 ? 164.564 150.753 177.417 1.00 12.19 162 ALA C CA 1
ATOM 7770 C C . ALA C 3 162 ? 163.888 149.393 177.412 1.00 12.19 162 ALA C C 1
ATOM 7771 O O . ALA C 3 162 ? 162.816 149.241 177.998 1.00 12.19 162 ALA C O 1
ATOM 7773 N N . VAL C 3 163 ? 164.489 148.400 176.757 1.00 12.23 163 VAL C N 1
ATOM 7774 C CA . VAL C 3 163 ? 163.957 147.042 176.836 1.00 12.23 163 VAL C CA 1
ATOM 7775 C C . VAL C 3 163 ? 163.991 146.542 178.275 1.00 12.23 163 VAL C C 1
ATOM 7776 O O . VAL C 3 163 ? 163.016 145.961 178.777 1.00 12.23 163 VAL C O 1
ATOM 7780 N N . LEU C 3 164 ? 165.108 146.772 178.968 1.00 12.77 164 LEU C N 1
ATOM 7781 C CA . LEU C 3 164 ? 165.189 146.345 180.365 1.00 12.77 164 LEU C CA 1
ATOM 7782 C C . LEU C 3 164 ? 164.160 147.067 181.235 1.00 12.77 164 LEU C C 1
ATOM 7783 O O . LEU C 3 164 ? 163.501 146.451 182.086 1.00 12.77 164 LEU C O 1
ATOM 7788 N N . ILE C 3 165 ? 164.007 148.377 181.034 1.00 13.60 165 ILE C N 1
ATOM 7789 C CA . ILE C 3 165 ? 163.056 149.147 181.830 1.00 13.60 165 ILE C CA 1
ATOM 7790 C C . ILE C 3 165 ? 161.622 148.732 181.516 1.00 13.60 165 ILE C C 1
ATOM 7791 O O . ILE C 3 165 ? 160.759 148.735 182.402 1.00 13.60 165 ILE C O 1
ATOM 7796 N N . SER C 3 166 ? 161.340 148.372 180.263 1.00 13.28 166 SER C N 1
ATOM 7797 C CA . SER C 3 166 ? 160.028 147.840 179.916 1.00 13.28 166 SER C CA 1
ATOM 7798 C C . SER C 3 166 ? 159.766 146.520 180.624 1.00 13.28 166 SER C C 1
ATOM 7799 O O . SER C 3 166 ? 158.637 146.248 181.042 1.00 13.28 166 SER C O 1
ATOM 7802 N N . LEU C 3 167 ? 160.791 145.680 180.757 1.00 13.79 167 LEU C N 1
ATOM 7803 C CA . LEU C 3 167 ? 160.619 144.455 181.536 1.00 13.79 167 LEU C CA 1
ATOM 7804 C C . LEU C 3 167 ? 160.307 144.769 182.997 1.00 13.79 167 LEU C C 1
ATOM 7805 O O . LEU C 3 167 ? 159.464 144.110 183.620 1.00 13.79 167 LEU C O 1
ATOM 7810 N N . VAL C 3 168 ? 160.979 145.773 183.558 1.00 15.46 168 VAL C N 1
ATOM 7811 C CA . VAL C 3 168 ? 160.707 146.161 184.944 1.00 15.46 168 VAL C CA 1
ATOM 7812 C C . VAL C 3 168 ? 159.268 146.652 185.095 1.00 15.46 168 VAL C C 1
ATOM 7813 O O . VAL C 3 168 ? 158.562 146.290 186.048 1.00 15.46 168 VAL C O 1
ATOM 7817 N N . ASN C 3 169 ? 158.810 147.478 184.154 1.00 15.65 169 ASN C N 1
ATOM 7818 C CA . ASN C 3 169 ? 157.433 147.960 184.189 1.00 15.65 169 ASN C CA 1
ATOM 7819 C C . ASN C 3 169 ? 156.429 146.831 183.998 1.00 15.65 169 ASN C C 1
ATOM 7820 O O . ASN C 3 169 ? 155.339 146.870 184.578 1.00 15.65 169 ASN C O 1
ATOM 7825 N N . THR C 3 170 ? 156.763 145.833 183.181 1.00 15.22 170 THR C N 1
ATOM 7826 C CA . THR C 3 170 ? 155.893 144.674 183.033 1.00 15.22 170 THR C CA 1
ATOM 7827 C C . THR C 3 170 ? 155.778 143.909 184.343 1.00 15.22 170 THR C C 1
ATOM 7828 O O . THR C 3 170 ? 154.690 143.455 184.714 1.00 15.22 170 THR C O 1
ATOM 7832 N N . TYR C 3 171 ? 156.893 143.756 185.056 1.00 16.19 171 TYR C N 1
ATOM 7833 C CA . TYR C 3 171 ? 156.832 143.125 186.370 1.00 16.19 171 TYR C CA 1
ATOM 7834 C C . TYR C 3 171 ? 155.939 143.919 187.314 1.00 16.19 171 TYR C C 1
ATOM 7835 O O . TYR C 3 171 ? 155.130 143.343 188.054 1.00 16.19 171 TYR C O 1
ATOM 7844 N N . ASP C 3 172 ? 156.080 145.246 187.304 1.00 17.42 172 ASP C N 1
ATOM 7845 C CA . ASP C 3 172 ? 155.235 146.098 188.138 1.00 17.42 172 ASP C CA 1
ATOM 7846 C C . ASP C 3 172 ? 153.759 145.895 187.817 1.00 17.42 172 ASP C C 1
ATOM 7847 O O . ASP C 3 172 ? 152.929 145.721 188.719 1.00 17.42 172 ASP C O 1
ATOM 7852 N N . ALA C 3 173 ? 153.417 145.907 186.528 1.00 15.96 173 ALA C N 1
ATOM 7853 C CA . ALA C 3 173 ? 152.027 145.739 186.122 1.00 15.96 173 ALA C CA 1
ATOM 7854 C C . ALA C 3 173 ? 151.489 144.375 186.531 1.00 15.96 173 ALA C C 1
ATOM 7855 O O . ALA C 3 173 ? 150.337 144.260 186.961 1.00 15.96 173 ALA C O 1
ATOM 7857 N N . ILE C 3 174 ? 152.302 143.327 186.398 1.00 15.87 174 ILE C N 1
ATOM 7858 C CA . ILE C 3 174 ? 151.846 141.994 186.773 1.00 15.87 174 ILE C CA 1
ATOM 7859 C C . ILE C 3 174 ? 151.599 141.913 188.274 1.00 15.87 174 ILE C C 1
ATOM 7860 O O . ILE C 3 174 ? 150.600 141.340 188.721 1.00 15.87 174 ILE C O 1
ATOM 7865 N N . THR C 3 175 ? 152.492 142.491 189.078 1.00 16.82 175 THR C N 1
ATOM 7866 C CA . THR C 3 175 ? 152.280 142.445 190.520 1.00 16.82 175 THR C CA 1
ATOM 7867 C C . THR C 3 175 ? 151.193 143.403 190.988 1.00 16.82 175 THR C C 1
ATOM 7868 O O . THR C 3 175 ? 150.757 143.301 192.138 1.00 16.82 175 THR C O 1
ATOM 7872 N N . ALA C 3 176 ? 150.743 144.321 190.131 1.00 16.60 176 ALA C N 1
ATOM 7873 C CA . ALA C 3 176 ? 149.657 145.217 190.506 1.00 16.60 176 ALA C CA 1
ATOM 7874 C C . ALA C 3 176 ? 148.329 144.496 190.706 1.00 16.60 176 ALA C C 1
ATOM 7875 O O . ALA C 3 176 ? 147.421 145.067 191.316 1.00 16.60 176 ALA C O 1
ATOM 7877 N N . PHE C 3 177 ? 148.185 143.267 190.209 1.00 16.61 177 PHE C N 1
ATOM 7878 C CA . PHE C 3 177 ? 146.929 142.522 190.322 1.00 16.61 177 PHE C CA 1
ATOM 7879 C C . PHE C 3 177 ? 146.779 141.978 191.743 1.00 16.61 177 PHE C C 1
ATOM 7880 O O . PHE C 3 177 ? 146.825 140.775 192.002 1.00 16.61 177 PHE C O 1
ATOM 7888 N N . HIS C 3 178 ? 146.568 142.900 192.676 1.00 18.35 178 HIS C N 1
ATOM 7889 C CA . HIS C 3 178 ? 146.527 142.562 194.087 1.00 18.35 178 HIS C CA 1
ATOM 7890 C C . HIS C 3 178 ? 145.319 143.195 194.761 1.00 18.35 178 HIS C C 1
ATOM 7891 O O . HIS C 3 178 ? 144.783 144.210 194.315 1.00 18.35 178 HIS C O 1
ATOM 7898 N N . SER C 3 179 ? 144.902 142.557 195.847 1.00 20.62 179 SER C N 1
ATOM 7899 C CA . SER C 3 179 ? 143.830 143.016 196.714 1.00 20.62 179 SER C CA 1
ATOM 7900 C C . SER C 3 179 ? 144.208 142.649 198.139 1.00 20.62 179 SER C C 1
ATOM 7901 O O . SER C 3 179 ? 145.050 141.769 198.351 1.00 20.62 179 SER C O 1
ATOM 7904 N N . PRO C 3 180 ? 143.612 143.298 199.139 1.00 21.42 180 PRO C N 1
ATOM 7905 C CA . PRO C 3 180 ? 143.885 142.897 200.529 1.00 21.42 180 PRO C CA 1
ATOM 7906 C C . PRO C 3 180 ? 143.423 141.483 200.861 1.00 21.42 180 PRO C C 1
ATOM 7907 O O . PRO C 3 180 ? 143.515 141.056 202.015 1.00 21.42 180 PRO C O 1
ATOM 7911 N N . SER C 3 181 ? 142.915 140.751 199.867 1.00 21.69 181 SER C N 1
ATOM 7912 C CA . SER C 3 181 ? 142.535 139.353 200.029 1.00 21.69 181 SER C CA 1
ATOM 7913 C C . SER C 3 181 ? 143.082 138.498 198.889 1.00 21.69 181 SER C C 1
ATOM 7914 O O . SER C 3 181 ? 142.431 137.544 198.453 1.00 21.69 181 SER C O 1
ATOM 7917 N N . GLY C 3 182 ? 144.271 138.828 198.393 1.00 20.98 182 GLY C N 1
ATOM 7918 C CA . GLY C 3 182 ? 144.912 138.016 197.377 1.00 20.98 182 GLY C CA 1
ATOM 7919 C C . GLY C 3 182 ? 144.872 138.616 195.989 1.00 20.98 182 GLY C C 1
ATOM 7920 O O . GLY C 3 182 ? 145.585 139.580 195.701 1.00 20.98 182 GLY C O 1
ATOM 7921 N N . PHE C 3 183 ? 144.040 138.053 195.120 1.00 19.32 183 PHE C N 1
ATOM 7922 C CA . PHE C 3 183 ? 143.927 138.534 193.753 1.00 19.32 183 PHE C CA 1
ATOM 7923 C C . PHE C 3 183 ? 142.948 139.702 193.675 1.00 19.32 183 PHE C C 1
ATOM 7924 O O . PHE C 3 183 ? 141.970 139.774 194.424 1.00 19.32 183 PHE C O 1
ATOM 7932 N N . GLY C 3 184 ? 143.224 140.624 192.764 1.00 18.38 184 GLY C N 1
ATOM 7933 C CA . GLY C 3 184 ? 142.432 141.835 192.660 1.00 18.38 184 GLY C CA 1
ATOM 7934 C C . GLY C 3 184 ? 142.475 142.406 191.264 1.00 18.38 184 GLY C C 1
ATOM 7935 O O . GLY C 3 184 ? 143.444 142.215 190.523 1.00 18.38 184 GLY C O 1
ATOM 7936 N N . PHE C 3 185 ? 141.409 143.120 190.907 1.00 19.24 185 PHE C N 1
ATOM 7937 C CA . PHE C 3 185 ? 141.264 143.728 189.588 1.00 19.24 185 PHE C CA 1
ATOM 7938 C C . PHE C 3 185 ? 140.459 145.006 189.775 1.00 19.24 185 PHE C C 1
ATOM 7939 O O . PHE C 3 185 ? 139.315 144.945 190.229 1.00 19.24 185 PHE C O 1
ATOM 7947 N N . GLY C 3 186 ? 141.054 146.160 189.481 1.00 19.07 186 GLY C N 1
ATOM 7948 C CA . GLY C 3 186 ? 140.427 147.399 189.907 1.00 19.07 186 GLY C CA 1
ATOM 7949 C C . GLY C 3 186 ? 140.504 148.641 189.042 1.00 19.07 186 GLY C C 1
ATOM 7950 O O . GLY C 3 186 ? 140.484 149.748 189.585 1.00 19.07 186 GLY C O 1
ATOM 7951 N N . LEU C 3 187 ? 140.653 148.484 187.729 1.00 17.87 187 LEU C N 1
ATOM 7952 C CA . LEU C 3 187 ? 140.745 149.575 186.756 1.00 17.87 187 LEU C CA 1
ATOM 7953 C C . LEU C 3 187 ? 142.068 150.327 186.833 1.00 17.87 187 LEU C C 1
ATOM 7954 O O . LEU C 3 187 ? 142.546 150.854 185.821 1.00 17.87 187 LEU C O 1
ATOM 7959 N N . GLY C 3 188 ? 142.753 150.235 187.971 1.00 16.35 188 GLY C N 1
ATOM 7960 C CA . GLY C 3 188 ? 144.144 150.635 187.997 1.00 16.35 188 GLY C CA 1
ATOM 7961 C C . GLY C 3 188 ? 144.981 149.611 187.272 1.00 16.35 188 GLY C C 1
ATOM 7962 O O . GLY C 3 188 ? 145.948 149.949 186.586 1.00 16.35 188 GLY C O 1
ATOM 7963 N N . ASN C 3 189 ? 144.580 148.344 187.379 1.00 16.00 189 ASN C N 1
ATOM 7964 C CA . ASN C 3 189 ? 145.169 147.297 186.565 1.00 16.00 189 ASN C CA 1
ATOM 7965 C C . ASN C 3 189 ? 144.950 147.574 185.087 1.00 16.00 189 ASN C C 1
ATOM 7966 O O . ASN C 3 189 ? 145.861 147.393 184.277 1.00 16.00 189 ASN C O 1
ATOM 7971 N N . VAL C 3 190 ? 143.753 148.028 184.718 1.00 15.93 190 VAL C N 1
ATOM 7972 C CA . VAL C 3 190 ? 143.468 148.305 183.313 1.00 15.93 190 VAL C CA 1
ATOM 7973 C C . VAL C 3 190 ? 144.367 149.422 182.800 1.00 15.93 190 VAL C C 1
ATOM 7974 O O . VAL C 3 190 ? 144.996 149.301 181.742 1.00 15.93 190 VAL C O 1
ATOM 7978 N N . ILE C 3 191 ? 144.457 150.520 183.555 1.00 15.61 191 ILE C N 1
ATOM 7979 C CA . ILE C 3 191 ? 145.274 151.651 183.120 1.00 15.61 191 ILE C CA 1
ATOM 7980 C C . ILE C 3 191 ? 146.743 151.250 183.026 1.00 15.61 191 ILE C C 1
ATOM 7981 O O . ILE C 3 191 ? 147.414 151.519 182.021 1.00 15.61 191 ILE C O 1
ATOM 7986 N N . LEU C 3 192 ? 147.260 150.584 184.065 1.00 15.29 192 LEU C N 1
ATOM 7987 C CA . LEU C 3 192 ? 148.663 150.181 184.075 1.00 15.29 192 LEU C CA 1
ATOM 7988 C C . LEU C 3 192 ? 148.978 149.208 182.946 1.00 15.29 192 LEU C C 1
ATOM 7989 O O . LEU C 3 192 ? 150.007 149.342 182.274 1.00 15.29 192 LEU C O 1
ATOM 7994 N N . THR C 3 193 ? 148.118 148.210 182.736 1.00 15.04 193 THR C N 1
ATOM 7995 C CA . THR C 3 193 ? 148.369 147.210 181.708 1.00 15.04 193 THR C CA 1
ATOM 7996 C C . THR C 3 193 ? 148.314 147.823 180.318 1.00 15.04 193 THR C C 1
ATOM 7997 O O . THR C 3 193 ? 149.144 147.498 179.460 1.00 15.04 193 THR C O 1
ATOM 8001 N N . GLY C 3 194 ? 147.351 148.713 180.073 1.00 14.09 194 GLY C N 1
ATOM 8002 C CA . GLY C 3 194 ? 147.320 149.401 178.796 1.00 14.09 194 GLY C CA 1
ATOM 8003 C C . GLY C 3 194 ? 148.563 150.234 178.564 1.00 14.09 194 GLY C C 1
ATOM 8004 O O . GLY C 3 194 ? 149.124 150.238 177.464 1.00 14.09 194 GLY C O 1
ATOM 8005 N N . ASN C 3 195 ? 149.020 150.938 179.603 1.00 13.83 195 ASN C N 1
ATOM 8006 C CA . ASN C 3 195 ? 150.232 151.738 179.475 1.00 13.83 195 ASN C CA 1
ATOM 8007 C C . ASN C 3 195 ? 151.440 150.863 179.169 1.00 13.83 195 ASN C C 1
ATOM 8008 O O . ASN C 3 195 ? 152.266 151.210 178.320 1.00 13.83 195 ASN C O 1
ATOM 8013 N N . VAL C 3 196 ? 151.556 149.722 179.848 1.00 14.02 196 VAL C N 1
ATOM 8014 C CA . VAL C 3 196 ? 152.683 148.823 179.619 1.00 14.02 196 VAL C CA 1
ATOM 8015 C C . VAL C 3 196 ? 152.653 148.269 178.200 1.00 14.02 196 VAL C C 1
ATOM 8016 O O . VAL C 3 196 ? 153.687 148.200 177.522 1.00 14.02 196 VAL C O 1
ATOM 8020 N N . ILE C 3 197 ? 151.471 147.870 177.725 1.00 13.42 197 ILE C N 1
ATOM 8021 C CA . ILE C 3 197 ? 151.350 147.346 176.367 1.00 13.42 197 ILE C CA 1
ATOM 8022 C C . ILE C 3 197 ? 151.743 148.405 175.345 1.00 13.42 197 ILE C C 1
ATOM 8023 O O . ILE C 3 197 ? 152.480 148.127 174.390 1.00 13.42 197 ILE C O 1
ATOM 8028 N N . LEU C 3 198 ? 151.266 149.637 175.528 1.00 12.79 198 LEU C N 1
ATOM 8029 C CA . LEU C 3 198 ? 151.583 150.692 174.570 1.00 12.79 198 LEU C CA 1
ATOM 8030 C C . LEU C 3 198 ? 153.060 151.062 174.618 1.00 12.79 198 LEU C C 1
ATOM 8031 O O . LEU C 3 198 ? 153.661 151.379 173.584 1.00 12.79 198 LEU C O 1
ATOM 8036 N N . LEU C 3 199 ? 153.666 151.023 175.807 1.00 12.38 199 LEU C N 1
ATOM 8037 C CA . LEU C 3 199 ? 155.103 151.248 175.914 1.00 12.38 199 LEU C CA 1
ATOM 8038 C C . LEU C 3 199 ? 155.880 150.170 175.176 1.00 12.38 199 LEU C C 1
ATOM 8039 O O . LEU C 3 199 ? 156.882 150.459 174.516 1.00 12.38 199 LEU C O 1
ATOM 8044 N N . TRP C 3 200 ? 155.438 148.917 175.286 1.00 12.19 200 TRP C N 1
ATOM 8045 C CA . TRP C 3 200 ? 156.081 147.846 174.533 1.00 12.19 200 TRP C CA 1
ATOM 8046 C C . TRP C 3 200 ? 155.953 148.073 173.034 1.00 12.19 200 TRP C C 1
ATOM 8047 O O . TRP C 3 200 ? 156.904 147.841 172.281 1.00 12.19 200 TRP C O 1
ATOM 8058 N N . VAL C 3 201 ? 154.780 148.516 172.581 1.00 11.71 201 VAL C N 1
ATOM 8059 C CA . VAL C 3 201 ? 154.588 148.786 171.157 1.00 11.71 201 VAL C CA 1
ATOM 8060 C C . VAL C 3 201 ? 155.544 149.877 170.689 1.00 11.71 201 VAL C C 1
ATOM 8061 O O . VAL C 3 201 ? 156.190 149.759 169.640 1.00 11.71 201 VAL C O 1
ATOM 8065 N N . TYR C 3 202 ? 155.653 150.955 171.468 1.00 11.71 202 TYR C N 1
ATOM 8066 C CA . TYR C 3 202 ? 156.551 152.046 171.102 1.00 11.71 202 TYR C CA 1
ATOM 8067 C C . TYR C 3 202 ? 158.006 151.593 171.089 1.00 11.71 202 TYR C C 1
ATOM 8068 O O . TYR C 3 202 ? 158.772 151.964 170.194 1.00 11.71 202 TYR C O 1
ATOM 8077 N N . THR C 3 203 ? 158.406 150.794 172.078 1.00 11.69 203 THR C N 1
ATOM 8078 C CA . THR C 3 203 ? 159.779 150.307 172.133 1.00 11.69 203 THR C CA 1
ATOM 8079 C C . THR C 3 203 ? 160.089 149.373 170.969 1.00 11.69 203 THR C C 1
ATOM 8080 O O . THR C 3 203 ? 161.199 149.397 170.427 1.00 11.69 203 THR C O 1
ATOM 8084 N N . LEU C 3 204 ? 159.127 148.544 170.569 1.00 11.85 204 LEU C N 1
ATOM 8085 C CA . LEU C 3 204 ? 159.363 147.595 169.491 1.00 11.85 204 LEU C CA 1
ATOM 8086 C C . LEU C 3 204 ? 159.184 148.201 168.107 1.00 11.85 204 LEU C C 1
ATOM 8087 O O . LEU C 3 204 ? 159.570 147.565 167.123 1.00 11.85 204 LEU C O 1
ATOM 8092 N N . SER C 3 205 ? 158.620 149.400 167.999 1.00 11.49 205 SER C N 1
ATOM 8093 C CA . SER C 3 205 ? 158.566 150.099 166.723 1.00 11.49 205 SER C CA 1
ATOM 8094 C C . SER C 3 205 ? 159.787 150.983 166.492 1.00 11.49 205 SER C C 1
ATOM 8095 O O . SER C 3 205 ? 159.806 151.756 165.530 1.00 11.49 205 SER C O 1
ATOM 8098 N N . CYS C 3 206 ? 160.786 150.883 167.363 1.00 11.05 206 CYS C N 1
ATOM 8099 C CA . CYS C 3 206 ? 161.991 151.700 167.244 1.00 11.05 206 CYS C CA 1
ATOM 8100 C C . CYS C 3 206 ? 162.784 151.421 165.968 1.00 11.05 206 CYS C C 1
ATOM 8101 O O . CYS C 3 206 ? 162.847 150.284 165.501 1.00 11.05 206 CYS C O 1
ATOM 8104 N N . HIS C 3 207 ? 163.386 152.469 165.411 1.00 11.22 207 HIS C N 1
ATOM 8105 C CA . HIS C 3 207 ? 164.188 152.340 164.199 1.00 11.22 207 HIS C CA 1
ATOM 8106 C C . HIS C 3 207 ? 165.436 151.503 164.435 1.00 11.22 207 HIS C C 1
ATOM 8107 O O . HIS C 3 207 ? 165.898 150.816 163.519 1.00 11.22 207 HIS C O 1
ATOM 8114 N N . SER C 3 208 ? 166.006 151.560 165.639 1.00 11.19 208 SER C N 1
ATOM 8115 C CA . SER C 3 208 ? 167.142 150.704 165.959 1.00 11.19 208 SER C CA 1
ATOM 8116 C C . SER C 3 208 ? 166.721 149.251 166.109 1.00 11.19 208 SER C C 1
ATOM 8117 O O . SER C 3 208 ? 167.493 148.348 165.775 1.00 11.19 208 SER C O 1
ATOM 8120 N N . CYS C 3 209 ? 165.513 149.005 166.618 1.00 11.32 209 CYS C N 1
ATOM 8121 C CA . CYS C 3 209 ? 164.994 147.643 166.670 1.00 11.32 209 CYS C CA 1
ATOM 8122 C C . CYS C 3 209 ? 164.830 147.067 165.269 1.00 11.32 209 CYS C C 1
ATOM 8123 O O . CYS C 3 209 ? 165.146 145.897 165.029 1.00 11.32 209 CYS C O 1
ATOM 8126 N N . ARG C 3 210 ? 164.339 147.880 164.333 1.00 10.86 210 ARG C N 1
ATOM 8127 C CA . ARG C 3 210 ? 164.192 147.435 162.953 1.00 10.86 210 ARG C CA 1
ATOM 8128 C C . ARG C 3 210 ? 165.535 147.042 162.356 1.00 10.86 210 ARG C C 1
ATOM 8129 O O . ARG C 3 210 ? 165.640 146.037 161.646 1.00 10.86 210 ARG C O 1
ATOM 8137 N N . HIS C 3 211 ? 166.571 147.830 162.632 1.00 11.68 211 HIS C N 1
ATOM 8138 C CA . HIS C 3 211 ? 167.906 147.520 162.138 1.00 11.68 211 HIS C CA 1
ATOM 8139 C C . HIS C 3 211 ? 168.465 146.261 162.790 1.00 11.68 211 HIS C C 1
ATOM 8140 O O . HIS C 3 211 ? 169.033 145.402 162.107 1.00 11.68 211 HIS C O 1
ATOM 8147 N N . VAL C 3 212 ? 168.308 146.132 164.107 1.00 11.78 212 VAL C N 1
ATOM 8148 C CA . VAL C 3 212 ? 168.928 145.028 164.832 1.00 11.78 212 VAL C CA 1
ATOM 8149 C C . VAL C 3 212 ? 168.257 143.704 164.488 1.00 11.78 212 VAL C C 1
ATOM 8150 O O . VAL C 3 212 ? 168.929 142.675 164.348 1.00 11.78 212 VAL C O 1
ATOM 8154 N N . THR C 3 213 ? 166.931 143.701 164.335 1.00 12.39 213 THR C N 1
ATOM 8155 C CA . THR C 3 213 ? 166.222 142.447 164.101 1.00 12.39 213 THR C CA 1
ATOM 8156 C C . THR C 3 213 ? 166.572 141.859 162.740 1.00 12.39 213 THR C C 1
ATOM 8157 O O . THR C 3 213 ? 167.125 140.758 162.652 1.00 12.39 213 THR C O 1
ATOM 8161 N N . GLY C 3 214 ? 166.247 142.567 161.664 1.00 12.87 214 GLY C N 1
ATOM 8162 C CA . GLY C 3 214 ? 166.652 142.105 160.352 1.00 12.87 214 GLY C CA 1
ATOM 8163 C C . GLY C 3 214 ? 167.010 143.191 159.361 1.00 12.87 214 GLY C C 1
ATOM 8164 O O . GLY C 3 214 ? 167.264 142.900 158.191 1.00 12.87 214 GLY C O 1
ATOM 8165 N N . GLY C 3 215 ? 167.045 144.445 159.810 1.00 12.79 215 GLY C N 1
ATOM 8166 C CA . GLY C 3 215 ? 167.293 145.541 158.891 1.00 12.79 215 GLY C CA 1
ATOM 8167 C C . GLY C 3 215 ? 168.689 145.539 158.306 1.00 12.79 215 GLY C C 1
ATOM 8168 O O . GLY C 3 215 ? 168.886 145.952 157.161 1.00 12.79 215 GLY C O 1
ATOM 8169 N N . ARG C 3 216 ? 169.671 145.077 159.073 1.00 13.56 216 ARG C N 1
ATOM 8170 C CA . ARG C 3 216 ? 171.061 145.063 158.640 1.00 13.56 216 ARG C CA 1
ATOM 8171 C C . ARG C 3 216 ? 171.418 143.850 157.794 1.00 13.56 216 ARG C C 1
ATOM 8172 O O . ARG C 3 216 ? 172.568 143.742 157.357 1.00 13.56 216 ARG C O 1
ATOM 8180 N N . LEU C 3 217 ? 170.482 142.938 157.558 1.00 13.61 217 LEU C N 1
ATOM 8181 C CA . LEU C 3 217 ? 170.760 141.765 156.746 1.00 13.61 217 LEU C CA 1
ATOM 8182 C C . LEU C 3 217 ? 170.727 142.119 155.263 1.00 13.61 217 LEU C C 1
ATOM 8183 O O . LEU C 3 217 ? 170.130 143.114 154.846 1.00 13.61 217 LEU C O 1
ATOM 8188 N N . LYS C 3 218 ? 171.384 141.284 154.461 1.00 14.94 218 LYS C N 1
ATOM 8189 C CA . LYS C 3 218 ? 171.367 141.429 153.010 1.00 14.94 218 LYS C CA 1
ATOM 8190 C C . LYS C 3 218 ? 170.417 140.449 152.337 1.00 14.94 218 LYS C C 1
ATOM 8191 O O . LYS C 3 218 ? 169.572 140.856 151.536 1.00 14.94 218 LYS C O 1
ATOM 8197 N N . HIS C 3 219 ? 170.534 139.164 152.644 1.00 14.31 219 HIS C N 1
ATOM 8198 C CA . HIS C 3 219 ? 169.705 138.130 152.036 1.00 14.31 219 HIS C CA 1
ATOM 8199 C C . HIS C 3 219 ? 168.621 137.727 153.030 1.00 14.31 219 HIS C C 1
ATOM 8200 O O . HIS C 3 219 ? 168.871 136.954 153.957 1.00 14.31 219 HIS C O 1
ATOM 8202 N N . PHE C 3 220 ? 167.413 138.257 152.829 1.00 13.86 220 PHE C N 1
ATOM 8203 C CA . PHE C 3 220 ? 166.269 137.839 153.628 1.00 13.86 220 PHE C CA 1
ATOM 8204 C C . PHE C 3 220 ? 165.863 136.403 153.339 1.00 13.86 220 PHE C C 1
ATOM 8205 O O . PHE C 3 220 ? 165.140 135.802 154.139 1.00 13.86 220 PHE C O 1
ATOM 8213 N N . SER C 3 221 ? 166.306 135.844 152.211 1.00 14.97 221 SER C N 1
ATOM 8214 C CA . SER C 3 221 ? 165.868 134.512 151.814 1.00 14.97 221 SER C CA 1
ATOM 8215 C C . SER C 3 221 ? 166.499 133.423 152.669 1.00 14.97 221 SER C C 1
ATOM 8216 O O . SER C 3 221 ? 165.900 132.357 152.848 1.00 14.97 221 SER C O 1
ATOM 8219 N N . LYS C 3 222 ? 167.696 133.658 153.202 1.00 14.88 222 LYS C N 1
ATOM 8220 C CA . LYS C 3 222 ? 168.368 132.673 154.036 1.00 14.88 222 LYS C CA 1
ATOM 8221 C C . LYS C 3 222 ? 168.148 132.903 155.525 1.00 14.88 222 LYS C C 1
ATOM 8222 O O . LYS C 3 222 ? 168.736 132.190 156.343 1.00 14.88 222 LYS C O 1
ATOM 8228 N N . HIS C 3 223 ? 167.316 133.871 155.894 1.00 13.64 223 HIS C N 1
ATOM 8229 C CA . HIS C 3 223 ? 166.997 134.163 157.290 1.00 13.64 223 HIS C CA 1
ATOM 8230 C C . HIS C 3 223 ? 165.486 134.292 157.415 1.00 13.64 223 HIS C C 1
ATOM 8231 O O . HIS C 3 223 ? 164.947 135.404 157.477 1.00 13.64 223 HIS C O 1
ATOM 8238 N N . PRO C 3 224 ? 164.768 133.166 157.447 1.00 13.08 224 PRO C N 1
ATOM 8239 C CA . PRO C 3 224 ? 163.296 133.240 157.431 1.00 13.08 224 PRO C CA 1
ATOM 8240 C C . PRO C 3 224 ? 162.693 133.820 158.698 1.00 13.08 224 PRO C C 1
ATOM 8241 O O . PRO C 3 224 ? 161.690 134.538 158.620 1.00 13.08 224 PRO C O 1
ATOM 8245 N N . VAL C 3 225 ? 163.260 133.516 159.865 1.00 12.17 225 VAL C N 1
ATOM 8246 C CA . VAL C 3 225 ? 162.703 134.016 161.119 1.00 12.17 225 VAL C CA 1
ATOM 8247 C C . VAL C 3 225 ? 162.890 135.523 161.222 1.00 12.17 225 VAL C C 1
ATOM 8248 O O . VAL C 3 225 ? 161.952 136.270 161.534 1.00 12.17 225 VAL C O 1
ATOM 8252 N N . ARG C 3 226 ? 164.104 135.994 160.941 1.00 12.00 226 ARG C N 1
ATOM 8253 C CA . ARG C 3 226 ? 164.386 137.414 161.073 1.00 12.00 226 ARG C CA 1
ATOM 8254 C C . ARG C 3 226 ? 163.690 138.224 159.992 1.00 12.00 226 ARG C C 1
ATOM 8255 O O . ARG C 3 226 ? 163.374 139.393 160.215 1.00 12.00 226 ARG C O 1
ATOM 8263 N N . TYR C 3 227 ? 163.407 137.617 158.837 1.00 12.54 227 TYR C N 1
ATOM 8264 C CA . TYR C 3 227 ? 162.600 138.295 157.827 1.00 12.54 227 TYR C CA 1
ATOM 8265 C C . TYR C 3 227 ? 161.184 138.553 158.331 1.00 12.54 227 TYR C C 1
ATOM 8266 O O . TYR C 3 227 ? 160.643 139.650 158.153 1.00 12.54 227 TYR C O 1
ATOM 8275 N N . TRP C 3 228 ? 160.569 137.553 158.964 1.00 12.19 228 TRP C N 1
ATOM 8276 C CA . TRP C 3 228 ? 159.234 137.729 159.525 1.00 12.19 228 TRP C CA 1
ATOM 8277 C C . TRP C 3 228 ? 159.238 138.784 160.626 1.00 12.19 228 TRP C C 1
ATOM 8278 O O . TRP C 3 228 ? 158.353 139.656 160.680 1.00 12.19 228 TRP C O 1
ATOM 8289 N N . ILE C 3 229 ? 160.243 138.729 161.503 1.00 12.17 229 ILE C N 1
ATOM 8290 C CA . ILE C 3 229 ? 160.343 139.720 162.568 1.00 12.17 229 ILE C CA 1
ATOM 8291 C C . ILE C 3 229 ? 160.501 141.116 161.983 1.00 12.17 229 ILE C C 1
ATOM 8292 O O . ILE C 3 229 ? 159.871 142.073 162.445 1.00 12.17 229 ILE C O 1
ATOM 8297 N N . TRP C 3 230 ? 161.340 141.254 160.955 1.00 11.82 230 TRP C N 1
ATOM 8298 C CA . TRP C 3 230 ? 161.562 142.552 160.334 1.00 11.82 230 TRP C CA 1
ATOM 8299 C C . TRP C 3 230 ? 160.296 143.072 159.667 1.00 11.82 230 TRP C C 1
ATOM 8300 O O . TRP C 3 230 ? 160.014 144.272 159.716 1.00 11.82 230 TRP C O 1
ATOM 8311 N N . THR C 3 231 ? 159.519 142.187 159.042 1.00 11.93 231 THR C N 1
ATOM 8312 C CA . THR C 3 231 ? 158.276 142.614 158.406 1.00 11.93 231 THR C CA 1
ATOM 8313 C C . THR C 3 231 ? 157.294 143.172 159.431 1.00 11.93 231 THR C C 1
ATOM 8314 O O . THR C 3 231 ? 156.722 144.256 159.243 1.00 11.93 231 THR C O 1
ATOM 8318 N N . GLN C 3 232 ? 157.089 142.445 160.532 1.00 11.99 232 GLN C N 1
ATOM 8319 C CA . GLN C 3 232 ? 156.188 142.949 161.568 1.00 11.99 232 GLN C CA 1
ATOM 8320 C C . GLN C 3 232 ? 156.716 144.225 162.218 1.00 11.99 232 GLN C C 1
ATOM 8321 O O . GLN C 3 232 ? 155.945 145.158 162.484 1.00 11.99 232 GLN C O 1
ATOM 8327 N N . VAL C 3 233 ? 158.022 144.294 162.472 1.00 11.69 233 VAL C N 1
ATOM 8328 C CA . VAL C 3 233 ? 158.586 145.491 163.083 1.00 11.69 233 VAL C CA 1
ATOM 8329 C C . VAL C 3 233 ? 158.471 146.685 162.144 1.00 11.69 233 VAL C C 1
ATOM 8330 O O . VAL C 3 233 ? 158.259 147.810 162.596 1.00 11.69 233 VAL C O 1
ATOM 8334 N N . SER C 3 234 ? 158.593 146.471 160.834 1.00 11.29 234 SER C N 1
ATOM 8335 C CA . SER C 3 234 ? 158.416 147.562 159.881 1.00 11.29 234 SER C CA 1
ATOM 8336 C C . SER C 3 234 ? 156.970 148.035 159.845 1.00 11.29 234 SER C C 1
ATOM 8337 O O . SER C 3 234 ? 156.703 149.243 159.759 1.00 11.29 234 SER C O 1
ATOM 8340 N N . LYS C 3 235 ? 156.022 147.095 159.900 1.00 11.61 235 LYS C N 1
ATOM 8341 C CA . LYS C 3 235 ? 154.619 147.486 159.985 1.00 11.61 235 LYS C CA 1
ATOM 8342 C C . LYS C 3 235 ? 154.364 148.339 161.221 1.00 11.61 235 LYS C C 1
ATOM 8343 O O . LYS C 3 235 ? 153.629 149.330 161.158 1.00 11.61 235 LYS C O 1
ATOM 8349 N N . LEU C 3 236 ? 154.963 147.970 162.354 1.00 11.88 236 LEU C N 1
ATOM 8350 C CA . LEU C 3 236 ? 154.835 148.799 163.552 1.00 11.88 236 LEU C CA 1
ATOM 8351 C C . LEU C 3 236 ? 155.534 150.144 163.382 1.00 11.88 236 LEU C C 1
ATOM 8352 O O . LEU C 3 236 ? 155.030 151.176 163.837 1.00 11.88 236 LEU C O 1
ATOM 8357 N N . ASN C 3 237 ? 156.700 150.146 162.738 1.00 11.58 237 ASN C N 1
ATOM 8358 C CA . ASN C 3 237 ? 157.525 151.337 162.609 1.00 11.58 237 ASN C CA 1
ATOM 8359 C C . ASN C 3 237 ? 156.900 152.381 161.698 1.00 11.58 237 ASN C C 1
ATOM 8360 O O . ASN C 3 237 ? 157.221 153.566 161.824 1.00 11.58 237 ASN C O 1
ATOM 8365 N N . THR C 3 238 ? 156.022 151.970 160.783 1.00 12.12 238 THR C N 1
ATOM 8366 C CA . THR C 3 238 ? 155.319 152.954 159.964 1.00 12.12 238 THR C CA 1
ATOM 8367 C C . THR C 3 238 ? 154.470 153.910 160.798 1.00 12.12 238 THR C C 1
ATOM 8368 O O . THR C 3 238 ? 154.160 155.011 160.331 1.00 12.12 238 THR C O 1
ATOM 8372 N N . ARG C 3 239 ? 154.092 153.521 162.016 1.00 13.43 239 ARG C N 1
ATOM 8373 C CA . ARG C 3 239 ? 153.278 154.338 162.908 1.00 13.43 239 ARG C CA 1
ATOM 8374 C C . ARG C 3 239 ? 154.061 154.813 164.129 1.00 13.43 239 ARG C C 1
ATOM 8375 O O . ARG C 3 239 ? 153.485 155.017 165.198 1.00 13.43 239 ARG C O 1
ATOM 8383 N N . HIS C 3 240 ? 155.375 154.992 163.985 1.00 11.82 240 HIS C N 1
ATOM 8384 C CA . HIS C 3 240 ? 156.215 155.304 165.136 1.00 11.82 240 HIS C CA 1
ATOM 8385 C C . HIS C 3 240 ? 155.964 156.711 165.667 1.00 11.82 240 HIS C C 1
ATOM 8386 O O . HIS C 3 240 ? 156.064 156.937 166.878 1.00 11.82 240 HIS C O 1
ATOM 8393 N N . MET C 3 241 ? 155.664 157.666 164.783 1.00 13.55 241 MET C N 1
ATOM 8394 C CA . MET C 3 241 ? 155.282 159.007 165.219 1.00 13.55 241 MET C CA 1
ATOM 8395 C C . MET C 3 241 ? 154.112 158.973 166.189 1.00 13.55 241 MET C C 1
ATOM 8396 O O . MET C 3 241 ? 154.113 159.679 167.203 1.00 13.55 241 MET C O 1
ATOM 8401 N N . LEU C 3 242 ? 153.098 158.166 165.886 1.00 12.68 242 LEU C N 1
ATOM 8402 C CA . LEU C 3 242 ? 151.879 158.164 166.683 1.00 12.68 242 LEU C CA 1
ATOM 8403 C C . LEU C 3 242 ? 152.111 157.544 168.055 1.00 12.68 242 LEU C C 1
ATOM 8404 O O . LEU C 3 242 ? 151.591 158.040 169.062 1.00 12.68 242 LEU C O 1
ATOM 8409 N N . PHE C 3 243 ? 152.886 156.460 168.111 1.00 12.77 243 PHE C N 1
ATOM 8410 C CA . PHE C 3 243 ? 153.063 155.743 169.366 1.00 12.77 243 PHE C CA 1
ATOM 8411 C C . PHE C 3 243 ? 153.845 156.559 170.384 1.00 12.77 243 PHE C C 1
ATOM 8412 O O . PHE C 3 243 ? 153.604 156.428 171.585 1.00 12.77 243 PHE C O 1
ATOM 8420 N N . ALA C 3 244 ? 154.757 157.423 169.935 1.00 12.44 244 ALA C N 1
ATOM 8421 C CA . ALA C 3 244 ? 155.485 158.277 170.868 1.00 12.44 244 ALA C CA 1
ATOM 8422 C C . ALA C 3 244 ? 154.537 159.201 171.626 1.00 12.44 244 ALA C C 1
ATOM 8423 O O . ALA C 3 244 ? 154.555 159.259 172.864 1.00 12.44 244 ALA C O 1
ATOM 8425 N N . TRP C 3 245 ? 153.684 159.918 170.892 1.00 12.76 245 TRP C N 1
ATOM 8426 C CA . TRP C 3 245 ? 152.731 160.822 171.524 1.00 12.76 245 TRP C CA 1
ATOM 8427 C C . TRP C 3 245 ? 151.715 160.057 172.361 1.00 12.76 245 TRP C C 1
ATOM 8428 O O . TRP C 3 245 ? 151.335 160.503 173.453 1.00 12.76 245 TRP C O 1
ATOM 8439 N N . ILE C 3 246 ? 151.273 158.896 171.872 1.00 12.67 246 ILE C N 1
ATOM 8440 C CA . ILE C 3 246 ? 150.297 158.107 172.616 1.00 12.67 246 ILE C CA 1
ATOM 8441 C C . ILE C 3 246 ? 150.884 157.640 173.940 1.00 12.67 246 ILE C C 1
ATOM 8442 O O . ILE C 3 246 ? 150.214 157.680 174.977 1.00 12.67 246 ILE C O 1
ATOM 8447 N N . THR C 3 247 ? 152.142 157.197 173.934 1.00 12.87 247 THR C N 1
ATOM 8448 C CA . THR C 3 247 ? 152.751 156.728 175.172 1.00 12.87 247 THR C CA 1
ATOM 8449 C C . THR C 3 247 ? 153.030 157.879 176.126 1.00 12.87 247 THR C C 1
ATOM 8450 O O . THR C 3 247 ? 152.923 157.709 177.344 1.00 12.87 247 THR C O 1
ATOM 8454 N N . LEU C 3 248 ? 153.366 159.060 175.603 1.00 13.18 248 LEU C N 1
ATOM 8455 C CA . LEU C 3 248 ? 153.472 160.225 176.479 1.00 13.18 248 LEU C CA 1
ATOM 8456 C C . LEU C 3 248 ? 152.148 160.489 177.187 1.00 13.18 248 LEU C C 1
ATOM 8457 O O . LEU C 3 248 ? 152.100 160.661 178.416 1.00 13.18 248 LEU C O 1
ATOM 8462 N N . GLY C 3 249 ? 151.056 160.492 176.422 1.00 13.23 249 GLY C N 1
ATOM 8463 C CA . GLY C 3 249 ? 149.750 160.714 177.020 1.00 13.23 249 GLY C CA 1
ATOM 8464 C C . GLY C 3 249 ? 149.390 159.660 178.049 1.00 13.23 249 GLY C C 1
ATOM 8465 O O . GLY C 3 249 ? 148.925 159.978 179.145 1.00 13.23 249 GLY C O 1
ATOM 8466 N N . THR C 3 250 ? 149.607 158.388 177.713 1.00 13.72 250 THR C N 1
ATOM 8467 C CA . THR C 3 250 ? 149.219 157.318 178.626 1.00 13.72 250 THR C CA 1
ATOM 8468 C C . THR C 3 250 ? 150.080 157.306 179.881 1.00 13.72 250 THR C C 1
ATOM 8469 O O . THR C 3 250 ? 149.581 156.972 180.959 1.00 13.72 250 THR C O 1
ATOM 8473 N N . LEU C 3 251 ? 151.357 157.680 179.774 1.00 14.33 251 LEU C N 1
ATOM 8474 C CA . LEU C 3 251 ? 152.176 157.852 180.967 1.00 14.33 251 LEU C CA 1
ATOM 8475 C C . LEU C 3 251 ? 151.601 158.938 181.862 1.00 14.33 251 LEU C C 1
ATOM 8476 O O . LEU C 3 251 ? 151.498 158.767 183.085 1.00 14.33 251 LEU C O 1
ATOM 8481 N N . VAL C 3 252 ? 151.213 160.068 181.264 1.00 14.66 252 VAL C N 1
ATOM 8482 C CA . VAL C 3 252 ? 150.677 161.164 182.066 1.00 14.66 252 VAL C CA 1
ATOM 8483 C C . VAL C 3 252 ? 149.393 160.740 182.770 1.00 14.66 252 VAL C C 1
ATOM 8484 O O . VAL C 3 252 ? 149.212 161.000 183.964 1.00 14.66 252 VAL C O 1
ATOM 8488 N N . LEU C 3 253 ? 148.488 160.070 182.051 1.00 15.07 253 LEU C N 1
ATOM 8489 C CA . LEU C 3 253 ? 147.238 159.645 182.681 1.00 15.07 253 LEU C CA 1
ATOM 8490 C C . LEU C 3 253 ? 147.456 158.563 183.729 1.00 15.07 253 LEU C C 1
ATOM 8491 O O . LEU C 3 253 ? 146.766 158.548 184.753 1.00 15.07 253 LEU C O 1
ATOM 8496 N N . THR C 3 254 ? 148.390 157.640 183.499 1.00 15.10 254 THR C N 1
ATOM 8497 C CA . THR C 3 254 ? 148.670 156.621 184.504 1.00 15.10 254 THR C CA 1
ATOM 8498 C C . THR C 3 254 ? 149.175 157.257 185.793 1.00 15.10 254 THR C C 1
ATOM 8499 O O . THR C 3 254 ? 148.684 156.947 186.888 1.00 15.10 254 THR C O 1
ATOM 8503 N N . ASP C 3 255 ? 150.138 158.181 185.676 1.00 16.18 255 ASP C N 1
ATOM 8504 C CA . ASP C 3 255 ? 150.584 158.935 186.845 1.00 16.18 255 ASP C CA 1
ATOM 8505 C C . ASP C 3 255 ? 149.429 159.659 187.518 1.00 16.18 255 ASP C C 1
ATOM 8506 O O . ASP C 3 255 ? 149.294 159.621 188.744 1.00 16.18 255 ASP C O 1
ATOM 8511 N N . PHE C 3 256 ? 148.606 160.356 186.735 1.00 15.85 256 PHE C N 1
ATOM 8512 C CA . PHE C 3 256 ? 147.558 161.178 187.325 1.00 15.85 256 PHE C CA 1
ATOM 8513 C C . PHE C 3 256 ? 146.557 160.325 188.093 1.00 15.85 256 PHE C C 1
ATOM 8514 O O . PHE C 3 256 ? 146.181 160.661 189.224 1.00 15.85 256 PHE C O 1
ATOM 8522 N N . TYR C 3 257 ? 146.136 159.202 187.508 1.00 16.06 257 TYR C N 1
ATOM 8523 C CA . TYR C 3 257 ? 145.189 158.323 188.183 1.00 16.06 257 TYR C CA 1
ATOM 8524 C C . TYR C 3 257 ? 145.789 157.734 189.451 1.00 16.06 257 TYR C C 1
ATOM 8525 O O . TYR C 3 257 ? 145.133 157.694 190.501 1.00 16.06 257 TYR C O 1
ATOM 8534 N N . ILE C 3 258 ? 147.032 157.249 189.373 1.00 16.32 258 ILE C N 1
ATOM 8535 C CA . ILE C 3 258 ? 147.639 156.639 190.551 1.00 16.32 258 ILE C CA 1
ATOM 8536 C C . ILE C 3 258 ? 147.796 157.671 191.657 1.00 16.32 258 ILE C C 1
ATOM 8537 O O . ILE C 3 258 ? 147.545 157.384 192.830 1.00 16.32 258 ILE C O 1
ATOM 8542 N N . MET C 3 259 ? 148.203 158.892 191.301 1.00 17.83 259 MET C N 1
ATOM 8543 C CA . MET C 3 259 ? 148.304 159.965 192.283 1.00 17.83 259 MET C CA 1
ATOM 8544 C C . MET C 3 259 ? 146.958 160.258 192.930 1.00 17.83 259 MET C C 1
ATOM 8545 O O . MET C 3 259 ? 146.878 160.464 194.147 1.00 17.83 259 MET C O 1
ATOM 8550 N N . LEU C 3 260 ? 145.891 160.301 192.129 1.00 16.47 260 LEU C N 1
ATOM 8551 C CA . LEU C 3 260 ? 144.568 160.558 192.685 1.00 16.47 260 LEU C CA 1
ATOM 8552 C C . LEU C 3 260 ? 144.173 159.481 193.683 1.00 16.47 260 LEU C C 1
ATOM 8553 O O . LEU C 3 260 ? 143.633 159.780 194.754 1.00 16.47 260 LEU C O 1
ATOM 8558 N N . VAL C 3 261 ? 144.449 158.220 193.353 1.00 17.12 261 VAL C N 1
ATOM 8559 C CA . VAL C 3 261 ? 144.078 157.130 194.250 1.00 17.12 261 VAL C CA 1
ATOM 8560 C C . VAL C 3 261 ? 144.929 157.150 195.517 1.00 17.12 261 VAL C C 1
ATOM 8561 O O . VAL C 3 261 ? 144.423 156.904 196.617 1.00 17.12 261 VAL C O 1
ATOM 8565 N N . ALA C 3 262 ? 146.226 157.440 195.395 1.00 17.49 262 ALA C N 1
ATOM 8566 C CA . ALA C 3 262 ? 147.080 157.463 196.581 1.00 17.49 262 ALA C CA 1
ATOM 8567 C C . ALA C 3 262 ? 146.684 158.607 197.506 1.00 17.49 262 ALA C C 1
ATOM 8568 O O . ALA C 3 262 ? 146.580 158.427 198.725 1.00 17.49 262 ALA C O 1
ATOM 8570 N N . SER C 3 263 ? 146.474 159.802 196.952 1.00 18.73 263 SER C N 1
ATOM 8571 C CA . SER C 3 263 ? 146.057 160.931 197.773 1.00 18.73 263 SER C CA 1
ATOM 8572 C C . SER C 3 263 ? 144.711 160.639 198.419 1.00 18.73 263 SER C C 1
ATOM 8573 O O . SER C 3 263 ? 144.614 160.516 199.644 1.00 18.73 263 SER C O 1
ATOM 8576 N N . GLY C 3 264 ? 143.669 160.526 197.602 1.00 20.08 264 GLY C N 1
ATOM 8577 C CA . GLY C 3 264 ? 142.424 159.937 198.039 1.00 20.08 264 GLY C CA 1
ATOM 8578 C C . GLY C 3 264 ? 141.371 160.027 196.956 1.00 20.08 264 GLY C C 1
ATOM 8579 O O . GLY C 3 264 ? 141.069 161.115 196.453 1.00 20.08 264 GLY C O 1
ATOM 8580 N N . THR C 3 265 ? 140.797 158.874 196.618 1.00 20.79 265 THR C N 1
ATOM 8581 C CA . THR C 3 265 ? 139.723 158.654 195.657 1.00 20.79 265 THR C CA 1
ATOM 8582 C C . THR C 3 265 ? 139.493 157.148 195.648 1.00 20.79 265 THR C C 1
ATOM 8583 O O . THR C 3 265 ? 140.386 156.379 196.014 1.00 20.79 265 THR C O 1
ATOM 8587 N N . ILE C 3 266 ? 138.305 156.731 195.225 1.00 21.56 266 ILE C N 1
ATOM 8588 C CA . ILE C 3 266 ? 138.008 155.307 195.135 1.00 21.56 266 ILE C CA 1
ATOM 8589 C C . ILE C 3 266 ? 138.665 154.739 193.885 1.00 21.56 266 ILE C C 1
ATOM 8590 O O . ILE C 3 266 ? 138.831 155.426 192.873 1.00 21.56 266 ILE C O 1
ATOM 8595 N N . SER C 3 267 ? 139.055 153.467 193.959 1.00 20.17 267 SER C N 1
ATOM 8596 C CA . SER C 3 267 ? 139.750 152.831 192.848 1.00 20.17 267 SER C CA 1
ATOM 8597 C C . SER C 3 267 ? 138.810 152.236 191.811 1.00 20.17 267 SER C C 1
ATOM 8598 O O . SER C 3 267 ? 139.260 151.935 190.703 1.00 20.17 267 SER C O 1
ATOM 8601 N N . ASP C 3 268 ? 137.527 152.074 192.135 1.00 20.71 268 ASP C N 1
ATOM 8602 C CA . ASP C 3 268 ? 136.580 151.346 191.290 1.00 20.71 268 ASP C CA 1
ATOM 8603 C C . ASP C 3 268 ? 137.042 149.901 191.088 1.00 20.71 268 ASP C C 1
ATOM 8604 O O . ASP C 3 268 ? 137.355 149.460 189.981 1.00 20.71 268 ASP C O 1
ATOM 8609 N N . LEU C 3 269 ? 137.087 149.172 192.199 1.00 20.77 269 LEU C N 1
ATOM 8610 C CA . LEU C 3 269 ? 137.539 147.789 192.193 1.00 20.77 269 LEU C CA 1
ATOM 8611 C C . LEU C 3 269 ? 136.499 146.871 191.559 1.00 20.77 269 LEU C C 1
ATOM 8612 O O . LEU C 3 269 ? 135.298 147.149 191.570 1.00 20.77 269 LEU C O 1
ATOM 8617 N N . ARG C 3 270 ? 136.983 145.761 191.001 1.00 21.88 270 ARG C N 1
ATOM 8618 C CA . ARG C 3 270 ? 136.131 144.699 190.486 1.00 21.88 270 ARG C CA 1
ATOM 8619 C C . ARG C 3 270 ? 136.163 143.457 191.358 1.00 21.88 270 ARG C C 1
ATOM 8620 O O . ARG C 3 270 ? 135.198 142.688 191.345 1.00 21.88 270 ARG C O 1
ATOM 8628 N N . PHE C 3 271 ? 137.244 143.253 192.110 1.00 23.21 271 PHE C N 1
ATOM 8629 C CA . PHE C 3 271 ? 137.369 142.211 193.128 1.00 23.21 271 PHE C CA 1
ATOM 8630 C C . PHE C 3 271 ? 137.685 142.925 194.440 1.00 23.21 271 PHE C C 1
ATOM 8631 O O . PHE C 3 271 ? 138.849 143.147 194.779 1.00 23.21 271 PHE C O 1
ATOM 8639 N N . ILE C 3 272 ? 136.626 143.268 195.177 1.00 25.52 272 ILE C N 1
ATOM 8640 C CA . ILE C 3 272 ? 136.724 144.232 196.266 1.00 25.52 272 ILE C CA 1
ATOM 8641 C C . ILE C 3 272 ? 137.638 143.714 197.367 1.00 25.52 272 ILE C C 1
ATOM 8642 O O . ILE C 3 272 ? 137.632 142.523 197.705 1.00 25.52 272 ILE C O 1
ATOM 8647 N N . GLY C 3 273 ? 138.436 144.617 197.929 1.00 24.99 273 GLY C N 1
ATOM 8648 C CA . GLY C 3 273 ? 139.287 144.306 199.061 1.00 24.99 273 GLY C CA 1
ATOM 8649 C C . GLY C 3 273 ? 139.347 145.443 200.062 1.00 24.99 273 GLY C C 1
ATOM 8650 O O . GLY C 3 273 ? 138.546 145.507 200.993 1.00 24.99 273 GLY C O 1
#

Sequence (1104 aa):
LERHSYDVVVIGAGGAGLRAVIEARERGLRVAVVTKSLFGKAHTVMAEGGCAAAMRNVNTKDSWQVHFGDTMRGGKFLNNWRMAELHAQEAPDRVWELETYGALFDRTKDGKISQRNFGGHTYPRLAHVGDRTGLEIIRTLQQKIVSLQQEDKRELGDYEARIRVFHETSITELILDDGKIAGAFGYYRETGNFVLFEAPAVVLATGGIGKSFKVSSNSWEYTGDGHALALRAGSALINMEFIQFHPTGMVWPLSVKGILVTEGVRGDGGVLKNSEGKRFMFARRTPDLLPRDEVARAINAEVKAGRGSPHGGVYLDIASRMPAEEIKRRLPSMYHQFIELAEVDITKDAMEVGPTCHYVMGGIEVDPDTAAGATPGLFAAGECSGGMHGSNRLGGNSLSDLLVFGRRAGLGAADYVRALPDRPKVSEAAVEDATRLVLAPFEPKAEPENPYTLHAELQQSMNDLVGIIRKEAEIQEALDRLQELKRRYANVTVEGGRVFNPGWHLAIDMRNMLLVSECVAKAALQRTESRGGHTRDDYPEMDANWRNTLLVCRVSGGDPVVPDVTVTPEQQVPMRPDLLGCFELSELEKYYTPEELAEHPATYDAKLRVWRGDDTGGELHDYTVEVNDGEVVLDIIHRLQATQTPDLAVRWNCKAGKCGSCSAEINGRPRLMCMTRMSTFGEDEVVTVTPLRTFPVMRDLVTDVSFNYEKARQIPSFTPPKDLQPGEYRMQQEDVNRSQEFRKCIECFLCQNVCHVVRDHEENKENFAGPRFHMRIAELDMHPLDTVDRKEMAQDEFGLGYCNITKCCTEVCPEHIKITDNALIPMKERVADRKYDPIVATGVFSPRRAQIPERTLRTDRWWQAPLLTNLGLAAFVIYATIRAFWGSAYWVADYHYLTPFYSPCVSTACAPGSSHFGQWVGDLPWFIPMAFISLPFLLAFRLTCYYYRKAYYRSVWQSPTACAVAEPHAKYTGETRFPLILQNIHRYFFYAAVLISLVNTYDAITAFHSPSGFGFGLGNVILTGNVILLWVYTLSCHSCRHVTGGRLKHFSKHPVRYWIWTQVSKLNTRHMLFAWITLGTLVLTDFYIMLVASGTISDLRFIG